Protein AF-A0A0D9XTC7-F1 (afdb_monomer_lite)

Secondary structure (DSSP, 8-state):
------------PPPP--PPTTS----HHHHHHHTTTT-GGGEEEE-SSEEEEEEES-TTT-SS--EEEEEEE-TTSTTHHHHHHHHHHHHTT---TTBPPEEEEEEEE-TTS-EEEEEEEE--TT-BHHHHHS--S-TTGGG----HHHHHHHHHHHHHHHHIIIIISSS-EE-S--SGGGEEE-TT--EEE---TT-EE-----SS-----------S-TTTS-GGGGTT----HHHHHHHHHHHHHHHHH---TT-TT--TT--HHHHHGGGGTT-GGGTS-GGGTTT-------SSS-HHHHHHHHHHHHHHHHHHHT-SSGGGSPPHHHHHHHHHHHHHHHHTTS---------------S-------------------------PPPPPHHHHHHHHHHHHEE-SS--TTGGG-STTS-GGGSTTEEE--TT-TTSEEEEE-TTS--EEE--GGGGG-TT--EEE-TTSEEEEPPPGGGG---SSS-TTS---STT--EEE--SSEEEEPPPGGGGG-TT--EEE--SSEEEEPPPGGGGG-TT--EEE--SSEE-B--GGGGG-TT--EEE--SS--EEPPPTTTTSS-TT--EEE--SSEEEEPPPGGGGG-TT--EEE--SSEEEEPPPGGGGG-TT--EEE--SSEE--S------SSEE-TTS--EEE--GGGGGS-TT--EEE--SSEEEEEPPTTGGG-TT--EEE--SSEEESBPPGGGGG-TT--EEE--SS--EEPPPGGGGG-TT--EEE--SSEEEEPPPGGGGG-TT--EEE--SSEE-SPPPGGGGSTT-TT--PPPPP---------------PPP-PPPP------S-SSHHHHHHHHHHHH---TT-----------

Organism: NCBI:txid77586

Foldseek 3Di:
DDDDDDPPPPPPDFPPWDDLPPADDDAPVLQCVQQVNVDPVQFQDADQFWTKGWGFNPVPDDPDTQIKIKTKTPVVHPLSVVLVVQQCVLQSQDDDPQAWDWRGWTFHADPVRHTITITITRDAPLAFQCCLLPPDQDPVCPPRHAAQLLLLQQLLSVLVVLCCQAPVDPFRKFQQADARNQWGAHPVRRTHGDRSSVMDTDDPDDDDDDPPPDDPDQTYDPLQFAPCCNPRVDRDSLRVLQSSLSRLLCSFQSDDQPHPVQDVPRTSLNVCVVCLVPNLVVRGDCSNVVPPPDPDDDPDDDPVVLVVVLSSLSNVLSCQSNDNDSVSHDDSVVSSVSSVVSSVSNCVVPPPPDDDDDDDDDDDDDDPDDPDDDDDDDDDDDDDDDDDPDDQDDDDLVLVLVVVQLVQWDDPDDLVQSVPSDSPDQPCSRPQWHAPPDPGRNQTATGAQDQSQTEGERDLSVQQSLNHAYYAHAQYAYEEEDDLNLQDQDDDDDPPRRRHNLNHAYDAHHQYAYEEEDHLSVLNNLNHQYDAPENYAYEDEDHLSVLNNLNHAYDAHAHYAYAEDDLSVLNNLNYAEAHHYHYQYEDEQDQQSLVRPLNHAEDHHEQYAYEEEDHLSVLSNLNHQYYHHEQYAYEEAHHPSVLVRPNHAYDHHYNYAYEDDDDDGDAHADAHEHYAYEEEDDLNVLVYDLLRAEDAPEHYAYEEADHLNVLSNQNHQYAHQYQYAHEEEDHLSVLSNQNHAYDANANYAYEEADHLSVLSNQNHQEDAHYQYAYEEEDHLSVVSNPNHAEYHDYNYHYDDDPHPVVVDPRHDDDPDDDDDDDDDDDDDDDDDDDDDDDDDDDDDDDDDDPDDVVVVVVVVVCVVPVDDPPDDDDDDDDDDD

Sequence (881 aa):
MLLICHKRRRNKEVPATTSMQGHPMITYKQLLKATDGFSPKNLLGSGSFGSVYKGDLDSQGAESTSLVAVKVLKLETPKALKSFNAECEAIQNMRHRNLVKIVTISSSIDNRGNDFKAIVYDFMPNGSLDDWLHTQTNYQAEHRHLNLHQSVTILLDVACALDYLHCHGHEPVVHRDIKSSNVLLDADMVAHVGDFGLARILVEENSSMQQSTSSMGFRGTIGYAAPEYSVGNIASTHGDIYSYGILVLETVTGKRPTDGIFRPGLNIRQYVEPGLHGRVMDVVDMKLVSDSEDWVQTPNDSPCRKIFGCLVSLLRLGLSCSHELPSSRMPTGDIVNELNAIKQNLSRLYPVYGASTTHLALDLATIMARSLALLLVCSSMLLCPVNSNDAAAVPTADELTLLSFKSSMLSQGDSLLLSSWNTSGKHCTWPGVVCAGQRHPERVVALRLASFNLSGIISLSLCNLSFLRELNFSGNYLSGEIPSELSRLQGMIPREIGAGLKHLSYLNLRSNGLSGEIPSALGNLTNLQVLNLGYNRLSGAIPSSLGQLLSLSILSLGTNNWDMIPNSMWNLSSLKKFRVRENMLGGMIHPNAFNTLHLLEGIYIDTNHFHGKIPSSLANASRLSWLQISDNLFGGIFPLGVGRLRNLTGLLLDGNLFQSREPKDWLLSLDLGGNQFGGVLPDSFSNLSTSFSFLALGLNEITGSIPKDIGNLIGLQYLYLVNNSFTGFLPSSLGRLKNIGLLFAYDNNLSGSIPLTIGNLTELNYLLLDANNFSGWIPSTLSNLTKLLALGLSTNNLSGHPPAFFQCEQLAGVAAVRRCAPAAVSRRFPAATASRPSFQYGVGNIASTHGDIYSYGILVLETVTGKRPTDRIFRPGLSLH

Structure (mmCIF, N/CA/C/O backbone):
data_AF-A0A0D9XTC7-F1
#
_entry.id   AF-A0A0D9XTC7-F1
#
loop_
_atom_site.group_PDB
_atom_site.id
_atom_site.type_symbol
_atom_site.label_atom_id
_atom_site.label_alt_id
_atom_site.label_comp_id
_atom_site.label_asym_id
_atom_site.label_entity_id
_atom_site.label_seq_id
_atom_site.pdbx_PDB_ins_code
_atom_site.Cartn_x
_atom_site.Cartn_y
_atom_site.Cartn_z
_atom_site.occupancy
_atom_site.B_iso_or_equiv
_atom_site.auth_seq_id
_atom_site.auth_comp_id
_atom_site.auth_asym_id
_atom_site.auth_atom_id
_atom_site.pdbx_PDB_model_num
ATOM 1 N N . MET A 1 1 ? -90.530 11.111 22.725 1.00 33.47 1 MET A N 1
ATOM 2 C CA . MET A 1 1 ? -89.899 10.583 21.494 1.00 33.47 1 MET A CA 1
ATOM 3 C C . MET A 1 1 ? -88.425 10.972 21.559 1.00 33.47 1 MET A C 1
ATOM 5 O O . MET A 1 1 ? -88.140 12.137 21.366 1.00 33.47 1 MET A O 1
ATOM 9 N N . LEU A 1 2 ? -87.467 10.188 22.067 1.00 31.34 2 LEU A N 1
ATOM 10 C CA . LEU A 1 2 ? -87.052 8.827 21.694 1.00 31.34 2 LEU A CA 1
ATOM 11 C C . LEU A 1 2 ? -87.043 8.607 20.181 1.00 31.34 2 LEU A C 1
ATOM 13 O O . LEU A 1 2 ? -88.101 8.378 19.610 1.00 31.34 2 LEU A O 1
ATOM 17 N N . LEU A 1 3 ? -85.847 8.611 19.587 1.00 26.80 3 LEU A N 1
ATOM 18 C CA . LEU A 1 3 ? -85.443 7.602 18.610 1.00 26.80 3 LEU A CA 1
ATOM 19 C C . LEU A 1 3 ? -83.916 7.441 18.632 1.00 26.80 3 LEU A C 1
ATOM 21 O O . LEU A 1 3 ? -83.139 8.383 18.511 1.00 26.80 3 LEU A O 1
ATOM 25 N N . ILE A 1 4 ? -83.544 6.196 18.900 1.00 30.61 4 ILE A N 1
ATOM 26 C CA . ILE A 1 4 ? -82.224 5.637 19.156 1.00 30.61 4 ILE A CA 1
ATOM 27 C C . ILE A 1 4 ? -81.529 5.385 17.814 1.00 30.61 4 ILE A C 1
ATOM 29 O O . ILE A 1 4 ? -82.066 4.646 16.993 1.00 30.61 4 ILE A O 1
ATOM 33 N N . CYS A 1 5 ? -80.308 5.888 17.619 1.00 26.92 5 CYS A N 1
ATOM 34 C CA . CYS A 1 5 ? -79.424 5.409 16.551 1.00 26.92 5 CYS A CA 1
ATOM 35 C C . CYS A 1 5 ? -78.368 4.467 17.139 1.00 26.92 5 CYS A C 1
ATOM 37 O O . CYS A 1 5 ? -77.352 4.872 17.702 1.00 26.92 5 CYS A O 1
ATOM 39 N N . HIS A 1 6 ? -78.672 3.176 17.022 1.00 26.48 6 HIS A N 1
ATOM 40 C CA . HIS A 1 6 ? -77.841 2.034 17.379 1.00 26.48 6 HIS A CA 1
ATOM 41 C C . HIS A 1 6 ? -76.464 2.086 16.687 1.00 26.48 6 HIS A C 1
ATOM 43 O O . HIS A 1 6 ? -76.361 1.957 15.466 1.00 26.48 6 HIS A O 1
ATOM 49 N N . LYS A 1 7 ? -75.388 2.160 17.484 1.00 26.19 7 LYS A N 1
ATOM 50 C CA . LYS A 1 7 ? -74.038 1.731 17.084 1.00 26.19 7 LYS A CA 1
ATOM 51 C C . LYS A 1 7 ? -74.083 0.228 16.781 1.00 26.19 7 LYS A C 1
ATOM 53 O O . LYS A 1 7 ? -73.929 -0.602 17.675 1.00 26.19 7 LYS A O 1
ATOM 58 N N . ARG A 1 8 ? -74.286 -0.140 15.514 1.00 24.39 8 ARG A N 1
ATOM 59 C CA . ARG A 1 8 ? -74.025 -1.506 15.046 1.00 24.39 8 ARG A CA 1
ATOM 60 C C . ARG A 1 8 ? -72.514 -1.741 15.085 1.00 24.39 8 ARG A C 1
ATOM 62 O O . ARG A 1 8 ? -71.771 -1.187 14.278 1.00 24.39 8 ARG A O 1
ATOM 69 N N . ARG A 1 9 ? -72.076 -2.568 16.042 1.00 27.06 9 ARG A N 1
ATOM 70 C CA . ARG A 1 9 ? -70.804 -3.300 16.001 1.00 27.06 9 ARG A CA 1
ATOM 71 C C . ARG A 1 9 ? -70.682 -3.946 14.617 1.00 27.06 9 ARG A C 1
ATOM 73 O O . ARG A 1 9 ? -71.364 -4.926 14.336 1.00 27.06 9 ARG A O 1
ATOM 80 N N . ARG A 1 10 ? -69.826 -3.400 13.752 1.00 25.89 10 ARG A N 1
ATOM 81 C CA . ARG A 1 10 ? -69.233 -4.198 12.679 1.00 25.89 10 ARG A CA 1
ATOM 82 C C . ARG A 1 10 ? -68.256 -5.133 13.376 1.00 25.89 10 ARG A C 1
ATOM 84 O O . ARG A 1 10 ? -67.276 -4.666 13.954 1.00 25.89 10 ARG A O 1
ATOM 91 N N . ASN A 1 11 ? -68.583 -6.422 13.387 1.00 24.42 11 ASN A N 1
ATOM 92 C CA . ASN A 1 11 ? -67.624 -7.475 13.678 1.00 24.42 11 ASN A CA 1
ATOM 93 C C . ASN A 1 11 ? -66.386 -7.187 12.823 1.00 24.42 11 ASN A C 1
ATOM 95 O O . ASN A 1 11 ? -66.468 -7.232 11.597 1.00 24.42 11 ASN A O 1
ATOM 99 N N . LYS A 1 12 ? -65.272 -6.812 13.463 1.00 27.42 12 LYS A N 1
ATOM 100 C CA . LYS A 1 12 ? -63.963 -6.926 12.830 1.00 27.42 12 LYS A CA 1
ATOM 101 C C . LYS A 1 12 ? -63.773 -8.423 12.636 1.00 27.42 12 LYS A C 1
ATOM 103 O O . LYS A 1 12 ? -63.479 -9.130 13.596 1.00 27.42 12 LYS A O 1
ATOM 108 N N . GLU A 1 13 ? -64.041 -8.903 11.427 1.00 25.56 13 GLU A N 1
ATOM 109 C CA . GLU A 1 13 ? -63.444 -10.149 10.971 1.00 25.56 13 GLU A CA 1
ATOM 110 C C . GLU A 1 13 ? -61.951 -10.051 11.282 1.00 25.56 13 GLU A C 1
ATOM 112 O O . GLU A 1 13 ? -61.309 -9.038 10.988 1.00 25.56 13 GLU A O 1
ATOM 117 N N . VAL A 1 14 ? -61.440 -11.056 11.992 1.00 28.62 14 VAL A N 1
ATOM 118 C CA . VAL A 1 14 ? -60.010 -11.216 12.246 1.00 28.62 14 VAL A CA 1
ATOM 119 C C . VAL A 1 14 ? -59.332 -11.134 10.878 1.00 28.62 14 VAL A C 1
ATOM 121 O O . VAL A 1 14 ? -59.653 -11.972 10.033 1.00 28.62 14 VAL A O 1
ATOM 124 N N . PRO A 1 15 ? -58.465 -10.140 10.604 1.00 28.95 15 PRO A N 1
ATOM 125 C CA . PRO A 1 15 ? -57.810 -10.070 9.311 1.00 28.95 15 PRO A CA 1
ATOM 126 C C . PRO A 1 15 ? -56.997 -11.348 9.161 1.00 28.95 15 PRO A C 1
ATOM 128 O O . PRO A 1 15 ? -56.123 -11.628 9.985 1.00 28.95 15 PRO A O 1
ATOM 131 N N . ALA A 1 16 ? -57.345 -12.149 8.156 1.00 30.19 16 ALA A N 1
ATOM 132 C CA . ALA A 1 16 ? -56.596 -13.337 7.807 1.00 30.19 16 ALA A CA 1
ATOM 133 C C . ALA A 1 16 ? -55.129 -12.936 7.635 1.00 30.19 16 ALA A C 1
ATOM 135 O O . ALA A 1 16 ? -54.805 -12.014 6.885 1.00 30.19 16 ALA A O 1
ATOM 136 N N . THR A 1 17 ? -54.253 -13.612 8.368 1.00 36.47 17 THR A N 1
ATOM 137 C CA . THR A 1 17 ? -52.811 -13.536 8.183 1.00 36.47 17 THR A CA 1
ATOM 138 C C . THR A 1 17 ? -52.505 -13.835 6.717 1.00 36.47 17 THR A C 1
ATOM 140 O O . THR A 1 17 ? -52.646 -14.975 6.278 1.00 36.47 17 THR A O 1
ATOM 143 N N . THR A 1 18 ? -52.136 -12.818 5.940 1.00 39.12 18 THR A N 1
ATOM 144 C CA . THR A 1 18 ? -51.697 -12.990 4.553 1.00 39.12 18 THR A CA 1
ATOM 145 C C . THR A 1 18 ? -50.429 -13.836 4.548 1.00 39.12 18 THR A C 1
ATOM 147 O O . THR A 1 18 ? -49.372 -13.381 4.976 1.00 39.12 18 THR A O 1
ATOM 150 N N . SER A 1 19 ? -50.568 -15.088 4.113 1.00 39.19 19 SER A N 1
ATOM 151 C CA . SER A 1 19 ? -49.473 -16.031 3.908 1.00 39.19 19 SER A CA 1
ATOM 152 C C . SER A 1 19 ? -48.785 -15.714 2.582 1.00 39.19 19 SER A C 1
ATOM 154 O O . SER A 1 19 ? -49.437 -15.670 1.540 1.00 39.19 19 SER A O 1
ATOM 156 N N . MET A 1 20 ? -47.467 -15.511 2.613 1.00 47.38 20 MET A N 1
ATOM 157 C CA . MET A 1 20 ? -46.648 -15.652 1.411 1.00 47.38 20 MET A CA 1
ATOM 158 C C . MET A 1 20 ? -46.402 -17.143 1.173 1.00 47.38 20 MET A C 1
ATOM 160 O O . MET A 1 20 ? -45.971 -17.865 2.075 1.00 47.38 20 MET A O 1
ATOM 164 N N . GLN A 1 21 ? -46.700 -17.611 -0.036 1.00 44.47 21 GLN A N 1
ATOM 165 C CA . GLN A 1 21 ? -46.600 -19.018 -0.416 1.00 44.47 21 GLN A CA 1
ATOM 166 C C . GLN A 1 21 ? -45.141 -19.498 -0.261 1.00 44.47 21 GLN A C 1
ATOM 168 O O . GLN A 1 21 ? -44.244 -18.987 -0.924 1.00 44.47 21 GLN A O 1
ATOM 173 N N . GLY A 1 22 ? -44.895 -20.455 0.642 1.00 51.09 22 GLY A N 1
ATOM 174 C CA . GLY A 1 22 ? -43.564 -21.035 0.885 1.00 51.09 22 GLY A CA 1
ATOM 175 C C . GLY A 1 22 ? -42.765 -20.474 2.073 1.00 51.09 22 GLY A C 1
ATOM 176 O O . GLY A 1 22 ? -41.660 -20.956 2.304 1.00 51.09 22 GLY A O 1
ATOM 177 N N . HIS A 1 23 ? -43.302 -19.524 2.850 1.00 60.91 23 HIS A N 1
ATOM 178 C CA . HIS A 1 23 ? -42.648 -18.987 4.056 1.00 60.91 23 HIS A CA 1
ATOM 179 C C . HIS A 1 23 ? -43.361 -19.422 5.355 1.00 60.91 23 HIS A C 1
ATOM 181 O O . HIS A 1 23 ? -44.594 -19.490 5.381 1.00 60.91 23 HIS A O 1
ATOM 187 N N . PRO A 1 24 ? -42.627 -19.708 6.452 1.00 63.06 24 PRO A N 1
ATOM 188 C CA . PRO A 1 24 ? -43.223 -20.107 7.726 1.00 63.06 24 PRO A CA 1
ATOM 189 C C . PRO A 1 24 ? -44.036 -18.966 8.357 1.00 63.06 24 PRO A C 1
ATOM 191 O O . PRO A 1 24 ? -43.603 -17.813 8.400 1.00 63.06 24 PRO A O 1
ATOM 194 N N . MET A 1 25 ? -45.221 -19.291 8.878 1.00 68.19 25 MET A N 1
ATOM 195 C CA . MET A 1 25 ? -46.102 -18.339 9.562 1.00 68.19 25 MET A CA 1
ATOM 196 C C . MET A 1 25 ? -45.616 -18.082 10.994 1.00 68.19 25 MET A C 1
ATOM 198 O O . MET A 1 25 ? -45.715 -18.966 11.843 1.00 68.19 25 MET A O 1
ATOM 202 N N . ILE A 1 26 ? -45.135 -16.865 11.279 1.00 78.44 26 ILE A N 1
ATOM 203 C CA . ILE A 1 26 ? -44.683 -16.457 12.621 1.00 78.44 26 ILE A CA 1
ATOM 204 C C . ILE A 1 26 ? -45.648 -15.427 13.226 1.00 78.44 26 ILE A C 1
ATOM 206 O O . ILE A 1 26 ? -45.928 -14.371 12.650 1.00 78.44 26 ILE A O 1
ATOM 210 N N . THR A 1 27 ? -46.158 -15.735 14.419 1.00 83.31 27 THR A N 1
ATOM 211 C CA . THR A 1 27 ? -47.110 -14.898 15.166 1.00 83.31 27 THR A CA 1
ATOM 212 C C . THR A 1 27 ? -46.425 -13.771 15.946 1.00 83.31 27 THR A C 1
ATOM 214 O O . THR A 1 27 ? -45.268 -13.892 16.353 1.00 83.31 27 THR A O 1
ATOM 217 N N . TYR A 1 28 ? -47.174 -12.707 16.273 1.00 86.75 28 TYR A N 1
ATOM 218 C CA . TYR A 1 28 ? -46.708 -11.636 17.169 1.00 86.75 28 TYR A CA 1
ATOM 219 C C . TYR A 1 28 ? -46.130 -12.171 18.487 1.00 86.75 28 TYR A C 1
ATOM 221 O O . TYR A 1 28 ? -45.075 -11.725 18.923 1.00 86.75 28 TYR A O 1
ATOM 229 N N . LYS A 1 29 ? -46.783 -13.161 19.114 1.00 85.94 29 LYS A N 1
ATOM 230 C CA . LYS A 1 29 ? -46.318 -13.745 20.384 1.00 85.94 29 LYS A CA 1
ATOM 231 C C . LYS A 1 29 ? -44.957 -14.429 20.249 1.00 85.94 29 LYS A C 1
ATOM 233 O O . LYS A 1 29 ? -44.148 -14.338 21.167 1.00 85.94 29 LYS A O 1
ATOM 238 N N . GLN A 1 30 ? -44.705 -15.095 19.123 1.00 87.25 30 GLN A N 1
ATOM 239 C CA . GLN A 1 30 ? -43.410 -15.717 18.850 1.00 87.25 30 GLN A CA 1
ATOM 240 C C . GLN A 1 30 ? -42.325 -14.658 18.645 1.00 87.25 30 GLN A C 1
ATOM 242 O O . GLN A 1 30 ? -41.274 -14.772 19.262 1.00 87.25 30 GLN A O 1
ATOM 247 N N . LEU A 1 31 ? -42.596 -13.591 17.882 1.00 90.19 31 LEU A N 1
ATOM 248 C CA . LEU A 1 31 ? -41.647 -12.480 17.708 1.00 90.19 31 LEU A CA 1
ATOM 249 C C . LEU A 1 31 ? -41.369 -11.739 19.019 1.00 90.19 31 LEU A C 1
ATOM 251 O O . LEU A 1 31 ? -40.222 -11.407 19.312 1.00 90.19 31 LEU A O 1
ATOM 255 N N . LEU A 1 32 ? -42.404 -11.525 19.835 1.00 90.12 32 LEU A N 1
ATOM 256 C CA . LEU A 1 32 ? -42.276 -10.921 21.157 1.00 90.12 32 LEU A CA 1
ATOM 257 C C . LEU A 1 32 ? -41.383 -11.777 22.063 1.00 90.12 32 LEU A C 1
ATOM 259 O O . LEU A 1 32 ? -40.525 -11.235 22.744 1.00 90.12 32 LEU A O 1
ATOM 263 N N . LYS A 1 33 ? -41.539 -13.107 22.052 1.00 90.38 33 LYS A N 1
ATOM 264 C CA . LYS A 1 33 ? -40.670 -14.015 22.815 1.00 90.38 33 LYS A CA 1
ATOM 265 C C . LYS A 1 33 ? -39.238 -14.019 22.268 1.00 90.38 33 LYS A C 1
ATOM 267 O O . LYS A 1 33 ? -38.300 -13.883 23.044 1.00 90.38 33 LYS A O 1
ATOM 272 N N . ALA A 1 34 ? -39.080 -14.143 20.951 1.00 89.88 34 ALA A N 1
ATOM 273 C CA . ALA A 1 34 ? -37.783 -14.238 20.281 1.00 89.88 34 ALA A CA 1
ATOM 274 C C . ALA A 1 34 ? -36.899 -13.004 20.510 1.00 89.88 34 ALA A C 1
ATOM 276 O O . ALA A 1 34 ? -35.681 -13.120 20.564 1.00 89.88 34 ALA A O 1
ATOM 277 N N . THR A 1 35 ? -37.510 -11.826 20.651 1.00 92.00 35 THR A N 1
ATOM 278 C CA . THR A 1 35 ? -36.818 -10.538 20.837 1.00 92.00 35 THR A CA 1
ATOM 279 C C . THR A 1 35 ? -36.727 -10.093 22.301 1.00 92.00 35 THR A C 1
ATOM 281 O O . THR A 1 35 ? -36.338 -8.952 22.565 1.00 92.00 35 THR A O 1
ATOM 284 N N . ASP A 1 36 ? -37.083 -10.960 23.257 1.00 91.38 36 ASP A N 1
ATOM 285 C CA . ASP A 1 36 ? -37.167 -10.636 24.691 1.00 91.38 36 ASP A CA 1
ATOM 286 C C . ASP A 1 36 ? -38.063 -9.411 24.966 1.00 91.38 36 ASP A C 1
ATOM 288 O O . ASP A 1 36 ? -37.682 -8.434 25.603 1.00 91.38 36 ASP A O 1
ATOM 292 N N . GLY A 1 37 ? -39.264 -9.411 24.389 1.00 89.81 37 GLY A N 1
ATOM 293 C CA . GLY A 1 37 ? -40.224 -8.320 24.537 1.00 89.81 37 GLY A CA 1
ATOM 294 C C . GLY A 1 37 ? -39.863 -7.055 23.756 1.00 89.81 37 GLY A C 1
ATOM 295 O O . GLY A 1 37 ? -40.231 -5.967 24.194 1.00 89.81 37 GLY A O 1
ATOM 296 N N . PHE A 1 38 ? -39.142 -7.174 22.633 1.00 92.44 38 PHE A N 1
ATOM 297 C CA . PHE A 1 38 ? -38.528 -6.043 21.919 1.00 92.44 38 PHE A CA 1
ATOM 298 C C . PHE A 1 38 ? -37.603 -5.215 22.829 1.00 92.44 38 PHE A C 1
ATOM 300 O O . PHE A 1 38 ? -37.614 -3.980 22.817 1.00 92.44 38 PHE A O 1
ATOM 307 N N . SER A 1 39 ? -36.809 -5.914 23.648 1.00 91.62 39 SER A N 1
ATOM 308 C CA . SER A 1 39 ? -35.886 -5.316 24.612 1.00 91.62 39 SER A CA 1
ATOM 309 C C . SER A 1 39 ? -34.890 -4.364 23.936 1.00 91.62 39 SER A C 1
ATOM 311 O O . SER A 1 39 ? -34.324 -4.713 22.894 1.00 91.62 39 SER A O 1
ATOM 313 N N . PRO A 1 40 ? -34.568 -3.206 24.549 1.00 88.81 40 PRO A N 1
ATOM 314 C CA . PRO A 1 40 ? -33.498 -2.329 24.075 1.00 88.81 40 PRO A CA 1
ATOM 315 C C . PRO A 1 40 ? -32.140 -3.031 23.944 1.00 88.81 40 PRO A C 1
ATOM 317 O O . PRO A 1 40 ? -31.325 -2.616 23.130 1.00 88.81 40 PRO A O 1
ATOM 320 N N . LYS A 1 41 ? -31.899 -4.117 24.697 1.00 89.81 41 LYS A N 1
ATOM 321 C CA . LYS A 1 41 ? -30.665 -4.920 24.598 1.00 89.81 41 LYS A CA 1
ATOM 322 C C . LYS A 1 41 ? -30.519 -5.636 23.255 1.00 89.81 41 LYS A C 1
ATOM 324 O O . LYS A 1 41 ? -29.403 -5.922 22.839 1.00 89.81 41 LYS A O 1
ATOM 329 N N . ASN A 1 42 ? -31.642 -5.928 22.605 1.00 91.00 42 ASN A N 1
ATOM 330 C CA . ASN A 1 42 ? -31.695 -6.580 21.303 1.00 91.00 42 ASN A CA 1
ATOM 331 C C . ASN A 1 42 ? -31.893 -5.575 20.164 1.00 91.00 42 ASN A C 1
ATOM 333 O O . ASN A 1 42 ? -32.005 -5.992 19.017 1.00 91.00 42 ASN A O 1
ATOM 337 N N . LEU A 1 43 ? -31.966 -4.270 20.443 1.00 91.19 43 LEU A N 1
ATOM 338 C CA . LEU A 1 43 ? -32.140 -3.254 19.411 1.00 91.19 43 LEU A CA 1
ATOM 339 C C . LEU A 1 43 ? -30.854 -3.131 18.582 1.00 91.19 43 LEU A C 1
ATOM 341 O O . LEU A 1 43 ? -29.814 -2.731 19.095 1.00 91.19 43 LEU A O 1
ATOM 345 N N . LEU A 1 44 ? -30.950 -3.456 17.295 1.00 86.25 44 LEU A N 1
ATOM 346 C CA . LEU A 1 44 ? -29.854 -3.341 16.331 1.00 86.25 44 LEU A CA 1
ATOM 347 C C . LEU A 1 44 ? -29.809 -1.947 15.697 1.00 86.25 44 LEU A C 1
ATOM 349 O O . LEU A 1 44 ? -28.738 -1.427 15.416 1.00 86.25 44 LEU A O 1
ATOM 353 N N . GLY A 1 45 ? -30.971 -1.323 15.489 1.00 83.94 45 GLY A N 1
ATOM 354 C CA . GLY A 1 45 ? -31.063 0.008 14.894 1.00 83.94 45 GLY A CA 1
ATOM 355 C C . GLY A 1 45 ? -32.490 0.546 14.869 1.00 83.94 45 GLY A C 1
ATOM 356 O O . GLY A 1 45 ? -33.463 -0.202 14.968 1.00 83.94 45 GLY A O 1
ATOM 357 N N . SER A 1 46 ? -32.640 1.864 14.751 1.00 83.62 46 SER A N 1
ATOM 358 C CA . SER A 1 46 ? -33.946 2.531 14.717 1.00 83.62 46 SER A CA 1
ATOM 359 C C . SER A 1 46 ? -33.944 3.623 13.655 1.00 83.62 46 SER A C 1
ATOM 361 O O . SER A 1 46 ? -33.251 4.625 13.794 1.00 83.62 46 SER A O 1
ATOM 363 N N . GLY A 1 47 ? -34.721 3.422 12.591 1.00 77.25 47 GLY A N 1
ATOM 364 C CA . GLY A 1 47 ? -34.868 4.362 11.482 1.00 77.25 47 GLY A CA 1
ATOM 365 C C . GLY A 1 47 ? -36.192 5.126 11.524 1.00 77.25 47 GLY A C 1
ATOM 366 O O . GLY A 1 47 ? -36.986 5.017 12.467 1.00 77.25 47 GLY A O 1
ATOM 367 N N . SER A 1 48 ? -36.460 5.887 10.461 1.00 77.19 48 SER A N 1
ATOM 368 C CA . SER A 1 48 ? -37.675 6.701 10.323 1.00 77.19 48 SER A CA 1
ATOM 369 C C . SER A 1 48 ? -38.953 5.854 10.269 1.00 77.19 48 SER A C 1
ATOM 371 O O . SER A 1 48 ? -39.971 6.240 10.841 1.00 77.19 48 SER A O 1
ATOM 373 N N . PHE A 1 49 ? -38.900 4.683 9.624 1.00 79.94 49 PHE A N 1
ATOM 374 C CA . PHE A 1 49 ? -40.079 3.845 9.353 1.00 79.94 49 PHE A CA 1
ATOM 375 C C . PHE A 1 49 ? -40.206 2.613 10.262 1.00 79.94 49 PHE A C 1
ATOM 377 O O . PHE A 1 49 ? -41.256 1.971 10.281 1.00 79.94 49 PHE A O 1
ATOM 384 N N . GLY A 1 50 ? -39.178 2.289 11.050 1.00 85.88 50 GLY A N 1
ATOM 385 C CA . GLY A 1 50 ? -39.175 1.088 11.883 1.00 85.88 50 GLY A CA 1
ATOM 386 C C . GLY A 1 50 ? -37.970 0.972 12.812 1.00 85.88 50 GLY A C 1
ATOM 387 O O . GLY A 1 50 ? -37.055 1.794 12.773 1.00 85.88 50 GLY A O 1
ATOM 388 N N . SER A 1 51 ? -37.992 -0.055 13.653 1.00 91.31 51 SER A N 1
ATOM 389 C CA . SER A 1 51 ? -36.915 -0.442 14.566 1.00 91.31 51 SER A CA 1
ATOM 390 C C . SER A 1 51 ? -36.576 -1.912 14.351 1.00 91.31 51 SER A C 1
ATOM 392 O O . SER A 1 51 ? -37.476 -2.732 14.194 1.00 91.31 51 SER A O 1
ATOM 394 N N . VAL A 1 52 ? -35.289 -2.242 14.310 1.00 92.81 52 VAL A N 1
ATOM 395 C CA . VAL A 1 52 ? -34.792 -3.586 14.004 1.00 92.81 52 VAL A CA 1
ATOM 396 C C . VAL A 1 52 ? -34.242 -4.219 15.271 1.00 92.81 52 VAL A C 1
ATOM 398 O O . VAL A 1 52 ? -33.410 -3.619 15.950 1.00 92.81 52 VAL A O 1
ATOM 401 N N . TYR A 1 53 ? -34.693 -5.431 15.575 1.00 93.94 53 TYR A N 1
ATOM 402 C CA . TYR A 1 53 ? -34.310 -6.179 16.768 1.00 93.94 53 TYR A CA 1
ATOM 403 C C . TYR A 1 53 ? -33.664 -7.511 16.398 1.00 93.94 53 TYR A C 1
ATOM 405 O O . TYR A 1 53 ? -34.111 -8.181 15.472 1.00 93.94 53 TYR A O 1
ATOM 413 N N . LYS A 1 54 ? -32.656 -7.934 17.156 1.00 93.69 54 LYS A N 1
ATOM 414 C CA . LYS A 1 54 ? -32.144 -9.303 17.130 1.00 93.69 54 LYS A CA 1
ATOM 415 C C . LYS A 1 54 ? -33.170 -10.233 17.777 1.00 93.69 54 LYS A C 1
ATOM 417 O O . LYS A 1 54 ? -33.673 -9.937 18.861 1.00 93.69 54 LYS A O 1
ATOM 422 N N . GLY A 1 55 ? -33.473 -11.344 17.119 1.00 91.62 55 GLY A N 1
ATOM 423 C CA . GLY A 1 55 ? -34.358 -12.380 17.636 1.00 91.62 55 GLY A CA 1
ATOM 424 C C . GLY A 1 55 ? -33.743 -13.770 17.526 1.00 91.62 55 GLY A C 1
ATOM 425 O O . GLY A 1 55 ? -32.931 -14.019 16.639 1.00 91.62 55 GLY A O 1
ATOM 426 N N . ASP A 1 56 ? -34.152 -14.665 18.421 1.00 90.62 56 ASP A N 1
ATOM 427 C CA . ASP A 1 56 ? -33.851 -16.100 18.367 1.00 90.62 56 ASP A CA 1
ATOM 428 C C . ASP A 1 56 ? -35.162 -16.894 18.269 1.00 90.62 56 ASP A C 1
ATOM 430 O O . ASP A 1 56 ? -35.983 -16.883 19.196 1.00 90.62 56 ASP A O 1
ATOM 434 N N . LEU A 1 57 ? -35.393 -17.532 17.118 1.00 82.38 57 LEU A N 1
ATOM 435 C CA . LEU A 1 57 ? -36.634 -18.261 16.844 1.00 82.38 57 LEU A CA 1
ATOM 436 C C . LEU A 1 57 ? -36.664 -19.672 17.462 1.00 82.38 57 LEU A C 1
ATOM 438 O O . LEU A 1 57 ? -37.761 -20.173 17.716 1.00 82.38 57 LEU A O 1
ATOM 442 N N . ASP A 1 58 ? -35.509 -20.262 17.796 1.00 69.31 58 ASP A N 1
ATOM 443 C CA . ASP A 1 58 ? -35.355 -21.697 18.112 1.00 69.31 58 ASP A CA 1
ATOM 444 C C . ASP A 1 58 ? -34.976 -21.980 19.577 1.00 69.31 58 ASP A C 1
ATOM 446 O O . ASP A 1 58 ? -34.391 -23.012 19.904 1.00 69.31 58 ASP A O 1
ATOM 450 N N . SER A 1 59 ? -35.384 -21.111 20.508 1.00 56.00 59 SER A N 1
ATOM 451 C CA . SER A 1 59 ? -35.150 -21.237 21.967 1.00 56.00 59 SER A CA 1
ATOM 452 C C . SER A 1 59 ? -35.720 -22.505 22.659 1.00 56.00 59 SER A C 1
ATOM 454 O O . SER A 1 59 ? -35.851 -22.538 23.884 1.00 56.00 59 SER A O 1
ATOM 456 N N . GLN A 1 60 ? -36.065 -23.562 21.914 1.00 48.19 60 GLN A N 1
ATOM 457 C CA . GLN A 1 60 ? -36.399 -24.895 22.417 1.00 48.19 60 GLN A CA 1
ATOM 458 C C . GLN A 1 60 ? -35.679 -26.016 21.635 1.00 48.19 60 GLN A C 1
ATOM 460 O O . GLN A 1 60 ? -36.303 -26.778 20.907 1.00 48.19 60 GLN A O 1
ATOM 465 N N . GLY A 1 61 ? -34.372 -26.180 21.871 1.00 46.56 61 GLY A N 1
ATOM 466 C CA . GLY A 1 61 ? -33.766 -27.518 21.952 1.00 46.56 61 GLY A CA 1
ATOM 467 C C . GLY A 1 61 ? -33.211 -28.189 20.687 1.00 46.56 61 GLY A C 1
ATOM 468 O O . GLY A 1 61 ? -33.145 -29.414 20.681 1.00 46.56 61 GLY A O 1
ATOM 469 N N . ALA A 1 62 ? -32.760 -27.459 19.665 1.00 38.81 62 ALA A N 1
ATOM 470 C CA . ALA A 1 62 ? -31.958 -28.039 18.577 1.00 38.81 62 ALA A CA 1
ATOM 471 C C . ALA A 1 62 ? -30.624 -27.292 18.401 1.00 38.81 62 ALA A C 1
ATOM 473 O O . ALA A 1 62 ? -30.549 -26.089 18.631 1.00 38.81 62 ALA A O 1
ATOM 474 N N . GLU A 1 63 ? -29.573 -28.009 17.994 1.00 43.72 63 GLU A N 1
ATOM 475 C CA . GLU A 1 63 ? -28.170 -27.559 17.873 1.00 43.72 63 GLU A CA 1
ATOM 476 C C . GLU A 1 63 ? -27.909 -26.493 16.780 1.00 43.72 63 GLU A C 1
ATOM 478 O O . GLU A 1 63 ? -26.791 -26.341 16.294 1.00 43.72 63 GLU A O 1
ATOM 483 N N . SER A 1 64 ? -28.917 -25.731 16.353 1.00 45.03 64 SER A N 1
ATOM 484 C CA . SER A 1 64 ? -28.775 -24.678 15.344 1.00 45.03 64 SER A CA 1
ATOM 485 C C . SER A 1 64 ? -29.542 -23.435 15.787 1.00 45.03 64 SER A C 1
ATOM 487 O O . SER A 1 64 ? -30.764 -23.402 15.738 1.00 45.03 64 SER A O 1
ATOM 489 N N . THR A 1 65 ? -28.837 -22.400 16.246 1.00 55.12 65 THR A N 1
ATOM 490 C CA . THR A 1 65 ? -29.451 -21.114 16.611 1.00 55.12 65 THR A CA 1
ATOM 491 C C . THR A 1 65 ? -29.957 -20.397 15.355 1.00 55.12 65 THR A C 1
ATOM 493 O O . THR A 1 65 ? -29.142 -19.874 14.591 1.00 55.12 65 THR A O 1
ATOM 496 N N . SER A 1 66 ? -31.274 -20.335 15.129 1.00 75.06 66 SER A N 1
ATOM 497 C CA . SER A 1 66 ? -31.862 -19.519 14.056 1.00 75.06 66 SER A CA 1
ATOM 498 C C . SER A 1 66 ? -31.986 -18.058 14.498 1.00 75.06 66 SER A C 1
ATOM 500 O O . SER A 1 66 ? -33.031 -17.587 14.962 1.00 75.06 66 SER A O 1
ATOM 502 N N . LEU A 1 67 ? -30.862 -17.342 14.407 1.00 89.69 67 LEU A N 1
ATOM 503 C CA . LEU A 1 67 ? -30.808 -15.908 14.669 1.00 89.69 67 LEU A CA 1
ATOM 504 C C . LEU A 1 67 ? -31.428 -15.130 13.504 1.00 89.69 67 LEU A C 1
ATOM 506 O O . LEU A 1 67 ? -31.060 -15.322 12.347 1.00 89.69 67 LEU A O 1
ATOM 510 N N . VAL A 1 68 ? -32.322 -14.198 13.827 1.00 92.00 68 VAL A N 1
ATOM 511 C CA . VAL A 1 68 ? -33.030 -13.357 12.852 1.00 92.00 68 VAL A CA 1
ATOM 512 C C . VAL A 1 68 ? -32.962 -11.875 13.207 1.00 92.00 68 VAL A C 1
ATOM 514 O O . VAL A 1 68 ? -32.779 -11.497 14.368 1.00 92.00 68 VAL A O 1
ATOM 517 N N . ALA A 1 69 ? -33.148 -11.021 12.203 1.00 93.44 69 ALA A N 1
ATOM 518 C CA . ALA A 1 69 ? -33.365 -9.590 12.373 1.00 93.44 69 ALA A CA 1
ATOM 519 C C . ALA A 1 69 ? -34.848 -9.257 12.141 1.00 93.44 69 ALA A C 1
ATOM 521 O O . ALA A 1 69 ? -35.392 -9.480 11.063 1.00 93.44 69 ALA A O 1
ATOM 522 N N . VAL A 1 70 ? -35.517 -8.716 13.157 1.00 93.12 70 VAL A N 1
ATOM 523 C CA . VAL A 1 70 ? -36.952 -8.401 13.152 1.00 93.12 70 VAL A CA 1
ATOM 524 C C . VAL A 1 70 ? -37.139 -6.892 13.021 1.00 93.12 70 VAL A C 1
ATOM 526 O O . VAL A 1 70 ? -36.973 -6.156 13.994 1.00 93.12 70 VAL A O 1
ATOM 529 N N . LYS A 1 71 ? -37.505 -6.415 11.828 1.00 92.38 71 LYS A N 1
ATOM 530 C CA . LYS A 1 71 ? -37.845 -5.009 11.556 1.00 92.38 71 LYS A CA 1
ATOM 531 C C . LYS A 1 71 ? -39.309 -4.766 11.896 1.00 92.38 71 LYS A C 1
ATOM 533 O O . LYS A 1 71 ? -40.196 -5.145 11.139 1.00 92.38 71 LYS A O 1
ATOM 538 N N . VAL A 1 72 ? -39.563 -4.128 13.031 1.00 92.00 72 VAL A N 1
ATOM 539 C CA . VAL A 1 72 ? -40.893 -3.716 13.493 1.00 92.00 72 VAL A CA 1
ATOM 540 C C . VAL A 1 72 ? -41.213 -2.328 12.953 1.00 92.00 72 VAL A C 1
ATOM 542 O O . VAL A 1 72 ? -40.429 -1.394 13.128 1.00 92.00 72 VAL A O 1
ATOM 545 N N . LEU A 1 73 ? -42.368 -2.164 12.310 1.00 89.88 73 LEU A N 1
ATOM 546 C CA . LEU A 1 73 ? -42.739 -0.895 11.694 1.00 89.88 73 LEU A CA 1
ATOM 547 C C . LEU A 1 73 ? -43.406 0.070 12.673 1.00 89.88 73 LEU A C 1
ATOM 549 O O . LEU A 1 73 ? -44.290 -0.297 13.444 1.00 89.88 73 LEU A O 1
ATOM 553 N N . LYS A 1 74 ? -43.037 1.349 12.566 1.00 88.31 74 LYS A N 1
ATOM 554 C CA . LYS A 1 74 ? -43.656 2.455 13.308 1.00 88.31 74 LYS A CA 1
ATOM 555 C C . LYS A 1 74 ? -44.891 2.938 12.547 1.00 88.31 74 LYS A C 1
ATOM 557 O O . LYS A 1 74 ? -44.819 3.915 11.809 1.00 88.31 74 LYS A O 1
ATOM 562 N N . LEU A 1 75 ? -46.017 2.235 12.691 1.00 86.50 75 LEU A N 1
ATOM 563 C CA . LEU A 1 75 ? -47.243 2.506 11.916 1.00 86.50 75 LEU A CA 1
ATOM 564 C C . LEU A 1 75 ? -47.844 3.902 12.147 1.00 86.50 75 LEU A C 1
ATOM 566 O O . LEU A 1 75 ? -48.585 4.388 11.297 1.00 86.50 75 LEU A O 1
ATOM 570 N N . GLU A 1 76 ? -47.490 4.562 13.249 1.00 83.00 76 GLU A N 1
ATOM 571 C CA . GLU A 1 76 ? -47.881 5.948 13.526 1.00 83.00 76 GLU A CA 1
ATOM 572 C C . GLU A 1 76 ? -47.127 6.971 12.654 1.00 83.00 76 GLU A C 1
ATOM 574 O O . GLU A 1 76 ? -47.602 8.090 12.459 1.00 83.00 76 GLU A O 1
ATOM 579 N N . THR A 1 77 ? -45.975 6.602 12.077 1.00 82.62 77 THR A N 1
ATOM 580 C CA . THR A 1 77 ? -45.190 7.497 11.220 1.00 82.62 77 THR A CA 1
ATOM 581 C C . THR A 1 77 ? -45.809 7.600 9.817 1.00 82.62 77 THR A C 1
ATOM 583 O O . THR A 1 77 ? -45.997 6.578 9.141 1.00 82.62 77 THR A O 1
ATOM 586 N N . PRO A 1 78 ? -46.046 8.820 9.288 1.00 78.12 78 PRO A N 1
ATOM 587 C CA . PRO A 1 78 ? -46.500 9.003 7.914 1.00 78.12 78 PRO A CA 1
ATOM 588 C C . PRO A 1 78 ? -45.577 8.298 6.908 1.00 78.12 78 PRO A C 1
ATOM 590 O O . PRO A 1 78 ? -44.359 8.436 6.968 1.00 78.12 78 PRO A O 1
ATOM 593 N N . LYS A 1 79 ? -46.165 7.578 5.941 1.00 80.44 79 LYS A N 1
ATOM 594 C CA . LYS A 1 79 ? -45.485 6.762 4.907 1.00 80.44 79 LYS A CA 1
ATOM 595 C C . LYS A 1 79 ? -44.873 5.431 5.378 1.00 80.44 79 LYS A C 1
ATOM 597 O O . LYS A 1 79 ? -44.465 4.670 4.505 1.00 80.44 79 LYS A O 1
ATOM 602 N N . ALA A 1 80 ? -44.889 5.077 6.668 1.00 81.94 80 ALA A N 1
ATOM 603 C CA . ALA A 1 80 ? -44.364 3.781 7.128 1.00 81.94 80 ALA A CA 1
ATOM 604 C C . ALA A 1 80 ? -45.087 2.583 6.482 1.00 81.94 80 ALA A C 1
ATOM 606 O O . ALA A 1 80 ? -44.442 1.661 5.996 1.00 81.94 80 ALA A O 1
ATOM 607 N N . LEU A 1 81 ? -46.419 2.635 6.365 1.00 83.12 81 LEU A N 1
ATOM 608 C CA . LEU A 1 81 ? -47.194 1.596 5.672 1.00 83.12 81 LEU A CA 1
ATOM 609 C C . LEU A 1 81 ? -46.886 1.525 4.165 1.00 83.12 81 LEU A C 1
ATOM 611 O O . LEU A 1 81 ? -46.888 0.450 3.577 1.00 83.12 81 LEU A O 1
ATOM 615 N N . LYS A 1 82 ? -46.595 2.666 3.529 1.00 83.88 82 LYS A N 1
ATOM 616 C CA . LYS A 1 82 ? -46.188 2.694 2.117 1.00 83.88 82 LYS A CA 1
ATOM 617 C C . LYS A 1 82 ? -44.810 2.057 1.934 1.00 83.88 82 LYS A C 1
ATOM 619 O O . LYS A 1 82 ? -44.613 1.334 0.967 1.00 83.88 82 LYS A O 1
ATOM 624 N N . SER A 1 83 ? -43.900 2.312 2.873 1.00 84.25 83 SER A N 1
ATOM 625 C CA . SER A 1 83 ? -42.574 1.699 2.909 1.00 84.25 83 SER A CA 1
ATOM 626 C C . SER A 1 83 ? -42.651 0.184 3.116 1.00 84.25 83 SER A C 1
ATOM 628 O O . SER A 1 83 ? -41.996 -0.551 2.388 1.00 84.25 83 SER A O 1
ATOM 630 N N . PHE A 1 84 ? -43.540 -0.286 4.001 1.00 85.88 84 PHE A N 1
ATOM 631 C CA . PHE A 1 84 ? -43.843 -1.713 4.164 1.00 85.88 84 PHE A CA 1
ATOM 632 C C . PHE A 1 84 ? -44.252 -2.378 2.854 1.00 85.88 84 PHE A C 1
ATOM 634 O O . PHE A 1 84 ? -43.700 -3.404 2.478 1.00 85.88 84 PHE A O 1
ATOM 641 N N . ASN A 1 85 ? -45.243 -1.792 2.175 1.00 84.62 85 ASN A N 1
ATOM 642 C CA . ASN A 1 85 ? -45.804 -2.372 0.964 1.00 84.62 85 ASN A CA 1
ATOM 643 C C . ASN A 1 85 ? -44.760 -2.407 -0.155 1.00 84.62 85 ASN A C 1
ATOM 645 O O . ASN A 1 85 ? -44.642 -3.433 -0.807 1.00 84.62 85 ASN A O 1
ATOM 649 N N . ALA A 1 86 ? -43.977 -1.334 -0.321 1.00 82.94 86 ALA A N 1
ATOM 650 C CA . ALA A 1 86 ? -42.895 -1.281 -1.304 1.00 82.94 86 ALA A CA 1
ATOM 651 C C . ALA A 1 86 ? -41.836 -2.368 -1.058 1.00 82.94 86 ALA A C 1
ATOM 653 O O . ALA A 1 86 ? -41.394 -3.024 -1.993 1.00 82.94 86 ALA A O 1
ATOM 654 N N . GLU A 1 87 ? -41.469 -2.594 0.204 1.00 86.50 87 GLU A N 1
ATOM 655 C CA . GLU A 1 87 ? -40.495 -3.617 0.581 1.00 86.50 87 GLU A CA 1
ATOM 656 C C . GLU A 1 87 ? -41.040 -5.039 0.365 1.00 86.50 87 GLU A C 1
ATOM 658 O O . GLU A 1 87 ? -40.338 -5.892 -0.173 1.00 86.50 87 GLU A O 1
ATOM 663 N N . CYS A 1 88 ? -42.311 -5.287 0.702 1.00 83.44 88 CYS A N 1
ATOM 664 C CA . CYS A 1 88 ? -42.970 -6.568 0.427 1.00 83.44 88 CYS A CA 1
ATOM 665 C C . CYS A 1 88 ? -43.079 -6.845 -1.081 1.00 83.44 88 CYS A C 1
ATOM 667 O O . CYS A 1 88 ? -42.805 -7.958 -1.518 1.00 83.44 88 CYS A O 1
ATOM 669 N N . GLU A 1 89 ? -43.485 -5.837 -1.857 1.00 82.31 89 GLU A N 1
ATOM 670 C CA . GLU A 1 89 ? -43.703 -5.923 -3.303 1.00 82.31 89 GLU A CA 1
ATOM 671 C C . GLU A 1 89 ? -42.393 -6.137 -4.060 1.00 82.31 89 GLU A C 1
ATOM 673 O O . GLU A 1 89 ? -42.319 -7.031 -4.900 1.00 82.31 89 GLU A O 1
ATOM 678 N N . ALA A 1 90 ? -41.344 -5.382 -3.714 1.00 78.56 90 ALA A N 1
ATOM 679 C CA . ALA A 1 90 ? -40.022 -5.587 -4.286 1.00 78.56 90 ALA A CA 1
ATOM 680 C C . ALA A 1 90 ? -39.551 -7.020 -4.007 1.00 78.56 90 ALA A C 1
ATOM 682 O O . ALA A 1 90 ? -39.251 -7.763 -4.935 1.00 78.56 90 ALA A O 1
ATOM 683 N N . ILE A 1 91 ? -39.557 -7.448 -2.740 1.00 73.31 91 ILE A N 1
ATOM 684 C CA . ILE A 1 91 ? -38.838 -8.658 -2.323 1.00 73.31 91 ILE A CA 1
ATOM 685 C C . ILE A 1 91 ? -39.590 -9.962 -2.652 1.00 73.31 91 ILE A C 1
ATOM 687 O O . ILE A 1 91 ? -38.969 -11.024 -2.692 1.00 73.31 91 ILE A O 1
ATOM 691 N N . GLN A 1 92 ? -40.889 -9.915 -2.975 1.00 71.88 92 GLN A N 1
ATOM 692 C CA . GLN A 1 92 ? -41.716 -11.105 -3.236 1.00 71.88 92 GLN A CA 1
ATOM 693 C C . GLN A 1 92 ? -41.127 -12.077 -4.278 1.00 71.88 92 GLN A C 1
ATOM 695 O O . GLN A 1 92 ? -41.321 -13.286 -4.149 1.00 71.88 92 GLN A O 1
ATOM 700 N N . ASN A 1 93 ? -40.365 -11.576 -5.259 1.00 67.81 93 ASN A N 1
ATOM 701 C CA . ASN A 1 93 ? -39.779 -12.379 -6.341 1.00 67.81 93 ASN A CA 1
ATOM 702 C C . ASN A 1 93 ? -38.245 -12.281 -6.436 1.00 67.81 93 ASN A C 1
ATOM 704 O O . ASN A 1 93 ? -37.651 -12.734 -7.415 1.00 67.81 93 ASN A O 1
ATOM 708 N N . MET A 1 94 ? -37.577 -11.698 -5.440 1.00 77.81 94 MET A N 1
ATOM 709 C CA . MET A 1 94 ? -36.136 -11.446 -5.502 1.00 77.81 94 MET A CA 1
ATOM 710 C C . MET A 1 94 ? -35.360 -12.550 -4.801 1.00 77.81 94 MET A C 1
ATOM 712 O O . MET A 1 94 ? -35.554 -12.807 -3.614 1.00 77.81 94 MET A O 1
ATOM 716 N N . ARG A 1 95 ? -34.449 -13.201 -5.527 1.00 82.19 95 ARG A N 1
ATOM 717 C CA . ARG A 1 95 ? -33.542 -14.198 -4.955 1.00 82.19 95 ARG A CA 1
ATOM 718 C C . ARG A 1 95 ? -32.158 -14.001 -5.533 1.00 82.19 95 ARG A C 1
ATOM 720 O O . ARG A 1 95 ? -31.885 -14.396 -6.659 1.00 82.19 95 ARG A O 1
ATOM 727 N N . HIS A 1 96 ? -31.286 -13.400 -4.740 1.00 90.38 96 HIS A N 1
ATOM 728 C CA . HIS A 1 96 ? -29.903 -13.181 -5.120 1.00 90.38 96 HIS A CA 1
ATOM 729 C C . HIS A 1 96 ? -29.009 -13.320 -3.892 1.00 90.38 96 HIS A C 1
ATOM 731 O O . HIS A 1 96 ? -29.407 -12.951 -2.790 1.00 90.38 96 HIS A O 1
ATOM 737 N N . ARG A 1 97 ? -27.795 -13.842 -4.087 1.00 91.94 97 ARG A N 1
ATOM 738 C CA . ARG A 1 97 ? -26.847 -14.114 -2.996 1.00 91.94 97 ARG A CA 1
ATOM 739 C C . ARG A 1 97 ? -26.379 -12.853 -2.257 1.00 91.94 97 ARG A C 1
ATOM 741 O O . ARG A 1 97 ? -25.843 -12.980 -1.174 1.00 91.94 97 ARG A O 1
ATOM 748 N N . ASN A 1 98 ? -26.518 -11.684 -2.887 1.00 96.12 98 ASN A N 1
ATOM 749 C CA . ASN A 1 98 ? -26.094 -10.379 -2.367 1.00 96.12 98 ASN A CA 1
ATOM 750 C C . ASN A 1 98 ? -27.288 -9.476 -2.009 1.00 96.12 98 ASN A C 1
ATOM 752 O O . ASN A 1 98 ? -27.159 -8.253 -1.982 1.00 96.12 98 ASN A O 1
ATOM 756 N N . LEU A 1 99 ? -28.469 -10.056 -1.786 1.00 92.81 99 LEU A N 1
ATOM 757 C CA . LEU A 1 99 ? -29.653 -9.355 -1.289 1.00 92.81 99 LEU A CA 1
ATOM 758 C C . LEU A 1 99 ? -30.071 -9.960 0.047 1.00 92.81 99 LEU A C 1
ATOM 760 O O . LEU A 1 99 ? -30.084 -11.182 0.194 1.00 92.81 99 LEU A O 1
ATOM 764 N N . VAL A 1 100 ? -30.454 -9.112 1.004 1.00 90.56 100 VAL A N 1
ATOM 765 C CA . VAL A 1 100 ? -30.900 -9.590 2.317 1.00 90.56 100 VAL A CA 1
ATOM 766 C C . VAL A 1 100 ? -32.138 -10.468 2.148 1.00 90.56 100 VAL A C 1
ATOM 768 O O . VAL A 1 100 ? -33.171 -10.044 1.624 1.00 90.56 100 VAL A O 1
ATOM 771 N N . LYS A 1 101 ? -32.042 -11.707 2.625 1.00 86.94 101 LYS A N 1
ATOM 772 C CA . LYS A 1 101 ? -33.110 -12.691 2.506 1.00 86.94 101 LYS A CA 1
ATOM 773 C C . LYS A 1 101 ? -34.196 -12.463 3.555 1.00 86.94 101 LYS A C 1
ATOM 775 O O . LYS A 1 101 ? -33.920 -12.362 4.751 1.00 86.94 101 LYS A O 1
ATOM 780 N N . ILE A 1 102 ? -35.448 -12.443 3.099 1.00 84.19 102 ILE A N 1
ATOM 781 C CA . ILE A 1 102 ? -36.619 -12.477 3.978 1.00 84.19 102 ILE A CA 1
ATOM 782 C C . ILE A 1 102 ? -36.883 -13.917 4.418 1.00 84.19 102 ILE A C 1
ATOM 784 O O . ILE A 1 102 ? -37.081 -14.817 3.599 1.00 84.19 102 ILE A O 1
ATOM 788 N N . VAL A 1 103 ? -36.949 -14.108 5.732 1.00 83.75 103 VAL A N 1
ATOM 789 C CA . VAL A 1 103 ? -37.421 -15.342 6.362 1.00 83.75 103 VAL A CA 1
ATOM 790 C C . VAL A 1 103 ? -38.942 -15.389 6.304 1.00 83.75 103 VAL A C 1
ATOM 792 O O . VAL A 1 103 ? -39.510 -16.379 5.845 1.00 83.75 103 VAL A O 1
ATOM 795 N N . THR A 1 104 ? -39.610 -14.320 6.751 1.00 85.81 104 THR A N 1
ATOM 796 C CA . THR A 1 104 ? -41.075 -14.208 6.738 1.00 85.81 104 THR A CA 1
ATOM 797 C C . THR A 1 104 ? -41.548 -12.765 6.946 1.00 85.81 104 THR A C 1
ATOM 799 O O . THR A 1 104 ? -40.777 -11.885 7.334 1.00 85.81 104 THR A O 1
ATOM 802 N N . ILE A 1 105 ? -42.844 -12.527 6.743 1.00 85.56 105 ILE A N 1
ATOM 803 C CA . ILE A 1 105 ? -43.516 -11.249 6.990 1.00 85.56 105 ILE A CA 1
ATOM 804 C C . ILE A 1 105 ? -44.647 -11.481 7.990 1.00 85.56 105 ILE A C 1
ATOM 806 O O . ILE A 1 105 ? -45.458 -12.392 7.835 1.00 85.56 105 ILE A O 1
ATOM 810 N N . SER A 1 106 ? -44.720 -10.640 9.019 1.00 85.00 106 SER A N 1
ATOM 811 C CA . SER A 1 106 ? -45.771 -10.690 10.029 1.00 85.00 106 SER A CA 1
ATOM 812 C C . SER A 1 106 ? -46.693 -9.487 9.880 1.00 85.00 106 SER A C 1
ATOM 814 O O . SER A 1 106 ? -46.269 -8.339 9.990 1.00 85.00 106 SER A O 1
ATOM 816 N N . SER A 1 107 ? -47.972 -9.751 9.631 1.00 85.38 107 SER A N 1
ATOM 817 C CA . SER A 1 107 ? -49.042 -8.755 9.656 1.00 85.38 107 SER A CA 1
ATOM 818 C C . SER A 1 107 ? -50.138 -9.281 10.576 1.00 85.38 107 SER A C 1
ATOM 820 O O . SER A 1 107 ? -50.888 -10.178 10.197 1.00 85.38 107 SER A O 1
ATOM 822 N N . SER A 1 108 ? -50.197 -8.763 11.801 1.00 85.00 108 SER A N 1
ATOM 823 C CA . SER A 1 108 ? -51.072 -9.254 12.871 1.00 85.00 108 SER A CA 1
ATOM 824 C C . SER A 1 108 ? -51.558 -8.110 13.770 1.00 85.00 108 SER A C 1
ATOM 826 O O . SER A 1 108 ? -51.439 -6.943 13.413 1.00 85.00 108 SER A O 1
ATOM 828 N N . ILE A 1 109 ? -52.100 -8.440 14.946 1.00 82.69 109 ILE A N 1
ATOM 829 C CA . ILE A 1 109 ? -52.458 -7.484 16.002 1.00 82.69 109 ILE A CA 1
ATOM 830 C C . ILE A 1 109 ? -51.577 -7.696 17.240 1.00 82.69 109 ILE A C 1
ATOM 832 O O . ILE A 1 109 ? -51.192 -8.831 17.533 1.00 82.69 109 ILE A O 1
ATOM 836 N N . ASP A 1 110 ? -51.235 -6.616 17.943 1.00 83.81 110 ASP A N 1
ATOM 837 C CA . ASP A 1 110 ? -50.483 -6.670 19.201 1.00 83.81 110 ASP A CA 1
ATOM 838 C C . ASP A 1 110 ? -51.375 -7.106 20.387 1.00 83.81 110 ASP A C 1
ATOM 840 O O . ASP A 1 110 ? -52.595 -7.251 20.274 1.00 83.81 110 ASP A O 1
ATOM 844 N N . ASN A 1 111 ? -50.776 -7.289 21.571 1.00 84.44 111 ASN A N 1
ATOM 845 C CA . ASN A 1 111 ? -51.514 -7.666 22.789 1.00 84.44 111 ASN A CA 1
ATOM 846 C C . ASN A 1 111 ? -52.516 -6.592 23.273 1.00 84.44 111 ASN A C 1
ATOM 848 O O . ASN A 1 111 ? -53.301 -6.864 24.179 1.00 84.44 111 ASN A O 1
ATOM 852 N N . ARG A 1 112 ? -52.478 -5.378 22.707 1.00 84.38 112 ARG A N 1
ATOM 853 C CA . ARG A 1 112 ? -53.379 -4.255 23.005 1.00 84.38 112 ARG A CA 1
ATOM 854 C C . ARG A 1 112 ? -54.479 -4.091 21.944 1.00 84.38 112 ARG A C 1
ATOM 856 O O . ARG A 1 112 ? -55.357 -3.250 22.120 1.00 84.38 112 ARG A O 1
ATOM 863 N N . GLY A 1 113 ? -54.475 -4.910 20.889 1.00 81.50 113 GLY A N 1
ATOM 864 C CA . GLY A 1 113 ? -55.448 -4.874 19.796 1.00 81.50 113 GLY A CA 1
ATOM 865 C C . GLY A 1 113 ? -55.137 -3.856 18.693 1.00 81.50 113 GLY A C 1
ATOM 866 O O . GLY A 1 113 ? -56.017 -3.578 17.876 1.00 81.50 113 GLY A O 1
ATOM 867 N N . ASN A 1 114 ? -53.922 -3.303 18.665 1.00 86.19 114 ASN A N 1
ATOM 868 C CA . ASN A 1 114 ? -53.446 -2.416 17.604 1.00 86.19 114 ASN A CA 1
ATOM 869 C C . ASN A 1 114 ? -52.853 -3.220 16.445 1.00 86.19 114 ASN A C 1
ATOM 871 O O . ASN A 1 114 ? -52.353 -4.328 16.647 1.00 86.19 114 ASN A O 1
ATOM 875 N N . ASP A 1 115 ? -52.861 -2.646 15.243 1.00 87.75 115 ASP A N 1
ATOM 876 C CA . ASP A 1 115 ? -52.205 -3.251 14.084 1.00 87.75 115 ASP A CA 1
ATOM 877 C C . ASP A 1 115 ? -50.694 -3.377 14.331 1.00 87.75 115 ASP A C 1
ATOM 879 O O . ASP A 1 115 ? -50.045 -2.464 14.840 1.00 87.75 115 ASP A O 1
ATOM 883 N N . PHE A 1 116 ? -50.127 -4.519 13.950 1.00 89.19 116 PHE A N 1
ATOM 884 C CA . PHE A 1 116 ? -48.708 -4.823 14.061 1.00 89.19 116 PHE A CA 1
ATOM 885 C C . PHE A 1 116 ? -48.190 -5.349 12.726 1.00 89.19 116 PHE A C 1
ATOM 887 O O . PHE A 1 116 ? -48.742 -6.292 12.153 1.00 89.19 116 PHE A O 1
ATOM 894 N N . LYS A 1 117 ? -47.103 -4.751 12.237 1.00 90.50 117 LYS A N 1
ATOM 895 C CA . LYS A 1 117 ? -46.418 -5.192 11.023 1.00 90.50 117 LYS A CA 1
ATOM 896 C C . LYS A 1 117 ? -44.924 -5.300 11.279 1.00 90.50 117 LYS A C 1
ATOM 898 O O . LYS A 1 117 ? -44.319 -4.375 11.824 1.00 90.50 117 LYS A O 1
ATOM 903 N N . ALA A 1 118 ? -44.345 -6.421 10.870 1.00 91.25 118 ALA A N 1
ATOM 904 C CA . ALA A 1 118 ? -42.916 -6.661 10.941 1.00 91.25 118 ALA A CA 1
ATOM 905 C C . ALA A 1 118 ? -42.425 -7.480 9.747 1.00 91.25 118 ALA A C 1
ATOM 907 O O . ALA A 1 118 ? -43.160 -8.303 9.202 1.00 91.25 118 ALA A O 1
ATOM 908 N N . ILE A 1 119 ? -41.168 -7.273 9.377 1.00 89.19 119 ILE A N 1
ATOM 909 C CA . ILE A 1 119 ? -40.457 -8.076 8.381 1.00 89.19 119 ILE A CA 1
ATOM 910 C C . ILE A 1 119 ? -39.300 -8.775 9.094 1.00 89.19 119 ILE A C 1
ATOM 912 O O . ILE A 1 119 ? -38.606 -8.155 9.902 1.00 89.19 119 ILE A O 1
ATOM 916 N N . VAL A 1 120 ? -39.134 -10.072 8.845 1.00 90.00 120 VAL A N 1
ATOM 917 C CA . VAL A 1 120 ? -38.108 -10.908 9.474 1.00 90.00 120 VAL A CA 1
ATOM 918 C C . VAL A 1 120 ? -37.083 -11.301 8.419 1.00 90.00 120 VAL A C 1
ATOM 920 O O . VAL A 1 120 ? -37.439 -11.928 7.421 1.00 90.00 120 VAL A O 1
ATOM 923 N N . TYR A 1 121 ? -35.823 -10.960 8.659 1.00 90.00 121 TYR A N 1
ATOM 924 C CA . TYR A 1 121 ? -34.690 -11.253 7.783 1.00 90.00 121 TYR A CA 1
ATOM 925 C C . TYR A 1 121 ? -33.710 -12.217 8.450 1.00 90.00 121 TYR A C 1
ATOM 927 O O . TYR A 1 121 ? -33.694 -12.337 9.681 1.00 90.00 121 TYR A O 1
ATOM 935 N N . ASP A 1 122 ? -32.859 -12.844 7.640 1.00 89.31 122 ASP A N 1
ATOM 936 C CA . ASP A 1 122 ? -31.670 -13.535 8.145 1.00 89.31 122 ASP A CA 1
ATOM 937 C C . ASP A 1 122 ? -30.773 -12.530 8.901 1.00 89.31 122 ASP A C 1
ATOM 939 O O . ASP A 1 122 ? -30.615 -11.374 8.492 1.00 89.31 122 ASP A O 1
ATOM 943 N N . PHE A 1 123 ? -30.228 -12.938 10.052 1.00 91.75 123 PHE A N 1
ATOM 944 C CA . PHE A 1 123 ? -29.374 -12.068 10.862 1.00 91.75 123 PHE A CA 1
ATOM 945 C C . PHE A 1 123 ? -27.959 -11.973 10.282 1.00 91.75 123 PHE A C 1
ATOM 947 O O . PHE A 1 123 ? -27.299 -12.987 10.073 1.00 91.75 123 PHE A O 1
ATOM 954 N N . MET A 1 124 ? -27.473 -10.742 10.108 1.00 93.00 124 MET A N 1
ATOM 955 C CA . MET A 1 124 ? -26.136 -10.437 9.593 1.00 93.00 124 MET A CA 1
ATOM 956 C C . MET A 1 124 ? -25.186 -10.124 10.765 1.00 93.00 124 MET A C 1
ATOM 958 O O . MET A 1 124 ? -25.286 -9.044 11.356 1.00 93.00 124 MET A O 1
ATOM 962 N N . PRO A 1 125 ? -24.296 -11.053 11.171 1.00 89.31 125 PRO A N 1
ATOM 963 C CA . PRO A 1 125 ? -23.526 -10.929 12.411 1.00 89.31 125 PRO A CA 1
ATOM 964 C C . PRO A 1 125 ? -22.450 -9.841 12.380 1.00 89.31 125 PRO A C 1
ATOM 966 O O . PRO A 1 125 ? -22.092 -9.330 13.443 1.00 89.31 125 PRO A O 1
ATOM 969 N N . ASN A 1 126 ? -21.955 -9.468 11.196 1.00 91.00 126 ASN A N 1
ATOM 970 C CA . ASN A 1 126 ? -20.916 -8.451 11.050 1.00 91.00 126 ASN A CA 1
ATOM 971 C C . ASN A 1 126 ? -21.478 -7.024 10.929 1.00 91.00 126 ASN A C 1
ATOM 973 O O . ASN A 1 126 ? -20.699 -6.077 10.853 1.00 91.00 126 ASN A O 1
ATOM 977 N N . GLY A 1 127 ? -22.800 -6.839 11.008 1.00 91.31 127 GLY A N 1
ATOM 978 C CA . GLY A 1 127 ? -23.430 -5.516 11.002 1.00 91.31 127 GLY A CA 1
ATOM 979 C C . GLY A 1 127 ? -23.450 -4.865 9.618 1.00 91.31 127 GLY A C 1
ATOM 980 O O . GLY A 1 127 ? -23.483 -5.561 8.602 1.00 91.31 127 GLY A O 1
ATOM 981 N N . SER A 1 128 ? -23.487 -3.531 9.581 1.00 93.06 128 SER A N 1
ATOM 982 C CA . SER A 1 128 ? -23.525 -2.755 8.336 1.00 93.06 128 SER A CA 1
ATOM 983 C C . SER A 1 128 ? -22.134 -2.295 7.903 1.00 93.06 128 SER A C 1
ATOM 985 O O . SER A 1 128 ? -21.254 -2.111 8.738 1.00 93.06 128 SER A O 1
ATOM 987 N N . LEU A 1 129 ? -21.926 -2.041 6.610 1.00 94.12 129 LEU A N 1
ATOM 988 C CA . LEU A 1 129 ? -20.675 -1.481 6.093 1.00 94.12 129 LEU A CA 1
ATOM 989 C C . LEU A 1 129 ? -20.359 -0.110 6.720 1.00 94.12 129 LEU A C 1
ATOM 991 O O . LEU A 1 129 ? -19.192 0.198 6.947 1.00 94.12 129 LEU A O 1
ATOM 995 N N . ASP A 1 130 ? -21.379 0.684 7.066 1.00 92.19 130 ASP A N 1
ATOM 996 C CA . ASP A 1 130 ? -21.205 1.955 7.793 1.00 92.19 130 ASP A CA 1
ATOM 997 C C . ASP A 1 130 ? -20.457 1.758 9.120 1.00 92.19 130 ASP A C 1
ATOM 999 O O . ASP A 1 130 ? -19.559 2.538 9.436 1.00 92.19 130 ASP A O 1
ATOM 1003 N N . ASP A 1 131 ? -20.754 0.675 9.849 1.00 89.31 131 ASP A N 1
ATOM 1004 C CA . ASP A 1 131 ? -20.103 0.351 11.124 1.00 89.31 131 ASP A CA 1
ATOM 1005 C C . ASP A 1 131 ? -18.610 0.029 10.953 1.00 89.31 131 ASP A C 1
ATOM 1007 O O . ASP A 1 131 ? -17.822 0.268 11.870 1.00 89.31 131 ASP A O 1
ATOM 1011 N N . TRP A 1 132 ? -18.220 -0.507 9.791 1.00 89.38 132 TRP A N 1
ATOM 1012 C CA . TRP A 1 132 ? -16.831 -0.840 9.455 1.00 89.38 132 TRP A CA 1
ATOM 1013 C C . TRP A 1 132 ? -16.048 0.361 8.929 1.00 89.38 132 TRP A C 1
ATOM 1015 O O . TRP A 1 132 ? -14.859 0.484 9.219 1.00 89.38 132 TRP A O 1
ATOM 1025 N N . LEU A 1 133 ? -16.699 1.248 8.173 1.00 88.88 133 LEU A N 1
ATOM 1026 C CA . LEU A 1 133 ? -16.068 2.462 7.652 1.00 88.88 133 LEU A CA 1
ATOM 1027 C C . LEU A 1 133 ? -15.923 3.535 8.739 1.00 88.88 133 LEU A C 1
ATOM 1029 O O . LEU A 1 133 ? -14.914 4.233 8.800 1.00 88.88 133 LEU A O 1
ATOM 1033 N N . HIS A 1 134 ? -16.906 3.637 9.636 1.00 87.06 134 HIS A N 1
ATOM 1034 C CA . HIS A 1 134 ? -17.053 4.768 10.552 1.00 87.06 134 HIS A CA 1
ATOM 1035 C C . HIS A 1 134 ? -17.209 4.329 12.011 1.00 87.06 134 HIS A C 1
ATOM 1037 O O . HIS A 1 134 ? -18.075 4.846 12.726 1.00 87.06 134 HIS A O 1
ATOM 1043 N N . THR A 1 135 ? -16.378 3.377 12.452 1.00 68.56 135 THR A N 1
ATOM 1044 C CA . THR A 1 135 ? -16.407 2.792 13.803 1.00 68.56 135 THR A CA 1
ATOM 1045 C C . THR A 1 135 ? -16.557 3.861 14.885 1.00 68.56 135 THR A C 1
ATOM 1047 O O . THR A 1 135 ? -15.649 4.665 15.116 1.00 68.56 135 THR A O 1
ATOM 1050 N N . GLN A 1 136 ? -17.695 3.845 15.581 1.00 54.56 136 GLN A N 1
ATOM 1051 C CA . GLN A 1 136 ? -17.881 4.639 16.789 1.00 54.56 136 GLN A CA 1
ATOM 1052 C C . GLN A 1 136 ? -17.017 4.069 17.917 1.00 54.56 136 GLN A C 1
ATOM 1054 O O . GLN A 1 136 ? -16.833 2.858 18.037 1.00 54.56 136 GLN A O 1
ATOM 1059 N N . THR A 1 137 ? -16.488 4.967 18.740 1.00 39.00 137 THR A N 1
ATOM 1060 C CA . THR A 1 137 ? -15.589 4.744 19.878 1.00 39.00 137 THR A CA 1
ATOM 1061 C C . THR A 1 137 ? -16.175 3.797 20.935 1.00 39.00 137 THR A C 1
ATOM 1063 O O . THR A 1 137 ? -16.613 4.242 21.992 1.00 39.00 137 THR A O 1
ATOM 1066 N N . ASN A 1 138 ? -16.189 2.489 20.672 1.00 35.84 138 ASN A N 1
ATOM 1067 C CA . ASN A 1 138 ? -16.539 1.452 21.639 1.00 35.84 138 ASN A CA 1
ATOM 1068 C C . ASN A 1 138 ? -15.455 0.366 21.678 1.00 35.84 138 ASN A C 1
ATOM 1070 O O . ASN A 1 138 ? -14.937 -0.069 20.653 1.00 35.84 138 ASN A O 1
ATOM 1074 N N . TYR A 1 139 ? -15.149 -0.081 22.897 1.00 37.97 139 TYR A N 1
ATOM 1075 C CA . TYR A 1 139 ? -14.030 -0.930 23.340 1.00 37.97 139 TYR A CA 1
ATOM 1076 C C . TYR A 1 139 ? -13.866 -2.316 22.674 1.00 37.97 139 TYR A C 1
ATOM 1078 O O . TYR A 1 139 ? -13.031 -3.102 23.105 1.00 37.97 139 TYR A O 1
ATOM 1086 N N . GLN A 1 140 ? -14.644 -2.643 21.641 1.00 37.75 140 GLN A N 1
ATOM 1087 C CA . GLN A 1 140 ? -14.506 -3.874 20.848 1.00 37.75 140 GLN A CA 1
ATOM 1088 C C . GLN A 1 140 ? -13.986 -3.618 19.419 1.00 37.75 140 GLN A C 1
ATOM 1090 O O . GLN A 1 140 ? -13.873 -4.553 18.630 1.00 37.75 140 GLN A O 1
ATOM 1095 N N . ALA A 1 141 ? -13.661 -2.366 19.076 1.00 43.19 141 ALA A N 1
ATOM 1096 C CA . ALA A 1 141 ? -13.256 -1.945 17.733 1.00 43.19 141 ALA A CA 1
ATOM 1097 C C . ALA A 1 141 ? -11.765 -2.170 17.394 1.00 43.19 141 ALA A C 1
ATOM 1099 O O . ALA A 1 141 ? -11.346 -1.830 16.293 1.00 43.19 141 ALA A O 1
ATOM 1100 N N . GLU A 1 142 ? -10.961 -2.763 18.286 1.00 43.03 142 GLU A N 1
ATOM 1101 C CA . GLU A 1 142 ? -9.503 -2.926 18.095 1.00 43.03 142 GLU A CA 1
ATOM 1102 C C . GLU A 1 142 ? -9.104 -3.834 16.907 1.00 43.03 142 GLU A C 1
ATOM 1104 O O . GLU A 1 142 ? -7.926 -3.894 16.559 1.00 43.03 142 GLU A O 1
ATOM 1109 N N . HIS A 1 143 ? -10.069 -4.492 16.246 1.00 49.06 143 HIS A N 1
ATOM 1110 C CA . HIS A 1 143 ? -9.837 -5.404 15.116 1.00 49.06 143 HIS A CA 1
ATOM 1111 C C . HIS A 1 143 ? -10.829 -5.257 13.940 1.00 49.06 143 HIS A C 1
ATOM 1113 O O . HIS A 1 143 ? -10.909 -6.157 13.107 1.00 49.06 143 HIS A O 1
ATOM 1119 N N . ARG A 1 144 ? -11.624 -4.176 13.866 1.00 67.88 144 ARG A N 1
ATOM 1120 C CA . ARG A 1 144 ? -12.618 -3.981 12.788 1.00 67.88 144 ARG A CA 1
ATOM 1121 C C . ARG A 1 144 ? -12.181 -2.896 11.808 1.00 67.88 144 ARG A C 1
ATOM 1123 O O . ARG A 1 144 ? -12.603 -1.750 11.923 1.00 67.88 144 ARG A O 1
ATOM 1130 N N . HIS A 1 145 ? -11.358 -3.263 10.834 1.00 74.75 145 HIS A N 1
ATOM 1131 C CA . HIS A 1 145 ? -11.051 -2.428 9.672 1.00 74.75 145 HIS A CA 1
ATOM 1132 C C . HIS A 1 145 ? -11.080 -3.279 8.402 1.00 74.75 145 HIS A C 1
ATOM 1134 O O . HIS A 1 145 ? -10.834 -4.483 8.448 1.00 74.75 145 HIS A O 1
ATOM 1140 N N . LEU A 1 146 ? -11.427 -2.657 7.276 1.00 85.69 146 LEU A N 1
ATOM 1141 C CA . LEU A 1 146 ? -11.430 -3.313 5.971 1.00 85.69 146 LEU A CA 1
ATOM 1142 C C . LEU A 1 146 ? -10.100 -3.056 5.272 1.00 8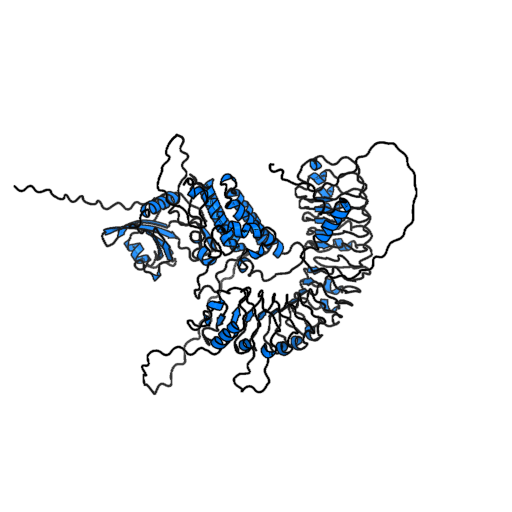5.69 146 LEU A C 1
ATOM 1144 O O . LEU A 1 146 ? -9.659 -1.911 5.174 1.00 85.69 146 LEU A O 1
ATOM 1148 N N . ASN A 1 147 ? -9.485 -4.108 4.737 1.00 85.56 147 ASN A N 1
ATOM 1149 C CA . ASN A 1 147 ? -8.388 -3.942 3.789 1.00 85.56 147 ASN A CA 1
ATOM 1150 C C . ASN A 1 147 ? -8.922 -3.698 2.366 1.00 85.56 147 ASN A C 1
ATOM 1152 O O . ASN A 1 147 ? -10.086 -3.959 2.057 1.00 85.56 147 ASN A O 1
ATOM 1156 N N . LEU A 1 148 ? -8.055 -3.226 1.466 1.00 86.81 148 LEU A N 1
ATOM 1157 C CA . LEU A 1 148 ? -8.443 -2.900 0.091 1.00 86.81 148 LEU A CA 1
ATOM 1158 C C . LEU A 1 148 ? -9.102 -4.071 -0.667 1.00 86.81 148 LEU A C 1
ATOM 1160 O O . LEU A 1 148 ? -10.036 -3.851 -1.434 1.00 86.81 148 LEU A O 1
ATOM 1164 N N . HIS A 1 149 ? -8.652 -5.314 -0.462 1.00 87.25 149 HIS A N 1
ATOM 1165 C CA . HIS A 1 149 ? -9.220 -6.486 -1.146 1.00 87.25 149 HIS A CA 1
ATOM 1166 C C . HIS A 1 149 ? -10.641 -6.805 -0.664 1.00 87.25 149 HIS A C 1
ATOM 1168 O O . HIS A 1 149 ? -11.531 -7.059 -1.485 1.00 87.25 149 HIS A O 1
ATOM 1174 N N . GLN A 1 150 ? -10.870 -6.722 0.648 1.00 91.31 150 GLN A N 1
ATOM 1175 C CA . GLN A 1 150 ? -12.194 -6.859 1.253 1.00 91.31 150 GLN A CA 1
ATOM 1176 C C . GLN A 1 150 ? -13.133 -5.760 0.756 1.00 91.31 150 GLN A C 1
ATOM 1178 O O . GLN A 1 150 ? -14.227 -6.070 0.291 1.00 91.31 150 GLN A O 1
ATOM 1183 N N . SER A 1 151 ? -12.683 -4.501 0.747 1.00 93.75 151 SER A N 1
ATOM 1184 C CA . SER A 1 151 ? -13.471 -3.369 0.247 1.00 93.75 151 SER A CA 1
ATOM 1185 C C . SER A 1 151 ? -13.886 -3.552 -1.214 1.00 93.75 151 SER A C 1
ATOM 1187 O O . SER A 1 151 ? -15.055 -3.377 -1.546 1.00 93.75 151 SER A O 1
ATOM 1189 N N . VAL A 1 152 ? -12.971 -3.979 -2.094 1.00 95.19 152 VAL A N 1
ATOM 1190 C CA . VAL A 1 152 ? -13.304 -4.265 -3.503 1.00 95.19 152 VAL A CA 1
ATOM 1191 C C . VAL A 1 152 ? -14.282 -5.431 -3.627 1.00 95.19 152 VAL A C 1
ATOM 1193 O O . VAL A 1 152 ? -15.181 -5.386 -4.463 1.00 95.19 152 VAL A O 1
ATOM 1196 N N . THR A 1 153 ? -14.141 -6.466 -2.798 1.00 95.94 153 THR A N 1
ATOM 1197 C CA . THR A 1 153 ? -15.060 -7.611 -2.807 1.00 95.94 153 THR A CA 1
ATOM 1198 C C . THR A 1 153 ? -16.470 -7.210 -2.371 1.00 95.94 153 THR A C 1
ATOM 1200 O O . THR A 1 153 ? -17.423 -7.561 -3.059 1.00 95.94 153 THR A O 1
ATOM 1203 N N . ILE A 1 154 ? -16.596 -6.410 -1.311 1.00 97.44 154 ILE A N 1
ATOM 1204 C CA . ILE A 1 154 ? -17.876 -5.868 -0.834 1.00 97.44 154 ILE A CA 1
ATOM 1205 C C . ILE A 1 154 ? -18.522 -4.979 -1.907 1.00 97.44 154 ILE A C 1
ATOM 1207 O O . ILE A 1 154 ? -19.704 -5.129 -2.210 1.00 97.44 154 ILE A O 1
ATOM 1211 N N . LEU A 1 155 ? -17.750 -4.081 -2.532 1.00 98.19 155 LEU A N 1
ATOM 1212 C CA . LEU A 1 155 ? -18.249 -3.216 -3.607 1.00 98.19 155 LEU A CA 1
ATOM 1213 C C . LEU A 1 155 ? -18.713 -4.019 -4.829 1.00 98.19 155 LEU A C 1
ATOM 1215 O O . LEU A 1 155 ? -19.727 -3.664 -5.433 1.00 98.19 155 LEU A O 1
ATOM 1219 N N . LEU A 1 156 ? -18.004 -5.098 -5.173 1.00 97.81 156 LEU A N 1
ATOM 1220 C CA . LEU A 1 156 ? -18.384 -6.019 -6.244 1.00 97.81 156 LEU A CA 1
ATOM 1221 C C . LEU A 1 156 ? -19.689 -6.755 -5.917 1.00 97.81 156 LEU A C 1
ATOM 1223 O O . LEU A 1 156 ? -20.561 -6.840 -6.772 1.00 97.81 156 LEU A O 1
ATOM 1227 N N . ASP A 1 157 ? -19.853 -7.243 -4.689 1.00 98.00 157 ASP A N 1
ATOM 1228 C CA . ASP A 1 157 ? -21.084 -7.902 -4.241 1.00 98.00 157 ASP A CA 1
ATOM 1229 C C . ASP A 1 157 ? -22.306 -6.966 -4.336 1.00 98.00 157 ASP A C 1
ATOM 1231 O O . ASP A 1 157 ? -23.364 -7.367 -4.828 1.00 98.00 157 ASP A O 1
ATOM 1235 N N . VAL A 1 158 ? -22.151 -5.694 -3.948 1.00 98.06 158 VAL A N 1
ATOM 1236 C CA . VAL A 1 158 ? -23.199 -4.667 -4.104 1.00 98.06 158 VAL A CA 1
ATOM 1237 C C . VAL A 1 158 ? -23.476 -4.367 -5.583 1.00 98.06 158 VAL A C 1
ATOM 1239 O O . VAL A 1 158 ? -24.637 -4.223 -5.966 1.00 98.06 158 VAL A O 1
ATOM 1242 N N . ALA A 1 159 ? -22.445 -4.307 -6.433 1.00 97.69 159 ALA A N 1
ATOM 1243 C CA . ALA A 1 159 ? -22.620 -4.114 -7.874 1.00 97.69 159 ALA A CA 1
ATOM 1244 C C . ALA A 1 159 ? -23.380 -5.284 -8.520 1.00 97.69 159 ALA A C 1
ATOM 1246 O O . ALA A 1 159 ? -24.301 -5.046 -9.295 1.00 97.69 159 ALA A O 1
ATOM 1247 N N . CYS A 1 160 ? -23.065 -6.529 -8.150 1.00 96.88 160 CYS A N 1
ATOM 1248 C CA . CYS A 1 160 ? -23.792 -7.719 -8.602 1.00 96.88 160 CYS A CA 1
ATOM 1249 C C . CYS A 1 160 ? -25.262 -7.693 -8.164 1.00 96.88 160 CYS A C 1
ATOM 1251 O O . CYS A 1 160 ? -26.143 -8.075 -8.931 1.00 96.88 160 CYS A O 1
ATOM 1253 N N . ALA A 1 161 ? -25.550 -7.219 -6.945 1.00 95.25 161 ALA A N 1
ATOM 1254 C CA . ALA A 1 161 ? -26.925 -7.007 -6.510 1.00 95.25 161 ALA A CA 1
ATOM 1255 C C . ALA A 1 161 ? -27.642 -5.995 -7.414 1.00 95.25 161 ALA A C 1
ATOM 1257 O O . ALA A 1 161 ? -28.701 -6.315 -7.941 1.00 95.25 161 ALA A O 1
ATOM 1258 N N . LEU A 1 162 ? -27.060 -4.812 -7.641 1.00 95.19 162 LEU A N 1
ATOM 1259 C CA . LEU A 1 162 ? -27.643 -3.778 -8.507 1.00 95.19 162 LEU A CA 1
ATOM 1260 C C . LEU A 1 162 ? -27.846 -4.258 -9.949 1.00 95.19 162 LEU A C 1
ATOM 1262 O O . LEU A 1 162 ? -28.895 -4.007 -10.532 1.00 95.19 162 LEU A O 1
ATOM 1266 N N . ASP A 1 163 ? -26.884 -4.993 -10.498 1.00 94.88 163 ASP A N 1
ATOM 1267 C CA . ASP A 1 163 ? -26.978 -5.583 -11.832 1.00 94.88 163 ASP A CA 1
ATOM 1268 C C . ASP A 1 163 ? -28.126 -6.601 -11.933 1.00 94.88 163 ASP A C 1
ATOM 1270 O O . ASP A 1 163 ? -28.875 -6.625 -12.913 1.00 94.88 163 ASP A O 1
ATOM 1274 N N . TYR A 1 164 ? -28.345 -7.393 -10.880 1.00 93.56 164 TYR A N 1
ATOM 1275 C CA . TYR A 1 164 ? -29.522 -8.251 -10.783 1.00 93.56 164 TYR A CA 1
ATOM 1276 C C . TYR A 1 164 ? -30.821 -7.432 -10.741 1.00 93.56 164 TYR A C 1
ATOM 1278 O O . TYR A 1 164 ? -31.755 -7.727 -11.489 1.00 93.56 164 TYR A O 1
ATOM 1286 N N . LEU A 1 165 ? -30.871 -6.382 -9.910 1.00 91.38 165 LEU A N 1
ATOM 1287 C CA . LEU A 1 165 ? -32.041 -5.509 -9.766 1.00 91.38 165 LEU A CA 1
ATOM 1288 C C . LEU A 1 165 ? -32.432 -4.819 -11.070 1.00 91.38 165 LEU A C 1
ATOM 1290 O O . LEU A 1 165 ? -33.618 -4.688 -11.362 1.00 91.38 165 LEU A O 1
ATOM 1294 N N . HIS A 1 166 ? -31.448 -4.327 -11.817 1.00 92.00 166 HIS A N 1
ATOM 1295 C CA . HIS A 1 166 ? -31.681 -3.458 -12.967 1.00 92.00 166 HIS A CA 1
ATOM 1296 C C . HIS A 1 166 ? -31.811 -4.228 -14.277 1.00 92.00 166 HIS A C 1
ATOM 1298 O O . HIS A 1 166 ? -32.555 -3.780 -15.148 1.00 92.00 166 HIS A O 1
ATOM 1304 N N . CYS A 1 167 ? -31.102 -5.351 -14.427 1.00 87.31 167 CYS A N 1
ATOM 1305 C CA . CYS A 1 167 ? -30.931 -6.002 -15.729 1.00 87.31 167 CYS A CA 1
ATOM 1306 C C . CYS A 1 167 ? -31.404 -7.460 -15.793 1.00 87.31 167 CYS A C 1
ATOM 1308 O O . CYS A 1 167 ? -31.700 -7.930 -16.888 1.00 87.31 167 CYS A O 1
ATOM 1310 N N . HIS A 1 168 ? -31.482 -8.181 -14.668 1.00 79.81 168 HIS A N 1
ATOM 1311 C CA . HIS A 1 168 ? -31.710 -9.638 -14.681 1.00 79.81 168 HIS A CA 1
ATOM 1312 C C . HIS A 1 168 ? -32.976 -10.097 -13.938 1.00 79.81 168 HIS A C 1
ATOM 1314 O O . HIS A 1 168 ? -33.324 -11.278 -13.987 1.00 79.81 168 HIS A O 1
ATOM 1320 N N . GLY A 1 169 ? -33.671 -9.189 -13.251 1.00 70.00 169 GLY A N 1
ATOM 1321 C CA . GLY A 1 169 ? -34.997 -9.437 -12.685 1.00 70.00 169 GLY A CA 1
ATOM 1322 C C . GLY A 1 169 ? -36.095 -9.497 -13.754 1.00 70.00 169 GLY A C 1
ATOM 1323 O O . GLY A 1 169 ? -35.909 -9.049 -14.880 1.00 70.00 169 GLY A O 1
ATOM 1324 N N . HIS A 1 170 ? -37.266 -10.032 -13.388 1.00 70.44 170 HIS A N 1
ATOM 1325 C CA . HIS A 1 170 ? -38.443 -10.060 -14.273 1.00 70.44 170 HIS A CA 1
ATOM 1326 C C . HIS A 1 170 ? -38.900 -8.646 -14.676 1.00 70.44 170 HIS A C 1
ATOM 1328 O O . HIS A 1 170 ? -39.333 -8.435 -15.802 1.00 70.44 170 HIS A O 1
ATOM 1334 N N . GLU A 1 171 ? -38.774 -7.682 -13.758 1.00 84.06 171 GLU A N 1
ATOM 1335 C CA . GLU A 1 171 ? -38.969 -6.250 -13.997 1.00 84.06 171 GLU A CA 1
ATOM 1336 C C . GLU A 1 171 ? -37.852 -5.472 -13.278 1.00 84.06 171 GLU A C 1
ATOM 1338 O O . GLU A 1 171 ? -37.486 -5.859 -12.159 1.00 84.06 171 GLU A O 1
ATOM 1343 N N . PRO A 1 172 ? -37.301 -4.390 -13.864 1.00 87.25 172 PRO A N 1
ATOM 1344 C CA . PRO A 1 172 ? -36.248 -3.619 -13.215 1.00 87.25 172 PRO A CA 1
ATOM 1345 C C . PRO A 1 172 ? -36.726 -2.983 -11.905 1.00 87.25 172 PRO A C 1
ATOM 1347 O O . PRO A 1 172 ? -37.716 -2.249 -11.872 1.00 87.25 172 PRO A O 1
ATOM 1350 N N . VAL A 1 173 ? -35.993 -3.209 -10.818 1.00 89.56 173 VAL A N 1
ATOM 1351 C CA . VAL A 1 173 ? -36.289 -2.657 -9.490 1.00 89.56 173 VAL A CA 1
ATOM 1352 C C . VAL A 1 173 ? -35.288 -1.555 -9.159 1.00 89.56 173 VAL A C 1
ATOM 1354 O O . VAL A 1 173 ? -34.089 -1.794 -9.087 1.00 89.56 173 VAL A O 1
ATOM 1357 N N . VAL A 1 174 ? -35.772 -0.339 -8.906 1.00 90.50 174 VAL A N 1
ATOM 1358 C CA . VAL A 1 174 ? -34.942 0.788 -8.450 1.00 90.50 174 VAL A CA 1
ATOM 1359 C C . VAL A 1 174 ? -34.989 0.854 -6.926 1.00 90.50 174 VAL A C 1
ATOM 1361 O O . VAL A 1 174 ? -36.066 1.034 -6.357 1.00 90.50 174 VAL A O 1
ATOM 1364 N N . HIS A 1 175 ? -33.838 0.746 -6.263 1.00 92.12 175 HIS A N 1
ATOM 1365 C CA . HIS A 1 175 ? -33.698 0.697 -4.804 1.00 92.12 175 HIS A CA 1
ATOM 1366 C C . HIS A 1 175 ? -33.969 2.053 -4.130 1.00 92.12 175 HIS A C 1
ATOM 1368 O O . HIS A 1 175 ? -34.691 2.138 -3.137 1.00 92.12 175 HIS A O 1
ATOM 1374 N N . ARG A 1 176 ? -33.419 3.137 -4.692 1.00 89.81 176 ARG A N 1
ATOM 1375 C CA . ARG A 1 176 ? -33.544 4.550 -4.277 1.00 89.81 176 ARG A CA 1
ATOM 1376 C C . ARG A 1 176 ? -32.886 4.967 -2.962 1.00 89.81 176 ARG A C 1
ATOM 1378 O O . ARG A 1 176 ? -32.900 6.160 -2.655 1.00 89.81 176 ARG A O 1
ATOM 1385 N N . ASP A 1 177 ? -32.324 4.035 -2.202 1.00 90.31 177 ASP A N 1
ATOM 1386 C CA . ASP A 1 177 ? -31.598 4.343 -0.958 1.00 90.31 177 ASP A CA 1
ATOM 1387 C C . ASP A 1 177 ? -30.317 3.515 -0.780 1.00 90.31 177 ASP A C 1
ATOM 1389 O O . ASP A 1 177 ? -30.097 2.888 0.253 1.00 90.31 177 ASP A O 1
ATOM 1393 N N . ILE A 1 178 ? -29.484 3.448 -1.821 1.00 95.19 178 ILE A N 1
ATOM 1394 C CA . ILE A 1 178 ? -28.168 2.800 -1.729 1.00 95.19 178 ILE A CA 1
ATOM 1395 C C . ILE A 1 178 ? -27.228 3.672 -0.885 1.00 95.19 178 ILE A C 1
ATOM 1397 O O . ILE A 1 178 ? -27.016 4.842 -1.199 1.00 95.19 178 ILE A O 1
ATOM 1401 N N . LYS A 1 179 ? -26.680 3.097 0.190 1.00 94.25 179 LYS A N 1
ATOM 1402 C CA . LYS A 1 179 ? -25.730 3.721 1.129 1.00 94.25 179 LYS A CA 1
ATOM 1403 C C . LYS A 1 179 ? -25.079 2.653 2.010 1.00 94.25 179 LYS A C 1
ATOM 1405 O O . LYS A 1 179 ? -25.622 1.557 2.133 1.00 94.25 179 LYS A O 1
ATOM 1410 N N . SER A 1 180 ? -23.976 2.979 2.677 1.00 94.62 180 SER A N 1
ATOM 1411 C CA . SER A 1 180 ? -23.201 2.028 3.493 1.00 94.62 180 SER A CA 1
ATOM 1412 C C . SER A 1 180 ? -23.987 1.405 4.652 1.00 94.62 180 SER A C 1
ATOM 1414 O O . SER A 1 180 ? -23.813 0.227 4.943 1.00 94.62 180 SER A O 1
ATOM 1416 N N . SER A 1 181 ? -24.925 2.131 5.265 1.00 92.56 181 SER A N 1
ATOM 1417 C CA . SER A 1 181 ? -25.784 1.590 6.339 1.00 92.56 181 SER A CA 1
ATOM 1418 C C . SER A 1 181 ? -26.818 0.562 5.860 1.00 92.56 181 SER A C 1
ATOM 1420 O O . SER A 1 181 ? -27.330 -0.207 6.670 1.00 92.56 181 SER A O 1
ATOM 1422 N N . ASN A 1 182 ? -27.092 0.515 4.552 1.00 94.69 182 ASN A N 1
ATOM 1423 C CA . ASN A 1 182 ? -28.006 -0.446 3.926 1.00 94.69 182 ASN A CA 1
ATOM 1424 C C . ASN A 1 182 ? -27.266 -1.633 3.277 1.00 94.69 182 ASN A C 1
ATOM 1426 O O . ASN A 1 182 ? -27.896 -2.500 2.674 1.00 94.69 182 ASN A O 1
ATOM 1430 N N . VAL A 1 183 ? -25.936 -1.688 3.399 1.00 97.00 183 VAL A N 1
ATOM 1431 C CA . VAL A 1 183 ? -25.107 -2.823 2.978 1.00 97.00 183 VAL A CA 1
ATOM 1432 C C . VAL A 1 183 ? -24.741 -3.616 4.226 1.00 97.00 183 VAL A C 1
ATOM 1434 O O . VAL A 1 183 ? -23.970 -3.137 5.052 1.00 97.00 183 VAL A O 1
ATOM 1437 N N . LEU A 1 184 ? -25.311 -4.807 4.390 1.00 95.50 184 LEU A N 1
ATOM 1438 C CA . LEU A 1 184 ? -25.081 -5.669 5.552 1.00 95.50 184 LEU A CA 1
ATOM 1439 C C . LEU A 1 184 ? -24.066 -6.769 5.233 1.00 95.50 184 LEU A C 1
ATOM 1441 O O . LEU A 1 184 ? -23.992 -7.226 4.095 1.00 95.50 184 LEU A O 1
ATOM 1445 N N . LEU A 1 185 ? -23.303 -7.200 6.236 1.00 95.44 185 LEU A N 1
ATOM 1446 C CA . LEU A 1 185 ? -22.242 -8.196 6.087 1.00 95.44 185 LEU A CA 1
ATOM 1447 C C . LEU A 1 185 ? -22.587 -9.480 6.848 1.00 95.44 185 LEU A C 1
ATOM 1449 O O . LEU A 1 185 ? -22.835 -9.458 8.061 1.00 95.44 185 LEU A O 1
ATOM 1453 N N . ASP A 1 186 ? -22.591 -10.605 6.133 1.00 93.12 186 ASP A N 1
ATOM 1454 C CA . ASP A 1 186 ? -22.785 -11.920 6.745 1.00 93.12 186 ASP A CA 1
ATOM 1455 C C . ASP A 1 186 ? -21.514 -12.430 7.448 1.00 93.12 186 ASP A C 1
ATOM 1457 O O . ASP A 1 186 ? -20.520 -11.710 7.559 1.00 93.12 186 ASP A O 1
ATOM 1461 N N . ALA A 1 187 ? -21.548 -13.664 7.964 1.00 89.69 187 ALA A N 1
ATOM 1462 C CA . ALA A 1 187 ? -20.432 -14.269 8.696 1.00 89.69 187 ALA A CA 1
ATOM 1463 C C . ALA A 1 187 ? -19.135 -14.381 7.870 1.00 89.69 187 ALA A C 1
ATOM 1465 O O . ALA A 1 187 ? -18.052 -14.311 8.451 1.00 89.69 187 ALA A O 1
ATOM 1466 N N . ASP A 1 188 ? -19.245 -14.488 6.543 1.00 90.31 188 ASP A N 1
ATOM 1467 C CA . ASP A 1 188 ? -18.130 -14.664 5.608 1.00 90.31 188 ASP A CA 1
ATOM 1468 C C . ASP A 1 188 ? -17.676 -13.334 4.975 1.00 90.31 188 ASP A C 1
ATOM 1470 O O . ASP A 1 188 ? -16.865 -13.327 4.048 1.00 90.31 188 ASP A O 1
ATOM 1474 N N . MET A 1 189 ? -18.172 -12.196 5.485 1.00 91.81 189 MET A N 1
ATOM 1475 C CA . MET A 1 189 ? -17.932 -10.845 4.953 1.00 91.81 189 MET A CA 1
ATOM 1476 C C . MET A 1 189 ? -18.467 -10.641 3.525 1.00 91.81 189 MET A C 1
ATOM 1478 O O . MET A 1 189 ? -17.996 -9.753 2.808 1.00 91.81 189 MET A O 1
ATOM 1482 N N . VAL A 1 190 ? -19.465 -11.428 3.112 1.00 95.00 190 VAL A N 1
ATOM 1483 C CA . VAL A 1 190 ? -20.187 -11.215 1.853 1.00 95.00 190 VAL A CA 1
ATOM 1484 C C . VAL A 1 190 ? -21.218 -10.113 2.063 1.00 95.00 190 VAL A C 1
ATOM 1486 O O . VAL A 1 190 ? -21.908 -10.069 3.087 1.00 95.00 190 VAL A O 1
ATOM 1489 N N . ALA A 1 191 ? -21.315 -9.203 1.095 1.00 97.12 191 ALA A N 1
ATOM 1490 C CA . ALA A 1 191 ? -22.218 -8.065 1.195 1.00 97.12 191 ALA A CA 1
ATOM 1491 C C . ALA A 1 191 ? -23.633 -8.392 0.701 1.00 97.12 191 ALA A C 1
ATOM 1493 O O . ALA A 1 191 ? -23.819 -8.984 -0.367 1.00 97.12 191 ALA A O 1
ATOM 1494 N N . HIS A 1 192 ? -24.625 -7.935 1.467 1.00 96.19 192 HIS A N 1
ATOM 1495 C CA . HIS A 1 192 ? -26.054 -8.088 1.209 1.00 96.19 192 HIS A CA 1
ATOM 1496 C C . HIS A 1 192 ? -26.746 -6.725 1.239 1.00 96.19 192 HIS A C 1
ATOM 1498 O O . HIS A 1 192 ? -26.785 -6.064 2.277 1.00 96.19 192 HIS A O 1
ATOM 1504 N N . VAL A 1 193 ? -27.315 -6.296 0.112 1.00 95.62 193 VAL A N 1
ATOM 1505 C CA . VAL A 1 193 ? -28.088 -5.045 0.031 1.00 95.62 193 VAL A CA 1
ATOM 1506 C C . VAL A 1 193 ? -29.466 -5.253 0.658 1.00 95.62 193 VAL A C 1
ATOM 1508 O O . VAL A 1 193 ? -30.175 -6.206 0.316 1.00 95.62 193 VAL A O 1
ATOM 1511 N N . GLY A 1 194 ? -29.837 -4.371 1.586 1.00 90.44 194 GLY A N 1
ATOM 1512 C CA . GLY A 1 194 ? -31.109 -4.397 2.304 1.00 90.44 194 GLY A CA 1
ATOM 1513 C C . GLY A 1 194 ? -31.813 -3.038 2.353 1.00 90.44 194 GLY A C 1
ATOM 1514 O O . GLY A 1 194 ? -31.316 -2.043 1.843 1.00 90.44 194 GLY A O 1
ATOM 1515 N N . ASP A 1 195 ? -32.968 -3.016 3.022 1.00 87.19 195 ASP A N 1
ATOM 1516 C CA . ASP A 1 195 ? -33.871 -1.861 3.165 1.00 87.19 195 ASP A CA 1
ATOM 1517 C C . ASP A 1 195 ? -34.491 -1.353 1.849 1.00 87.19 195 ASP A C 1
ATOM 1519 O O . ASP A 1 195 ? -34.269 -0.233 1.390 1.00 87.19 195 ASP A O 1
ATOM 1523 N N . PHE A 1 196 ? -35.397 -2.162 1.294 1.00 87.06 196 PHE A N 1
ATOM 1524 C CA . PHE A 1 196 ? -36.168 -1.835 0.086 1.00 87.06 196 PHE A CA 1
ATOM 1525 C C . PHE A 1 196 ? -37.382 -0.938 0.379 1.00 87.06 196 PHE A C 1
ATOM 1527 O O . PHE A 1 196 ? -38.302 -0.823 -0.430 1.00 87.06 196 PHE A O 1
ATOM 1534 N N . GLY A 1 197 ? -37.402 -0.259 1.529 1.00 80.75 197 GLY A N 1
ATOM 1535 C CA . GLY A 1 197 ? -38.527 0.559 1.974 1.00 80.75 197 GLY A CA 1
ATOM 1536 C C . GLY A 1 197 ? -38.868 1.742 1.057 1.00 80.75 197 GLY A C 1
ATOM 1537 O O . GLY A 1 197 ? -39.947 2.322 1.192 1.00 80.75 197 GLY A O 1
ATOM 1538 N N . LEU A 1 198 ? -37.975 2.117 0.138 1.00 78.75 198 LEU A N 1
ATOM 1539 C CA . LEU A 1 198 ? -38.203 3.142 -0.886 1.00 78.75 198 LEU A CA 1
ATOM 1540 C C . LEU A 1 198 ? -38.219 2.583 -2.316 1.00 78.75 198 LEU A C 1
ATOM 1542 O O . LEU A 1 198 ? -38.374 3.377 -3.251 1.00 78.75 198 LEU A O 1
ATOM 1546 N N . ALA A 1 199 ? -38.087 1.266 -2.483 1.00 85.62 199 ALA A N 1
ATOM 1547 C CA . ALA A 1 199 ? -37.923 0.634 -3.780 1.00 85.62 199 ALA A CA 1
ATOM 1548 C C . ALA A 1 199 ? -39.146 0.825 -4.687 1.00 85.62 199 ALA A C 1
ATOM 1550 O O . ALA A 1 199 ? -40.268 1.078 -4.233 1.00 85.62 199 ALA A O 1
ATOM 1551 N N . ARG A 1 200 ? -38.922 0.744 -5.999 1.00 86.06 200 ARG A N 1
ATOM 1552 C CA . ARG A 1 200 ? -39.979 0.844 -7.006 1.00 86.06 200 ARG A CA 1
ATOM 1553 C C . ARG A 1 200 ? -39.673 -0.050 -8.197 1.00 86.06 200 ARG A C 1
ATOM 1555 O O . ARG A 1 200 ? -38.571 0.015 -8.730 1.00 86.06 200 ARG A O 1
ATOM 1562 N N . ILE A 1 201 ? -40.673 -0.796 -8.641 1.00 83.06 201 ILE A N 1
ATOM 1563 C CA . ILE A 1 201 ? -40.603 -1.602 -9.856 1.00 83.06 201 ILE A CA 1
ATOM 1564 C C . ILE A 1 201 ? -40.922 -0.712 -11.069 1.00 83.06 201 ILE A C 1
ATOM 1566 O O . ILE A 1 201 ? -41.851 0.104 -11.025 1.00 83.06 201 ILE A O 1
ATOM 1570 N N . LEU A 1 202 ? -40.100 -0.793 -12.114 1.00 80.19 202 LEU A N 1
ATOM 1571 C CA . LEU A 1 202 ? -40.303 -0.103 -13.384 1.00 80.19 202 LEU A CA 1
ATOM 1572 C C . LEU A 1 202 ? -41.123 -1.010 -14.302 1.00 80.19 202 LEU A C 1
ATOM 1574 O O . LEU A 1 202 ? -40.585 -1.922 -14.918 1.00 80.19 202 LEU A O 1
ATOM 1578 N N . VAL A 1 203 ? -42.423 -0.744 -14.388 1.00 73.19 203 VAL A N 1
ATOM 1579 C CA . VAL A 1 203 ? -43.311 -1.439 -15.325 1.00 73.19 203 VAL A CA 1
ATOM 1580 C C . VAL A 1 203 ? -43.213 -0.752 -16.691 1.00 73.19 203 VAL A C 1
ATOM 1582 O O . VAL A 1 203 ? -43.403 0.465 -16.786 1.00 73.19 203 VAL A O 1
ATOM 1585 N N . GLU A 1 204 ? -42.918 -1.513 -17.748 1.00 50.66 204 GLU A N 1
ATOM 1586 C CA . GLU A 1 204 ? -43.067 -1.051 -19.134 1.00 50.66 204 GLU A CA 1
ATOM 1587 C C . GLU A 1 204 ? -44.560 -0.930 -19.473 1.00 50.66 204 GLU A C 1
ATOM 1589 O O . GLU A 1 204 ? -45.173 -1.848 -20.012 1.00 50.66 204 GLU A O 1
ATOM 1594 N N . GLU A 1 205 ? -45.180 0.209 -19.167 1.00 39.72 205 GLU A N 1
ATOM 1595 C CA . GLU A 1 205 ? -46.510 0.500 -19.699 1.00 39.72 205 GLU A CA 1
ATOM 1596 C C . GLU A 1 205 ? -46.404 1.250 -21.029 1.00 39.72 205 GLU A C 1
ATOM 1598 O O . GLU A 1 205 ? -46.117 2.447 -21.107 1.00 39.72 205 GLU A O 1
ATOM 1603 N N . ASN A 1 206 ? -46.706 0.512 -22.099 1.00 34.50 206 ASN A N 1
ATOM 1604 C CA . ASN A 1 206 ? -47.330 1.075 -23.285 1.00 34.50 206 ASN A CA 1
ATOM 1605 C C . ASN A 1 206 ? -48.529 1.940 -22.862 1.00 34.50 206 ASN A C 1
ATOM 1607 O O . ASN A 1 206 ? -49.388 1.483 -22.115 1.00 34.50 206 ASN A O 1
ATOM 1611 N N . SER A 1 207 ? -48.626 3.130 -23.458 1.00 29.00 207 SER A N 1
ATOM 1612 C CA . SER A 1 207 ? -49.733 4.100 -23.409 1.00 29.00 207 SER A CA 1
ATOM 1613 C C . SER A 1 207 ? -49.638 5.246 -22.382 1.00 29.00 207 SER A C 1
ATOM 1615 O O . SER A 1 207 ? -49.620 5.094 -21.170 1.00 29.00 207 SER A O 1
ATOM 1617 N N . SER A 1 208 ? -49.577 6.446 -22.965 1.00 35.31 208 SER A N 1
ATOM 1618 C CA . SER A 1 208 ? -50.016 7.758 -22.480 1.00 35.31 208 SER A CA 1
ATOM 1619 C C . SER A 1 208 ? -50.592 7.880 -21.057 1.00 35.31 208 SER A C 1
ATOM 1621 O O . SER A 1 208 ? -51.653 7.349 -20.751 1.00 35.31 208 SER A O 1
ATOM 1623 N N . MET A 1 209 ? -49.998 8.812 -20.303 1.00 37.00 209 MET A N 1
ATOM 1624 C CA . MET A 1 209 ? -50.569 9.510 -19.141 1.00 37.00 209 MET A CA 1
ATOM 1625 C C . MET A 1 209 ? -50.832 8.688 -17.871 1.00 37.00 209 MET A C 1
ATOM 1627 O O . MET A 1 209 ? -51.975 8.465 -17.494 1.00 37.00 209 MET A O 1
ATOM 1631 N N . GLN A 1 210 ? -49.782 8.495 -17.069 1.00 31.83 210 GLN A N 1
ATOM 1632 C CA . GLN A 1 210 ? -49.875 8.694 -15.616 1.00 31.83 210 GLN A CA 1
ATOM 1633 C C . GLN A 1 210 ? -48.630 9.426 -15.093 1.00 31.83 210 GLN A C 1
ATOM 1635 O O . GLN A 1 210 ? -47.744 8.859 -14.455 1.00 31.83 210 GLN A O 1
ATOM 1640 N N . GLN A 1 211 ? -48.586 10.744 -15.319 1.00 37.09 211 GLN A N 1
ATOM 1641 C CA . GLN A 1 211 ? -47.832 11.655 -14.455 1.00 37.09 211 GLN A CA 1
ATOM 1642 C C . GLN A 1 211 ? -48.456 11.601 -13.054 1.00 37.09 211 GLN A C 1
ATOM 1644 O O . GLN A 1 211 ? -49.293 12.421 -12.690 1.00 37.09 211 GLN A O 1
ATOM 1649 N N . SER A 1 212 ? -48.073 10.606 -12.256 1.00 35.53 212 SER A N 1
ATOM 1650 C CA . SER A 1 212 ? -48.460 10.541 -10.850 1.00 35.53 212 SER A CA 1
ATOM 1651 C C . SER A 1 212 ? -47.626 11.539 -10.049 1.00 35.53 212 SER A C 1
ATOM 1653 O O . SER A 1 212 ? -46.647 11.185 -9.385 1.00 35.53 212 SER A O 1
ATOM 1655 N N . THR A 1 213 ? -48.037 12.806 -10.108 1.00 44.06 213 THR A N 1
ATOM 1656 C CA . THR A 1 213 ? -47.682 13.859 -9.155 1.00 44.06 213 THR A CA 1
ATOM 1657 C C . THR A 1 213 ? -47.945 13.352 -7.735 1.00 44.06 213 THR A C 1
ATOM 1659 O O . THR A 1 213 ? -49.086 13.313 -7.279 1.00 44.06 213 THR A O 1
ATOM 1662 N N . SER A 1 214 ? -46.909 12.910 -7.016 1.00 35.62 214 SER A N 1
ATOM 1663 C CA . SER A 1 214 ? -47.062 12.461 -5.626 1.00 35.62 214 SER A CA 1
ATOM 1664 C C . SER A 1 214 ? -45.898 12.909 -4.728 1.00 35.62 214 SER A C 1
ATOM 1666 O O . SER A 1 214 ? -44.844 12.278 -4.624 1.00 35.62 214 SER A O 1
ATOM 1668 N N . SER A 1 215 ? -46.181 14.021 -4.035 1.00 39.22 215 SER A N 1
ATOM 1669 C CA . SER A 1 215 ? -45.455 14.718 -2.960 1.00 39.22 215 SER A CA 1
ATOM 1670 C C . SER A 1 215 ? -44.055 15.254 -3.298 1.00 39.22 215 SER A C 1
ATOM 1672 O O . SER A 1 215 ? -43.123 14.469 -3.470 1.00 39.22 215 SER A O 1
ATOM 1674 N N . MET A 1 216 ? -43.924 16.591 -3.279 1.00 39.59 216 MET A N 1
ATOM 1675 C CA . MET A 1 216 ? -42.685 17.388 -3.175 1.00 39.59 216 MET A CA 1
ATOM 1676 C C . MET A 1 216 ? -41.890 17.023 -1.907 1.00 39.59 216 MET A C 1
ATOM 1678 O O . MET A 1 216 ? -41.838 17.777 -0.941 1.00 39.59 216 MET A O 1
ATOM 1682 N N . GLY A 1 217 ? -41.327 15.824 -1.856 1.00 51.19 217 GLY A N 1
ATOM 1683 C CA . GLY A 1 217 ? -40.454 15.394 -0.774 1.00 51.19 217 GLY A CA 1
ATOM 1684 C C . GLY A 1 217 ? -39.182 14.829 -1.369 1.00 51.19 217 GLY A C 1
ATOM 1685 O O . GLY A 1 217 ? -39.262 13.919 -2.191 1.00 51.19 217 GLY A O 1
ATOM 1686 N N . PHE A 1 218 ? -38.041 15.365 -0.942 1.00 52.22 218 PHE A N 1
ATOM 1687 C CA . PHE A 1 218 ? -36.723 14.795 -1.198 1.00 52.22 218 PHE A CA 1
ATOM 1688 C C . PHE A 1 218 ? -36.738 13.291 -0.864 1.00 52.22 218 PHE A C 1
ATOM 1690 O O . PHE A 1 218 ? -37.237 12.894 0.193 1.00 52.22 218 PHE A O 1
ATOM 1697 N N . ARG A 1 219 ? -36.271 12.449 -1.793 1.00 62.22 219 ARG A N 1
ATOM 1698 C CA . ARG A 1 219 ? -36.204 10.988 -1.636 1.00 62.22 219 ARG A CA 1
ATOM 1699 C C . ARG A 1 219 ? -34.774 10.527 -1.893 1.00 62.22 219 ARG A C 1
ATOM 1701 O O . ARG A 1 219 ? -34.185 10.917 -2.897 1.00 62.22 219 ARG A O 1
ATOM 1708 N N . GLY A 1 220 ? -34.273 9.687 -0.995 1.00 65.56 220 GLY A N 1
ATOM 1709 C CA . GLY A 1 220 ? -32.864 9.316 -0.891 1.00 65.56 220 GLY A CA 1
ATOM 1710 C C . GLY A 1 220 ? -32.227 9.926 0.356 1.00 65.56 220 GLY A C 1
ATOM 1711 O O . GLY A 1 220 ? -32.800 10.805 1.006 1.00 65.56 220 GLY A O 1
ATOM 1712 N N . THR A 1 221 ? -31.045 9.437 0.705 1.00 80.25 221 THR A N 1
ATOM 1713 C CA . THR A 1 221 ? -30.284 9.937 1.852 1.00 80.25 221 THR A CA 1
ATOM 1714 C C . THR A 1 221 ? -29.422 11.139 1.443 1.00 80.25 221 THR A C 1
ATOM 1716 O O . THR A 1 221 ? -28.849 11.170 0.351 1.00 80.25 221 THR A O 1
ATOM 1719 N N . ILE A 1 222 ? -29.340 12.156 2.310 1.00 80.25 222 ILE A N 1
ATOM 1720 C CA . ILE A 1 222 ? -28.505 13.351 2.088 1.00 80.25 222 ILE A CA 1
ATOM 1721 C C . ILE A 1 222 ? -27.054 12.910 1.842 1.00 80.25 222 ILE A C 1
ATOM 1723 O O . ILE A 1 222 ? -26.535 12.054 2.551 1.00 80.25 222 ILE A O 1
ATOM 1727 N N . GLY A 1 223 ? -26.421 13.469 0.808 1.00 85.06 223 GLY A N 1
ATOM 1728 C CA . GLY A 1 223 ? -25.077 13.090 0.355 1.00 85.06 223 GLY A CA 1
ATOM 1729 C C . GLY A 1 223 ? -25.048 11.975 -0.700 1.00 85.06 223 GLY A C 1
ATOM 1730 O O . GLY A 1 223 ? -24.153 11.983 -1.536 1.00 85.06 223 GLY A O 1
ATOM 1731 N N . TYR A 1 224 ? -26.049 11.086 -0.731 1.00 90.06 224 TYR A N 1
ATOM 1732 C CA . TYR A 1 224 ? -26.139 9.960 -1.681 1.00 90.06 224 TYR A CA 1
ATOM 1733 C C . TYR A 1 224 ? -27.137 10.181 -2.818 1.00 90.06 224 TYR A C 1
ATOM 1735 O O . TYR A 1 224 ? -27.060 9.508 -3.845 1.00 90.06 224 TYR A O 1
ATOM 1743 N N . ALA A 1 225 ? -28.108 11.075 -2.633 1.00 87.75 225 ALA A N 1
ATOM 1744 C CA . ALA A 1 225 ? -29.169 11.301 -3.607 1.00 87.75 225 ALA A CA 1
ATOM 1745 C C . ALA A 1 225 ? -28.639 11.923 -4.911 1.00 87.75 225 ALA A C 1
ATOM 1747 O O . ALA A 1 225 ? -27.880 12.894 -4.884 1.00 87.75 225 ALA A O 1
ATOM 1748 N N . ALA A 1 226 ? -29.094 11.386 -6.044 1.00 87.88 226 ALA A N 1
ATOM 1749 C CA . ALA A 1 226 ? -28.744 11.887 -7.367 1.00 87.88 226 ALA A CA 1
ATOM 1750 C C . ALA A 1 226 ? -29.323 13.299 -7.616 1.00 87.88 226 ALA A C 1
ATOM 1752 O O . ALA A 1 226 ? -30.455 13.571 -7.193 1.00 87.88 226 ALA A O 1
ATOM 1753 N N . PRO A 1 227 ? -28.608 14.201 -8.315 1.00 85.75 227 PRO A N 1
ATOM 1754 C CA . PRO A 1 227 ? -29.052 15.580 -8.530 1.00 85.75 227 PRO A CA 1
ATOM 1755 C C . PRO A 1 227 ? -30.441 15.687 -9.176 1.00 85.75 227 PRO A C 1
ATOM 1757 O O . PRO A 1 227 ? -31.262 16.511 -8.770 1.00 85.75 227 PRO A O 1
ATOM 1760 N N . GLU A 1 228 ? -30.764 14.812 -10.128 1.00 82.75 228 GLU A N 1
ATOM 1761 C CA . GLU A 1 228 ? -32.040 14.805 -10.847 1.00 82.75 228 GLU A CA 1
ATOM 1762 C C . GLU A 1 228 ? -33.247 14.429 -9.971 1.00 82.75 228 GLU A C 1
ATOM 1764 O O . GLU A 1 228 ? -34.387 14.783 -10.294 1.00 82.75 228 GLU A O 1
ATOM 1769 N N . TYR A 1 229 ? -33.025 13.779 -8.821 1.00 75.75 229 TYR A N 1
ATOM 1770 C CA . TYR A 1 229 ? -34.096 13.483 -7.866 1.00 75.75 229 TYR A CA 1
ATOM 1771 C C . TYR A 1 229 ? -34.670 14.754 -7.225 1.00 75.75 229 TYR A C 1
ATOM 1773 O O . TYR A 1 229 ? -35.810 14.725 -6.757 1.00 75.75 229 TYR A O 1
ATOM 1781 N N . SER A 1 230 ? -33.939 15.875 -7.272 1.00 62.31 230 SER A N 1
ATOM 1782 C CA . SER A 1 230 ? -34.427 17.191 -6.839 1.00 62.31 230 SER A CA 1
ATOM 1783 C C . SER A 1 230 ? -35.280 17.920 -7.891 1.00 62.31 230 SER A C 1
ATOM 1785 O O . SER A 1 230 ? -36.131 18.724 -7.518 1.00 62.31 230 SER A O 1
ATOM 1787 N N . VAL A 1 231 ? -35.101 17.610 -9.185 1.00 58.91 231 VAL A N 1
ATOM 1788 C CA . VAL A 1 231 ? -35.702 18.356 -10.312 1.00 58.91 231 VAL A CA 1
ATOM 1789 C C . VAL A 1 231 ? -36.914 17.640 -10.922 1.00 58.91 231 VAL A C 1
ATOM 1791 O O . VAL A 1 231 ? -37.857 18.301 -11.346 1.00 58.91 231 VAL A O 1
ATOM 1794 N N . GLY A 1 232 ? -36.931 16.300 -10.952 1.00 55.28 232 GLY A N 1
ATOM 1795 C CA . GLY A 1 232 ? -37.972 15.536 -11.664 1.00 55.28 232 GLY A CA 1
ATOM 1796 C C . GLY A 1 232 ? -38.687 14.442 -10.867 1.00 55.28 232 GLY A C 1
ATOM 1797 O O . GLY A 1 232 ? -39.749 13.992 -11.285 1.00 55.28 232 GLY A O 1
ATOM 1798 N N . ASN A 1 233 ? -38.144 13.995 -9.726 1.00 60.00 233 ASN A N 1
ATOM 1799 C CA . ASN A 1 233 ? -38.674 12.881 -8.910 1.00 60.00 233 ASN A CA 1
ATOM 1800 C C . ASN A 1 233 ? -38.999 11.587 -9.706 1.00 60.00 233 ASN A C 1
ATOM 1802 O O . ASN A 1 233 ? -39.822 10.770 -9.278 1.00 60.00 233 ASN A O 1
ATOM 1806 N N . ILE A 1 234 ? -38.356 11.381 -10.859 1.00 68.25 234 ILE A N 1
ATOM 1807 C CA . ILE A 1 234 ? -38.498 10.171 -11.673 1.00 68.25 234 ILE A CA 1
ATOM 1808 C C . ILE A 1 234 ? -37.543 9.122 -11.102 1.00 68.25 234 ILE A C 1
ATOM 1810 O O . ILE A 1 234 ? -36.343 9.362 -10.999 1.00 68.25 234 ILE A O 1
ATOM 1814 N N . ALA A 1 235 ? -38.081 7.974 -10.688 1.00 73.12 235 ALA A N 1
ATOM 1815 C CA . ALA A 1 235 ? -37.255 6.845 -10.272 1.00 73.12 235 ALA A CA 1
ATOM 1816 C C . ALA A 1 235 ? -36.530 6.293 -11.502 1.00 73.12 235 ALA A C 1
ATOM 1818 O O . ALA A 1 235 ? -37.169 6.037 -12.519 1.00 73.12 235 ALA A O 1
ATOM 1819 N N . SER A 1 236 ? -35.215 6.134 -11.405 1.00 87.50 236 SER A N 1
ATOM 1820 C CA . SER A 1 236 ? -34.376 5.658 -12.500 1.00 87.50 236 SER A CA 1
ATOM 1821 C C . SER A 1 236 ? -33.280 4.775 -11.934 1.00 87.50 236 SER A C 1
ATOM 1823 O O . SER A 1 236 ? -32.715 5.096 -10.887 1.00 87.50 236 SER A O 1
ATOM 1825 N N . THR A 1 237 ? -32.943 3.707 -12.653 1.00 90.12 237 THR A N 1
ATOM 1826 C CA . THR A 1 237 ? -31.785 2.854 -12.353 1.00 90.12 237 THR A CA 1
ATOM 1827 C C . THR A 1 237 ? -30.505 3.687 -12.249 1.00 90.12 237 THR A C 1
ATOM 1829 O O . THR A 1 237 ? -29.710 3.493 -11.336 1.00 90.12 237 THR A O 1
ATOM 1832 N N . HIS A 1 238 ? -30.368 4.730 -13.074 1.00 90.88 238 HIS A N 1
ATOM 1833 C CA . HIS A 1 238 ? -29.241 5.666 -13.032 1.00 90.88 238 HIS A CA 1
ATOM 1834 C C . HIS A 1 238 ? -29.089 6.379 -11.685 1.00 90.88 238 HIS A C 1
ATOM 1836 O O . HIS A 1 238 ? -27.971 6.734 -11.310 1.00 90.88 238 HIS A O 1
ATOM 1842 N N . GLY A 1 239 ? -30.182 6.618 -10.956 1.00 91.06 239 GLY A N 1
ATOM 1843 C CA . GLY A 1 239 ? -30.110 7.248 -9.641 1.00 91.06 239 GLY A CA 1
ATOM 1844 C C . GLY A 1 239 ? -29.489 6.326 -8.591 1.00 91.06 239 GLY A C 1
ATOM 1845 O O . GLY A 1 239 ? -28.719 6.799 -7.759 1.00 91.06 239 GLY A O 1
ATOM 1846 N N . ASP A 1 240 ? -29.731 5.014 -8.679 1.00 94.31 240 ASP A N 1
ATOM 1847 C CA . ASP A 1 240 ? -29.038 4.025 -7.842 1.00 94.31 240 ASP A CA 1
ATOM 1848 C C . ASP A 1 240 ? -27.547 3.952 -8.191 1.00 94.31 240 ASP A C 1
ATOM 1850 O O . ASP A 1 240 ? -26.721 3.866 -7.286 1.00 94.31 240 ASP A O 1
ATOM 1854 N N . ILE A 1 241 ? -27.189 4.060 -9.479 1.00 97.00 241 ILE A N 1
ATOM 1855 C CA . ILE A 1 241 ? -25.782 4.112 -9.920 1.00 97.00 241 ILE A CA 1
ATOM 1856 C C . ILE A 1 241 ? -25.066 5.339 -9.357 1.00 97.00 241 ILE A C 1
ATOM 1858 O O . ILE A 1 241 ? -23.918 5.239 -8.922 1.00 97.00 241 ILE A O 1
ATOM 1862 N N . TYR A 1 242 ? -25.747 6.486 -9.284 1.00 95.31 242 TYR A N 1
ATOM 1863 C CA . TYR A 1 242 ? -25.179 7.663 -8.633 1.00 95.31 242 TYR A CA 1
ATOM 1864 C C . TYR A 1 242 ? -24.897 7.401 -7.152 1.00 95.31 242 TYR A C 1
ATOM 1866 O O . TYR A 1 242 ? -23.781 7.633 -6.687 1.00 95.31 242 TYR A O 1
ATOM 1874 N N . SER A 1 243 ? -25.884 6.879 -6.418 1.00 95.81 243 SER A N 1
ATOM 1875 C CA . SER A 1 243 ? -25.731 6.552 -4.997 1.00 95.81 243 SER A CA 1
ATOM 1876 C C . SER A 1 243 ? -24.649 5.491 -4.757 1.00 95.81 243 SER A C 1
ATOM 1878 O O . SER A 1 243 ? -23.873 5.613 -3.810 1.00 95.81 243 SER A O 1
ATOM 1880 N N . TYR A 1 244 ? -24.525 4.506 -5.650 1.00 98.00 244 TYR A N 1
ATOM 1881 C CA . TYR A 1 244 ? -23.434 3.532 -5.652 1.00 98.00 244 TYR A CA 1
ATOM 1882 C C . TYR A 1 244 ? -22.066 4.192 -5.879 1.00 98.00 244 TYR A C 1
ATOM 1884 O O . TYR A 1 244 ? -21.107 3.888 -5.176 1.00 98.00 244 TYR A O 1
ATOM 1892 N N . GLY A 1 245 ? -21.968 5.158 -6.797 1.00 97.56 245 GLY A N 1
ATOM 1893 C CA . GLY A 1 245 ? -20.743 5.934 -6.994 1.00 97.56 245 GLY A CA 1
ATOM 1894 C C . GLY A 1 245 ? -20.307 6.675 -5.729 1.00 97.56 245 GLY A C 1
ATOM 1895 O O . GLY A 1 245 ? -19.127 6.664 -5.391 1.00 97.56 245 GLY A O 1
ATOM 1896 N N . ILE A 1 246 ? -21.254 7.254 -4.984 1.00 97.19 246 ILE A N 1
ATOM 1897 C CA . ILE A 1 246 ? -20.971 7.876 -3.682 1.00 97.19 246 ILE A CA 1
ATOM 1898 C C . ILE A 1 246 ? -20.508 6.838 -2.651 1.00 97.19 246 ILE A C 1
ATOM 1900 O O . ILE A 1 246 ? -19.547 7.104 -1.934 1.00 97.19 246 ILE A O 1
ATOM 1904 N N . LEU A 1 247 ? -21.127 5.653 -2.608 1.00 97.56 247 LEU A N 1
ATOM 1905 C CA . LEU A 1 247 ? -20.711 4.543 -1.742 1.00 97.56 247 LEU A CA 1
ATOM 1906 C C . LEU A 1 247 ? -19.266 4.092 -2.024 1.00 97.56 247 LEU A C 1
ATOM 1908 O O . LEU A 1 247 ? -18.499 3.867 -1.088 1.00 97.56 247 LEU A O 1
ATOM 1912 N N . VAL A 1 248 ? -18.873 3.994 -3.298 1.00 97.88 248 VAL A N 1
ATOM 1913 C CA . VAL A 1 248 ? -17.488 3.687 -3.697 1.00 97.88 248 VAL A CA 1
ATOM 1914 C C . VAL A 1 248 ? -16.533 4.760 -3.171 1.00 97.88 248 VAL A C 1
ATOM 1916 O O . VAL A 1 248 ? -15.518 4.432 -2.558 1.00 97.88 248 VAL A O 1
ATOM 1919 N N . LEU A 1 249 ? -16.861 6.042 -3.364 1.00 96.44 249 LEU A N 1
ATOM 1920 C CA . LEU A 1 249 ? -16.022 7.146 -2.890 1.00 96.44 249 LEU A CA 1
ATOM 1921 C C . LEU A 1 249 ? -15.934 7.191 -1.358 1.00 96.44 249 LEU A C 1
ATOM 1923 O O . LEU A 1 249 ? -14.848 7.396 -0.823 1.00 96.44 249 LEU A O 1
ATOM 1927 N N . GLU A 1 250 ? -17.031 6.956 -0.640 1.00 95.75 250 GLU A N 1
ATOM 1928 C CA . GLU A 1 250 ? -17.024 6.830 0.822 1.00 95.75 250 GLU A CA 1
ATOM 1929 C C . GLU A 1 250 ? -16.111 5.680 1.268 1.00 95.75 250 GLU A C 1
ATOM 1931 O O . GLU A 1 250 ? -15.250 5.882 2.121 1.00 95.75 250 GLU A O 1
ATOM 1936 N N . THR A 1 251 ? -16.244 4.506 0.643 1.00 94.69 251 THR A N 1
ATOM 1937 C CA . THR A 1 251 ? -15.461 3.305 0.977 1.00 94.69 251 THR A CA 1
ATOM 1938 C C . THR A 1 251 ? -13.963 3.532 0.788 1.00 94.69 251 THR A C 1
ATOM 1940 O O . THR A 1 251 ? -13.175 3.070 1.603 1.00 94.69 251 THR A O 1
ATOM 1943 N N . VAL A 1 252 ? -13.558 4.244 -0.271 1.00 93.00 252 VAL A N 1
ATOM 1944 C CA . VAL A 1 252 ? -12.139 4.491 -0.584 1.00 93.00 252 VAL A CA 1
ATOM 1945 C C . VAL A 1 252 ? -11.549 5.645 0.231 1.00 93.00 252 VAL A C 1
ATOM 1947 O O . VAL A 1 252 ? -10.365 5.627 0.560 1.00 93.00 252 VAL A O 1
ATOM 1950 N N . THR A 1 253 ? -12.340 6.673 0.539 1.00 90.19 253 THR A N 1
ATOM 1951 C CA . THR A 1 253 ? -11.852 7.872 1.246 1.00 90.19 253 THR A CA 1
ATOM 1952 C C . THR A 1 253 ? -11.983 7.777 2.764 1.00 90.19 253 THR A C 1
ATOM 1954 O O . THR A 1 253 ? -11.371 8.584 3.469 1.00 90.19 253 THR A O 1
ATOM 1957 N N . GLY A 1 254 ? -12.801 6.843 3.265 1.00 90.31 254 GLY A N 1
ATOM 1958 C CA . GLY A 1 254 ? -13.148 6.713 4.681 1.00 90.31 254 GLY A CA 1
ATOM 1959 C C . GLY A 1 254 ? -13.973 7.888 5.218 1.00 90.31 254 GLY A C 1
ATOM 1960 O O . GLY A 1 254 ? -14.095 8.049 6.429 1.00 90.31 254 GLY A O 1
ATOM 1961 N N . LYS A 1 255 ? -14.515 8.754 4.346 1.00 88.69 255 LYS A N 1
ATOM 1962 C CA . LYS A 1 255 ? -15.234 9.977 4.739 1.00 88.69 255 LYS A CA 1
ATOM 1963 C C . LYS A 1 255 ? -16.718 9.860 4.450 1.00 88.69 255 LYS A C 1
ATOM 1965 O O . LYS A 1 255 ? -17.113 9.588 3.318 1.00 88.69 255 LYS A O 1
ATOM 1970 N N . ARG A 1 256 ? -17.546 10.150 5.457 1.00 90.50 256 ARG A N 1
ATOM 1971 C CA . ARG A 1 256 ? -19.008 10.209 5.298 1.00 90.50 256 ARG A CA 1
ATOM 1972 C C . ARG A 1 256 ? -19.361 11.276 4.253 1.00 90.50 256 ARG A C 1
ATOM 1974 O O . ARG A 1 256 ? -18.856 12.385 4.366 1.00 90.50 256 ARG A O 1
ATOM 1981 N N . PRO A 1 257 ? -20.290 11.058 3.308 1.00 88.06 257 PRO A N 1
ATOM 1982 C CA . PRO A 1 257 ? -20.707 12.102 2.357 1.00 88.06 257 PRO A CA 1
ATOM 1983 C C . PRO A 1 257 ? -21.281 13.375 3.005 1.00 88.06 257 PRO A C 1
ATOM 1985 O O . PRO A 1 257 ? -21.411 14.404 2.347 1.00 88.06 257 PRO A O 1
ATOM 1988 N N . THR A 1 258 ? -21.625 13.305 4.292 1.00 84.44 258 THR A N 1
ATOM 1989 C CA . THR A 1 258 ? -22.119 14.405 5.132 1.00 84.44 258 THR A CA 1
ATOM 1990 C C . THR A 1 258 ? -21.095 14.879 6.172 1.00 84.44 258 THR A C 1
ATOM 1992 O O . THR A 1 258 ? -21.481 15.490 7.166 1.00 84.44 258 THR A O 1
ATOM 1995 N N . ASP A 1 259 ? -19.817 14.534 6.012 1.00 79.06 259 ASP A N 1
ATOM 1996 C CA . ASP A 1 259 ? -18.743 14.939 6.922 1.00 79.06 259 ASP A CA 1
ATOM 1997 C C . ASP A 1 259 ? -18.642 16.473 7.019 1.00 79.06 259 ASP A C 1
ATOM 1999 O O . ASP A 1 259 ? -18.816 17.191 6.032 1.00 79.06 259 ASP A O 1
ATOM 2003 N N . GLY A 1 260 ? -18.345 16.988 8.215 1.00 71.69 260 GLY A N 1
ATOM 2004 C CA . GLY A 1 260 ? -18.238 18.423 8.485 1.00 71.69 260 GLY A CA 1
ATOM 2005 C C . GLY A 1 260 ? -17.118 19.123 7.708 1.00 71.69 260 GLY A C 1
ATOM 2006 O O . GLY A 1 260 ? -17.129 20.350 7.602 1.00 71.69 260 GLY A O 1
ATOM 2007 N N . ILE A 1 261 ? -16.177 18.371 7.123 1.00 72.31 261 ILE A N 1
ATOM 2008 C CA . ILE A 1 261 ? -15.162 18.930 6.217 1.00 72.31 261 ILE A CA 1
ATOM 2009 C C . ILE A 1 261 ? -15.762 19.504 4.920 1.00 72.31 261 ILE A C 1
ATOM 2011 O O . ILE A 1 261 ? -15.160 20.374 4.283 1.00 72.31 261 ILE A O 1
ATOM 2015 N N . PHE A 1 262 ? -16.948 19.034 4.524 1.00 76.06 262 PHE A N 1
ATOM 2016 C CA . PHE A 1 262 ? -17.631 19.402 3.290 1.00 76.06 262 PHE A CA 1
ATOM 2017 C C . PHE A 1 262 ? -18.431 20.692 3.503 1.00 76.06 262 PHE A C 1
ATOM 2019 O O . PHE A 1 262 ? -19.606 20.693 3.871 1.00 76.06 262 PHE A O 1
ATOM 2026 N N . ARG A 1 263 ? -17.751 21.832 3.312 1.00 70.25 263 ARG A N 1
ATOM 2027 C CA . ARG A 1 263 ? -18.362 23.175 3.336 1.00 70.25 263 ARG A CA 1
ATOM 2028 C C . ARG A 1 263 ? -19.461 23.299 2.261 1.00 70.25 263 ARG A C 1
ATOM 2030 O O . ARG A 1 263 ? -19.439 22.549 1.284 1.00 70.25 263 ARG A O 1
ATOM 2037 N N . PRO A 1 264 ? -20.388 24.273 2.366 1.00 63.69 264 PRO A N 1
ATOM 2038 C CA . PRO A 1 264 ? -21.415 24.486 1.346 1.00 63.69 264 PRO A CA 1
ATOM 2039 C C . PRO A 1 264 ? -20.814 24.606 -0.062 1.00 63.69 264 PRO A C 1
ATOM 2041 O O . PRO A 1 264 ? -19.981 25.477 -0.310 1.00 63.69 264 PRO A O 1
ATOM 2044 N N . GLY A 1 265 ? -21.232 23.719 -0.970 1.00 62.38 265 GLY A N 1
ATOM 2045 C CA . GLY A 1 265 ? -20.750 23.673 -2.355 1.00 62.38 265 GLY A CA 1
ATOM 2046 C C . GLY A 1 265 ? -19.528 22.783 -2.611 1.00 62.38 265 GLY A C 1
ATOM 2047 O O . GLY A 1 265 ? -19.098 22.731 -3.759 1.00 62.38 265 GLY A O 1
ATOM 2048 N N . LEU A 1 266 ? -18.994 22.092 -1.593 1.00 72.50 266 LEU A N 1
ATOM 2049 C CA . LEU A 1 266 ? -17.952 21.070 -1.732 1.00 72.50 266 LEU A CA 1
ATOM 2050 C C . LEU A 1 266 ? -18.494 19.714 -1.265 1.00 72.50 266 LEU A C 1
ATOM 2052 O O . LEU A 1 266 ? -18.648 19.500 -0.071 1.00 72.50 266 LEU A O 1
ATOM 2056 N N . ASN A 1 267 ? -18.772 18.797 -2.187 1.00 81.44 267 ASN A N 1
ATOM 2057 C CA . ASN A 1 267 ? -19.186 17.421 -1.900 1.00 81.44 267 ASN A CA 1
ATOM 2058 C C . ASN A 1 267 ? -18.025 16.424 -2.098 1.00 81.44 267 ASN A C 1
ATOM 2060 O O . ASN A 1 267 ? -16.957 16.780 -2.599 1.00 81.44 267 ASN A O 1
ATOM 2064 N N . ILE A 1 268 ? -18.234 15.154 -1.732 1.00 89.69 268 ILE A N 1
ATOM 2065 C CA . ILE A 1 268 ? -17.193 14.114 -1.820 1.00 89.69 268 ILE A CA 1
ATOM 2066 C C . ILE A 1 268 ? -16.618 13.945 -3.240 1.00 89.69 268 ILE A C 1
ATOM 2068 O O . ILE A 1 268 ? -15.427 13.675 -3.381 1.00 89.69 268 ILE A O 1
ATOM 2072 N N . ARG A 1 269 ? -17.409 14.180 -4.302 1.00 90.00 269 ARG A N 1
ATOM 2073 C CA . ARG A 1 269 ? -16.900 14.159 -5.685 1.00 90.00 269 ARG A CA 1
ATOM 2074 C C . ARG A 1 269 ? -15.920 15.300 -5.927 1.00 90.00 269 ARG A C 1
ATOM 2076 O O . ARG A 1 269 ? -14.810 15.057 -6.387 1.00 90.00 269 ARG A O 1
ATOM 2083 N N . GLN A 1 270 ? -16.311 16.522 -5.567 1.00 86.25 270 GLN A N 1
ATOM 2084 C CA . GLN A 1 270 ? -15.487 17.726 -5.731 1.00 86.25 270 GLN A CA 1
ATOM 2085 C C . GLN A 1 270 ? -14.232 17.701 -4.845 1.00 86.25 270 GLN A C 1
ATOM 2087 O O . GLN A 1 270 ? -13.250 18.374 -5.143 1.00 86.25 270 GLN A O 1
ATOM 2092 N N . TYR A 1 271 ? -14.242 16.910 -3.770 1.00 84.50 271 TYR A N 1
ATOM 2093 C CA . TYR A 1 271 ? -13.055 16.618 -2.969 1.00 84.50 271 TYR A CA 1
ATOM 2094 C C . TYR A 1 271 ? -12.103 15.622 -3.657 1.00 84.50 271 TYR A C 1
ATOM 2096 O O . TYR A 1 271 ? -10.890 15.821 -3.636 1.00 84.50 271 TYR A O 1
ATOM 2104 N N . VAL A 1 272 ? -12.634 14.577 -4.301 1.00 85.19 272 VAL A N 1
ATOM 2105 C CA . VAL A 1 272 ? -11.840 13.513 -4.946 1.00 85.19 272 VAL A CA 1
ATOM 2106 C C . VAL A 1 272 ? -11.280 13.921 -6.312 1.00 85.19 272 VAL A C 1
ATOM 2108 O O . VAL A 1 272 ? -10.142 13.579 -6.635 1.00 85.19 272 VAL A O 1
ATOM 2111 N N . GLU A 1 273 ? -12.048 14.646 -7.124 1.00 83.25 273 GLU A N 1
ATOM 2112 C CA . GLU A 1 273 ? -11.698 14.991 -8.509 1.00 83.25 273 GLU A CA 1
ATOM 2113 C C . GLU A 1 273 ? -10.348 15.740 -8.641 1.00 83.25 273 GLU A C 1
ATOM 2115 O O . GLU A 1 273 ? -9.512 15.335 -9.458 1.00 83.25 273 GLU A O 1
ATOM 2120 N N . PRO A 1 274 ? -10.019 16.736 -7.791 1.00 72.62 274 PRO A N 1
ATOM 2121 C CA . PRO A 1 274 ? -8.687 17.343 -7.774 1.00 72.62 274 PRO A CA 1
ATOM 2122 C C . PRO A 1 274 ? -7.577 16.387 -7.309 1.00 72.62 274 PRO A C 1
ATOM 2124 O O . PRO A 1 274 ? -6.421 16.565 -7.692 1.00 72.62 274 PRO A O 1
ATOM 2127 N N . GLY A 1 275 ? -7.904 15.382 -6.490 1.00 64.12 275 GLY A N 1
ATOM 2128 C CA . GLY A 1 275 ? -6.967 14.369 -5.993 1.00 64.12 275 GLY A CA 1
ATOM 2129 C C . GLY A 1 275 ? -6.428 13.455 -7.097 1.00 64.12 275 GLY A C 1
ATOM 2130 O O . GLY A 1 275 ? -5.265 13.059 -7.062 1.00 64.12 275 GLY A O 1
ATOM 2131 N N . LEU A 1 276 ? -7.212 13.192 -8.149 1.00 72.06 276 LEU A N 1
ATOM 2132 C CA . LEU A 1 276 ? -6.771 12.378 -9.293 1.00 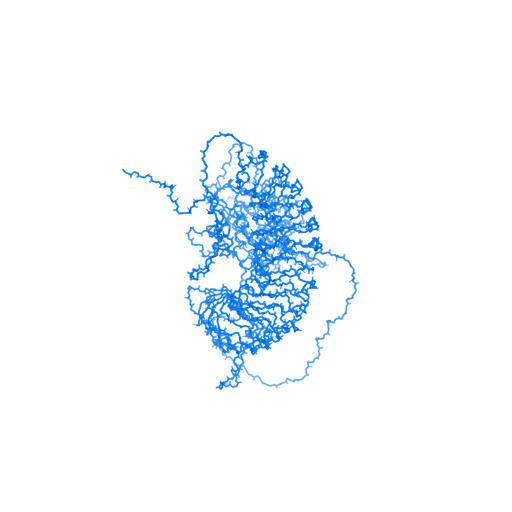72.06 276 LEU A CA 1
ATOM 2133 C C . LEU A 1 276 ? -5.659 13.029 -10.136 1.00 72.06 276 LEU A C 1
ATOM 2135 O O . LEU A 1 276 ? -4.982 12.332 -10.890 1.00 72.06 276 LEU A O 1
ATOM 2139 N N . HIS A 1 277 ? -5.408 14.330 -9.968 1.00 69.44 277 HIS A N 1
ATOM 2140 C CA . HIS A 1 277 ? -4.358 15.082 -10.665 1.00 69.44 277 HIS A CA 1
ATOM 2141 C C . HIS A 1 277 ? -3.004 15.026 -9.927 1.00 69.44 277 HIS A C 1
ATOM 2143 O O . HIS A 1 277 ? -2.314 16.033 -9.794 1.00 69.44 277 HIS A O 1
ATOM 2149 N N . GLY A 1 278 ? -2.632 13.844 -9.421 1.00 49.16 278 GLY A N 1
ATOM 2150 C CA . GLY A 1 278 ? -1.336 13.598 -8.769 1.00 49.16 278 GLY A CA 1
ATOM 2151 C C . GLY A 1 278 ? -1.328 13.648 -7.235 1.00 49.16 278 GLY A C 1
ATOM 2152 O O . GLY A 1 278 ? -0.254 13.589 -6.647 1.00 49.16 278 GLY A O 1
ATOM 2153 N N . ARG A 1 279 ? -2.496 13.711 -6.579 1.00 62.97 279 ARG A N 1
ATOM 2154 C CA . ARG A 1 279 ? -2.672 13.765 -5.109 1.00 62.97 279 ARG A CA 1
ATOM 2155 C C . ARG A 1 279 ? -3.628 12.684 -4.586 1.00 62.97 279 ARG A C 1
ATOM 2157 O O . ARG A 1 279 ? -4.434 12.905 -3.691 1.00 62.97 279 ARG A O 1
ATOM 2164 N N . VAL A 1 280 ? -3.567 11.494 -5.180 1.00 64.69 280 VAL A N 1
ATOM 2165 C CA . VAL A 1 280 ? -4.502 10.387 -4.898 1.00 64.69 280 VAL A CA 1
ATOM 2166 C C . VAL A 1 280 ? -4.402 9.926 -3.444 1.00 64.69 280 VAL A C 1
ATOM 2168 O O . VAL A 1 280 ? -5.415 9.661 -2.807 1.00 64.69 280 VAL A O 1
ATOM 2171 N N . MET A 1 281 ? -3.189 9.881 -2.894 1.00 72.75 281 MET A N 1
ATOM 2172 C CA . MET A 1 281 ? -2.975 9.460 -1.506 1.00 72.75 281 MET A CA 1
ATOM 2173 C C . MET A 1 281 ? -3.493 10.481 -0.480 1.00 72.75 281 MET A C 1
ATOM 2175 O O . MET A 1 281 ? -3.720 10.104 0.661 1.00 72.75 281 MET A O 1
ATOM 2179 N N . ASP A 1 282 ? -3.751 11.732 -0.880 1.00 67.94 282 ASP A N 1
ATOM 2180 C CA . ASP A 1 282 ? -4.305 12.765 0.010 1.00 67.94 282 ASP A CA 1
ATOM 2181 C C . ASP A 1 282 ? -5.819 12.590 0.231 1.00 67.94 282 ASP A C 1
ATOM 2183 O O . ASP A 1 282 ? -6.392 13.178 1.153 1.00 67.94 282 ASP A O 1
ATOM 2187 N N . VAL A 1 283 ? -6.484 11.806 -0.630 1.00 77.56 283 VAL A N 1
ATOM 2188 C CA . VAL A 1 283 ? -7.937 11.576 -0.576 1.00 77.56 283 VAL A CA 1
ATOM 2189 C C . VAL A 1 283 ? -8.314 10.179 -0.075 1.00 77.56 283 VAL A C 1
ATOM 2191 O O . VAL A 1 283 ? -9.411 10.027 0.459 1.00 77.56 283 VAL A O 1
ATOM 2194 N N . VAL A 1 284 ? -7.427 9.187 -0.213 1.00 80.06 284 VAL A N 1
ATOM 2195 C CA . VAL A 1 284 ? -7.642 7.778 0.178 1.00 80.06 284 VAL A CA 1
ATOM 2196 C C . VAL A 1 284 ? -7.499 7.580 1.693 1.00 80.06 284 VAL A C 1
ATOM 2198 O O . VAL A 1 284 ? -6.634 8.186 2.324 1.00 80.06 284 VAL A O 1
ATOM 2201 N N . ASP A 1 285 ? -8.308 6.694 2.282 1.00 81.31 285 ASP A N 1
ATOM 2202 C CA . ASP A 1 285 ? -8.120 6.253 3.669 1.00 81.31 285 ASP A CA 1
ATOM 2203 C C . ASP A 1 285 ? -6.890 5.341 3.787 1.00 81.31 285 ASP A C 1
ATOM 2205 O O . ASP A 1 285 ? -6.845 4.234 3.243 1.00 81.31 285 ASP A O 1
ATOM 2209 N N . MET A 1 286 ? -5.892 5.787 4.549 1.00 70.75 286 MET A N 1
ATOM 2210 C CA . MET A 1 286 ? -4.658 5.037 4.777 1.00 70.75 286 MET A CA 1
ATOM 2211 C C . MET A 1 286 ? -4.883 3.703 5.505 1.00 70.75 286 MET A C 1
ATOM 2213 O O . MET A 1 286 ? -4.047 2.809 5.367 1.00 70.75 286 MET A O 1
ATOM 2217 N N . LYS A 1 287 ? -6.013 3.520 6.210 1.00 73.56 287 LYS A N 1
ATOM 2218 C CA . LYS A 1 287 ? -6.391 2.233 6.826 1.00 73.56 287 LYS A CA 1
ATOM 2219 C C . LYS A 1 287 ? -6.655 1.129 5.798 1.00 73.56 287 LYS A C 1
ATOM 2221 O O . LYS A 1 287 ? -6.393 -0.036 6.074 1.00 73.56 287 LYS A O 1
ATOM 2226 N N . LEU A 1 288 ? -7.093 1.480 4.585 1.00 71.12 288 LEU A N 1
ATOM 2227 C CA . LEU A 1 288 ? -7.264 0.510 3.491 1.00 71.12 288 LEU A CA 1
ATOM 2228 C C . LEU A 1 288 ? -5.927 -0.077 3.024 1.00 71.12 288 LEU A C 1
ATOM 2230 O O . LEU A 1 288 ? -5.898 -1.124 2.373 1.00 71.12 288 LEU A O 1
ATOM 2234 N N . VAL A 1 289 ? -4.828 0.620 3.331 1.00 65.25 289 VAL A N 1
ATOM 2235 C CA . VAL A 1 289 ? -3.480 0.338 2.833 1.00 65.25 289 VAL A CA 1
ATOM 2236 C C . VAL A 1 289 ? -2.515 -0.098 3.949 1.00 65.25 289 VAL A C 1
ATOM 2238 O O . VAL A 1 289 ? -1.408 -0.552 3.654 1.00 65.25 289 VAL A O 1
ATOM 2241 N N . SER A 1 290 ? -2.929 -0.021 5.220 1.00 50.62 290 SER A N 1
ATOM 2242 C CA . SER A 1 290 ? -2.082 -0.256 6.400 1.00 50.62 290 SER A CA 1
ATOM 2243 C C . SER A 1 290 ? -1.734 -1.723 6.684 1.00 50.62 290 SER A C 1
ATOM 2245 O O . SER A 1 290 ? -0.713 -1.966 7.316 1.00 50.62 290 SER A O 1
ATOM 2247 N N . ASP A 1 291 ? -2.501 -2.695 6.176 1.00 43.75 291 ASP A N 1
ATOM 2248 C CA . ASP A 1 291 ? -2.232 -4.140 6.369 1.00 43.75 291 ASP A CA 1
ATOM 2249 C C . ASP A 1 291 ? -1.172 -4.714 5.407 1.00 43.75 291 ASP A C 1
ATOM 2251 O O . ASP A 1 291 ? -0.842 -5.900 5.442 1.00 43.75 291 ASP A O 1
ATOM 2255 N N . SER A 1 292 ? -0.615 -3.888 4.520 1.00 42.50 292 SER A N 1
ATOM 2256 C CA . SER A 1 292 ? 0.461 -4.297 3.617 1.00 42.50 292 SER A CA 1
ATOM 2257 C C . SER A 1 292 ? 1.827 -4.054 4.274 1.00 42.50 292 SER A C 1
ATOM 2259 O O . SER A 1 292 ? 2.461 -3.031 4.068 1.00 42.50 292 SER A O 1
ATOM 2261 N N . GLU A 1 293 ? 2.312 -4.983 5.099 1.00 33.94 293 GLU A N 1
ATOM 2262 C CA . GLU A 1 293 ? 3.596 -4.848 5.823 1.00 33.94 293 GLU A CA 1
ATOM 2263 C C . GLU A 1 293 ? 4.870 -4.867 4.935 1.00 33.94 293 GLU A C 1
ATOM 2265 O O . GLU A 1 293 ? 5.991 -4.735 5.438 1.00 33.94 293 GLU A O 1
ATOM 2270 N N . ASP A 1 294 ? 4.734 -4.954 3.609 1.00 36.09 294 ASP A N 1
ATOM 2271 C CA . ASP A 1 294 ? 5.844 -4.981 2.647 1.00 36.09 294 ASP A CA 1
ATOM 2272 C C . ASP A 1 294 ? 5.798 -3.800 1.662 1.00 36.09 294 ASP A C 1
ATOM 2274 O O . ASP A 1 294 ? 5.650 -3.942 0.448 1.00 36.09 294 ASP A O 1
ATOM 2278 N N . TRP A 1 295 ? 6.003 -2.591 2.185 1.00 30.36 295 TRP A N 1
ATOM 2279 C CA . TRP A 1 295 ? 6.314 -1.421 1.359 1.00 30.36 295 TRP A CA 1
ATOM 2280 C C . TRP A 1 295 ? 7.794 -1.443 0.948 1.00 30.36 295 TRP A C 1
ATOM 2282 O O . TRP A 1 295 ? 8.652 -0.814 1.574 1.00 30.36 295 TRP A O 1
ATOM 2292 N N . VAL A 1 296 ? 8.100 -2.202 -0.108 1.00 29.94 296 VAL A N 1
ATOM 2293 C CA . VAL A 1 296 ? 9.350 -2.112 -0.881 1.00 29.94 296 VAL A CA 1
ATOM 2294 C C . VAL A 1 296 ? 9.158 -1.058 -1.975 1.00 29.94 296 VAL A C 1
ATOM 2296 O O . VAL A 1 296 ? 8.272 -1.174 -2.822 1.00 29.94 296 VAL A O 1
ATOM 2299 N N . GLN A 1 297 ? 9.979 -0.010 -1.947 1.00 32.38 297 GLN A N 1
ATOM 2300 C CA . GLN A 1 297 ? 10.113 0.942 -3.049 1.00 32.38 297 GLN A CA 1
ATOM 2301 C C . GLN A 1 297 ? 11.216 0.434 -3.987 1.00 32.38 297 GLN A C 1
ATOM 2303 O O . GLN A 1 297 ? 12.383 0.483 -3.618 1.00 32.38 297 GLN A O 1
ATOM 2308 N N . THR A 1 298 ? 10.835 -0.060 -5.171 1.00 28.72 298 THR A N 1
ATOM 2309 C CA . THR A 1 298 ? 11.693 -0.192 -6.366 1.00 28.72 298 THR A CA 1
ATOM 2310 C C . THR A 1 298 ? 10.900 0.181 -7.633 1.00 28.72 298 THR A C 1
ATOM 2312 O O . THR A 1 298 ? 9.661 0.098 -7.629 1.00 28.72 298 THR A O 1
ATOM 2315 N N . PRO A 1 299 ? 11.559 0.661 -8.706 1.00 37.22 299 PRO A N 1
ATOM 2316 C CA . PRO A 1 299 ? 10.907 1.427 -9.763 1.00 37.22 299 PRO A CA 1
ATOM 2317 C C . PRO A 1 299 ? 10.539 0.557 -10.975 1.00 37.22 299 PRO A C 1
ATOM 2319 O O . PRO A 1 299 ? 11.326 0.401 -11.894 1.00 37.22 299 PRO A O 1
ATOM 2322 N N . ASN A 1 300 ? 9.325 -0.006 -10.981 1.00 36.41 300 ASN A N 1
ATOM 2323 C CA . ASN A 1 300 ? 8.332 0.167 -12.068 1.00 36.41 300 ASN A CA 1
ATOM 2324 C C . ASN A 1 300 ? 7.150 -0.810 -12.012 1.00 36.41 300 ASN A C 1
ATOM 2326 O O . ASN A 1 300 ? 6.163 -0.560 -12.702 1.00 36.41 300 ASN A O 1
ATOM 2330 N N . ASP A 1 301 ? 7.171 -1.828 -11.152 1.00 39.94 301 ASP A N 1
ATOM 2331 C CA . ASP A 1 301 ? 6.029 -2.737 -10.974 1.00 39.94 301 ASP A CA 1
ATOM 2332 C C . ASP A 1 301 ? 5.809 -3.100 -9.495 1.00 39.94 301 ASP A C 1
ATOM 2334 O O . ASP A 1 301 ? 5.619 -4.255 -9.115 1.00 39.94 301 ASP A O 1
ATOM 2338 N N . SER A 1 302 ? 5.892 -2.089 -8.625 1.00 44.09 302 SER A N 1
ATOM 2339 C CA . SER A 1 302 ? 5.715 -2.285 -7.189 1.00 44.09 302 SER A CA 1
ATOM 2340 C C . SER A 1 302 ? 4.269 -2.699 -6.868 1.00 44.09 302 SER A C 1
ATOM 2342 O O . SER A 1 302 ? 3.327 -2.188 -7.489 1.00 44.09 302 SER A O 1
ATOM 2344 N N . PRO A 1 303 ? 4.046 -3.554 -5.850 1.00 48.12 303 PRO A N 1
ATOM 2345 C CA . PRO A 1 303 ? 2.726 -3.746 -5.246 1.00 48.12 303 PRO A CA 1
ATOM 2346 C C . PRO A 1 303 ? 2.055 -2.405 -4.936 1.00 48.12 303 PRO A C 1
ATOM 2348 O O . PRO A 1 303 ? 0.862 -2.249 -5.154 1.00 48.12 303 PRO A O 1
ATOM 2351 N N . CYS A 1 304 ? 2.853 -1.397 -4.572 1.00 47.94 304 CYS A N 1
ATOM 2352 C CA . CYS A 1 304 ? 2.428 -0.018 -4.372 1.00 47.94 304 CYS A CA 1
ATOM 2353 C C . CYS A 1 304 ? 1.865 0.634 -5.645 1.00 47.94 304 CYS A C 1
ATOM 2355 O O . CYS A 1 304 ? 0.845 1.299 -5.551 1.00 47.94 304 CYS A O 1
ATOM 2357 N N . ARG A 1 305 ? 2.465 0.448 -6.834 1.00 57.81 305 ARG A N 1
ATOM 2358 C CA . ARG A 1 305 ? 1.931 0.972 -8.108 1.00 57.81 305 ARG A CA 1
ATOM 2359 C C . ARG A 1 305 ? 0.666 0.239 -8.533 1.00 57.81 305 ARG A C 1
ATOM 2361 O O . ARG A 1 305 ? -0.238 0.877 -9.056 1.00 57.81 305 ARG A O 1
ATOM 2368 N N . LYS A 1 306 ? 0.579 -1.074 -8.300 1.00 64.50 306 LYS A N 1
ATOM 2369 C CA . LYS A 1 306 ? -0.636 -1.861 -8.578 1.00 64.50 306 LYS A CA 1
ATOM 2370 C C . LYS A 1 306 ? -1.769 -1.487 -7.627 1.00 64.50 306 LYS A C 1
ATOM 2372 O O . LYS A 1 306 ? -2.873 -1.249 -8.096 1.00 64.50 306 LYS A O 1
ATOM 2377 N N . ILE A 1 307 ? -1.488 -1.337 -6.333 1.00 70.06 307 ILE A N 1
ATOM 2378 C CA . ILE A 1 307 ? -2.425 -0.812 -5.330 1.00 70.06 307 ILE A CA 1
ATOM 2379 C C . ILE A 1 307 ? -2.827 0.620 -5.683 1.00 70.06 307 ILE A C 1
ATOM 2381 O O . ILE A 1 307 ? -4.012 0.907 -5.756 1.00 70.06 307 ILE A O 1
ATOM 2385 N N . PHE A 1 308 ? -1.873 1.498 -5.997 1.00 71.06 308 PHE A N 1
ATOM 2386 C CA . PHE A 1 308 ? -2.140 2.868 -6.440 1.00 71.06 308 PHE A CA 1
ATOM 2387 C C . PHE A 1 308 ? -2.987 2.895 -7.716 1.00 71.06 308 PHE A C 1
ATOM 2389 O O . PHE A 1 308 ? -3.947 3.649 -7.800 1.00 71.06 308 PHE A O 1
ATOM 2396 N N . GLY A 1 309 ? -2.691 2.033 -8.689 1.00 75.88 309 GLY A N 1
ATOM 2397 C CA . GLY A 1 309 ? -3.485 1.856 -9.903 1.00 75.88 309 GLY A CA 1
ATOM 2398 C C . GLY A 1 309 ? -4.899 1.359 -9.602 1.00 75.88 309 GLY A C 1
ATOM 2399 O O . GLY A 1 309 ? -5.855 1.885 -10.165 1.00 75.88 309 GLY A O 1
ATOM 2400 N N . CYS A 1 310 ? -5.055 0.418 -8.668 1.00 82.81 310 CYS A N 1
ATOM 2401 C CA . CYS A 1 310 ? -6.358 -0.046 -8.190 1.00 82.81 310 CYS A CA 1
ATOM 2402 C C . CYS A 1 310 ? -7.129 1.083 -7.492 1.00 82.81 310 CYS A C 1
ATOM 2404 O O . CYS A 1 310 ? -8.303 1.272 -7.782 1.00 82.81 310 CYS A O 1
ATOM 2406 N N . LEU A 1 311 ? -6.474 1.880 -6.643 1.00 84.56 311 LEU A N 1
ATOM 2407 C CA . LEU A 1 311 ? -7.067 3.043 -5.975 1.00 84.56 311 LEU A CA 1
ATOM 2408 C C . LEU A 1 311 ? -7.504 4.109 -6.987 1.00 84.56 311 LEU A C 1
ATOM 2410 O O . LEU A 1 311 ? -8.625 4.601 -6.912 1.00 84.56 311 LEU A O 1
ATOM 2414 N N . VAL A 1 312 ? -6.664 4.422 -7.979 1.00 83.38 312 VAL A N 1
ATOM 2415 C CA . VAL A 1 312 ? -7.018 5.326 -9.085 1.00 83.38 312 VAL A CA 1
ATOM 2416 C C . VAL A 1 312 ? -8.221 4.793 -9.860 1.00 83.38 312 VAL A C 1
ATOM 2418 O O . VAL A 1 312 ? -9.126 5.564 -10.173 1.00 83.38 312 VAL A O 1
ATOM 2421 N N . SER A 1 313 ? -8.251 3.491 -10.149 1.00 89.88 313 SER A N 1
ATOM 2422 C CA . SER A 1 313 ? -9.350 2.854 -10.886 1.00 89.88 313 SER A CA 1
ATOM 2423 C C . SER A 1 313 ? -10.651 2.888 -10.079 1.00 89.88 313 SER A C 1
ATOM 2425 O O . SER A 1 313 ? -11.684 3.266 -10.619 1.00 89.88 313 SER A O 1
ATOM 2427 N N . LEU A 1 314 ? -10.600 2.634 -8.766 1.00 94.06 314 LEU A N 1
ATOM 2428 C CA . LEU A 1 314 ? -11.757 2.745 -7.869 1.00 94.06 314 LEU A CA 1
ATOM 2429 C C . LEU A 1 314 ? -12.285 4.179 -7.757 1.00 94.06 314 LEU A C 1
ATOM 2431 O O . LEU A 1 314 ? -13.493 4.394 -7.833 1.00 94.06 314 LEU A O 1
ATOM 2435 N N . LEU A 1 315 ? -11.405 5.175 -7.611 1.00 92.25 315 LEU A N 1
ATOM 2436 C CA . LEU A 1 315 ? -11.815 6.583 -7.559 1.00 92.25 315 LEU A CA 1
ATOM 2437 C C . LEU A 1 315 ? -12.424 7.038 -8.892 1.00 92.25 315 LEU A C 1
ATOM 2439 O O . LEU A 1 315 ? -13.444 7.727 -8.896 1.00 92.25 315 LEU A O 1
ATOM 2443 N N . ARG A 1 316 ? -11.845 6.621 -10.027 1.00 94.00 316 ARG A N 1
ATOM 2444 C CA . ARG A 1 316 ? -12.414 6.872 -11.362 1.00 94.00 316 ARG A CA 1
ATOM 2445 C C . ARG A 1 316 ? -13.770 6.200 -11.527 1.00 94.00 316 ARG A C 1
ATOM 2447 O O . ARG A 1 316 ? -14.697 6.865 -11.972 1.00 94.00 316 ARG A O 1
ATOM 2454 N N . LEU A 1 317 ? -13.911 4.944 -11.105 1.00 96.50 317 LEU A N 1
ATOM 2455 C CA . LEU A 1 317 ? -15.182 4.223 -11.110 1.00 96.50 317 LEU A CA 1
ATOM 2456 C C . LEU A 1 317 ? -16.237 4.971 -10.289 1.00 96.50 317 LEU A C 1
ATOM 2458 O O . LEU A 1 317 ? -17.326 5.235 -10.795 1.00 96.50 317 LEU A O 1
ATOM 2462 N N . GLY A 1 318 ? -15.903 5.395 -9.065 1.00 95.88 318 GLY A N 1
ATOM 2463 C CA . GLY A 1 318 ? -16.794 6.193 -8.219 1.00 95.88 318 GLY A CA 1
ATOM 2464 C C . GLY A 1 318 ? -17.227 7.502 -8.890 1.00 95.88 318 GLY A C 1
ATOM 2465 O O . GLY A 1 318 ? -18.414 7.846 -8.870 1.00 95.88 318 GLY A O 1
ATOM 2466 N N . LEU A 1 319 ? -16.299 8.201 -9.558 1.00 95.31 319 LEU A N 1
ATOM 2467 C CA . LEU A 1 319 ? -16.592 9.429 -10.303 1.00 95.31 319 LEU A CA 1
ATOM 2468 C C . LEU A 1 319 ? -17.425 9.195 -11.575 1.00 95.31 319 LEU A C 1
ATOM 2470 O O . LEU A 1 319 ? -18.306 10.005 -11.870 1.00 95.31 319 LEU A O 1
ATOM 2474 N N . SER A 1 320 ? -17.195 8.109 -12.309 1.00 96.19 320 SER A N 1
ATOM 2475 C CA . SER A 1 320 ? -17.997 7.742 -13.480 1.00 96.19 320 SER A CA 1
ATOM 2476 C C . SER A 1 320 ? -19.416 7.337 -13.081 1.00 96.19 320 SER A C 1
ATOM 2478 O O . SER A 1 320 ? -20.377 7.761 -13.715 1.00 96.19 320 SER A O 1
ATOM 2480 N N . CYS A 1 321 ? -19.579 6.584 -11.991 1.00 96.69 321 CYS A N 1
ATOM 2481 C CA . CYS A 1 321 ? -20.894 6.171 -11.492 1.00 96.69 321 CYS A CA 1
ATOM 2482 C C . CYS A 1 321 ? -21.717 7.359 -10.975 1.00 96.69 321 CYS A C 1
ATOM 2484 O O . CYS A 1 321 ? -22.911 7.451 -11.239 1.00 96.69 321 CYS A O 1
ATOM 2486 N N . SER A 1 322 ? -21.081 8.308 -10.280 1.00 95.56 322 SER A N 1
ATOM 2487 C CA . SER A 1 322 ? -21.769 9.476 -9.710 1.00 95.56 322 SER A CA 1
ATOM 2488 C C . SER A 1 322 ? -21.755 10.721 -10.612 1.00 95.56 322 SER A C 1
ATOM 2490 O O . SER A 1 322 ? -21.869 11.841 -10.124 1.00 95.56 322 SER A O 1
ATOM 2492 N N . HIS A 1 323 ? -21.600 10.557 -11.930 1.00 93.88 323 HIS A N 1
ATOM 2493 C CA . HIS A 1 323 ? -21.629 11.677 -12.878 1.00 93.88 323 HIS A CA 1
ATOM 2494 C C . HIS A 1 323 ? -22.959 12.455 -12.805 1.00 93.88 323 HIS A C 1
ATOM 2496 O O . HIS A 1 323 ? -24.019 11.862 -12.600 1.00 93.88 323 HIS A O 1
ATOM 2502 N N . GLU A 1 324 ? -22.937 13.781 -12.987 1.00 89.25 324 GLU A N 1
ATOM 2503 C CA . GLU A 1 324 ? -24.149 14.610 -12.862 1.00 89.25 324 GLU A CA 1
ATOM 2504 C C . GLU A 1 324 ? -25.217 14.224 -13.893 1.00 89.25 324 GLU A C 1
ATOM 2506 O O . GLU A 1 324 ? -26.364 13.970 -13.530 1.00 89.25 324 GLU A O 1
ATOM 2511 N N . LEU A 1 325 ? -24.826 14.091 -15.164 1.00 87.62 325 LEU A N 1
ATOM 2512 C CA . LEU A 1 325 ? -25.698 13.606 -16.239 1.00 87.62 325 LEU A CA 1
ATOM 2513 C C . LEU A 1 325 ? -25.983 12.098 -16.100 1.00 87.62 325 LEU A C 1
ATOM 2515 O O . LEU A 1 325 ? -25.025 11.322 -16.142 1.00 87.62 325 LEU A O 1
ATOM 2519 N N . PRO A 1 326 ? -27.261 11.662 -16.020 1.00 90.25 326 PRO A N 1
ATOM 2520 C CA . PRO A 1 326 ? -27.618 10.246 -15.908 1.00 90.25 326 PRO A CA 1
ATOM 2521 C C . PRO A 1 326 ? -27.060 9.381 -17.040 1.00 90.25 326 PRO A C 1
ATOM 2523 O O . PRO A 1 326 ? -26.455 8.353 -16.772 1.00 90.25 326 PRO A O 1
ATOM 2526 N N . SER A 1 327 ? -27.176 9.829 -18.292 1.00 87.81 327 SER A N 1
ATOM 2527 C CA . SER A 1 327 ? -26.734 9.084 -19.483 1.00 87.81 327 SER A CA 1
ATOM 2528 C C . SER A 1 327 ? -25.221 8.870 -19.582 1.00 87.81 327 SER A C 1
ATOM 2530 O O . SER A 1 327 ? -24.770 8.098 -20.418 1.00 87.81 327 SER A O 1
ATOM 2532 N N . SER A 1 328 ? -24.433 9.586 -18.780 1.00 90.81 328 SER A N 1
ATOM 2533 C CA . SER A 1 328 ? -22.970 9.470 -18.746 1.00 90.81 328 SER A CA 1
ATOM 2534 C C . SER A 1 328 ? -22.479 8.549 -17.627 1.00 90.81 328 SER A C 1
ATOM 2536 O O . SER A 1 328 ? -21.270 8.400 -17.453 1.00 90.81 328 SER A O 1
ATOM 2538 N N . ARG A 1 329 ? -23.392 7.968 -16.839 1.00 94.94 329 ARG A N 1
ATOM 2539 C CA . ARG A 1 329 ? -23.049 7.054 -15.746 1.00 94.94 329 ARG A CA 1
ATOM 2540 C C . ARG A 1 329 ? -22.752 5.664 -16.292 1.00 94.94 329 ARG A C 1
ATOM 2542 O O . ARG A 1 329 ? -23.367 5.219 -17.257 1.00 94.94 329 ARG A O 1
ATOM 2549 N N . MET A 1 330 ? -21.805 4.988 -15.652 1.00 93.06 330 MET A N 1
ATOM 2550 C CA . MET A 1 330 ? -21.365 3.651 -16.049 1.00 93.06 330 MET A CA 1
ATOM 2551 C C . MET A 1 330 ? -22.506 2.620 -15.892 1.00 93.06 330 MET A C 1
ATOM 2553 O O . MET A 1 330 ? -23.134 2.592 -14.831 1.00 93.06 330 MET A O 1
ATOM 2557 N N . PRO A 1 331 ? -22.786 1.773 -16.900 1.00 90.38 331 PRO A N 1
ATOM 2558 C CA . PRO A 1 331 ? -23.734 0.662 -16.778 1.00 90.38 331 PRO A CA 1
ATOM 2559 C C . PRO A 1 331 ? -23.305 -0.370 -15.723 1.00 90.38 331 PRO A C 1
ATOM 2561 O O . PRO A 1 331 ? -22.112 -0.584 -15.513 1.00 90.38 331 PRO A O 1
ATOM 2564 N N . THR A 1 332 ? -24.259 -1.066 -15.097 1.00 89.94 332 THR A N 1
ATOM 2565 C CA . THR A 1 332 ? -23.988 -2.061 -14.036 1.00 89.94 332 THR A CA 1
ATOM 2566 C C . THR A 1 332 ? -23.047 -3.181 -14.474 1.00 89.94 332 THR A C 1
ATOM 2568 O O . THR A 1 332 ? -22.120 -3.514 -13.736 1.00 89.94 332 THR A O 1
ATOM 2571 N N . GLY A 1 333 ? -23.212 -3.705 -15.691 1.00 88.94 333 GLY A N 1
ATOM 2572 C CA . GLY A 1 333 ? -22.319 -4.729 -16.241 1.00 88.94 333 GLY A CA 1
ATOM 2573 C C . GLY A 1 333 ? -20.863 -4.260 -16.360 1.00 88.94 333 GLY A C 1
ATOM 2574 O O . GLY A 1 333 ? -19.942 -5.000 -16.015 1.00 88.94 333 GLY A O 1
ATOM 2575 N N . ASP A 1 334 ? -20.640 -3.007 -16.766 1.00 92.50 334 ASP A N 1
ATOM 2576 C CA . ASP A 1 334 ? -19.295 -2.426 -16.876 1.00 92.50 334 ASP A CA 1
ATOM 2577 C C . ASP A 1 334 ? -18.669 -2.179 -15.497 1.00 92.50 334 ASP A C 1
ATOM 2579 O O . ASP A 1 334 ? -17.482 -2.440 -15.306 1.00 92.50 334 ASP A O 1
ATOM 2583 N N . ILE A 1 335 ? -19.476 -1.769 -14.510 1.00 96.56 335 ILE A N 1
ATOM 2584 C CA . ILE A 1 335 ? -19.049 -1.646 -13.106 1.00 96.56 335 ILE A CA 1
ATOM 2585 C C . ILE A 1 335 ? -18.553 -3.001 -12.583 1.00 96.56 335 ILE A C 1
ATOM 2587 O O . ILE A 1 335 ? -17.475 -3.085 -11.990 1.00 96.56 335 ILE A O 1
ATOM 2591 N N . VAL A 1 336 ? -19.321 -4.071 -12.815 1.00 95.06 336 VAL A N 1
ATOM 2592 C CA . VAL A 1 336 ? -18.962 -5.438 -12.404 1.00 95.06 336 VAL A CA 1
ATOM 2593 C C . VAL A 1 336 ? -17.673 -5.894 -13.095 1.00 95.06 336 VAL A C 1
ATOM 2595 O O . VAL A 1 336 ? -16.803 -6.479 -12.444 1.00 95.06 336 VAL A O 1
ATOM 2598 N N . ASN A 1 337 ? -17.507 -5.609 -14.387 1.00 92.44 337 ASN A N 1
ATOM 2599 C CA . ASN A 1 337 ? -16.295 -5.951 -15.137 1.00 92.44 337 ASN A CA 1
ATOM 2600 C C . ASN A 1 337 ? -15.053 -5.224 -14.597 1.00 92.44 337 ASN A C 1
ATOM 2602 O O . ASN A 1 337 ? -14.027 -5.864 -14.353 1.00 92.44 337 ASN A O 1
ATOM 2606 N N . GLU A 1 338 ? -15.157 -3.919 -14.347 1.00 93.94 338 GLU A N 1
ATOM 2607 C CA . GLU A 1 338 ? -14.059 -3.102 -13.821 1.00 93.94 338 GLU A CA 1
ATOM 2608 C C . GLU A 1 338 ? -13.660 -3.548 -12.404 1.00 93.94 338 GLU A C 1
ATOM 2610 O O . GLU A 1 338 ? -12.481 -3.761 -12.119 1.00 93.94 338 GLU A O 1
ATOM 2615 N N . LEU A 1 339 ? -14.628 -3.800 -11.516 1.00 94.69 339 LEU A N 1
ATOM 2616 C CA . LEU A 1 339 ? -14.349 -4.304 -10.165 1.00 94.69 339 LEU A CA 1
ATOM 2617 C C . LEU A 1 339 ? -13.738 -5.706 -10.174 1.00 94.69 339 LEU A C 1
ATOM 2619 O O . LEU A 1 339 ? -12.845 -5.986 -9.372 1.00 94.69 339 LEU A O 1
ATOM 2623 N N . ASN A 1 340 ? -14.160 -6.579 -11.091 1.00 94.69 340 ASN A N 1
ATOM 2624 C CA . ASN A 1 340 ? -13.518 -7.877 -11.287 1.00 94.69 340 ASN A CA 1
ATOM 2625 C C . ASN A 1 340 ? -12.067 -7.723 -11.759 1.00 94.69 340 ASN A C 1
ATOM 2627 O O . ASN A 1 340 ? -11.189 -8.418 -11.242 1.00 94.69 340 ASN A O 1
ATOM 2631 N N . ALA A 1 341 ? -11.785 -6.797 -12.680 1.00 89.25 341 ALA A N 1
ATOM 2632 C CA . ALA A 1 341 ? -10.423 -6.503 -13.121 1.00 89.25 341 ALA A CA 1
ATOM 2633 C C . ALA A 1 341 ? -9.552 -5.981 -11.963 1.00 89.25 341 ALA A C 1
ATOM 2635 O O . ALA A 1 341 ? -8.443 -6.478 -11.743 1.00 89.25 341 ALA A O 1
ATOM 2636 N N . ILE A 1 342 ? -10.077 -5.053 -11.155 1.00 89.06 342 ILE A N 1
ATOM 2637 C CA . ILE A 1 342 ? -9.409 -4.537 -9.951 1.00 89.06 342 ILE A CA 1
ATOM 2638 C C . ILE A 1 342 ? -9.152 -5.675 -8.949 1.00 89.06 342 ILE A C 1
ATOM 2640 O O . ILE A 1 342 ? -8.028 -5.844 -8.473 1.00 89.06 342 ILE A O 1
ATOM 2644 N N . LYS A 1 343 ? -10.152 -6.520 -8.669 1.00 89.25 343 LYS A N 1
ATOM 2645 C CA . LYS A 1 343 ? -10.028 -7.666 -7.753 1.00 89.25 343 LYS A CA 1
ATOM 2646 C C . LYS A 1 343 ? -8.997 -8.688 -8.228 1.00 89.25 343 LYS A C 1
ATOM 2648 O O . LYS A 1 343 ? -8.236 -9.212 -7.412 1.00 89.25 343 LYS A O 1
ATOM 2653 N N . GLN A 1 344 ? -8.940 -8.974 -9.528 1.00 84.06 344 GLN A N 1
ATOM 2654 C CA . GLN A 1 344 ? -7.930 -9.862 -10.108 1.00 84.06 344 GLN A CA 1
ATOM 2655 C C . GLN A 1 344 ? -6.523 -9.272 -9.972 1.00 84.06 344 GLN A C 1
ATOM 2657 O O . GLN A 1 344 ? -5.599 -9.990 -9.587 1.00 84.06 344 GLN A O 1
ATOM 2662 N N . ASN A 1 345 ? -6.362 -7.967 -10.213 1.00 78.75 345 ASN A N 1
ATOM 2663 C CA . ASN A 1 345 ? -5.091 -7.269 -10.014 1.00 78.75 345 ASN A CA 1
ATOM 2664 C C . ASN A 1 345 ? -4.629 -7.318 -8.551 1.00 78.75 345 ASN A C 1
ATOM 2666 O O . ASN A 1 345 ? -3.451 -7.566 -8.301 1.00 78.75 345 ASN A O 1
ATOM 2670 N N . LEU A 1 346 ? -5.549 -7.178 -7.592 1.00 75.75 346 LEU A N 1
ATOM 2671 C CA . LEU A 1 346 ? -5.254 -7.318 -6.162 1.00 75.75 346 LEU A CA 1
ATOM 2672 C C . LEU A 1 346 ? -4.950 -8.769 -5.755 1.00 75.75 346 LEU A C 1
ATOM 2674 O O . LEU A 1 346 ? -4.035 -9.010 -4.975 1.00 75.75 346 LEU A O 1
ATOM 2678 N N . SER A 1 347 ? -5.662 -9.754 -6.307 1.00 72.75 347 SER A N 1
ATOM 2679 C CA . SER A 1 347 ? -5.461 -11.178 -5.977 1.00 72.75 347 SER A CA 1
ATOM 2680 C C . SER A 1 347 ? -4.127 -11.727 -6.505 1.00 72.75 347 SER A C 1
ATOM 2682 O O . SER A 1 347 ? -3.587 -12.681 -5.959 1.00 72.75 347 SER A O 1
ATOM 2684 N N . ARG A 1 348 ? -3.544 -11.101 -7.535 1.00 59.09 348 ARG A N 1
ATOM 2685 C CA . ARG A 1 348 ? -2.180 -11.403 -8.008 1.00 59.09 348 ARG A CA 1
ATOM 2686 C C . ARG A 1 348 ? -1.081 -10.883 -7.072 1.00 59.09 348 ARG A C 1
ATOM 2688 O O . ARG A 1 348 ? 0.055 -11.328 -7.195 1.00 59.09 348 ARG A O 1
ATOM 2695 N N . LEU A 1 349 ? -1.399 -9.958 -6.160 1.00 53.53 349 LEU A N 1
ATOM 2696 C CA . LEU A 1 349 ? -0.463 -9.430 -5.155 1.00 53.53 349 LEU A CA 1
ATOM 2697 C C . LEU A 1 349 ? -0.378 -10.314 -3.902 1.00 53.53 349 LEU A C 1
ATOM 2699 O O . LEU A 1 349 ? 0.623 -10.267 -3.195 1.00 53.53 349 LEU A O 1
ATOM 2703 N N . TYR A 1 350 ? -1.396 -11.144 -3.664 1.00 44.34 350 TYR A N 1
ATOM 2704 C CA . TYR A 1 350 ? -1.481 -12.080 -2.546 1.00 44.34 350 TYR A CA 1
ATOM 2705 C C . TYR A 1 350 ? -1.889 -13.457 -3.084 1.00 44.34 350 TYR A C 1
ATOM 2707 O O . TYR A 1 350 ? -3.087 -13.728 -3.192 1.00 44.34 350 TYR A O 1
ATOM 2715 N N . PRO A 1 351 ? -0.950 -14.349 -3.456 1.00 32.78 351 PRO A N 1
ATOM 2716 C CA . PRO A 1 351 ? -1.323 -15.718 -3.769 1.00 32.78 351 PRO A CA 1
ATOM 2717 C C . PRO A 1 351 ? -1.950 -16.337 -2.518 1.00 32.78 351 PRO A C 1
ATOM 2719 O O . PRO A 1 351 ? -1.285 -16.570 -1.509 1.00 32.78 351 PRO A O 1
ATOM 2722 N N . VAL A 1 352 ? -3.258 -16.571 -2.583 1.00 33.41 352 VAL A N 1
ATOM 2723 C CA . VAL A 1 352 ? -3.989 -17.333 -1.578 1.00 33.41 352 VAL A CA 1
ATOM 2724 C C . VAL A 1 352 ? -3.379 -18.734 -1.574 1.00 33.41 352 VAL A C 1
ATOM 2726 O O . VAL A 1 352 ? -3.579 -19.502 -2.514 1.00 33.41 352 VAL A O 1
ATOM 2729 N N . TYR A 1 353 ? -2.627 -19.079 -0.528 1.00 31.03 353 TYR A N 1
ATOM 2730 C CA . TYR A 1 353 ? -2.385 -20.476 -0.169 1.00 31.03 353 TYR A CA 1
ATOM 2731 C C . TYR A 1 353 ? -3.737 -21.070 0.244 1.00 31.03 353 TYR A C 1
ATOM 2733 O O . TYR A 1 353 ? -4.109 -21.069 1.413 1.00 31.03 353 TYR A O 1
ATOM 2741 N N . GLY A 1 354 ? -4.527 -21.481 -0.744 1.00 27.69 354 GLY A N 1
ATOM 2742 C CA . GLY A 1 354 ? -5.881 -21.977 -0.558 1.00 27.69 354 GLY A CA 1
ATOM 2743 C C . GLY A 1 354 ? -5.984 -23.449 -0.918 1.00 27.69 354 GLY A C 1
ATOM 2744 O O . GLY A 1 354 ? -5.834 -23.808 -2.078 1.00 27.69 354 GLY A O 1
ATOM 2745 N N . ALA A 1 355 ? -6.328 -24.253 0.088 1.00 25.00 355 ALA A N 1
ATOM 2746 C CA . ALA A 1 355 ? -6.995 -25.548 -0.021 1.00 25.00 355 ALA A CA 1
ATOM 2747 C C . ALA A 1 355 ? -6.217 -26.721 -0.655 1.00 25.00 355 ALA A C 1
ATOM 2749 O O . ALA A 1 355 ? -6.282 -26.992 -1.850 1.00 25.00 355 ALA A O 1
ATOM 2750 N N . SER A 1 356 ? -5.651 -27.561 0.215 1.00 23.50 356 SER A N 1
ATOM 2751 C CA . SER A 1 356 ? -5.871 -29.006 0.097 1.00 23.50 356 SER A CA 1
ATOM 2752 C C . SER A 1 356 ? -6.365 -29.535 1.444 1.00 23.50 356 SER A C 1
ATOM 2754 O O . SER A 1 356 ? -5.665 -29.514 2.452 1.00 23.50 356 SER A O 1
ATOM 2756 N N . THR A 1 357 ? -7.632 -29.933 1.479 1.00 28.66 357 THR A N 1
ATOM 2757 C CA . THR A 1 357 ? -8.214 -30.753 2.538 1.00 28.66 357 THR A CA 1
ATOM 2758 C C . THR A 1 357 ? -7.830 -32.209 2.283 1.00 28.66 357 THR A C 1
ATOM 2760 O O . THR A 1 357 ? -7.964 -32.698 1.165 1.00 28.66 357 THR A O 1
ATOM 2763 N N . THR A 1 358 ? -7.352 -32.921 3.304 1.00 30.62 358 THR A N 1
ATOM 2764 C CA . THR A 1 358 ? -8.039 -34.091 3.889 1.00 30.62 358 THR A CA 1
ATOM 2765 C C . THR A 1 358 ? -7.173 -34.799 4.946 1.00 30.62 358 THR A C 1
ATOM 2767 O O . THR A 1 358 ? -5.991 -35.043 4.750 1.00 30.62 358 THR A O 1
ATOM 2770 N N . HIS A 1 359 ? -7.846 -35.167 6.043 1.00 25.34 359 HIS A N 1
ATOM 2771 C CA . HIS A 1 359 ? -7.538 -36.221 7.018 1.00 25.34 359 HIS A CA 1
ATOM 2772 C C . HIS A 1 359 ? -6.286 -36.119 7.909 1.00 25.34 359 HIS A C 1
ATOM 2774 O O . HIS A 1 359 ? -5.226 -36.634 7.582 1.00 25.34 359 HIS A O 1
ATOM 2780 N N . LEU A 1 360 ? -6.500 -35.674 9.154 1.00 24.80 360 LEU A N 1
ATOM 2781 C CA . LEU A 1 360 ? -6.506 -36.596 10.303 1.00 24.80 360 LEU A CA 1
ATOM 2782 C C . LEU A 1 360 ? -7.213 -35.950 11.507 1.00 24.80 360 LEU A C 1
ATOM 2784 O O . LEU A 1 360 ? -6.738 -34.983 12.092 1.00 24.80 360 LEU A O 1
ATOM 2788 N N . ALA A 1 361 ? -8.380 -36.501 11.839 1.00 24.56 361 ALA A N 1
ATOM 2789 C CA . ALA A 1 361 ? -9.067 -36.306 13.106 1.00 24.56 361 ALA A CA 1
ATOM 2790 C C . ALA A 1 361 ? -8.686 -37.463 14.044 1.00 24.56 361 ALA A C 1
ATOM 2792 O O . ALA A 1 361 ? -8.908 -38.614 13.679 1.00 24.56 361 ALA A O 1
ATOM 2793 N N . LEU A 1 362 ? -8.083 -37.114 15.185 1.00 28.14 362 LEU A N 1
ATOM 2794 C CA . LEU A 1 362 ? -7.949 -37.777 16.504 1.00 28.14 362 LEU A CA 1
ATOM 2795 C C . LEU A 1 362 ? -6.761 -37.032 17.163 1.00 28.14 362 LEU A C 1
ATOM 2797 O O . LEU A 1 362 ? -5.707 -36.939 16.548 1.00 28.14 362 LEU A O 1
ATOM 2801 N N . ASP A 1 363 ? -6.828 -36.352 18.305 1.00 23.77 363 ASP A N 1
ATOM 2802 C CA . ASP A 1 363 ? -7.566 -36.628 19.531 1.00 23.77 363 ASP A CA 1
ATOM 2803 C C . ASP A 1 363 ? -7.975 -35.336 20.264 1.00 23.77 363 ASP A C 1
ATOM 2805 O O . ASP A 1 363 ? -7.190 -34.405 20.454 1.00 23.77 363 ASP A O 1
ATOM 2809 N N . LEU A 1 364 ? -9.219 -35.338 20.742 1.00 28.50 364 LEU A N 1
ATOM 2810 C CA . LEU A 1 364 ? -9.703 -34.536 21.861 1.00 28.50 364 LEU A CA 1
ATOM 2811 C C . LEU A 1 364 ? -9.296 -35.236 23.163 1.00 28.50 364 LEU A C 1
ATOM 2813 O O . LEU A 1 364 ? -9.821 -36.309 23.437 1.00 28.50 364 LEU A O 1
ATOM 2817 N N . ALA A 1 365 ? -8.429 -34.623 23.972 1.00 25.89 365 ALA A N 1
ATOM 2818 C CA . ALA A 1 365 ? -8.461 -34.619 25.445 1.00 25.89 365 ALA A CA 1
ATOM 2819 C C . ALA A 1 365 ? -7.089 -34.212 26.002 1.00 25.89 365 ALA A C 1
ATOM 2821 O O . ALA A 1 365 ? -6.062 -34.646 25.496 1.00 25.89 365 ALA A O 1
ATOM 2822 N N . THR A 1 366 ? -7.094 -33.467 27.116 1.00 26.61 366 THR A N 1
ATOM 2823 C CA . THR A 1 366 ? -5.937 -32.896 27.845 1.00 26.61 366 THR A CA 1
ATOM 2824 C C . THR A 1 366 ? -5.367 -31.648 27.142 1.00 26.61 366 THR A C 1
ATOM 2826 O O . THR A 1 366 ? -4.884 -31.718 26.031 1.00 26.61 366 THR A O 1
ATOM 2829 N N . ILE A 1 367 ? -5.394 -30.417 27.660 1.00 29.22 367 ILE A N 1
ATOM 2830 C CA . ILE A 1 367 ? -5.279 -29.933 29.037 1.00 29.22 367 ILE A CA 1
ATOM 2831 C C . ILE A 1 367 ? -6.043 -28.589 29.129 1.00 29.22 367 ILE A C 1
ATOM 2833 O O . ILE A 1 367 ? -5.480 -27.512 28.963 1.00 29.22 367 ILE A O 1
ATOM 2837 N N . MET A 1 368 ? -7.344 -28.651 29.421 1.00 29.27 368 MET A N 1
ATOM 2838 C CA . MET A 1 368 ? -8.064 -27.607 30.163 1.00 29.27 368 MET A CA 1
ATOM 2839 C C . MET A 1 368 ? -8.420 -28.205 31.523 1.00 29.27 368 MET A C 1
ATOM 2841 O O . MET A 1 368 ? -9.499 -28.753 31.710 1.00 29.27 368 MET A O 1
ATOM 2845 N N . ALA A 1 369 ? -7.469 -28.173 32.455 1.00 26.53 369 ALA A N 1
ATOM 2846 C CA . ALA A 1 369 ? -7.712 -28.419 33.873 1.00 26.53 369 ALA A CA 1
ATOM 2847 C C . ALA A 1 369 ? -6.482 -27.984 34.674 1.00 26.53 369 ALA A C 1
ATOM 2849 O O . ALA A 1 369 ? -5.504 -28.725 34.736 1.00 26.53 369 ALA A O 1
ATOM 2850 N N . ARG A 1 370 ? -6.529 -26.784 35.270 1.00 29.67 370 ARG A N 1
ATOM 2851 C CA . ARG A 1 370 ? -5.863 -26.430 36.544 1.00 29.67 370 ARG A CA 1
ATOM 2852 C C . ARG A 1 370 ? -6.217 -24.998 36.954 1.00 29.67 370 ARG A C 1
ATOM 2854 O O . ARG A 1 370 ? -5.402 -24.084 36.926 1.00 29.67 370 ARG A O 1
ATOM 2861 N N . SER A 1 371 ? -7.460 -24.836 37.384 1.00 27.17 371 SER A N 1
ATOM 2862 C CA . SER A 1 371 ? -7.910 -23.699 38.184 1.00 27.17 371 SER A CA 1
ATOM 2863 C C . SER A 1 371 ? -8.981 -24.182 39.159 1.00 27.17 371 SER A C 1
ATOM 2865 O O . SER A 1 371 ? -10.160 -24.100 38.844 1.00 27.17 371 SER A O 1
ATOM 2867 N N . LEU A 1 372 ? -8.555 -24.760 40.289 1.00 27.19 372 LEU A N 1
ATOM 2868 C CA . LEU A 1 372 ? -9.135 -24.593 41.633 1.00 27.19 372 LEU A CA 1
ATOM 2869 C C . LEU A 1 372 ? -8.449 -25.565 42.611 1.00 27.19 372 LEU A C 1
ATOM 2871 O O . LEU A 1 372 ? -8.671 -26.767 42.528 1.00 27.19 372 LEU A O 1
ATOM 2875 N N . ALA A 1 373 ? -7.630 -25.039 43.523 1.00 25.89 373 ALA A N 1
ATOM 2876 C CA . ALA A 1 373 ? -7.450 -25.535 44.895 1.00 25.89 373 ALA A CA 1
ATOM 2877 C C . ALA A 1 373 ? -6.345 -24.715 45.572 1.00 25.89 373 ALA A C 1
ATOM 2879 O O . ALA A 1 373 ? -5.173 -25.050 45.453 1.00 25.89 373 ALA A O 1
ATOM 2880 N N . LEU A 1 374 ? -6.727 -23.626 46.241 1.00 26.69 374 LEU A N 1
ATOM 2881 C CA . LEU A 1 374 ? -6.149 -23.180 47.516 1.00 26.69 374 LEU A CA 1
ATOM 2882 C C . LEU A 1 374 ? -6.910 -21.929 47.965 1.00 26.69 374 LEU A C 1
ATOM 2884 O O . LEU A 1 374 ? -6.583 -20.799 47.618 1.00 26.69 374 LEU A O 1
ATOM 2888 N N . LEU A 1 375 ? -7.980 -22.181 48.712 1.00 28.31 375 LEU A N 1
ATOM 2889 C CA . LEU A 1 375 ? -8.635 -21.219 49.589 1.00 28.31 375 LEU A CA 1
ATOM 2890 C C . LEU A 1 375 ? -8.481 -21.731 51.025 1.00 28.31 375 LEU A C 1
ATOM 2892 O O . LEU A 1 375 ? -8.496 -22.944 51.237 1.00 28.31 375 LEU A O 1
ATOM 2896 N N . LEU A 1 376 ? -8.445 -20.772 51.961 1.00 28.12 376 LEU A N 1
ATOM 2897 C CA . LEU A 1 376 ? -8.300 -20.865 53.427 1.00 28.12 376 LEU A CA 1
ATOM 2898 C C . LEU A 1 376 ? -6.820 -20.912 53.849 1.00 28.12 376 LEU A C 1
ATOM 2900 O O . LEU A 1 376 ? -6.103 -21.834 53.496 1.00 28.12 376 LEU A O 1
ATOM 2904 N N . VAL A 1 377 ? -6.251 -19.928 54.550 1.00 29.81 377 VAL A N 1
ATOM 2905 C CA . VAL A 1 377 ? -6.690 -19.210 55.764 1.00 29.81 377 VAL A CA 1
ATOM 2906 C C . VAL A 1 377 ? -6.017 -17.816 55.728 1.00 29.81 377 VAL A C 1
ATOM 2908 O O . VAL A 1 377 ? -4.835 -17.726 55.426 1.00 29.81 377 VAL A O 1
ATOM 2911 N N . CYS A 1 378 ? -6.703 -16.682 55.868 1.00 25.69 378 CYS A N 1
ATOM 2912 C CA . CYS A 1 378 ? -6.948 -16.034 57.157 1.00 25.69 378 CYS A CA 1
ATOM 2913 C C . CYS A 1 378 ? -7.894 -14.842 56.941 1.00 25.69 378 CYS A C 1
ATOM 2915 O O . CYS A 1 378 ? -7.585 -13.913 56.196 1.00 25.69 378 CYS A O 1
ATOM 2917 N N . SER A 1 379 ? -9.025 -14.862 57.632 1.00 30.11 379 SER A N 1
ATOM 2918 C CA . SER A 1 379 ? -9.914 -13.725 57.839 1.00 30.11 379 SER A CA 1
ATOM 2919 C C . SER A 1 379 ? -9.812 -13.306 59.301 1.00 30.11 379 SER A C 1
ATOM 2921 O O . SER A 1 379 ? -10.114 -14.138 60.152 1.00 30.11 379 SER A O 1
ATOM 2923 N N . SER A 1 380 ? -9.466 -12.046 59.585 1.00 28.75 380 SER A N 1
ATOM 2924 C CA . SER A 1 380 ? -10.160 -11.225 60.594 1.00 28.75 380 SER A CA 1
ATOM 2925 C C . SER A 1 380 ? -9.481 -9.869 60.827 1.00 28.75 380 SER A C 1
ATOM 2927 O O . SER A 1 380 ? -8.282 -9.826 61.088 1.00 28.75 380 SER A O 1
ATOM 2929 N N . MET A 1 381 ? -10.333 -8.836 60.904 1.00 28.89 381 MET A N 1
ATOM 2930 C CA . MET A 1 381 ? -10.157 -7.506 61.526 1.00 28.89 381 MET A CA 1
ATOM 2931 C C . MET A 1 381 ? -9.544 -6.420 60.616 1.00 28.89 381 MET A C 1
ATOM 2933 O O . MET A 1 381 ? -8.452 -6.597 60.105 1.00 28.89 381 MET A O 1
ATOM 2937 N N . LEU A 1 382 ? -10.167 -5.266 60.342 1.00 30.30 382 LEU A N 1
ATOM 2938 C CA . LEU A 1 382 ? -11.280 -4.548 60.976 1.00 30.30 382 LEU A CA 1
ATOM 2939 C C . LEU A 1 382 ? -12.114 -3.764 59.940 1.00 30.30 382 LEU A C 1
ATOM 2941 O O . LEU A 1 382 ? -11.598 -3.259 58.947 1.00 30.30 382 LEU A O 1
ATOM 2945 N N . LEU A 1 383 ? -13.403 -3.628 60.253 1.00 32.78 383 LEU A N 1
ATOM 2946 C CA . LEU A 1 383 ? -14.349 -2.655 59.706 1.00 32.78 383 LEU A CA 1
ATOM 2947 C C . LEU A 1 383 ? -14.015 -1.230 60.179 1.00 32.78 383 LEU A C 1
ATOM 2949 O O . LEU A 1 383 ? -13.666 -1.050 61.342 1.00 32.78 383 LEU A O 1
ATOM 2953 N N . CYS A 1 384 ? -14.259 -0.232 59.325 1.00 25.84 384 CYS A N 1
ATOM 2954 C CA . CYS A 1 384 ? -15.210 0.855 59.604 1.00 25.84 384 CYS A CA 1
ATOM 2955 C C . CYS A 1 384 ? -15.515 1.654 58.316 1.00 25.84 384 CYS A C 1
ATOM 2957 O O . CYS A 1 384 ? -14.609 1.864 57.509 1.00 25.84 384 CYS A O 1
ATOM 2959 N N . PRO A 1 385 ? -16.771 2.093 58.101 1.00 38.38 385 PRO A N 1
ATOM 2960 C CA . PRO A 1 385 ? -17.180 2.836 56.916 1.00 38.38 385 PRO A CA 1
ATOM 2961 C C . PRO A 1 385 ? -16.946 4.337 57.117 1.00 38.38 385 PRO A C 1
ATOM 2963 O O . PRO A 1 385 ? -17.278 4.888 58.166 1.00 38.38 385 PRO A O 1
ATOM 2966 N N . VAL A 1 386 ? -16.441 5.018 56.091 1.00 30.17 386 VAL A N 1
ATOM 2967 C CA . VAL A 1 386 ? -16.523 6.478 56.007 1.00 30.17 386 VAL A CA 1
ATOM 2968 C C . VAL A 1 386 ? -17.285 6.819 54.737 1.00 30.17 386 VAL A C 1
ATOM 2970 O O . VAL A 1 386 ? -16.800 6.629 53.626 1.00 30.17 386 VAL A O 1
ATOM 2973 N N . ASN A 1 387 ? -18.508 7.307 54.936 1.00 36.41 387 ASN A N 1
ATOM 2974 C CA . ASN A 1 387 ? -19.169 8.170 53.973 1.00 36.41 387 ASN A CA 1
ATOM 2975 C C . ASN A 1 387 ? -18.294 9.408 53.767 1.00 36.41 387 ASN A C 1
ATOM 2977 O O . ASN A 1 387 ? -18.052 10.153 54.716 1.00 36.41 387 ASN A O 1
ATOM 2981 N N . SER A 1 388 ? -17.921 9.681 52.526 1.00 32.69 388 SER A N 1
ATOM 2982 C CA . SER A 1 388 ? -17.629 11.040 52.089 1.00 32.69 388 SER A CA 1
ATOM 2983 C C . SER A 1 388 ? -18.036 11.181 50.631 1.00 32.69 388 SER A C 1
ATOM 2985 O O . SER A 1 388 ? -17.492 10.519 49.748 1.00 32.69 388 SER A O 1
ATOM 2987 N N . ASN A 1 389 ? -19.035 12.035 50.439 1.00 34.25 389 ASN A N 1
ATOM 2988 C CA . ASN A 1 389 ? -19.437 12.623 49.174 1.00 34.25 389 ASN A CA 1
ATOM 2989 C C . ASN A 1 389 ? -18.227 13.222 48.436 1.00 34.25 389 ASN A C 1
ATOM 2991 O O . ASN A 1 389 ? -17.297 13.699 49.082 1.00 34.25 389 ASN A O 1
ATOM 2995 N N . ASP A 1 390 ? -18.299 13.219 47.103 1.00 39.78 390 ASP A N 1
ATOM 2996 C CA . ASP A 1 390 ? -17.518 14.044 46.173 1.00 39.78 390 ASP A CA 1
ATOM 2997 C C . ASP A 1 390 ? -16.023 14.218 46.490 1.00 39.78 390 ASP A C 1
ATOM 2999 O O . ASP A 1 390 ? -15.584 15.229 47.036 1.00 39.78 390 ASP A O 1
ATOM 3003 N N . ALA A 1 391 ? -15.212 13.263 46.033 1.00 30.88 391 ALA A N 1
ATOM 3004 C CA . ALA A 1 391 ? -13.789 13.484 45.803 1.00 30.88 391 ALA A CA 1
ATOM 3005 C C . ALA A 1 391 ? -13.521 13.403 44.296 1.00 30.88 391 ALA A C 1
ATOM 3007 O O . ALA A 1 391 ? -13.635 12.336 43.690 1.00 30.88 391 ALA A O 1
ATOM 3008 N N . ALA A 1 392 ? -13.180 14.538 43.684 1.00 38.41 392 ALA A N 1
ATOM 3009 C CA . ALA A 1 392 ? -12.612 14.570 42.342 1.00 38.41 392 ALA A CA 1
ATOM 3010 C C . ALA A 1 392 ? -11.416 13.600 42.275 1.00 38.41 392 ALA A C 1
ATOM 3012 O O . ALA A 1 392 ? -10.537 13.636 43.139 1.00 38.41 392 ALA A O 1
ATOM 3013 N N . ALA A 1 393 ? -11.408 12.708 41.283 1.00 44.91 393 ALA A N 1
ATOM 3014 C CA . ALA A 1 393 ? -10.347 11.724 41.104 1.00 44.91 393 ALA A CA 1
ATOM 3015 C C . ALA A 1 393 ? -8.991 12.429 40.926 1.00 44.91 393 ALA A C 1
ATOM 3017 O O . ALA A 1 393 ? -8.852 13.313 40.082 1.00 44.91 393 ALA A O 1
ATOM 3018 N N . VAL A 1 394 ? -7.995 12.053 41.732 1.00 52.38 394 VAL A N 1
ATOM 3019 C CA . VAL A 1 394 ? -6.619 12.545 41.581 1.00 52.38 394 VAL A CA 1
ATOM 3020 C C . VAL A 1 394 ? -6.036 11.958 40.285 1.00 52.38 394 VAL A C 1
ATOM 3022 O O . VAL A 1 394 ? -6.072 10.734 40.139 1.00 52.38 394 VAL A O 1
ATOM 3025 N N . PRO A 1 395 ? -5.498 12.778 39.359 1.00 60.38 395 PRO A N 1
ATOM 3026 C CA . PRO A 1 395 ? -4.929 12.296 38.101 1.00 60.38 395 PRO A CA 1
ATOM 3027 C C . PRO A 1 395 ? -3.777 11.309 38.317 1.00 60.38 395 PRO A C 1
ATOM 3029 O O . PRO A 1 395 ? -2.930 11.511 39.193 1.00 60.38 395 PRO A O 1
ATOM 3032 N N . THR A 1 396 ? -3.706 10.259 37.497 1.00 75.31 396 THR A N 1
ATOM 3033 C CA . THR A 1 396 ? -2.601 9.284 37.576 1.00 75.31 396 THR A CA 1
ATOM 3034 C C . THR A 1 396 ? -1.287 9.877 37.043 1.00 75.31 396 THR A C 1
ATOM 3036 O O . THR A 1 396 ? -1.282 10.821 36.254 1.00 75.31 396 THR A O 1
ATOM 3039 N N . ALA A 1 397 ? -0.135 9.317 37.430 1.00 79.06 397 ALA A N 1
ATOM 3040 C CA . ALA A 1 397 ? 1.168 9.790 36.938 1.00 79.06 397 ALA A CA 1
ATOM 3041 C C . ALA A 1 397 ? 1.306 9.703 35.400 1.00 79.06 397 ALA A C 1
ATOM 3043 O O . ALA A 1 397 ? 1.920 10.578 34.782 1.00 79.06 397 ALA A O 1
ATOM 3044 N N . ASP A 1 398 ? 0.710 8.679 34.776 1.00 83.75 398 ASP A N 1
ATOM 3045 C CA . ASP A 1 398 ? 0.701 8.518 33.317 1.00 83.75 398 ASP A CA 1
ATOM 3046 C C . ASP A 1 398 ? -0.227 9.551 32.658 1.00 83.75 398 ASP A C 1
ATOM 3048 O O . ASP A 1 398 ? 0.144 10.156 31.655 1.00 83.75 398 ASP A O 1
ATOM 3052 N N . GLU A 1 399 ? -1.389 9.831 33.252 1.00 85.50 399 GLU A N 1
ATOM 3053 C CA . GLU A 1 399 ? -2.304 10.886 32.799 1.00 85.50 399 GLU A CA 1
ATOM 3054 C C . GLU A 1 399 ? -1.638 12.270 32.828 1.00 85.50 399 GLU A C 1
ATOM 3056 O O . GLU A 1 399 ? -1.652 12.987 31.826 1.00 85.50 399 GLU A O 1
ATOM 3061 N N . LEU A 1 400 ? -0.974 12.625 33.933 1.00 82.81 400 LEU A N 1
ATOM 3062 C CA . LEU A 1 400 ? -0.212 13.876 34.043 1.00 82.81 400 LEU A CA 1
ATOM 3063 C C . LEU A 1 400 ? 0.912 13.952 33.004 1.00 82.81 400 LEU A C 1
ATOM 3065 O O . LEU A 1 400 ? 1.156 15.008 32.417 1.00 82.81 400 LEU A O 1
ATOM 3069 N N . THR A 1 401 ? 1.572 12.823 32.741 1.00 83.06 401 THR A N 1
ATOM 3070 C CA . THR A 1 401 ? 2.619 12.719 31.720 1.00 83.06 401 THR A CA 1
ATOM 3071 C C . THR A 1 401 ? 2.070 12.996 30.321 1.00 83.06 401 THR A C 1
ATOM 3073 O O . THR A 1 401 ? 2.666 13.762 29.561 1.00 83.06 401 THR A O 1
ATOM 3076 N N . LEU A 1 402 ? 0.912 12.426 29.990 1.00 86.19 402 LEU A N 1
ATOM 3077 C CA . LEU A 1 402 ? 0.247 12.616 28.704 1.00 86.19 402 LEU A CA 1
ATOM 3078 C C . LEU A 1 402 ? -0.296 14.043 28.528 1.00 86.19 402 LEU A C 1
ATOM 3080 O O . LEU A 1 402 ? -0.171 14.612 27.444 1.00 86.19 402 LEU A O 1
ATOM 3084 N N . LEU A 1 403 ? -0.832 14.664 29.583 1.00 84.50 403 LEU A N 1
ATOM 3085 C CA . LEU A 1 403 ? -1.249 16.074 29.558 1.00 84.50 403 LEU A CA 1
ATOM 3086 C C . LEU A 1 403 ? -0.050 17.020 29.409 1.00 84.50 403 LEU A C 1
ATOM 3088 O O . LEU A 1 403 ? -0.115 17.997 28.661 1.00 84.50 403 LEU A O 1
ATOM 3092 N N . SER A 1 404 ? 1.071 16.703 30.058 1.00 81.88 404 SER A N 1
ATOM 3093 C CA . SER A 1 404 ? 2.334 17.414 29.851 1.00 81.88 404 SER A CA 1
ATOM 3094 C C . SER A 1 404 ? 2.823 17.265 28.407 1.00 81.88 404 SER A C 1
ATOM 3096 O O . SER A 1 404 ? 3.170 18.261 27.775 1.00 81.88 404 SER A O 1
ATOM 3098 N N . PHE A 1 405 ? 2.773 16.058 27.838 1.00 83.44 405 PHE A N 1
ATOM 3099 C CA . PHE A 1 405 ? 3.094 15.839 26.427 1.00 83.44 405 PHE A CA 1
ATOM 3100 C C . PHE A 1 405 ? 2.179 16.653 25.500 1.00 83.44 405 PHE A C 1
ATOM 3102 O O . PHE A 1 405 ? 2.677 17.356 24.623 1.00 83.44 405 PHE A O 1
ATOM 3109 N N . LYS A 1 406 ? 0.863 16.664 25.742 1.00 85.31 406 LYS A N 1
ATOM 3110 C CA . LYS A 1 406 ? -0.088 17.503 24.996 1.00 85.31 406 LYS A CA 1
ATOM 3111 C C . LYS A 1 406 ? 0.328 18.978 25.000 1.00 85.31 406 LYS A C 1
ATOM 3113 O O . LYS A 1 406 ? 0.296 19.612 23.954 1.00 85.31 406 LYS A O 1
ATOM 3118 N N . SER A 1 407 ? 0.747 19.510 26.151 1.00 80.50 407 SER A N 1
ATOM 3119 C CA . SER A 1 407 ? 1.173 20.914 26.279 1.00 80.50 407 SER A CA 1
ATOM 3120 C C . SER A 1 407 ? 2.441 21.263 25.488 1.00 80.50 407 SER A C 1
ATOM 3122 O O . SER A 1 407 ? 2.653 22.425 25.160 1.00 80.50 407 SER A O 1
ATOM 3124 N N . SER A 1 408 ? 3.265 20.264 25.152 1.00 74.62 408 SER A N 1
ATOM 3125 C CA . SER A 1 408 ? 4.486 20.436 24.349 1.00 74.62 408 SER A CA 1
ATOM 3126 C C . SER A 1 408 ? 4.250 20.423 22.833 1.00 74.62 408 SER A C 1
ATOM 3128 O O . SER A 1 408 ? 5.162 20.728 22.061 1.00 74.62 408 SER A O 1
ATOM 3130 N N . MET A 1 409 ? 3.036 20.073 22.396 1.00 81.00 409 MET A N 1
ATOM 3131 C CA . MET A 1 409 ? 2.645 20.092 20.989 1.00 81.00 409 MET A CA 1
ATOM 3132 C C . MET A 1 409 ? 2.177 21.503 20.604 1.00 81.00 409 MET A C 1
ATOM 3134 O O . MET A 1 409 ? 1.313 22.084 21.257 1.00 81.00 409 MET A O 1
ATOM 3138 N N . LEU A 1 410 ? 2.734 22.055 19.527 1.00 65.81 410 LEU A N 1
ATOM 3139 C CA . LEU A 1 410 ? 2.294 23.318 18.934 1.00 65.81 410 LEU A CA 1
ATOM 3140 C C . LEU A 1 410 ? 1.125 23.011 17.994 1.00 65.81 410 LEU A C 1
ATOM 3142 O O . LEU A 1 410 ? 1.292 22.213 17.078 1.00 65.81 410 LEU A O 1
ATOM 3146 N N . SER A 1 411 ? -0.049 23.612 18.176 1.00 52.94 411 SER A N 1
ATOM 3147 C CA . SER A 1 411 ? -1.174 23.425 17.252 1.00 52.94 411 SER A CA 1
ATOM 3148 C C . SER A 1 411 ? -1.039 24.345 16.032 1.00 52.94 411 SER A C 1
ATOM 3150 O O . SER A 1 411 ? -1.344 25.534 16.096 1.00 52.94 411 SER A O 1
ATOM 3152 N N . GLN A 1 412 ? -0.616 23.812 14.882 1.00 44.72 412 GLN A N 1
ATOM 3153 C CA . GLN A 1 412 ? -0.978 24.424 13.600 1.00 44.72 412 GLN A CA 1
ATOM 3154 C C . GLN A 1 412 ? -2.286 23.800 13.121 1.00 44.72 412 GLN A C 1
ATOM 3156 O O . GLN A 1 412 ? -2.302 22.735 12.513 1.00 44.72 412 GLN A O 1
ATOM 3161 N N . GLY A 1 413 ? -3.391 24.473 13.443 1.00 47.62 413 GLY A N 1
ATOM 3162 C CA . GLY A 1 413 ? -4.739 23.950 13.238 1.00 47.62 413 GLY A CA 1
ATOM 3163 C C . GLY A 1 413 ? -5.115 22.957 14.335 1.00 47.62 413 GLY A C 1
ATOM 3164 O O . GLY A 1 413 ? -4.309 22.127 14.750 1.00 47.62 413 GLY A O 1
ATOM 3165 N N . ASP A 1 414 ? -6.331 23.079 14.856 1.00 45.69 414 ASP A N 1
ATOM 3166 C CA . ASP A 1 414 ? -6.851 22.209 15.906 1.00 45.69 414 ASP A CA 1
ATOM 3167 C C . ASP A 1 414 ? -6.757 20.736 15.485 1.00 45.69 414 ASP A C 1
ATOM 3169 O O . ASP A 1 414 ? -7.579 20.237 14.714 1.00 45.69 414 ASP A O 1
ATOM 3173 N N . SER A 1 415 ? -5.774 20.004 16.019 1.00 53.91 415 SER A N 1
ATOM 3174 C CA . SER A 1 415 ? -5.866 18.549 16.076 1.00 53.91 415 SER A CA 1
ATOM 3175 C C . SER A 1 415 ? -7.043 18.230 17.001 1.00 53.91 415 SER A C 1
ATOM 3177 O O . SER A 1 415 ? -6.885 18.146 18.221 1.00 53.91 415 SER A O 1
ATOM 3179 N N . LEU A 1 416 ? -8.238 18.087 16.411 1.00 54.62 416 LEU A N 1
ATOM 3180 C CA . LEU A 1 416 ? -9.521 17.773 17.067 1.00 54.62 416 LEU A CA 1
ATOM 3181 C C . LEU A 1 416 ? -9.438 16.552 18.012 1.00 54.62 416 LEU A C 1
ATOM 3183 O O . LEU A 1 416 ? -10.314 16.331 18.849 1.00 54.62 416 LEU A O 1
ATOM 3187 N N . LEU A 1 417 ? -8.375 15.753 17.889 1.00 58.56 417 LEU A N 1
ATOM 3188 C CA . LEU A 1 417 ? -8.112 14.566 18.692 1.00 58.56 417 LEU A CA 1
ATOM 3189 C C . LEU A 1 417 ? -7.351 14.890 19.983 1.00 58.56 417 LEU A C 1
ATOM 3191 O O . LEU A 1 417 ? -7.765 14.424 21.042 1.00 58.56 417 LEU A O 1
ATOM 3195 N N . LEU A 1 418 ? -6.318 15.741 19.968 1.00 66.62 418 LEU A N 1
ATOM 3196 C CA . LEU A 1 418 ? -5.652 16.157 21.213 1.00 66.62 418 LEU A CA 1
ATOM 3197 C C . LEU A 1 418 ? -6.561 17.025 22.095 1.00 66.62 418 LEU A C 1
ATOM 3199 O O . LEU A 1 418 ? -6.406 17.022 23.318 1.00 66.62 418 LEU A O 1
ATOM 3203 N N . SER A 1 419 ? -7.553 17.725 21.532 1.00 66.94 419 SER A N 1
ATOM 3204 C CA . SER A 1 419 ? -8.567 18.429 22.335 1.00 66.94 419 SER A CA 1
ATOM 3205 C C . SER A 1 419 ? -9.393 17.487 23.217 1.00 66.94 419 SER A C 1
ATOM 3207 O O . SER A 1 419 ? -9.836 17.912 24.282 1.00 66.94 419 SER A O 1
ATOM 3209 N N . SER A 1 420 ? -9.528 16.209 22.837 1.00 73.12 420 SER A N 1
ATOM 3210 C CA . SER A 1 420 ? -10.222 15.191 23.643 1.00 73.12 420 SER A CA 1
ATOM 3211 C C . SER A 1 420 ? -9.423 14.702 24.859 1.00 73.12 420 SER A C 1
ATOM 3213 O O . SER A 1 420 ? -10.007 14.141 25.780 1.00 73.12 420 SER A O 1
ATOM 3215 N N . TRP A 1 421 ? -8.106 14.944 24.901 1.00 80.38 421 TRP A N 1
ATOM 3216 C CA . TRP A 1 421 ? -7.264 14.619 26.055 1.00 80.38 421 TRP A CA 1
ATOM 3217 C C . TRP A 1 421 ? -7.482 15.672 27.146 1.00 80.38 421 TRP A C 1
ATOM 3219 O O . TRP A 1 421 ? -6.870 16.746 27.125 1.00 80.38 421 TRP A O 1
ATOM 3229 N N . ASN A 1 422 ? -8.404 15.412 28.061 1.00 76.75 422 ASN A N 1
ATOM 3230 C CA . ASN A 1 422 ? -8.787 16.320 29.137 1.00 76.75 422 ASN A CA 1
ATOM 3231 C C . ASN A 1 422 ? -9.012 15.545 30.442 1.00 76.75 422 ASN A C 1
ATOM 3233 O O . ASN A 1 422 ? -9.115 14.323 30.446 1.00 76.75 422 ASN A O 1
ATOM 3237 N N . THR A 1 423 ? -9.124 16.265 31.553 1.00 71.94 423 THR A N 1
ATOM 3238 C CA . THR A 1 423 ? -9.328 15.673 32.884 1.00 71.94 423 THR A CA 1
ATOM 3239 C C . THR A 1 423 ? -10.757 15.172 33.123 1.00 71.94 423 THR A C 1
ATOM 3241 O O . THR A 1 423 ? -11.070 14.737 34.228 1.00 71.94 423 THR A O 1
ATOM 3244 N N . SER A 1 424 ? -11.658 15.249 32.132 1.00 65.88 424 SER A N 1
ATOM 3245 C CA . SER A 1 424 ? -13.055 14.822 32.288 1.00 65.88 424 SER A CA 1
ATOM 3246 C C . SER A 1 424 ? -13.304 13.352 31.922 1.00 65.88 424 SER A C 1
ATOM 3248 O O . SER A 1 424 ? -14.421 12.871 32.113 1.00 65.88 424 SER A O 1
ATOM 3250 N N . GLY A 1 425 ? -12.285 12.615 31.458 1.00 67.69 425 GLY A N 1
ATOM 3251 C CA . GLY A 1 425 ? -12.343 11.175 31.169 1.00 67.69 425 GLY A CA 1
ATOM 3252 C C . GLY A 1 425 ? -11.029 10.451 31.493 1.00 67.69 425 GLY A C 1
ATOM 3253 O O . GLY A 1 425 ? -10.004 11.088 31.707 1.00 67.69 425 GLY A O 1
ATOM 3254 N N . LYS A 1 426 ? -11.040 9.109 31.533 1.00 80.69 426 LYS A N 1
ATOM 3255 C CA . LYS A 1 426 ? -9.826 8.316 31.811 1.00 80.69 426 LYS A CA 1
ATOM 3256 C C . LYS A 1 426 ? -8.857 8.373 30.626 1.00 80.69 426 LYS A C 1
ATOM 3258 O O . LYS A 1 426 ? -9.266 8.151 29.492 1.00 80.69 426 LYS A O 1
ATOM 3263 N N . HIS A 1 427 ? -7.561 8.548 30.880 1.00 83.25 427 HIS A N 1
ATOM 3264 C CA . HIS A 1 427 ? -6.544 8.646 29.822 1.00 83.25 427 HIS A CA 1
ATOM 3265 C C . HIS A 1 427 ? -6.460 7.427 28.901 1.00 83.25 427 HIS A C 1
ATOM 3267 O O . HIS A 1 427 ? -6.122 7.564 27.732 1.00 83.25 427 HIS A O 1
ATOM 3273 N N . CYS A 1 428 ? -6.827 6.238 29.381 1.00 85.56 428 CYS A N 1
ATOM 3274 C CA . CYS A 1 428 ? -6.875 5.021 28.565 1.00 85.56 428 CYS A CA 1
ATOM 3275 C C . CYS A 1 428 ? -7.999 5.012 27.511 1.00 85.56 428 CYS A C 1
ATOM 3277 O O . CYS A 1 428 ? -8.076 4.077 26.722 1.00 85.56 428 CYS A O 1
ATOM 3279 N N . THR A 1 429 ? -8.889 6.009 27.508 1.00 83.19 429 THR A N 1
ATOM 3280 C CA . THR A 1 429 ? -9.932 6.182 26.481 1.00 83.19 429 THR A CA 1
ATOM 3281 C C . THR A 1 429 ? -9.543 7.223 25.442 1.00 83.19 429 THR A C 1
ATOM 3283 O O . THR A 1 429 ? -10.314 7.500 24.523 1.00 83.19 429 THR A O 1
ATOM 3286 N N . TRP A 1 430 ? -8.392 7.868 25.621 1.00 84.62 430 TRP A N 1
ATOM 3287 C CA . TRP A 1 430 ? -7.936 8.910 24.725 1.00 84.62 430 TRP A CA 1
ATOM 3288 C C . TRP A 1 430 ? -7.464 8.302 23.399 1.00 84.62 430 TRP A C 1
ATOM 3290 O O . TRP A 1 430 ? -6.767 7.283 23.407 1.00 84.62 430 TRP A O 1
ATOM 3300 N N . PRO A 1 431 ? -7.802 8.917 22.250 1.00 81.44 431 PRO A N 1
ATOM 3301 C CA . PRO A 1 431 ? -7.369 8.428 20.948 1.00 81.44 431 PRO A CA 1
ATOM 3302 C C . PRO A 1 431 ? -5.854 8.217 20.901 1.00 81.44 431 PRO A C 1
ATOM 3304 O O . PRO A 1 431 ? -5.084 9.127 21.215 1.00 81.44 431 PRO A O 1
ATOM 3307 N N . GLY A 1 432 ? -5.447 7.005 20.519 1.00 82.62 432 GLY A N 1
ATOM 3308 C CA . GLY A 1 432 ? -4.046 6.606 20.391 1.00 82.62 432 GLY A CA 1
ATOM 3309 C C . GLY A 1 432 ? -3.339 6.204 21.691 1.00 82.62 432 GLY A C 1
ATOM 3310 O O . GLY A 1 432 ? -2.169 5.836 21.619 1.00 82.62 432 GLY A O 1
ATOM 3311 N N . VAL A 1 433 ? -4.003 6.224 22.854 1.00 89.44 433 VAL A N 1
ATOM 3312 C CA . VAL A 1 433 ? -3.449 5.736 24.132 1.00 89.44 433 VAL A CA 1
ATOM 3313 C C . VAL A 1 433 ? -3.953 4.321 24.414 1.00 89.44 433 VAL A C 1
ATOM 3315 O O . VAL A 1 4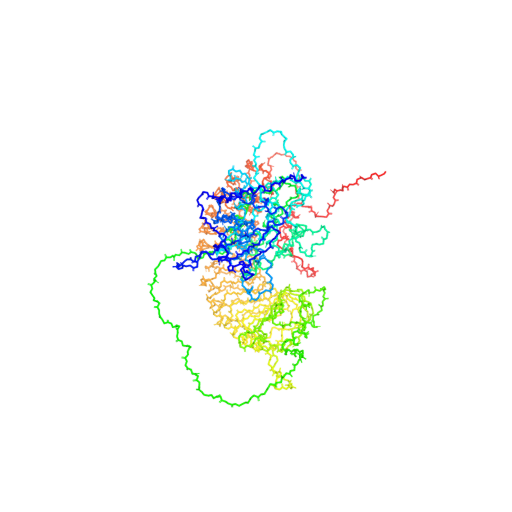33 ? -5.156 4.087 24.447 1.00 89.44 433 VAL A O 1
ATOM 3318 N N . VAL A 1 434 ? -3.042 3.375 24.658 1.00 88.25 434 VAL A N 1
ATOM 3319 C CA . VAL A 1 434 ? -3.378 1.982 25.004 1.00 88.25 434 VAL A CA 1
ATOM 3320 C C . VAL A 1 434 ? -2.808 1.640 26.377 1.00 88.25 434 VAL A C 1
ATOM 3322 O O . VAL A 1 434 ? -1.624 1.873 26.629 1.00 88.25 434 VAL A O 1
ATOM 3325 N N . CYS A 1 435 ? -3.624 1.045 27.250 1.00 87.44 435 CYS A N 1
ATOM 3326 C CA . CYS A 1 435 ? -3.240 0.651 28.610 1.00 87.44 435 CYS A CA 1
ATOM 3327 C C . CYS A 1 435 ? -3.195 -0.877 28.803 1.00 87.44 435 CYS A C 1
ATOM 3329 O O . CYS A 1 435 ? -3.835 -1.627 28.073 1.00 87.44 435 CYS A O 1
ATOM 3331 N N . ALA A 1 436 ? -2.441 -1.357 29.801 1.00 79.25 436 ALA A N 1
ATOM 3332 C CA . ALA A 1 436 ? -2.111 -2.781 29.988 1.00 79.25 436 ALA A CA 1
ATOM 3333 C C . ALA A 1 436 ? -3.294 -3.710 30.354 1.00 79.25 436 ALA A C 1
ATOM 3335 O O . ALA A 1 436 ? -3.126 -4.932 30.383 1.00 79.25 436 ALA A O 1
ATOM 3336 N N . GLY A 1 437 ? -4.469 -3.165 30.687 1.00 72.81 437 GLY A N 1
ATOM 3337 C CA . GLY A 1 437 ? -5.651 -3.946 31.063 1.00 72.81 437 GLY A CA 1
ATOM 3338 C C . GLY A 1 437 ? -5.490 -4.741 32.373 1.00 72.81 437 GLY A C 1
ATOM 3339 O O . GLY A 1 437 ? -4.968 -4.227 33.358 1.00 72.81 437 GLY A O 1
ATOM 3340 N N . GLN A 1 438 ? -5.957 -5.997 32.378 1.00 56.78 438 GLN A N 1
ATOM 3341 C CA . GLN A 1 438 ? -6.275 -6.892 33.519 1.00 56.78 438 GLN A CA 1
ATOM 3342 C C . GLN A 1 438 ? -5.397 -6.830 34.793 1.00 56.78 438 GLN A C 1
ATOM 3344 O O . GLN A 1 438 ? -5.917 -7.075 35.877 1.00 56.78 438 GLN A O 1
ATOM 3349 N N . ARG A 1 439 ? -4.091 -6.531 34.711 1.00 57.75 439 ARG A N 1
ATOM 3350 C CA . ARG A 1 439 ? -3.195 -6.439 35.890 1.00 57.75 439 ARG A CA 1
ATOM 3351 C C . ARG A 1 439 ? -2.821 -5.009 36.294 1.00 57.75 439 ARG A C 1
ATOM 3353 O O . ARG A 1 439 ? -2.540 -4.775 37.463 1.00 57.75 439 ARG A O 1
ATOM 3360 N N . HIS A 1 440 ? -2.819 -4.069 35.347 1.00 72.00 440 HIS A N 1
ATOM 3361 C CA . HIS A 1 440 ? -2.444 -2.666 35.550 1.00 72.00 440 HIS A CA 1
ATOM 3362 C C . HIS A 1 440 ? -3.265 -1.761 34.609 1.00 72.00 440 HIS A C 1
ATOM 3364 O O . HIS A 1 440 ? -2.723 -1.235 33.635 1.00 72.00 440 HIS A O 1
ATOM 3370 N N . PRO A 1 441 ? -4.575 -1.587 34.863 1.00 71.25 441 PRO A N 1
ATOM 3371 C CA . PRO A 1 441 ? -5.510 -1.009 33.893 1.00 71.25 441 PRO A CA 1
ATOM 3372 C C . PRO A 1 441 ? -5.212 0.449 33.530 1.00 71.25 441 PRO A C 1
ATOM 3374 O O . PRO A 1 441 ? -5.663 0.910 32.491 1.00 71.25 441 PRO A O 1
ATOM 3377 N N . GLU A 1 442 ? -4.437 1.152 34.355 1.00 80.06 442 GLU A N 1
ATOM 3378 C CA . GLU A 1 442 ? -4.113 2.572 34.187 1.00 80.06 442 GLU A CA 1
ATOM 3379 C C . GLU A 1 442 ? -2.688 2.818 33.666 1.00 80.06 442 GLU A C 1
ATOM 3381 O O . GLU A 1 442 ? -2.310 3.964 33.444 1.00 80.06 442 GLU A O 1
ATOM 3386 N N . ARG A 1 443 ? -1.881 1.765 33.460 1.00 85.94 443 ARG A N 1
ATOM 3387 C CA . ARG A 1 443 ? -0.508 1.906 32.946 1.00 85.94 443 ARG A CA 1
ATOM 3388 C C . ARG A 1 443 ? -0.504 1.912 31.425 1.00 85.94 443 ARG A C 1
ATOM 3390 O O . ARG A 1 443 ? -0.971 0.949 30.814 1.00 85.94 443 ARG A O 1
ATOM 3397 N N . VAL A 1 444 ? 0.067 2.953 30.828 1.00 87.31 444 VAL A N 1
ATOM 3398 C CA . VAL A 1 444 ? 0.171 3.105 29.370 1.00 87.31 444 VAL A CA 1
ATOM 3399 C C . VAL A 1 444 ? 1.237 2.158 28.818 1.00 87.31 444 VAL A C 1
ATOM 3401 O O . VAL A 1 444 ? 2.373 2.128 29.292 1.00 87.31 444 VAL A O 1
ATOM 3404 N N . VAL A 1 445 ? 0.866 1.378 27.803 1.00 86.31 445 VAL A N 1
ATOM 3405 C CA . VAL A 1 445 ? 1.733 0.395 27.132 1.00 86.31 445 VAL A CA 1
ATOM 3406 C C . VAL A 1 445 ? 1.974 0.711 25.663 1.00 86.31 445 VAL A C 1
ATOM 3408 O O . VAL A 1 445 ? 2.995 0.275 25.133 1.00 86.31 445 VAL A O 1
ATOM 3411 N N . ALA A 1 446 ? 1.103 1.481 25.007 1.00 86.81 446 ALA A N 1
ATOM 3412 C CA . ALA A 1 446 ? 1.356 1.960 23.653 1.00 86.81 446 ALA A CA 1
ATOM 3413 C C . ALA A 1 446 ? 0.826 3.377 23.426 1.00 86.81 446 ALA A C 1
ATOM 3415 O O . ALA A 1 446 ? -0.239 3.742 23.926 1.00 86.81 446 ALA A O 1
ATOM 3416 N N . LEU A 1 447 ? 1.570 4.138 22.624 1.00 86.44 447 LEU A N 1
ATOM 3417 C CA . LEU A 1 447 ? 1.140 5.405 22.045 1.00 86.44 447 LEU A CA 1
ATOM 3418 C C . LEU A 1 447 ? 1.185 5.301 20.520 1.00 86.44 447 LEU A C 1
ATOM 3420 O O . LEU A 1 447 ? 2.260 5.213 19.927 1.00 86.44 447 LEU A O 1
ATOM 3424 N N . ARG A 1 448 ? 0.006 5.307 19.896 1.00 85.69 448 ARG A N 1
ATOM 3425 C CA . ARG A 1 448 ? -0.212 5.140 18.453 1.00 85.69 448 ARG A CA 1
ATOM 3426 C C . ARG A 1 448 ? -0.801 6.417 17.871 1.00 85.69 448 ARG A C 1
ATOM 3428 O O . ARG A 1 448 ? -2.010 6.528 17.692 1.00 85.69 448 ARG A O 1
ATOM 3435 N N . LEU A 1 449 ? 0.064 7.385 17.598 1.00 81.06 449 LEU A N 1
ATOM 3436 C CA . LEU A 1 449 ? -0.310 8.710 17.103 1.00 81.06 449 LEU A CA 1
ATOM 3437 C C . LEU A 1 449 ? 0.283 8.968 15.712 1.00 81.06 449 LEU A C 1
ATOM 3439 O O . LEU A 1 449 ? 0.829 10.037 15.455 1.00 81.06 449 LEU A O 1
ATOM 3443 N N . ALA A 1 450 ? 0.216 7.986 14.813 1.00 80.25 450 ALA A N 1
ATOM 3444 C CA . ALA A 1 450 ? 0.724 8.116 13.448 1.00 80.25 450 ALA A CA 1
ATOM 3445 C C . ALA A 1 450 ? -0.236 8.916 12.548 1.00 80.25 450 ALA A C 1
ATOM 3447 O O . ALA A 1 450 ? -1.421 8.600 12.492 1.00 80.25 450 ALA A O 1
ATOM 3448 N N . SER A 1 451 ? 0.276 9.920 11.829 1.00 79.25 451 SER A N 1
ATOM 3449 C CA . SER A 1 451 ? -0.498 10.768 10.903 1.00 79.25 451 SER A CA 1
ATOM 3450 C C . SER A 1 451 ? -1.625 11.584 11.549 1.00 79.25 451 SER A C 1
ATOM 3452 O O . SER A 1 451 ? -2.672 11.809 10.950 1.00 79.25 451 SER A O 1
ATOM 3454 N N . PHE A 1 452 ? -1.392 12.082 12.766 1.00 74.19 452 PHE A N 1
ATOM 3455 C CA . PHE A 1 452 ? -2.331 12.922 13.525 1.00 74.19 452 PHE A CA 1
ATOM 3456 C C . PHE A 1 452 ? -2.108 14.431 13.307 1.00 74.19 452 PHE A C 1
ATOM 3458 O O . PHE A 1 452 ? -2.666 15.248 14.045 1.00 74.19 452 PHE A O 1
ATOM 3465 N N . ASN A 1 453 ? -1.288 14.809 12.317 1.00 75.25 453 ASN A N 1
ATOM 3466 C CA . ASN A 1 453 ? -0.832 16.184 12.079 1.00 75.25 453 ASN A CA 1
ATOM 3467 C C . ASN A 1 453 ? -0.217 16.836 13.332 1.00 75.25 453 ASN A C 1
ATOM 3469 O O . ASN A 1 453 ? -0.367 18.035 13.556 1.00 75.25 453 ASN A O 1
ATOM 3473 N N . LEU A 1 454 ? 0.471 16.053 14.168 1.00 78.31 454 LEU A N 1
ATOM 3474 C CA . LEU A 1 454 ? 1.115 16.580 15.371 1.00 78.31 454 LEU A CA 1
ATOM 3475 C C . LEU A 1 454 ? 2.302 17.467 14.991 1.00 78.31 454 LEU A C 1
ATOM 3477 O O . LEU A 1 454 ? 3.204 17.012 14.296 1.00 78.31 454 LEU A O 1
ATOM 3481 N N . SER A 1 455 ? 2.337 18.704 15.477 1.00 81.94 455 SER A N 1
ATOM 3482 C CA . SER A 1 455 ? 3.505 19.590 15.389 1.00 81.94 455 SER A CA 1
ATOM 3483 C C . SER A 1 455 ? 4.020 19.947 16.781 1.00 81.94 455 SER A C 1
ATOM 3485 O O . SER A 1 455 ? 3.271 19.941 17.753 1.00 81.94 455 SER A O 1
ATOM 3487 N N . GLY A 1 456 ? 5.310 20.253 16.896 1.00 82.12 456 GLY A N 1
ATOM 3488 C CA . GLY A 1 456 ? 5.972 20.524 18.176 1.00 82.12 456 GLY A CA 1
ATOM 3489 C C . GLY A 1 456 ? 7.246 19.704 18.343 1.00 82.12 456 GLY A C 1
ATOM 3490 O O . GLY A 1 456 ? 7.853 19.301 17.348 1.00 82.12 456 GLY A O 1
ATOM 3491 N N . ILE A 1 457 ? 7.645 19.474 19.593 1.00 80.75 457 ILE A N 1
ATOM 3492 C CA . ILE A 1 457 ? 8.849 18.715 19.961 1.00 80.75 457 ILE A CA 1
ATOM 3493 C C . ILE A 1 457 ? 8.480 17.464 20.761 1.00 80.75 457 ILE A C 1
ATOM 3495 O O . ILE A 1 457 ? 7.472 17.443 21.464 1.00 80.75 457 ILE A O 1
ATOM 3499 N N . ILE A 1 458 ? 9.306 16.420 20.708 1.00 81.44 458 ILE A N 1
ATOM 3500 C CA . ILE A 1 458 ? 9.111 15.239 21.558 1.00 81.44 458 ILE A CA 1
ATOM 3501 C C . ILE A 1 458 ? 9.493 15.613 22.999 1.00 81.44 458 ILE A C 1
ATOM 3503 O O . ILE A 1 458 ? 10.667 15.790 23.310 1.00 81.44 458 ILE A O 1
ATOM 3507 N N . SER A 1 459 ? 8.503 15.751 23.885 1.00 77.50 459 SER A N 1
ATOM 3508 C CA . SER A 1 459 ? 8.749 16.113 25.288 1.00 77.50 459 SER A CA 1
ATOM 3509 C C . SER A 1 459 ? 9.447 15.007 26.080 1.00 77.50 459 SER A C 1
ATOM 3511 O O . SER A 1 459 ? 9.093 13.829 25.994 1.00 77.50 459 SER A O 1
ATOM 3513 N N . LEU A 1 460 ? 10.363 15.428 26.958 1.00 70.75 460 LEU A N 1
ATOM 3514 C CA . LEU A 1 460 ? 11.035 14.591 27.957 1.00 70.75 460 LEU A CA 1
ATOM 3515 C C . LEU A 1 460 ? 10.058 13.883 28.901 1.00 70.75 460 LEU A C 1
ATOM 3517 O O . LEU A 1 460 ? 10.374 12.808 29.407 1.00 70.75 460 LEU A O 1
ATOM 3521 N N . SER A 1 461 ? 8.869 14.455 29.117 1.00 70.50 461 SER A N 1
ATOM 3522 C CA . SER A 1 461 ? 7.853 13.873 29.998 1.00 70.50 461 SER A CA 1
ATOM 3523 C C . SER A 1 461 ? 7.470 12.449 29.592 1.00 70.50 461 SER A C 1
ATOM 3525 O O . SER A 1 461 ? 7.235 11.627 30.472 1.00 70.50 461 SER A O 1
ATOM 3527 N N . LEU A 1 462 ? 7.507 12.109 28.295 1.00 75.81 462 LEU A N 1
ATOM 3528 C CA . LEU A 1 462 ? 7.196 10.760 27.799 1.00 75.81 462 LEU A CA 1
ATOM 3529 C C . LEU A 1 462 ? 8.063 9.658 28.421 1.00 75.81 462 LEU A C 1
ATOM 3531 O O . LEU A 1 462 ? 7.624 8.511 28.493 1.00 75.81 462 LEU A O 1
ATOM 3535 N N . CYS A 1 463 ? 9.257 9.993 28.916 1.00 69.31 463 CYS A N 1
ATOM 3536 C CA . CYS A 1 463 ? 10.146 9.043 29.584 1.00 69.31 463 CYS A CA 1
ATOM 3537 C C . CYS A 1 463 ? 9.548 8.480 30.887 1.00 69.31 463 CYS A C 1
ATOM 3539 O O . CYS A 1 463 ? 9.982 7.425 31.341 1.00 69.31 463 CYS A O 1
ATOM 3541 N N . ASN A 1 464 ? 8.534 9.140 31.463 1.00 74.81 464 ASN A N 1
ATOM 3542 C CA . ASN A 1 464 ? 7.859 8.694 32.684 1.00 74.81 464 ASN A CA 1
ATOM 3543 C C . ASN A 1 464 ? 6.850 7.554 32.445 1.00 74.81 464 ASN A C 1
ATOM 3545 O O . ASN A 1 464 ? 6.405 6.914 33.403 1.00 74.81 464 ASN A O 1
ATOM 3549 N N . LEU A 1 465 ? 6.517 7.243 31.186 1.00 80.25 465 LEU A N 1
ATOM 3550 C CA . LEU A 1 465 ? 5.651 6.116 30.822 1.00 80.25 465 LEU A CA 1
ATOM 3551 C C . LEU A 1 465 ? 6.438 4.796 30.857 1.00 80.25 465 LEU A C 1
ATOM 3553 O O . LEU A 1 465 ? 6.691 4.160 29.837 1.00 80.25 465 LEU A O 1
ATOM 3557 N N . SER A 1 466 ? 6.843 4.360 32.049 1.00 77.19 466 SER A N 1
ATOM 3558 C CA . SER A 1 466 ? 7.806 3.258 32.215 1.00 77.19 466 SER A CA 1
ATOM 3559 C C . SER A 1 466 ? 7.350 1.885 31.691 1.00 77.19 466 SER A C 1
ATOM 3561 O O . SER A 1 466 ? 8.183 1.000 31.523 1.00 77.19 466 SER A O 1
ATOM 3563 N N . PHE A 1 467 ? 6.055 1.687 31.409 1.00 82.56 467 PHE A N 1
ATOM 3564 C CA . PHE A 1 467 ? 5.500 0.441 30.852 1.00 82.56 467 PHE A CA 1
ATOM 3565 C C . PHE A 1 467 ? 5.370 0.462 29.324 1.00 82.56 467 PHE A C 1
ATOM 3567 O O . PHE A 1 467 ? 4.927 -0.533 28.744 1.00 82.56 467 PHE A O 1
ATOM 3574 N N . LEU A 1 468 ? 5.754 1.564 28.677 1.00 84.56 468 LEU A N 1
ATOM 3575 C CA . LEU A 1 468 ? 5.596 1.750 27.244 1.00 84.56 468 LEU A CA 1
ATOM 3576 C C . LEU A 1 468 ? 6.412 0.710 26.464 1.00 84.56 468 LEU A C 1
ATOM 3578 O O . LEU A 1 468 ? 7.617 0.550 26.660 1.00 84.56 468 LEU A O 1
ATOM 3582 N N . ARG A 1 469 ? 5.724 0.003 25.569 1.00 85.81 469 ARG A N 1
ATOM 3583 C CA . ARG A 1 469 ? 6.265 -1.037 24.683 1.00 85.81 469 ARG A CA 1
ATOM 3584 C C . ARG A 1 469 ? 6.295 -0.596 23.232 1.00 85.81 469 ARG A C 1
ATOM 3586 O O . ARG A 1 469 ? 7.151 -1.062 22.479 1.00 85.81 469 ARG A O 1
ATOM 3593 N N . GLU A 1 470 ? 5.385 0.293 22.859 1.00 86.62 470 GLU A N 1
ATOM 3594 C CA . GLU A 1 470 ? 5.216 0.780 21.497 1.00 86.62 470 GLU A CA 1
ATOM 3595 C C . GLU A 1 470 ? 5.039 2.301 21.497 1.00 86.62 470 GLU A C 1
ATOM 3597 O O . GLU A 1 470 ? 4.163 2.844 22.173 1.00 86.62 470 GLU A O 1
ATOM 3602 N N . LEU A 1 471 ? 5.879 2.982 20.722 1.00 87.19 471 LEU A N 1
ATOM 3603 C CA . LEU A 1 471 ? 5.797 4.412 20.470 1.00 87.19 471 LEU A CA 1
ATOM 3604 C C . LEU A 1 471 ? 5.813 4.645 18.960 1.00 87.19 471 LEU A C 1
ATOM 3606 O O . LEU A 1 471 ? 6.831 4.424 18.300 1.00 87.19 471 LEU A O 1
ATOM 3610 N N . ASN A 1 472 ? 4.681 5.081 18.416 1.00 85.38 472 ASN A N 1
ATOM 3611 C CA . ASN A 1 472 ? 4.512 5.321 16.991 1.00 85.38 472 ASN A CA 1
ATOM 3612 C C . ASN A 1 472 ? 3.973 6.730 16.728 1.00 85.38 472 ASN A C 1
ATOM 3614 O O . ASN A 1 472 ? 2.781 6.984 16.892 1.00 85.38 472 ASN A O 1
ATOM 3618 N N . PHE A 1 473 ? 4.859 7.621 16.283 1.00 85.19 473 PHE A N 1
ATOM 3619 C CA . PHE A 1 473 ? 4.563 9.002 15.886 1.00 85.19 473 PHE A CA 1
ATOM 3620 C C . PHE A 1 473 ? 4.844 9.245 14.398 1.00 85.19 473 PHE A C 1
ATOM 3622 O O . PHE A 1 473 ? 5.143 10.374 13.998 1.00 85.19 473 PHE A O 1
ATOM 3629 N N . SER A 1 474 ? 4.800 8.206 13.563 1.00 81.38 474 SER A N 1
ATOM 3630 C CA . SER A 1 474 ? 5.171 8.354 12.157 1.00 81.38 474 SER A CA 1
ATOM 3631 C C . SER A 1 474 ? 4.217 9.263 11.377 1.00 81.38 474 SER A C 1
ATOM 3633 O O . SER A 1 474 ? 3.013 9.218 11.609 1.00 81.38 474 SER A O 1
ATOM 3635 N N . GLY A 1 475 ? 4.724 10.023 10.407 1.00 74.38 475 GLY A N 1
ATOM 3636 C CA . GLY A 1 475 ? 3.895 10.814 9.493 1.00 74.38 475 GLY A CA 1
ATOM 3637 C C . GLY A 1 475 ? 3.292 12.065 10.130 1.00 74.38 475 GLY A C 1
ATOM 3638 O O . GLY A 1 475 ? 2.161 12.413 9.811 1.00 74.38 475 GLY A O 1
ATOM 3639 N N . ASN A 1 476 ? 4.011 12.708 11.049 1.00 79.75 476 ASN A N 1
ATOM 3640 C CA . ASN A 1 476 ? 3.602 13.956 11.694 1.00 79.75 476 ASN A CA 1
ATOM 3641 C C . ASN A 1 476 ? 4.554 15.109 11.311 1.00 79.75 476 ASN A C 1
ATOM 3643 O O . ASN A 1 476 ? 5.475 14.949 10.514 1.00 79.75 476 ASN A O 1
ATOM 3647 N N . TYR A 1 477 ? 4.334 16.290 11.883 1.00 83.06 477 TYR A N 1
ATOM 3648 C CA . TYR A 1 477 ? 5.154 17.492 11.709 1.00 83.06 477 TYR A CA 1
ATOM 3649 C C . TYR A 1 477 ? 6.032 17.765 12.944 1.00 83.06 477 TYR A C 1
ATOM 3651 O O . TYR A 1 477 ? 6.293 18.922 13.288 1.00 83.06 477 TYR A O 1
ATOM 3659 N N . LEU A 1 478 ? 6.461 16.714 13.655 1.00 83.88 478 LEU A N 1
ATOM 3660 C CA . LEU A 1 478 ? 7.335 16.861 14.820 1.00 83.88 478 LEU A CA 1
ATOM 3661 C C . LEU A 1 478 ? 8.711 17.364 14.382 1.00 83.88 478 LEU A C 1
ATOM 3663 O O . LEU A 1 478 ? 9.215 16.989 13.328 1.00 83.88 478 LEU A O 1
ATOM 3667 N N . SER A 1 479 ? 9.319 18.213 15.196 1.00 85.06 479 SER A N 1
ATOM 3668 C CA . SER A 1 479 ? 10.583 18.894 14.915 1.00 85.06 479 SER A CA 1
ATOM 3669 C C . SER A 1 479 ? 11.490 18.878 16.147 1.00 85.06 479 SER A C 1
ATOM 3671 O O . SER A 1 479 ? 11.084 18.417 17.216 1.00 85.06 479 SER A O 1
ATOM 3673 N N . GLY A 1 480 ? 12.716 19.377 16.005 1.00 84.62 480 GLY A N 1
ATOM 3674 C CA . GLY A 1 480 ? 13.714 19.351 17.074 1.00 84.62 480 GLY A CA 1
ATOM 3675 C C . GLY A 1 480 ? 14.459 18.019 17.156 1.00 84.62 480 GLY A C 1
ATOM 3676 O O . GLY A 1 480 ? 14.391 17.195 16.243 1.00 84.62 480 GLY A O 1
ATOM 3677 N N . GLU A 1 481 ? 15.209 17.841 18.239 1.00 84.06 481 GLU A N 1
ATOM 3678 C CA . GLU A 1 481 ? 16.077 16.680 18.445 1.00 84.06 481 GLU A CA 1
ATOM 3679 C C . GLU A 1 481 ? 15.343 15.500 19.089 1.00 84.06 481 GLU A C 1
ATOM 3681 O O . GLU A 1 481 ? 14.327 15.662 19.770 1.00 84.06 481 GLU A O 1
ATOM 3686 N N . ILE A 1 482 ? 15.882 14.294 18.899 1.00 80.38 482 ILE A N 1
ATOM 3687 C CA . ILE A 1 482 ? 15.441 13.111 19.642 1.00 80.38 482 ILE A CA 1
ATOM 3688 C C . ILE A 1 482 ? 15.973 13.240 21.082 1.00 80.38 482 ILE A C 1
ATOM 3690 O O . ILE A 1 482 ? 17.190 13.298 21.262 1.00 80.38 482 ILE A O 1
ATOM 3694 N N . PRO A 1 483 ? 15.119 13.252 22.123 1.00 74.12 483 PRO A N 1
ATOM 3695 C CA . PRO A 1 483 ? 15.590 13.488 23.484 1.00 74.12 483 PRO A CA 1
ATOM 3696 C C . PRO A 1 483 ? 16.519 12.378 23.989 1.00 74.12 483 PRO A C 1
ATOM 3698 O O . PRO A 1 483 ? 16.159 11.197 23.992 1.00 74.12 483 PRO A O 1
ATOM 3701 N N . SER A 1 484 ? 17.704 12.755 24.478 1.00 65.38 484 SER A N 1
ATOM 3702 C CA . SER A 1 484 ? 18.709 11.812 24.998 1.00 65.38 484 SER A CA 1
ATOM 3703 C C . SER A 1 484 ? 18.229 11.021 26.225 1.00 65.38 484 SER A C 1
ATOM 3705 O O . SER A 1 484 ? 18.700 9.919 26.526 1.00 65.38 484 SER A O 1
ATOM 3707 N N . GLU A 1 485 ? 17.237 11.574 26.914 1.00 64.88 485 GLU A N 1
ATOM 3708 C CA . GLU A 1 485 ? 16.628 11.076 28.134 1.00 64.88 485 GLU A CA 1
ATOM 3709 C C . GLU A 1 485 ? 15.654 9.918 27.910 1.00 64.88 485 GLU A C 1
ATOM 3711 O O . GLU A 1 485 ? 15.361 9.225 28.884 1.00 64.88 485 GLU A O 1
ATOM 3716 N N . LEU A 1 486 ? 15.242 9.631 26.660 1.00 58.19 486 LEU A N 1
ATOM 3717 C CA . LEU A 1 486 ? 14.388 8.476 26.300 1.00 58.19 486 LEU A CA 1
ATOM 3718 C C . LEU A 1 486 ? 14.912 7.141 26.867 1.00 58.19 486 LEU A C 1
ATOM 3720 O O . LEU A 1 486 ? 14.175 6.167 27.029 1.00 58.19 486 LEU A O 1
ATOM 3724 N N . SER A 1 487 ? 16.197 7.122 27.212 1.00 52.47 487 SER A N 1
ATOM 3725 C CA . SER A 1 487 ? 16.969 5.971 27.661 1.00 52.47 487 SER A CA 1
ATOM 3726 C C . SER A 1 487 ? 17.902 6.252 28.856 1.00 52.47 487 SER A C 1
ATOM 3728 O O . SER A 1 487 ? 18.743 5.406 29.180 1.00 52.47 487 SER A O 1
ATOM 3730 N N . ARG A 1 488 ? 17.809 7.419 29.523 1.00 52.09 488 ARG A N 1
ATOM 3731 C CA . ARG A 1 488 ? 18.724 7.766 30.636 1.00 52.09 488 ARG A CA 1
ATOM 3732 C C . ARG A 1 488 ? 18.425 6.960 31.906 1.00 52.09 488 ARG A C 1
ATOM 3734 O O . ARG A 1 488 ? 17.285 6.847 32.344 1.00 52.09 488 ARG A O 1
ATOM 3741 N N . LEU A 1 489 ? 19.496 6.455 32.524 1.00 44.34 489 LEU A N 1
ATOM 3742 C CA . LEU A 1 489 ? 19.504 5.757 33.820 1.00 44.34 489 LEU A CA 1
ATOM 3743 C C . LEU A 1 489 ? 20.469 6.363 34.857 1.00 44.34 489 LEU A C 1
ATOM 3745 O O . LEU A 1 489 ? 20.623 5.784 35.928 1.00 44.34 489 LEU A O 1
ATOM 3749 N N . GLN A 1 490 ? 21.128 7.499 34.603 1.00 41.22 490 GLN A N 1
ATOM 3750 C CA . GLN A 1 490 ? 22.054 8.084 35.585 1.00 41.22 490 GLN A CA 1
ATOM 3751 C C . GLN A 1 490 ? 22.055 9.615 35.597 1.00 41.22 490 GLN A C 1
ATOM 3753 O O . GLN A 1 490 ? 22.202 10.256 34.557 1.00 41.22 490 GLN A O 1
ATOM 3758 N N . GLY A 1 491 ? 21.951 10.153 36.819 1.00 35.22 491 GLY A N 1
ATOM 3759 C CA . GLY A 1 491 ? 22.129 11.561 37.176 1.00 35.22 491 GLY A CA 1
ATOM 3760 C C . GLY A 1 491 ? 21.184 11.997 38.301 1.00 35.22 491 GLY A C 1
ATOM 3761 O O . GLY A 1 491 ? 20.101 12.471 38.009 1.00 35.22 491 GLY A O 1
ATOM 3762 N N . MET A 1 492 ? 21.578 11.776 39.565 1.00 36.06 492 MET A N 1
ATOM 3763 C CA . MET A 1 492 ? 21.052 12.341 40.834 1.00 36.06 492 MET A CA 1
ATOM 3764 C C . MET A 1 492 ? 19.612 12.915 40.888 1.00 36.06 492 MET A C 1
ATOM 3766 O O . MET A 1 492 ? 19.389 13.993 41.433 1.00 36.06 492 MET A O 1
ATOM 3770 N N . ILE A 1 493 ? 18.618 12.165 40.421 1.00 36.50 493 ILE A N 1
ATOM 3771 C CA . ILE A 1 493 ? 17.194 12.393 40.711 1.00 36.50 493 ILE A CA 1
ATOM 3772 C C . ILE A 1 493 ? 16.715 11.164 41.516 1.00 36.50 493 ILE A C 1
ATOM 3774 O O . ILE A 1 493 ? 17.232 10.072 41.254 1.00 36.50 493 ILE A O 1
ATOM 3778 N N . PRO A 1 494 ? 15.851 11.310 42.549 1.00 30.47 494 PRO A N 1
ATOM 3779 C CA . PRO A 1 494 ? 15.596 10.283 43.566 1.00 30.47 494 PRO A CA 1
ATOM 3780 C C . PRO A 1 494 ? 15.278 8.903 42.983 1.00 30.47 494 PRO A C 1
ATOM 3782 O O . PRO A 1 494 ? 14.734 8.789 41.882 1.00 30.47 494 PRO A O 1
ATOM 3785 N N . ARG A 1 495 ? 15.637 7.856 43.737 1.00 34.91 495 ARG A N 1
ATOM 3786 C CA . ARG A 1 495 ? 15.638 6.433 43.342 1.00 34.91 495 ARG A CA 1
ATOM 3787 C C . ARG A 1 495 ? 14.260 5.879 42.925 1.00 34.91 495 ARG A C 1
ATOM 3789 O O . ARG A 1 495 ? 14.178 4.715 42.550 1.00 34.91 495 ARG A O 1
ATOM 3796 N N . GLU A 1 496 ? 13.221 6.708 42.889 1.00 36.19 496 GLU A N 1
ATOM 3797 C CA . GLU A 1 496 ? 11.867 6.388 42.441 1.00 36.19 496 GLU A CA 1
ATOM 3798 C C . GLU A 1 496 ? 11.489 6.927 41.032 1.00 36.19 496 GLU A C 1
ATOM 3800 O O . GLU A 1 496 ? 10.429 6.565 40.532 1.00 36.19 496 GLU A O 1
ATOM 3805 N N . ILE A 1 497 ? 12.323 7.738 40.350 1.00 35.44 497 ILE A N 1
ATOM 3806 C CA . ILE A 1 497 ? 11.971 8.405 39.057 1.00 35.44 497 ILE A CA 1
ATOM 3807 C C . ILE A 1 497 ? 12.837 7.927 37.860 1.00 35.44 497 ILE A C 1
ATOM 3809 O O . ILE A 1 497 ? 12.585 8.248 36.702 1.00 35.44 497 ILE A O 1
ATOM 3813 N N . GLY A 1 498 ? 13.849 7.089 38.097 1.00 32.59 498 GLY A N 1
ATOM 3814 C CA . GLY A 1 498 ? 14.846 6.687 37.091 1.00 32.59 498 GLY A CA 1
ATOM 3815 C C . GLY A 1 498 ? 14.563 5.383 36.335 1.00 32.59 498 GLY A C 1
ATOM 3816 O O . GLY A 1 498 ? 15.439 4.521 36.281 1.00 32.59 498 GLY A O 1
ATOM 3817 N N . ALA A 1 499 ? 13.380 5.199 35.747 1.00 45.75 499 ALA A N 1
ATOM 3818 C CA . ALA A 1 499 ? 13.102 4.056 34.872 1.00 45.75 499 ALA A CA 1
ATOM 3819 C C . ALA A 1 499 ? 12.713 4.545 33.471 1.00 45.75 499 ALA A C 1
ATOM 3821 O O . ALA A 1 499 ? 11.530 4.648 33.169 1.00 45.75 499 ALA A O 1
ATOM 3822 N N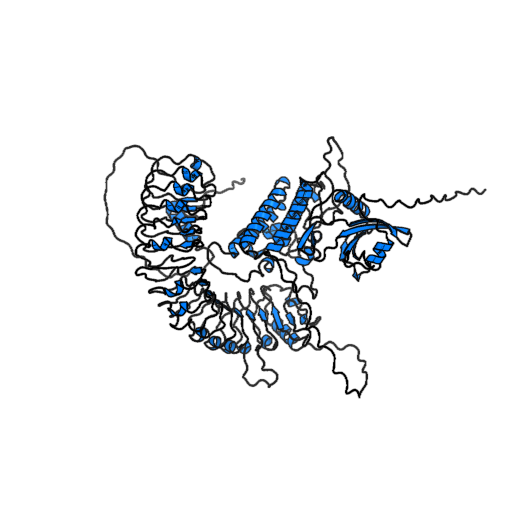 . GLY A 1 500 ? 13.712 4.837 32.623 1.00 57.09 500 GLY A N 1
ATOM 3823 C CA . GLY A 1 500 ? 13.495 5.092 31.191 1.00 57.09 500 GLY A CA 1
ATOM 3824 C C . GLY A 1 500 ? 12.753 3.942 30.487 1.00 57.09 500 GLY A C 1
ATOM 3825 O O . GLY A 1 500 ? 12.402 2.941 31.113 1.00 57.09 500 GLY A O 1
ATOM 3826 N N . LEU A 1 501 ? 12.540 4.042 29.173 1.00 68.62 501 LEU A N 1
ATOM 3827 C CA . LEU A 1 501 ? 11.646 3.161 28.400 1.00 68.62 501 LEU A CA 1
ATOM 3828 C C . LEU A 1 501 ? 12.194 1.729 28.171 1.00 68.62 501 LEU A C 1
ATOM 3830 O O . LEU A 1 501 ? 12.237 1.234 27.051 1.00 68.62 501 LEU A O 1
ATOM 3834 N N . LYS A 1 502 ? 12.619 1.015 29.220 1.00 75.44 502 LYS A N 1
ATOM 3835 C CA . LYS A 1 502 ? 13.294 -0.298 29.134 1.00 75.44 502 LYS A CA 1
ATOM 3836 C C . LYS A 1 502 ? 12.436 -1.403 28.514 1.00 75.44 502 LYS A C 1
ATOM 3838 O O . LYS A 1 502 ? 12.970 -2.417 28.068 1.00 75.44 502 LYS A O 1
ATOM 3843 N N . HIS A 1 503 ? 11.115 -1.239 28.517 1.00 82.50 503 HIS A N 1
ATOM 3844 C CA . HIS A 1 503 ? 10.173 -2.177 27.908 1.00 82.50 503 HIS A CA 1
ATOM 3845 C C . HIS A 1 503 ? 9.866 -1.862 26.440 1.00 82.50 503 HIS A C 1
ATOM 3847 O O . HIS A 1 503 ? 9.134 -2.627 25.810 1.00 82.50 503 HIS A O 1
ATOM 3853 N N . LEU A 1 504 ? 10.428 -0.779 25.891 1.00 85.62 504 LEU A N 1
ATOM 3854 C CA . LEU A 1 504 ? 10.171 -0.367 24.522 1.00 85.62 504 LEU A CA 1
ATOM 3855 C C . LEU A 1 504 ? 10.721 -1.404 23.545 1.00 85.62 504 LEU A C 1
ATOM 3857 O O . LEU A 1 504 ? 11.906 -1.734 23.547 1.00 85.62 504 LEU A O 1
ATOM 3861 N N . SER A 1 505 ? 9.820 -1.905 22.712 1.00 89.69 505 SER A N 1
ATOM 3862 C CA . SER A 1 505 ? 10.079 -2.906 21.678 1.00 89.69 505 SER A CA 1
ATOM 3863 C C . SER A 1 505 ? 9.908 -2.335 20.271 1.00 89.69 505 SER A C 1
ATOM 3865 O O . SER A 1 505 ? 10.552 -2.798 19.332 1.00 89.69 505 SER A O 1
ATOM 3867 N N . TYR A 1 506 ? 9.101 -1.283 20.129 1.00 88.94 506 TYR A N 1
ATOM 3868 C CA . TYR A 1 506 ? 8.784 -0.662 18.853 1.00 88.94 506 TYR A CA 1
ATOM 3869 C C . TYR A 1 506 ? 8.882 0.861 18.969 1.00 88.94 506 TYR A C 1
ATOM 3871 O O . TYR A 1 506 ? 8.128 1.475 19.726 1.00 88.94 506 TYR A O 1
ATOM 3879 N N . LEU A 1 507 ? 9.802 1.461 18.211 1.00 89.56 507 LEU A N 1
ATOM 3880 C CA . LEU A 1 507 ? 9.975 2.908 18.101 1.00 89.56 507 LEU A CA 1
ATOM 3881 C C . LEU A 1 507 ? 9.914 3.332 16.631 1.00 89.56 507 LEU A C 1
ATOM 3883 O O . LEU A 1 507 ? 10.808 3.013 15.843 1.00 89.56 507 LEU A O 1
ATOM 3887 N N . ASN A 1 508 ? 8.872 4.079 16.271 1.00 86.38 508 ASN A N 1
ATOM 3888 C CA . ASN A 1 508 ? 8.673 4.588 14.920 1.00 86.38 508 ASN A CA 1
ATOM 3889 C C . ASN A 1 508 ? 8.424 6.101 14.927 1.00 86.38 508 ASN A C 1
ATOM 3891 O O . ASN A 1 508 ? 7.376 6.575 15.361 1.00 86.38 508 ASN A O 1
ATOM 3895 N N . LEU A 1 509 ? 9.404 6.844 14.414 1.00 85.75 509 LEU A N 1
ATOM 3896 C CA . LEU A 1 509 ? 9.398 8.301 14.264 1.00 85.75 509 LEU A CA 1
ATOM 3897 C C . LEU A 1 509 ? 9.521 8.717 12.787 1.00 85.75 509 LEU A C 1
ATOM 3899 O O . LEU A 1 509 ? 9.896 9.851 12.481 1.00 85.75 509 LEU A O 1
ATOM 3903 N N . ARG A 1 510 ? 9.241 7.796 11.857 1.00 87.75 510 ARG A N 1
ATOM 3904 C CA . ARG A 1 510 ? 9.412 8.016 10.416 1.00 87.75 510 ARG A CA 1
ATOM 3905 C C . ARG A 1 510 ? 8.596 9.207 9.910 1.00 87.75 510 ARG A C 1
ATOM 3907 O O . ARG A 1 510 ? 7.471 9.390 10.356 1.00 87.75 510 ARG A O 1
ATOM 3914 N N . SER A 1 511 ? 9.085 9.914 8.892 1.00 81.69 511 SER A N 1
ATOM 3915 C CA . SER A 1 511 ? 8.332 10.973 8.201 1.00 81.69 511 SER A CA 1
ATOM 3916 C C . SER A 1 511 ? 7.918 12.089 9.160 1.00 81.69 511 SER A C 1
ATOM 3918 O O . SER A 1 511 ? 6.730 12.329 9.365 1.00 81.69 511 SER A O 1
ATOM 3920 N N . ASN A 1 512 ? 8.920 12.722 9.764 1.00 74.69 512 ASN A N 1
ATOM 3921 C CA . ASN A 1 512 ? 8.801 13.922 10.589 1.00 74.69 512 ASN A CA 1
ATOM 3922 C C . ASN A 1 512 ? 9.874 14.945 10.156 1.00 74.69 512 ASN A C 1
ATOM 3924 O O . ASN A 1 512 ? 10.619 14.738 9.199 1.00 74.69 512 ASN A O 1
ATOM 3928 N N . GLY A 1 513 ? 9.945 16.083 10.840 1.00 81.56 513 GLY A N 1
ATOM 3929 C CA . GLY A 1 513 ? 10.982 17.102 10.675 1.00 81.56 513 GLY A CA 1
ATOM 3930 C C . GLY A 1 513 ? 12.076 17.051 11.747 1.00 81.56 513 GLY A C 1
ATOM 3931 O O . GLY A 1 513 ? 12.637 18.102 12.055 1.00 81.56 513 GLY A O 1
ATOM 3932 N N . LEU A 1 514 ? 12.347 15.884 12.348 1.00 86.00 514 LEU A N 1
ATOM 3933 C CA . LEU A 1 514 ? 13.344 15.746 13.420 1.00 86.00 514 LEU A CA 1
ATOM 3934 C C . LEU A 1 514 ? 14.758 16.000 12.886 1.00 86.00 514 LEU A C 1
ATOM 3936 O O . LEU A 1 514 ? 15.075 15.586 11.774 1.00 86.00 514 LEU A O 1
ATOM 3940 N N . SER A 1 515 ? 15.602 16.655 13.676 1.00 87.94 515 SER A N 1
ATOM 3941 C CA . SER A 1 515 ? 16.970 17.050 13.314 1.00 87.94 515 SER A CA 1
ATOM 3942 C C . SER A 1 515 ? 17.976 16.701 14.414 1.00 87.94 515 SER A C 1
ATOM 3944 O O . SER A 1 515 ? 17.580 16.279 15.495 1.00 87.94 515 SER A O 1
ATOM 3946 N N . GLY A 1 516 ? 19.271 16.892 14.159 1.00 86.62 516 GLY A N 1
ATOM 3947 C CA . GLY A 1 516 ? 20.334 16.560 15.117 1.00 86.62 516 GLY A CA 1
ATOM 3948 C C . GLY A 1 516 ? 20.749 15.087 15.071 1.00 86.62 516 GLY A C 1
ATOM 3949 O O . GLY A 1 516 ? 20.386 14.359 14.145 1.00 86.62 516 GLY A O 1
ATOM 3950 N N . GLU A 1 517 ? 21.534 14.661 16.062 1.00 87.12 517 GLU A N 1
ATOM 3951 C CA . GLU A 1 517 ? 22.124 13.317 16.118 1.00 87.12 517 GLU A CA 1
ATOM 3952 C C . GLU A 1 517 ? 21.199 12.282 16.780 1.00 87.12 517 GLU A C 1
ATOM 3954 O O . GLU A 1 517 ? 20.316 12.615 17.572 1.00 87.12 517 GLU A O 1
ATOM 3959 N N . ILE A 1 518 ? 21.421 10.990 16.502 1.00 86.62 518 ILE A N 1
ATOM 3960 C CA . ILE A 1 518 ? 20.805 9.907 17.286 1.00 86.62 518 ILE A CA 1
ATOM 3961 C C . ILE A 1 518 ? 21.491 9.870 18.662 1.00 86.62 518 ILE A C 1
ATOM 3963 O O . ILE A 1 518 ? 22.706 9.669 18.728 1.00 86.62 518 ILE A O 1
ATOM 3967 N N . PRO A 1 519 ? 20.751 9.954 19.781 1.00 86.50 519 PRO A N 1
ATOM 3968 C CA . PRO A 1 519 ? 21.358 9.834 21.098 1.00 86.50 519 PRO A CA 1
ATOM 3969 C C . PRO A 1 519 ? 21.950 8.442 21.327 1.00 86.50 519 PRO A C 1
ATOM 3971 O O . PRO A 1 519 ? 21.257 7.429 21.207 1.00 86.50 519 PRO A O 1
ATOM 3974 N N . SER A 1 520 ? 23.213 8.377 21.760 1.00 83.38 520 SER A N 1
ATOM 3975 C CA . SER A 1 520 ? 23.891 7.110 22.084 1.00 83.38 520 SER A CA 1
ATOM 3976 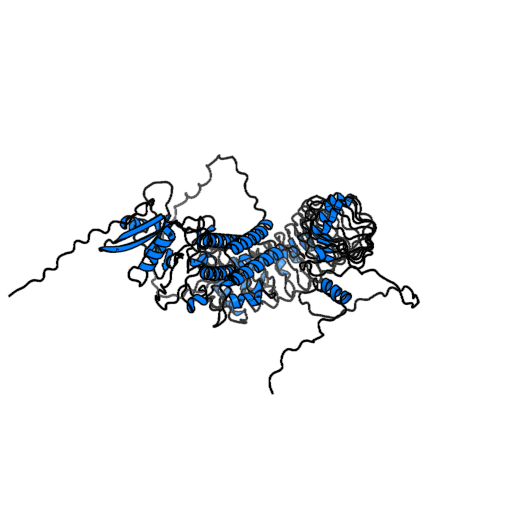C C . SER A 1 520 ? 23.161 6.291 23.152 1.00 83.38 520 SER A C 1
ATOM 3978 O O . SER A 1 520 ? 23.232 5.059 23.151 1.00 83.38 520 SER A O 1
ATOM 3980 N N . ALA A 1 521 ? 22.407 6.962 24.022 1.00 79.06 521 ALA A N 1
ATOM 3981 C CA . ALA A 1 521 ? 21.608 6.332 25.054 1.00 79.06 521 ALA A CA 1
ATOM 3982 C C . ALA A 1 521 ? 20.541 5.373 24.480 1.00 79.06 521 ALA A C 1
ATOM 3984 O O . ALA A 1 521 ? 20.216 4.400 25.157 1.00 79.06 521 ALA A O 1
ATOM 3985 N N . LEU A 1 522 ? 20.068 5.543 23.231 1.00 83.25 522 LEU A N 1
ATOM 3986 C CA . LEU A 1 522 ? 19.118 4.609 22.596 1.00 83.25 522 LEU A CA 1
ATOM 3987 C C . LEU A 1 522 ? 19.648 3.167 22.531 1.00 83.25 522 LEU A C 1
ATOM 3989 O O . LEU A 1 522 ? 18.860 2.223 22.542 1.00 83.25 522 LEU A O 1
ATOM 3993 N N . GLY A 1 523 ? 20.973 2.983 22.554 1.00 82.69 523 GLY A N 1
ATOM 3994 C CA . GLY A 1 523 ? 21.605 1.667 22.684 1.00 82.69 523 GLY A CA 1
ATOM 3995 C C . GLY A 1 523 ? 21.296 0.933 24.000 1.00 82.69 523 GLY A C 1
ATOM 3996 O O . GLY A 1 523 ? 21.521 -0.268 24.089 1.00 82.69 523 GLY A O 1
ATOM 3997 N N . ASN A 1 524 ? 20.728 1.607 25.007 1.00 82.06 524 ASN A N 1
ATOM 3998 C CA . ASN A 1 524 ? 20.310 0.988 26.271 1.00 82.06 524 ASN A CA 1
ATOM 3999 C C . ASN A 1 524 ? 18.939 0.289 26.188 1.00 82.06 524 ASN A C 1
ATOM 4001 O O . ASN A 1 524 ? 18.541 -0.388 27.138 1.00 82.06 524 ASN A O 1
ATOM 4005 N N . LEU A 1 525 ? 18.188 0.457 25.093 1.00 84.44 525 LEU A N 1
ATOM 4006 C CA . LEU A 1 525 ? 16.853 -0.125 24.913 1.00 84.44 525 LEU A CA 1
ATOM 4007 C C . LEU A 1 525 ? 16.944 -1.574 24.412 1.00 84.44 525 LEU A C 1
ATOM 4009 O O . LEU A 1 525 ? 16.553 -1.890 23.296 1.00 84.44 525 LEU A O 1
ATOM 4013 N N . THR A 1 526 ? 17.469 -2.480 25.234 1.00 86.31 526 THR A N 1
ATOM 4014 C CA . THR A 1 526 ? 17.829 -3.856 24.826 1.00 86.31 526 THR A CA 1
ATOM 4015 C C . THR A 1 526 ? 16.663 -4.731 24.335 1.00 86.31 526 THR A C 1
ATOM 4017 O O . THR A 1 526 ? 16.893 -5.728 23.645 1.00 86.31 526 THR A O 1
ATOM 4020 N N . ASN A 1 527 ? 15.417 -4.357 24.645 1.00 88.00 527 ASN A N 1
ATOM 4021 C CA . ASN A 1 527 ? 14.201 -5.018 24.154 1.00 88.00 527 ASN A CA 1
ATOM 4022 C C . ASN A 1 527 ? 13.732 -4.508 22.781 1.00 88.00 527 ASN A C 1
ATOM 4024 O O . ASN A 1 527 ? 12.756 -5.035 22.246 1.00 88.00 527 ASN A O 1
ATOM 4028 N N . LEU A 1 528 ? 14.395 -3.496 22.215 1.00 90.50 528 LEU A N 1
ATOM 4029 C CA . LEU A 1 528 ? 13.985 -2.870 20.967 1.00 90.50 528 LEU A CA 1
ATOM 4030 C C . LEU A 1 528 ? 14.122 -3.851 19.798 1.00 90.50 528 LEU A C 1
ATOM 4032 O O . LEU A 1 528 ? 15.204 -4.365 19.522 1.00 90.50 528 LEU A O 1
ATOM 4036 N N . GLN A 1 529 ? 13.009 -4.094 19.111 1.00 93.19 529 GLN A N 1
ATOM 4037 C CA . GLN A 1 529 ? 12.904 -4.974 17.946 1.00 93.19 529 GLN A CA 1
ATOM 4038 C C . GLN A 1 529 ? 12.781 -4.178 16.648 1.00 93.19 529 GLN A C 1
ATOM 4040 O O . GLN A 1 529 ? 13.308 -4.596 15.616 1.00 93.19 529 GLN A O 1
ATOM 4045 N N . VAL A 1 530 ? 12.113 -3.024 16.693 1.00 92.00 530 VAL A N 1
ATOM 4046 C CA . VAL A 1 530 ? 11.923 -2.146 15.536 1.00 92.00 530 VAL A CA 1
ATOM 4047 C C . VAL A 1 530 ? 12.364 -0.731 15.884 1.00 92.00 530 VAL A C 1
ATOM 4049 O O . VAL A 1 530 ? 11.820 -0.118 16.802 1.00 92.00 530 VAL A O 1
ATOM 4052 N N . LEU A 1 531 ? 13.316 -0.211 15.108 1.00 93.75 531 LEU A N 1
ATOM 4053 C CA . LEU A 1 531 ? 13.733 1.188 15.133 1.00 93.75 531 LEU A CA 1
ATOM 4054 C C . LEU A 1 531 ? 13.571 1.793 13.737 1.00 93.75 531 LEU A C 1
ATOM 4056 O O . LEU A 1 531 ? 14.278 1.411 12.800 1.00 93.75 531 LEU A O 1
ATOM 4060 N N . ASN A 1 532 ? 12.649 2.745 13.598 1.00 90.94 532 ASN A N 1
ATOM 4061 C CA . ASN A 1 532 ? 12.394 3.437 12.339 1.00 90.94 532 ASN A CA 1
ATOM 4062 C C . ASN A 1 532 ? 12.467 4.956 12.515 1.00 90.94 532 ASN A C 1
ATOM 4064 O O . ASN A 1 532 ? 11.578 5.565 13.104 1.00 90.94 532 ASN A O 1
ATOM 4068 N N . LEU A 1 533 ? 13.527 5.553 11.973 1.00 89.06 533 LEU A N 1
ATOM 4069 C CA . LEU A 1 533 ? 13.816 6.990 12.002 1.00 89.06 533 LEU A CA 1
ATOM 4070 C C . LEU A 1 533 ? 13.869 7.597 10.589 1.00 89.06 533 LEU A C 1
ATOM 4072 O O . LEU A 1 533 ? 14.345 8.717 10.410 1.00 89.06 533 LEU A O 1
ATOM 4076 N N . GLY A 1 534 ? 13.424 6.860 9.566 1.00 85.00 534 GLY A N 1
ATOM 4077 C CA . GLY A 1 534 ? 13.577 7.295 8.176 1.00 85.00 534 GLY A CA 1
ATOM 4078 C C . GLY A 1 534 ? 12.743 8.529 7.812 1.00 85.00 534 GLY A C 1
ATOM 4079 O O . GLY A 1 534 ? 11.768 8.829 8.497 1.00 85.00 534 GLY A O 1
ATOM 4080 N N . TYR A 1 535 ? 13.074 9.211 6.714 1.00 83.88 535 TYR A N 1
ATOM 4081 C CA . TYR A 1 535 ? 12.401 10.449 6.282 1.00 83.88 535 TYR A CA 1
ATOM 4082 C C . TYR A 1 535 ? 12.370 11.505 7.398 1.00 83.88 535 TYR A C 1
ATOM 4084 O O . TYR A 1 535 ? 11.305 11.899 7.872 1.00 83.88 535 TYR A O 1
ATOM 4092 N N . ASN A 1 536 ? 13.550 11.915 7.852 1.00 79.56 536 ASN A N 1
ATOM 4093 C CA . ASN A 1 536 ? 13.743 13.017 8.793 1.00 79.56 536 ASN A CA 1
ATOM 4094 C C . ASN A 1 536 ? 14.906 13.900 8.297 1.00 79.56 536 ASN A C 1
ATOM 4096 O O . ASN A 1 536 ? 15.367 13.762 7.166 1.00 79.56 536 ASN A O 1
ATOM 4100 N N . ARG A 1 537 ? 15.358 14.847 9.120 1.00 87.50 537 ARG A N 1
ATOM 4101 C CA . ARG A 1 537 ? 16.525 15.716 8.883 1.00 87.50 537 ARG A CA 1
ATOM 4102 C C . ARG A 1 537 ? 17.662 15.389 9.861 1.00 87.50 537 ARG A C 1
ATOM 4104 O O . ARG A 1 537 ? 18.390 16.287 10.284 1.00 87.50 537 ARG A O 1
ATOM 4111 N N . LEU A 1 538 ? 17.749 14.132 10.302 1.00 86.88 538 LEU A N 1
ATOM 4112 C CA . LEU A 1 538 ? 18.750 13.690 11.273 1.00 86.88 538 LEU A CA 1
ATOM 4113 C C . LEU A 1 538 ? 20.121 13.589 10.600 1.00 86.88 538 LEU A C 1
ATOM 4115 O O . LEU A 1 538 ? 20.212 13.215 9.431 1.00 86.88 538 LEU A O 1
ATOM 4119 N N . SER A 1 539 ? 21.177 13.913 11.335 1.00 89.50 539 SER A N 1
ATOM 4120 C CA . SER A 1 539 ? 22.544 14.004 10.816 1.00 89.50 539 SER A CA 1
ATOM 4121 C C . SER A 1 539 ? 23.579 13.543 11.844 1.00 89.50 539 SER A C 1
ATOM 4123 O O . SER A 1 539 ? 23.240 13.192 12.973 1.00 89.50 539 SER A O 1
ATOM 4125 N N . GLY A 1 540 ? 24.856 13.533 11.455 1.00 86.19 540 GLY A N 1
ATOM 4126 C CA . GLY A 1 540 ? 25.970 13.151 12.324 1.00 86.19 540 GLY A CA 1
ATOM 4127 C C . GLY A 1 540 ? 26.305 11.662 12.247 1.00 86.19 540 GLY A C 1
ATOM 4128 O O . GLY A 1 540 ? 26.010 10.983 11.261 1.00 86.19 540 GLY A O 1
ATOM 4129 N N . ALA A 1 541 ? 26.973 11.142 13.277 1.00 86.12 541 ALA A N 1
ATOM 4130 C CA . ALA A 1 541 ? 27.391 9.744 13.316 1.00 86.12 541 ALA A CA 1
ATOM 4131 C C . ALA A 1 541 ? 26.295 8.842 13.901 1.00 86.12 541 ALA A C 1
ATOM 4133 O O . ALA A 1 541 ? 25.711 9.145 14.942 1.00 86.12 541 ALA A O 1
ATOM 4134 N N . ILE A 1 542 ? 26.069 7.677 13.287 1.00 90.88 542 ILE A N 1
ATOM 4135 C CA . ILE A 1 542 ? 25.236 6.634 13.897 1.00 90.88 542 ILE A CA 1
ATOM 4136 C C . ILE A 1 542 ? 25.980 6.111 15.146 1.00 90.88 542 ILE A C 1
ATOM 4138 O O . ILE A 1 542 ? 27.130 5.679 15.021 1.00 90.88 542 ILE A O 1
ATOM 4142 N N . PRO A 1 543 ? 25.377 6.113 16.352 1.00 89.88 543 PRO A N 1
ATOM 4143 C CA . PRO A 1 543 ? 26.064 5.682 17.565 1.00 89.88 543 PRO A CA 1
ATOM 4144 C C . PRO A 1 543 ? 26.413 4.196 17.550 1.00 89.88 543 PRO A C 1
ATOM 4146 O O . PRO A 1 543 ? 25.560 3.340 17.306 1.00 89.88 543 PRO A O 1
ATOM 4149 N N . SER A 1 544 ? 27.651 3.863 17.919 1.00 91.06 544 SER A N 1
ATOM 4150 C CA . SER A 1 544 ? 28.108 2.470 18.001 1.00 91.06 544 SER A CA 1
ATOM 4151 C C . SER A 1 544 ? 27.343 1.638 19.038 1.00 91.06 544 SER A C 1
ATOM 4153 O O . SER A 1 544 ? 27.261 0.415 18.891 1.00 91.06 544 SER A O 1
ATOM 4155 N N . SER A 1 545 ? 26.742 2.287 20.042 1.00 88.50 545 SER A N 1
ATOM 4156 C CA . SER A 1 545 ? 25.890 1.665 21.061 1.00 88.50 545 SER A CA 1
ATOM 4157 C C . SER A 1 545 ? 24.649 0.985 20.476 1.00 88.50 545 SER A C 1
ATOM 4159 O O . SER A 1 545 ? 24.195 -0.006 21.042 1.00 88.50 545 SER A O 1
ATOM 4161 N N . LEU A 1 546 ? 24.140 1.420 19.314 1.00 90.25 546 LEU A N 1
ATOM 4162 C CA . LEU A 1 546 ? 23.037 0.729 18.633 1.00 90.25 546 LEU A CA 1
ATOM 4163 C C . LEU A 1 546 ? 23.406 -0.701 18.220 1.00 90.25 546 LEU A C 1
ATOM 4165 O O . LEU A 1 546 ? 22.539 -1.569 18.193 1.00 90.25 546 LEU A O 1
ATOM 4169 N N . GLY A 1 547 ? 24.690 -0.976 17.973 1.00 89.38 547 GLY A N 1
ATOM 4170 C CA . GLY A 1 547 ? 25.192 -2.318 17.665 1.00 89.38 547 GLY A CA 1
ATOM 4171 C C . GLY A 1 547 ? 25.098 -3.323 18.824 1.00 89.38 547 GLY A C 1
ATOM 4172 O O . GLY A 1 547 ? 25.419 -4.492 18.636 1.00 89.38 547 GLY A O 1
ATOM 4173 N N . GLN A 1 548 ? 24.676 -2.892 20.019 1.00 87.62 548 GLN A N 1
ATOM 4174 C CA . GLN A 1 548 ? 24.458 -3.751 21.192 1.00 87.62 548 GLN A CA 1
ATOM 4175 C C . GLN A 1 548 ? 23.015 -4.277 21.289 1.00 87.62 548 GLN A C 1
ATOM 4177 O O . GLN A 1 548 ? 22.719 -5.123 22.134 1.00 87.62 548 GLN A O 1
ATOM 4182 N N . LEU A 1 549 ? 22.105 -3.797 20.435 1.00 90.75 549 LEU A N 1
ATOM 4183 C CA . LEU A 1 549 ? 20.683 -4.141 20.463 1.00 90.75 549 LEU A CA 1
ATOM 4184 C C . LEU A 1 549 ? 20.419 -5.506 19.811 1.00 90.75 549 LEU A C 1
ATOM 4186 O O . LEU A 1 549 ? 19.877 -5.600 18.715 1.00 90.75 549 LEU A O 1
ATOM 4190 N N . LEU A 1 550 ? 20.787 -6.591 20.494 1.00 90.88 550 LEU A N 1
ATOM 4191 C CA . LEU A 1 550 ? 20.707 -7.954 19.949 1.00 90.88 550 LEU A CA 1
ATOM 4192 C C . LEU A 1 550 ? 19.281 -8.435 19.634 1.00 90.88 550 LEU A C 1
ATOM 4194 O O . LEU A 1 550 ? 19.136 -9.412 18.906 1.00 90.88 550 LEU A O 1
ATOM 4198 N N . SER A 1 551 ? 18.243 -7.769 20.145 1.00 93.06 551 SER A N 1
ATOM 4199 C CA . SER A 1 551 ? 16.833 -8.048 19.823 1.00 93.06 551 SER A CA 1
ATOM 4200 C C . SER A 1 551 ? 16.348 -7.338 18.552 1.00 93.06 551 SER A C 1
ATOM 4202 O O . SER A 1 551 ? 15.233 -7.598 18.096 1.00 93.06 551 SER A O 1
ATOM 4204 N N . LEU A 1 552 ? 17.157 -6.436 17.981 1.00 95.00 552 LEU A N 1
ATOM 4205 C CA . LEU A 1 552 ? 16.744 -5.569 16.885 1.00 95.00 552 LEU A CA 1
ATOM 4206 C C . LEU A 1 552 ? 16.568 -6.377 15.598 1.00 95.00 552 LEU A C 1
ATOM 4208 O O . LEU A 1 552 ? 17.523 -6.901 15.030 1.00 95.00 552 LEU A O 1
ATOM 4212 N N . SER A 1 553 ? 15.325 -6.453 15.129 1.00 95.38 553 SER A N 1
ATOM 4213 C CA . SER A 1 553 ? 14.934 -7.173 13.920 1.00 95.38 553 SER A CA 1
ATOM 4214 C C . SER A 1 553 ? 14.869 -6.261 12.699 1.00 95.38 553 SER A C 1
ATOM 4216 O O . SER A 1 553 ? 15.156 -6.713 11.588 1.00 95.38 553 SER A O 1
ATOM 4218 N N . ILE A 1 554 ? 14.458 -5.003 12.870 1.00 93.31 554 ILE A N 1
ATOM 4219 C CA . ILE A 1 554 ? 14.316 -4.039 11.776 1.00 93.31 554 ILE A CA 1
ATOM 4220 C C . ILE A 1 554 ? 14.980 -2.729 12.177 1.00 93.31 554 ILE A C 1
ATOM 4222 O O . ILE A 1 554 ? 14.582 -2.096 13.157 1.00 93.31 554 ILE A O 1
ATOM 4226 N N . LEU A 1 555 ? 15.939 -2.300 11.360 1.00 95.25 555 LEU A N 1
ATOM 4227 C CA . LEU A 1 555 ? 16.568 -0.994 11.466 1.00 95.25 555 LEU A CA 1
ATOM 4228 C C . LEU A 1 555 ? 16.337 -0.203 10.181 1.00 95.25 555 LEU A C 1
ATOM 4230 O O . LEU A 1 555 ? 16.722 -0.640 9.095 1.00 95.25 555 LEU A O 1
ATOM 4234 N N . SER A 1 556 ? 15.703 0.960 10.314 1.00 93.94 556 SER A N 1
ATOM 4235 C CA . SER A 1 556 ? 15.372 1.845 9.201 1.00 93.94 556 SER A CA 1
ATOM 4236 C C . SER A 1 556 ? 15.788 3.280 9.503 1.00 93.94 556 SER A C 1
ATOM 4238 O O . SER A 1 556 ? 15.156 3.952 10.314 1.00 93.94 556 SER A O 1
ATOM 4240 N N . LEU A 1 557 ? 16.840 3.742 8.828 1.00 91.94 557 LEU A N 1
ATOM 4241 C CA . LEU A 1 557 ? 17.440 5.075 8.966 1.00 91.94 557 LEU A CA 1
ATOM 4242 C C . LEU A 1 557 ? 17.469 5.853 7.633 1.00 91.94 557 LEU A C 1
ATOM 4244 O O . LEU A 1 557 ? 18.109 6.897 7.544 1.00 91.94 557 LEU A O 1
ATOM 4248 N N . GLY A 1 558 ? 16.809 5.338 6.589 1.00 87.75 558 GLY A N 1
ATOM 4249 C CA . GLY A 1 558 ? 16.880 5.897 5.233 1.00 87.75 558 GLY A CA 1
ATOM 4250 C C . GLY A 1 558 ? 16.292 7.306 5.078 1.00 87.75 558 GLY A C 1
ATOM 4251 O O . GLY A 1 558 ? 15.436 7.696 5.872 1.00 87.75 558 GLY A O 1
ATOM 4252 N N . THR A 1 559 ? 16.723 8.041 4.053 1.00 83.38 559 THR A N 1
ATOM 4253 C CA . THR A 1 559 ? 16.285 9.417 3.750 1.00 83.38 559 THR A CA 1
ATOM 4254 C C . THR A 1 559 ? 16.551 10.363 4.936 1.00 83.38 559 THR A C 1
ATOM 4256 O O . THR A 1 559 ? 15.622 10.845 5.588 1.00 83.38 559 THR A O 1
ATOM 4259 N N . ASN A 1 560 ? 17.835 10.537 5.263 1.00 83.94 560 ASN A N 1
ATOM 4260 C CA . ASN A 1 560 ? 18.395 11.421 6.301 1.00 83.94 560 ASN A CA 1
ATOM 4261 C C . ASN A 1 560 ? 19.777 11.951 5.821 1.00 83.94 560 ASN A C 1
ATOM 4263 O O . ASN A 1 560 ? 20.101 11.871 4.637 1.00 83.94 560 ASN A O 1
ATOM 4267 N N . ASN A 1 561 ? 20.606 12.491 6.721 1.00 86.19 561 ASN A N 1
ATOM 4268 C CA . ASN A 1 561 ? 21.920 13.073 6.432 1.00 86.19 561 ASN A CA 1
ATOM 4269 C C . ASN A 1 561 ? 23.067 12.355 7.188 1.00 86.19 561 ASN A C 1
ATOM 4271 O O . ASN A 1 561 ? 23.924 13.016 7.772 1.00 86.19 561 ASN A O 1
ATOM 4275 N N . TRP A 1 562 ? 23.072 11.015 7.229 1.00 85.25 562 TRP A N 1
ATOM 4276 C CA . TRP A 1 562 ? 24.108 10.222 7.927 1.00 85.25 562 TRP A CA 1
ATOM 4277 C C . TRP A 1 562 ? 25.413 10.085 7.127 1.00 85.25 562 TRP A C 1
ATOM 4279 O O . TRP A 1 562 ? 25.352 9.810 5.930 1.00 85.25 562 TRP A O 1
ATOM 4289 N N . ASP A 1 563 ? 26.569 10.139 7.806 1.00 81.56 563 ASP A N 1
ATOM 4290 C CA . ASP A 1 563 ? 27.898 10.091 7.157 1.00 81.56 563 ASP A CA 1
ATOM 4291 C C . ASP A 1 563 ? 28.575 8.703 7.166 1.00 81.56 563 ASP A C 1
ATOM 4293 O O . ASP A 1 563 ? 29.234 8.313 6.200 1.00 81.56 563 ASP A O 1
ATOM 4297 N N . MET A 1 564 ? 28.451 7.926 8.254 1.00 86.00 564 MET A N 1
ATOM 4298 C CA . MET A 1 564 ? 29.152 6.636 8.395 1.00 86.00 564 MET A CA 1
ATOM 4299 C C . MET A 1 564 ? 28.369 5.597 9.213 1.00 86.00 564 MET A C 1
ATOM 4301 O O . MET A 1 564 ? 27.717 5.923 10.207 1.00 86.00 564 MET A O 1
ATOM 4305 N N . ILE A 1 565 ? 28.493 4.319 8.826 1.00 88.06 565 ILE A N 1
ATOM 4306 C CA . ILE A 1 565 ? 27.996 3.164 9.593 1.00 88.06 565 ILE A CA 1
ATOM 4307 C C . ILE A 1 565 ? 29.105 2.657 10.533 1.00 88.06 565 ILE A C 1
ATOM 4309 O O . ILE A 1 565 ? 30.169 2.266 10.048 1.00 88.06 565 ILE A O 1
ATOM 4313 N N . PRO A 1 566 ? 28.886 2.575 11.859 1.00 89.56 566 PRO A N 1
ATOM 4314 C CA . PRO A 1 566 ? 29.873 2.000 12.765 1.00 89.56 566 PRO A CA 1
ATOM 4315 C C . PRO A 1 566 ? 29.952 0.474 12.618 1.00 89.56 566 PRO A C 1
ATOM 4317 O O . PRO A 1 566 ? 28.944 -0.208 12.435 1.00 89.56 566 PRO A O 1
ATOM 4320 N N . ASN A 1 567 ? 31.150 -0.093 12.788 1.00 85.19 567 ASN A N 1
ATOM 4321 C CA . ASN A 1 567 ? 31.375 -1.539 12.638 1.00 85.19 567 ASN A CA 1
ATOM 4322 C C . ASN A 1 567 ? 30.510 -2.406 13.568 1.00 85.19 567 ASN A C 1
ATOM 4324 O O . ASN A 1 567 ? 30.216 -3.552 13.238 1.00 85.19 567 ASN A O 1
ATOM 4328 N N . SER A 1 568 ? 30.083 -1.871 14.714 1.00 89.00 568 SER A N 1
ATOM 4329 C CA . SER A 1 568 ? 29.213 -2.581 15.653 1.00 89.00 568 SER A CA 1
ATOM 4330 C C . SER A 1 568 ? 27.829 -2.903 15.076 1.00 89.00 568 SER A C 1
ATOM 4332 O O . SER A 1 568 ? 27.200 -3.842 15.552 1.00 89.00 568 SER A O 1
ATOM 4334 N N . MET A 1 569 ? 27.366 -2.205 14.030 1.00 90.12 569 MET A N 1
ATOM 4335 C CA . MET A 1 569 ? 26.081 -2.507 13.375 1.00 90.12 569 MET A CA 1
ATOM 4336 C C . MET A 1 569 ? 26.055 -3.897 12.744 1.00 90.12 569 MET A C 1
ATOM 4338 O O . MET A 1 569 ? 25.002 -4.522 12.653 1.00 90.12 569 MET A O 1
ATOM 4342 N N . TRP A 1 570 ? 27.221 -4.410 12.357 1.00 88.06 570 TRP A N 1
ATOM 4343 C CA . TRP A 1 570 ? 27.355 -5.747 11.797 1.00 88.06 570 TRP A CA 1
ATOM 4344 C C . TRP A 1 570 ? 27.273 -6.852 12.866 1.00 88.06 570 TRP A C 1
ATOM 4346 O O . TRP A 1 570 ? 27.241 -8.026 12.525 1.00 88.06 570 TRP A O 1
ATOM 4356 N N . ASN A 1 571 ? 27.185 -6.521 14.160 1.00 87.25 571 ASN A N 1
ATOM 4357 C CA . ASN A 1 571 ? 27.040 -7.509 15.240 1.00 87.25 571 ASN A CA 1
ATOM 4358 C C . ASN A 1 571 ? 25.576 -7.883 15.548 1.00 87.25 571 ASN A C 1
ATOM 4360 O O . ASN A 1 571 ? 25.331 -8.729 16.408 1.00 87.25 571 ASN A O 1
ATOM 4364 N N . LEU A 1 572 ? 24.601 -7.268 14.874 1.00 91.44 572 LEU A N 1
ATOM 4365 C CA . LEU A 1 572 ? 23.171 -7.414 15.166 1.00 91.44 572 LEU A CA 1
ATOM 4366 C C . LEU A 1 572 ? 22.599 -8.755 14.668 1.00 91.44 572 LEU A C 1
ATOM 4368 O O . LEU A 1 572 ? 21.927 -8.821 13.644 1.00 91.44 572 LEU A O 1
ATOM 4372 N N . SER A 1 573 ? 22.836 -9.841 15.402 1.00 91.19 573 SER A N 1
ATOM 4373 C CA . SER A 1 573 ? 22.493 -11.213 14.982 1.00 91.19 573 SER A CA 1
ATOM 4374 C C . SER A 1 573 ? 21.001 -11.478 14.712 1.00 91.19 573 SER A C 1
ATOM 4376 O O . SER A 1 573 ? 20.682 -12.364 13.918 1.00 91.19 573 SER A O 1
ATOM 4378 N N . SER A 1 574 ? 20.086 -10.712 15.321 1.00 94.56 574 SER A N 1
ATOM 4379 C CA . SER A 1 574 ? 18.632 -10.824 15.087 1.00 94.56 574 SER A CA 1
ATOM 4380 C C . SER A 1 574 ? 18.117 -10.009 13.898 1.00 94.56 574 SER A C 1
ATOM 4382 O O . SER A 1 574 ? 16.924 -10.062 13.589 1.00 94.56 574 SER A O 1
ATOM 4384 N N . LEU A 1 575 ? 18.988 -9.250 13.230 1.00 95.81 575 LEU A N 1
ATOM 4385 C CA . LEU A 1 575 ? 18.586 -8.301 12.203 1.00 95.81 575 LEU A CA 1
ATOM 4386 C C . LEU A 1 575 ? 18.084 -9.024 10.948 1.00 95.81 575 LEU A C 1
ATOM 4388 O O . LEU A 1 575 ? 18.808 -9.798 10.326 1.00 95.81 575 LEU A O 1
ATOM 4392 N N . LYS A 1 576 ? 16.843 -8.724 10.558 1.00 95.19 576 LYS A N 1
ATOM 4393 C CA . LYS A 1 576 ? 16.196 -9.240 9.341 1.00 95.19 576 LYS A CA 1
ATOM 4394 C C . LYS A 1 576 ? 16.231 -8.234 8.201 1.00 95.19 576 LYS A C 1
ATOM 4396 O O . LYS A 1 576 ? 16.451 -8.604 7.054 1.00 95.19 576 LYS A O 1
ATOM 4401 N N . LYS A 1 577 ? 15.992 -6.956 8.496 1.00 92.12 577 LYS A N 1
ATOM 4402 C CA . LYS A 1 577 ? 15.877 -5.896 7.485 1.00 92.12 577 LYS A CA 1
ATOM 4403 C C . LYS A 1 577 ? 16.779 -4.722 7.881 1.00 92.12 577 LYS A C 1
ATOM 4405 O O . LYS A 1 577 ? 16.531 -4.079 8.902 1.00 92.12 577 LYS A O 1
ATOM 4410 N N . PHE A 1 578 ? 17.798 -4.441 7.065 1.00 94.56 578 PHE A N 1
ATOM 4411 C CA . PHE A 1 578 ? 18.718 -3.309 7.232 1.00 94.56 578 PHE A CA 1
ATOM 4412 C C . PHE A 1 578 ? 18.472 -2.264 6.140 1.00 94.56 578 PHE A C 1
ATOM 4414 O O . PHE A 1 578 ? 18.686 -2.547 4.960 1.00 94.56 578 PHE A O 1
ATOM 4421 N N . ARG A 1 579 ? 17.975 -1.079 6.519 1.00 92.12 579 ARG A N 1
ATOM 4422 C CA . ARG A 1 579 ? 17.555 -0.029 5.578 1.00 92.12 579 ARG A CA 1
ATOM 4423 C C . ARG A 1 579 ? 18.191 1.312 5.906 1.00 92.12 579 ARG A C 1
ATOM 4425 O O . ARG A 1 579 ? 17.829 1.943 6.896 1.00 92.12 579 ARG A O 1
ATOM 4432 N N . VAL A 1 580 ? 19.087 1.766 5.044 1.00 93.12 580 VAL A N 1
ATOM 4433 C CA . VAL A 1 580 ? 19.836 3.022 5.209 1.00 93.12 580 VAL A CA 1
ATOM 4434 C C . VAL A 1 580 ? 19.958 3.811 3.898 1.00 93.12 580 VAL A C 1
ATOM 4436 O O . VAL A 1 580 ? 20.823 4.672 3.771 1.00 93.12 580 VAL A O 1
ATOM 4439 N N . ARG A 1 581 ? 19.083 3.523 2.928 1.00 87.62 581 ARG A N 1
ATOM 4440 C CA . ARG A 1 581 ? 19.040 4.190 1.619 1.00 87.62 581 ARG A CA 1
ATOM 4441 C C . ARG A 1 581 ? 18.946 5.712 1.689 1.00 87.62 581 ARG A C 1
ATOM 4443 O O . ARG A 1 581 ? 18.446 6.224 2.689 1.00 87.62 581 ARG A O 1
ATOM 4450 N N . GLU A 1 582 ? 19.345 6.400 0.625 1.00 84.19 582 GLU A N 1
ATOM 4451 C CA . GLU A 1 582 ? 19.237 7.862 0.488 1.00 84.19 582 GLU A CA 1
ATOM 4452 C C . GLU A 1 582 ? 19.854 8.600 1.690 1.00 84.19 582 GLU A C 1
ATOM 4454 O O . GLU A 1 582 ? 19.169 9.265 2.469 1.00 84.19 582 GLU A O 1
ATOM 4459 N N . ASN A 1 583 ? 21.156 8.420 1.889 1.00 86.56 583 ASN A N 1
ATOM 4460 C CA . ASN A 1 583 ? 21.950 9.138 2.888 1.00 86.56 583 ASN A CA 1
ATOM 4461 C C . ASN A 1 583 ? 23.289 9.568 2.262 1.00 86.56 583 ASN A C 1
ATOM 4463 O O . ASN A 1 583 ? 23.501 9.430 1.060 1.00 86.56 583 ASN A O 1
ATOM 4467 N N . MET A 1 584 ? 24.211 10.086 3.076 1.00 88.00 584 MET A N 1
ATOM 4468 C CA . MET A 1 584 ? 25.583 10.406 2.667 1.00 88.00 584 MET A CA 1
ATOM 4469 C C . MET A 1 584 ? 26.573 9.322 3.133 1.00 88.00 584 MET A C 1
ATOM 4471 O O . MET A 1 584 ? 27.763 9.592 3.290 1.00 88.00 584 MET A O 1
ATOM 4475 N N . LEU A 1 585 ? 26.096 8.091 3.381 1.00 89.81 585 LEU A N 1
ATOM 4476 C CA . LEU A 1 585 ? 26.893 7.055 4.037 1.00 89.81 585 LEU A CA 1
ATOM 4477 C C . LEU A 1 585 ? 28.031 6.592 3.136 1.00 89.81 585 LEU A C 1
ATOM 4479 O O . LEU A 1 585 ? 27.803 6.090 2.038 1.00 89.81 585 LEU A O 1
ATOM 4483 N N . GLY A 1 586 ? 29.257 6.725 3.633 1.00 87.06 586 GLY A N 1
ATOM 4484 C CA . GLY A 1 586 ? 30.464 6.294 2.942 1.00 87.06 586 GLY A CA 1
ATOM 4485 C C . GLY A 1 586 ? 31.190 5.132 3.615 1.00 87.06 586 GLY A C 1
ATOM 4486 O O . GLY A 1 586 ? 30.797 4.610 4.660 1.00 87.06 586 GLY A O 1
ATOM 4487 N N . GLY A 1 587 ? 32.314 4.752 3.009 1.00 88.31 587 GLY A N 1
ATOM 4488 C CA . GLY A 1 587 ? 33.220 3.731 3.531 1.00 88.31 587 GLY A CA 1
ATOM 4489 C C . GLY A 1 587 ? 33.018 2.352 2.909 1.00 88.31 587 GLY A C 1
ATOM 4490 O O . GLY A 1 587 ? 32.204 2.153 2.007 1.00 88.31 587 GLY A O 1
ATOM 4491 N N . MET A 1 588 ? 33.810 1.395 3.390 1.00 90.50 588 MET A N 1
ATOM 4492 C CA . MET A 1 588 ? 33.796 0.011 2.918 1.00 90.50 588 MET A CA 1
ATOM 4493 C C . MET A 1 588 ? 32.944 -0.863 3.839 1.00 90.50 588 MET A C 1
ATOM 4495 O O . MET A 1 588 ? 33.030 -0.752 5.064 1.00 90.50 588 MET A O 1
ATOM 4499 N N . ILE A 1 589 ? 32.182 -1.796 3.265 1.00 90.31 589 ILE A N 1
ATOM 4500 C CA . ILE A 1 589 ? 31.535 -2.849 4.055 1.00 90.31 589 ILE A CA 1
ATOM 4501 C C . ILE A 1 589 ? 32.626 -3.775 4.600 1.00 90.31 589 ILE A C 1
ATOM 4503 O O . ILE A 1 589 ? 33.435 -4.319 3.846 1.00 90.31 589 ILE A O 1
ATOM 4507 N N . HIS A 1 590 ? 32.647 -3.962 5.921 1.00 87.94 590 HIS A N 1
ATOM 4508 C CA . HIS A 1 590 ? 33.660 -4.776 6.584 1.00 87.94 590 HIS A CA 1
ATOM 4509 C C . HIS A 1 590 ? 33.682 -6.216 6.017 1.00 87.94 590 HIS A C 1
ATOM 4511 O O . HIS A 1 590 ? 32.616 -6.818 5.862 1.00 87.94 590 HIS A O 1
ATOM 4517 N N . PRO A 1 591 ? 34.856 -6.833 5.762 1.00 88.81 591 PRO A N 1
ATOM 4518 C CA . PRO A 1 591 ? 34.950 -8.155 5.129 1.00 88.81 591 PRO A CA 1
ATOM 4519 C C . PRO A 1 591 ? 34.145 -9.267 5.809 1.00 88.81 591 PRO A C 1
ATOM 4521 O O . PRO A 1 591 ? 33.662 -10.181 5.145 1.00 88.81 591 PRO A O 1
ATOM 4524 N N . ASN A 1 592 ? 33.962 -9.166 7.126 1.00 88.12 592 ASN A N 1
ATOM 4525 C CA . ASN A 1 592 ? 33.244 -10.146 7.944 1.00 88.12 592 ASN A CA 1
ATOM 4526 C C . ASN A 1 592 ? 31.829 -9.696 8.348 1.00 88.12 592 ASN A C 1
ATOM 4528 O O . ASN A 1 592 ? 31.233 -10.317 9.224 1.00 88.12 592 ASN A O 1
ATOM 4532 N N . ALA A 1 593 ? 31.302 -8.625 7.745 1.00 87.19 593 ALA A N 1
ATOM 4533 C CA . ALA A 1 593 ? 30.033 -8.001 8.125 1.00 87.19 593 ALA A CA 1
ATOM 4534 C C . ALA A 1 593 ? 28.846 -8.978 8.200 1.00 87.19 593 ALA A C 1
ATOM 4536 O O . ALA A 1 593 ? 28.005 -8.872 9.083 1.00 87.19 593 ALA A O 1
ATOM 4537 N N . PHE A 1 594 ? 28.792 -9.956 7.296 1.00 90.88 594 PHE A N 1
ATOM 4538 C CA . PHE A 1 594 ? 27.654 -10.869 7.165 1.00 90.88 594 PHE A CA 1
ATOM 4539 C C . PHE A 1 594 ? 27.875 -12.232 7.838 1.00 90.88 594 PHE A C 1
ATOM 4541 O O . PHE A 1 594 ? 27.071 -13.144 7.666 1.00 90.88 594 PHE A O 1
ATOM 4548 N N . ASN A 1 595 ? 28.948 -12.392 8.621 1.00 88.62 595 ASN A N 1
ATOM 4549 C CA . ASN A 1 595 ? 29.235 -13.658 9.307 1.00 88.62 595 ASN A CA 1
ATOM 4550 C C . ASN A 1 595 ? 28.296 -13.938 10.485 1.00 88.62 595 ASN A C 1
ATOM 4552 O O . ASN A 1 595 ? 28.165 -15.087 10.878 1.00 88.62 595 ASN A O 1
ATOM 4556 N N . THR A 1 596 ? 27.681 -12.908 11.053 1.00 85.12 596 THR A N 1
ATOM 4557 C CA . THR A 1 596 ? 26.794 -12.955 12.231 1.00 85.12 596 THR A CA 1
ATOM 4558 C C . THR A 1 596 ? 25.321 -12.767 11.855 1.00 85.12 596 THR A C 1
ATOM 4560 O O . THR A 1 596 ? 24.429 -13.157 12.607 1.00 85.12 596 THR A O 1
ATOM 4563 N N . LEU A 1 597 ? 25.052 -12.178 10.684 1.00 90.19 597 LEU A N 1
ATOM 4564 C CA . LEU A 1 597 ? 23.729 -11.756 10.216 1.00 90.19 597 LEU A CA 1
ATOM 4565 C C . LEU A 1 597 ? 22.981 -12.889 9.487 1.00 90.19 597 LEU A C 1
ATOM 4567 O O . LEU A 1 597 ? 22.526 -12.737 8.356 1.00 90.19 597 LEU A O 1
ATOM 4571 N N . HIS A 1 598 ? 22.854 -14.053 10.125 1.00 88.25 598 HIS A N 1
ATOM 4572 C CA . HIS A 1 598 ? 22.242 -15.240 9.504 1.00 88.25 598 HIS A CA 1
ATOM 4573 C C . HIS A 1 598 ? 20.734 -15.106 9.255 1.00 88.25 598 HIS A C 1
ATOM 4575 O O . HIS A 1 598 ? 20.182 -15.800 8.400 1.00 88.25 598 HIS A O 1
ATOM 4581 N N . LEU A 1 599 ? 20.065 -14.236 10.018 1.00 93.06 599 LEU A N 1
ATOM 4582 C CA . LEU A 1 599 ? 18.629 -13.980 9.911 1.00 93.06 599 LEU A CA 1
ATOM 4583 C C . LEU A 1 599 ? 18.284 -12.881 8.901 1.00 93.06 599 LEU A C 1
ATOM 4585 O O . LEU A 1 599 ? 17.103 -12.592 8.725 1.00 93.06 599 LEU A O 1
ATOM 4589 N N . LEU A 1 600 ? 19.286 -12.296 8.240 1.00 94.56 600 LEU A N 1
ATOM 4590 C CA . LEU A 1 600 ? 19.109 -11.180 7.325 1.00 94.56 600 LEU A CA 1
ATOM 4591 C C . LEU A 1 600 ? 18.345 -11.618 6.072 1.00 94.56 600 LEU A C 1
ATOM 4593 O O . LEU A 1 600 ? 18.763 -12.519 5.350 1.00 94.56 600 LEU A O 1
ATOM 4597 N N . GLU A 1 601 ? 17.218 -10.959 5.837 1.00 91.69 601 GLU A N 1
ATOM 4598 C CA . GLU A 1 601 ? 16.294 -11.180 4.725 1.00 91.69 601 GLU A CA 1
ATOM 4599 C C . GLU A 1 601 ? 16.438 -10.075 3.671 1.00 91.69 601 GLU A C 1
ATOM 4601 O O . GLU A 1 601 ? 16.307 -10.343 2.482 1.00 91.69 601 GLU A O 1
ATOM 4606 N N . GLY A 1 602 ? 16.759 -8.837 4.066 1.00 87.44 602 GLY A N 1
ATOM 4607 C CA . GLY A 1 602 ? 16.885 -7.733 3.114 1.00 87.44 602 GLY A CA 1
ATOM 4608 C C . GLY A 1 602 ? 17.901 -6.659 3.494 1.00 87.44 602 GLY A C 1
ATOM 4609 O O . GLY A 1 602 ? 17.917 -6.184 4.635 1.00 87.44 602 GLY A O 1
ATOM 4610 N N . ILE A 1 603 ? 18.692 -6.238 2.506 1.00 93.19 603 ILE A N 1
ATOM 4611 C CA . ILE A 1 603 ? 19.657 -5.132 2.584 1.00 93.19 603 ILE A CA 1
ATOM 4612 C C . ILE A 1 603 ? 19.245 -4.048 1.584 1.00 93.19 603 ILE A C 1
ATOM 4614 O O . ILE A 1 603 ? 19.088 -4.337 0.400 1.00 93.19 603 ILE A O 1
ATOM 4618 N N . TYR A 1 604 ? 19.092 -2.814 2.071 1.00 89.75 604 TYR A N 1
ATOM 4619 C CA . TYR A 1 604 ? 18.695 -1.642 1.286 1.00 89.75 604 TYR A CA 1
ATOM 4620 C C . TYR A 1 604 ? 19.620 -0.471 1.640 1.00 89.75 604 TYR A C 1
ATOM 4622 O O . TYR A 1 604 ? 19.407 0.216 2.648 1.00 89.75 604 TYR A O 1
ATOM 4630 N N . ILE A 1 605 ? 20.693 -0.311 0.867 1.00 92.00 605 ILE A N 1
ATOM 4631 C CA . ILE A 1 605 ? 21.749 0.698 1.078 1.00 92.00 605 ILE A CA 1
ATOM 4632 C C . ILE A 1 605 ? 21.937 1.597 -0.156 1.00 92.00 605 ILE A C 1
ATOM 4634 O O . ILE A 1 605 ? 22.963 2.259 -0.296 1.00 92.00 605 ILE A O 1
ATOM 4638 N N . ASP A 1 606 ? 20.956 1.601 -1.052 1.00 82.88 606 ASP A N 1
ATOM 4639 C CA . ASP A 1 606 ? 20.944 2.353 -2.303 1.00 82.88 606 ASP A CA 1
ATOM 4640 C C . ASP A 1 606 ? 21.050 3.874 -2.111 1.00 82.88 606 ASP A C 1
ATOM 4642 O O . ASP A 1 606 ? 20.704 4.394 -1.049 1.00 82.88 606 ASP A O 1
ATOM 4646 N N . THR A 1 607 ? 21.538 4.587 -3.132 1.00 85.19 607 THR A N 1
ATOM 4647 C CA . THR A 1 607 ? 21.714 6.054 -3.126 1.00 85.19 607 THR A CA 1
ATOM 4648 C C . THR A 1 607 ? 22.555 6.526 -1.930 1.00 85.19 607 THR A C 1
ATOM 4650 O O . THR A 1 607 ? 22.060 7.168 -1.000 1.00 85.19 607 THR A O 1
ATOM 4653 N N . ASN A 1 608 ? 23.832 6.139 -1.917 1.00 90.00 608 ASN A N 1
ATOM 4654 C CA . ASN A 1 608 ? 24.808 6.468 -0.871 1.00 90.00 608 ASN A CA 1
ATOM 4655 C C . ASN A 1 608 ? 26.220 6.646 -1.483 1.00 90.00 608 ASN A C 1
ATOM 4657 O O . ASN A 1 608 ? 26.396 6.719 -2.698 1.00 90.00 608 ASN A O 1
ATOM 4661 N N . HIS A 1 609 ? 27.255 6.745 -0.644 1.00 92.19 609 HIS A N 1
ATOM 4662 C CA . HIS A 1 609 ? 28.661 6.889 -1.044 1.00 92.19 609 HIS A CA 1
ATOM 4663 C C . HIS A 1 609 ? 29.522 5.668 -0.665 1.00 92.19 609 HIS A C 1
ATOM 4665 O O . HIS A 1 609 ? 30.744 5.788 -0.482 1.00 92.19 609 HIS A O 1
ATOM 4671 N N . PHE A 1 610 ? 28.916 4.483 -0.521 1.00 92.44 610 PHE A N 1
ATOM 4672 C CA . PHE A 1 610 ? 29.667 3.266 -0.212 1.00 92.44 610 PHE A CA 1
ATOM 4673 C C . PHE A 1 610 ? 30.616 2.916 -1.349 1.00 92.44 610 PHE A C 1
ATOM 4675 O O . PHE A 1 610 ? 30.252 2.997 -2.517 1.00 92.44 610 PHE A O 1
ATOM 4682 N N . HIS A 1 611 ? 31.831 2.496 -1.011 1.00 91.44 611 HIS A N 1
ATOM 4683 C CA . HIS A 1 611 ? 32.859 2.174 -1.996 1.00 91.44 611 HIS A CA 1
ATOM 4684 C C . HIS A 1 611 ? 33.646 0.918 -1.621 1.00 91.44 611 HIS A C 1
ATOM 4686 O O . HIS A 1 611 ? 33.484 0.329 -0.551 1.00 91.44 611 HIS A O 1
ATOM 4692 N N . GLY A 1 612 ? 34.545 0.504 -2.513 1.00 90.19 612 GLY A N 1
ATOM 4693 C CA . GLY A 1 612 ? 35.327 -0.719 -2.346 1.00 90.19 612 GLY A CA 1
ATOM 4694 C C . GLY A 1 612 ? 34.568 -1.955 -2.828 1.00 90.19 612 GLY A C 1
ATOM 4695 O O . GLY A 1 612 ? 33.652 -1.853 -3.639 1.00 90.19 612 GLY A O 1
ATOM 4696 N N . LYS A 1 613 ? 34.987 -3.139 -2.376 1.00 88.19 613 LYS A N 1
ATOM 4697 C CA . LYS A 1 613 ? 34.423 -4.419 -2.831 1.00 88.19 613 LYS A CA 1
ATOM 4698 C C . LYS A 1 613 ? 33.281 -4.866 -1.924 1.00 88.19 613 LYS A C 1
ATOM 4700 O O . LYS A 1 613 ? 33.386 -4.746 -0.705 1.00 88.19 613 LYS A O 1
ATOM 4705 N N . ILE A 1 614 ? 32.256 -5.487 -2.504 1.00 90.06 614 ILE A N 1
ATOM 4706 C CA . ILE A 1 614 ? 31.275 -6.252 -1.725 1.00 90.06 614 ILE A CA 1
ATOM 4707 C C . ILE A 1 614 ? 31.970 -7.505 -1.167 1.00 90.06 614 ILE A C 1
ATOM 4709 O O . ILE A 1 614 ? 32.623 -8.226 -1.928 1.00 90.06 614 ILE A O 1
ATOM 4713 N N . PRO A 1 615 ? 31.890 -7.780 0.145 1.00 91.38 615 PRO A N 1
ATOM 4714 C CA . PRO A 1 615 ? 32.616 -8.890 0.745 1.00 91.38 615 PRO A CA 1
ATOM 4715 C C . PRO A 1 615 ? 31.967 -10.243 0.435 1.00 91.38 615 PRO A C 1
ATOM 4717 O O . PRO A 1 615 ? 30.746 -10.385 0.415 1.00 91.38 615 PRO A O 1
ATOM 4720 N N . SER A 1 616 ? 32.789 -11.284 0.267 1.00 85.31 616 SER A N 1
ATOM 4721 C CA . SER A 1 616 ? 32.312 -12.649 -0.003 1.00 85.31 616 SER A CA 1
ATOM 4722 C C . SER A 1 616 ? 31.502 -13.257 1.143 1.00 85.31 616 SER A C 1
ATOM 4724 O O . SER A 1 616 ? 30.718 -14.174 0.904 1.00 85.31 616 SER A O 1
ATOM 4726 N N . SER A 1 617 ? 31.650 -12.733 2.366 1.00 90.94 617 SER A N 1
ATOM 4727 C CA . SER A 1 617 ? 30.834 -13.118 3.524 1.00 90.94 617 SER A CA 1
ATOM 4728 C C . SER A 1 617 ? 29.341 -12.886 3.308 1.00 90.94 617 SER A C 1
ATOM 4730 O O . SER A 1 617 ? 28.550 -13.543 3.971 1.00 90.94 617 SER A O 1
ATOM 4732 N N . LEU A 1 618 ? 28.932 -12.031 2.360 1.00 89.25 618 LEU A N 1
ATOM 4733 C CA . LEU A 1 618 ? 27.523 -11.823 2.008 1.00 89.25 618 LEU A CA 1
ATOM 4734 C C . LEU A 1 618 ? 26.801 -13.134 1.651 1.00 89.25 618 LEU A C 1
ATOM 4736 O O . LEU A 1 618 ? 25.624 -13.297 1.957 1.00 89.25 618 LEU A O 1
ATOM 4740 N N . ALA A 1 619 ? 27.523 -14.111 1.095 1.00 84.06 619 ALA A N 1
ATOM 4741 C CA . ALA A 1 619 ? 26.993 -15.445 0.815 1.00 84.06 619 ALA A CA 1
ATOM 4742 C C . ALA A 1 619 ? 26.596 -16.244 2.079 1.00 84.06 619 ALA A C 1
ATOM 4744 O O . ALA A 1 619 ? 25.879 -17.236 1.972 1.00 84.06 619 ALA A O 1
ATOM 4745 N N . ASN A 1 620 ? 27.032 -15.825 3.274 1.00 87.94 620 ASN A N 1
ATOM 4746 C CA . ASN A 1 620 ? 26.663 -16.449 4.550 1.00 87.94 620 ASN A CA 1
ATOM 4747 C C . ASN A 1 620 ? 25.267 -16.016 5.038 1.00 87.94 620 ASN A C 1
ATOM 4749 O O . ASN A 1 620 ? 24.692 -16.675 5.912 1.00 87.94 620 ASN A O 1
ATOM 4753 N N . ALA A 1 621 ? 24.689 -14.953 4.467 1.00 90.06 621 ALA A N 1
ATOM 4754 C CA . ALA A 1 621 ? 23.324 -14.507 4.744 1.00 90.06 621 ALA A CA 1
ATOM 4755 C C . ALA A 1 621 ? 22.305 -15.393 4.000 1.00 90.06 621 ALA A C 1
ATOM 4757 O O . ALA A 1 621 ? 21.662 -14.984 3.040 1.00 90.06 621 ALA A O 1
ATOM 4758 N N . SER A 1 622 ? 22.174 -16.650 4.433 1.00 84.69 622 SER A N 1
ATOM 4759 C CA . SER A 1 622 ? 21.401 -17.689 3.725 1.00 84.69 622 SER A CA 1
ATOM 4760 C C . SER A 1 622 ? 19.907 -17.385 3.523 1.00 84.69 622 SER A C 1
ATOM 4762 O O . SER A 1 622 ? 19.291 -17.952 2.620 1.00 84.69 622 SER A O 1
ATOM 4764 N N . ARG A 1 623 ? 19.323 -16.499 4.343 1.00 89.25 623 ARG A N 1
ATOM 4765 C CA . ARG A 1 623 ? 17.912 -16.085 4.258 1.00 89.25 623 ARG A CA 1
ATOM 4766 C C . ARG A 1 623 ? 17.693 -14.846 3.387 1.00 89.25 623 ARG A C 1
ATOM 4768 O O . ARG A 1 623 ? 16.540 -14.459 3.214 1.00 89.25 623 ARG A O 1
ATOM 4775 N N . LEU A 1 624 ? 18.760 -14.257 2.842 1.00 85.62 624 LEU A N 1
ATOM 4776 C CA . LEU A 1 624 ? 18.695 -13.028 2.063 1.00 85.62 624 LEU A CA 1
ATOM 4777 C C . LEU A 1 624 ? 17.821 -13.241 0.824 1.00 85.62 624 LEU A C 1
ATOM 4779 O O . LEU A 1 624 ? 18.115 -14.092 -0.016 1.00 85.62 624 LEU A O 1
ATOM 4783 N N . SER A 1 625 ? 16.748 -12.460 0.735 1.00 79.62 625 SER A N 1
ATOM 4784 C CA . SER A 1 625 ? 15.817 -12.438 -0.389 1.00 79.62 625 SER A CA 1
ATOM 4785 C C . SER A 1 625 ? 15.929 -11.180 -1.235 1.00 79.62 625 SER A C 1
ATOM 4787 O O . SER A 1 625 ? 15.635 -11.217 -2.431 1.00 79.62 625 SER A O 1
ATOM 4789 N N . TRP A 1 626 ? 16.403 -10.084 -0.642 1.00 76.31 626 TRP A N 1
ATOM 4790 C CA . TRP A 1 626 ? 16.527 -8.804 -1.323 1.00 76.31 626 TRP A CA 1
ATOM 4791 C C . TRP A 1 626 ? 17.879 -8.143 -1.066 1.00 76.31 626 TRP A C 1
ATOM 4793 O O . TRP A 1 626 ? 18.248 -7.885 0.082 1.00 76.31 626 TRP A O 1
ATOM 4803 N N . LEU A 1 627 ? 18.593 -7.819 -2.140 1.00 82.44 627 LEU A N 1
ATOM 4804 C CA . LEU A 1 627 ? 19.807 -7.017 -2.101 1.00 82.44 627 LEU A CA 1
ATOM 4805 C C . LEU A 1 627 ? 19.647 -5.817 -3.030 1.00 82.44 627 LEU A C 1
ATOM 4807 O O . LEU A 1 627 ? 19.620 -5.976 -4.247 1.00 82.44 627 LEU A O 1
ATOM 4811 N N . GLN A 1 628 ? 19.548 -4.632 -2.434 1.00 80.19 628 GLN A N 1
ATOM 4812 C CA . GLN A 1 628 ? 19.452 -3.360 -3.135 1.00 80.19 628 GLN A CA 1
ATOM 4813 C C . GLN A 1 628 ? 20.614 -2.457 -2.706 1.00 80.19 628 GLN A C 1
ATOM 4815 O O . GLN A 1 628 ? 20.675 -2.014 -1.553 1.00 80.19 628 GLN A O 1
ATOM 4820 N N . ILE A 1 629 ? 21.561 -2.246 -3.621 1.00 86.75 629 ILE A N 1
ATOM 4821 C CA . ILE A 1 629 ? 22.780 -1.456 -3.391 1.00 86.75 629 ILE A CA 1
ATOM 4822 C C . ILE A 1 629 ? 23.027 -0.411 -4.484 1.00 86.75 629 ILE A C 1
ATOM 4824 O O . ILE A 1 629 ? 24.138 0.122 -4.570 1.00 86.75 629 ILE A O 1
ATOM 4828 N N . SER A 1 630 ? 22.026 -0.144 -5.322 1.00 79.75 630 SER A N 1
ATOM 4829 C CA . SER A 1 630 ? 22.158 0.735 -6.481 1.00 79.75 630 SER A CA 1
ATOM 4830 C C . SER A 1 630 ? 22.621 2.147 -6.125 1.00 79.75 630 SER A C 1
ATOM 4832 O O . SER A 1 630 ? 22.499 2.573 -4.976 1.00 79.75 630 SER A O 1
ATOM 4834 N N . ASP A 1 631 ? 23.170 2.871 -7.095 1.00 78.88 631 ASP A N 1
ATOM 4835 C CA . ASP A 1 631 ? 23.627 4.258 -6.935 1.00 78.88 631 ASP A CA 1
ATOM 4836 C C . ASP A 1 631 ? 24.626 4.422 -5.775 1.00 78.88 631 ASP A C 1
ATOM 4838 O O . ASP A 1 631 ? 24.384 5.106 -4.775 1.00 78.88 631 ASP A O 1
ATOM 4842 N N . ASN A 1 632 ? 25.758 3.732 -5.899 1.00 87.62 632 ASN A N 1
ATOM 4843 C CA . ASN A 1 632 ? 26.884 3.772 -4.969 1.00 87.62 632 ASN A CA 1
ATOM 4844 C C . ASN A 1 632 ? 28.213 3.771 -5.754 1.00 87.62 632 ASN A C 1
ATOM 4846 O O . ASN A 1 632 ? 28.259 3.879 -6.976 1.00 87.62 632 ASN A O 1
ATOM 4850 N N . LEU A 1 633 ? 29.342 3.673 -5.053 1.00 88.69 633 LEU A N 1
ATOM 4851 C CA . LEU A 1 633 ? 30.690 3.633 -5.629 1.00 88.69 633 LEU A CA 1
ATOM 4852 C C . LEU A 1 633 ? 31.342 2.247 -5.453 1.00 88.69 633 LEU A C 1
ATOM 4854 O O . LEU A 1 633 ? 32.574 2.138 -5.380 1.00 88.69 633 LEU A O 1
ATOM 4858 N N . PHE A 1 634 ? 30.547 1.175 -5.335 1.00 87.94 634 PHE A N 1
ATOM 4859 C CA . PHE A 1 634 ? 31.090 -0.178 -5.198 1.00 87.94 634 PHE A CA 1
ATOM 4860 C C . PHE A 1 634 ? 31.808 -0.602 -6.470 1.00 87.94 634 PHE A C 1
ATOM 4862 O O . PHE A 1 634 ? 31.293 -0.432 -7.566 1.00 87.94 634 PHE A O 1
ATOM 4869 N N . GLY A 1 635 ? 32.988 -1.197 -6.327 1.00 81.62 635 GLY A N 1
ATOM 4870 C CA . GLY A 1 635 ? 33.798 -1.635 -7.455 1.00 81.62 635 GLY A CA 1
ATOM 4871 C C . GLY A 1 635 ? 34.442 -2.999 -7.254 1.00 81.62 635 GLY A C 1
ATOM 4872 O O . GLY A 1 635 ? 34.243 -3.693 -6.255 1.00 81.62 635 GLY A O 1
ATOM 4873 N N . GLY A 1 636 ? 35.254 -3.394 -8.231 1.00 79.38 636 GLY A N 1
ATOM 4874 C CA . GLY A 1 636 ? 35.826 -4.737 -8.287 1.00 79.38 636 GLY A CA 1
ATOM 4875 C C . GLY A 1 636 ? 34.802 -5.789 -8.721 1.00 79.38 636 GLY A C 1
ATOM 4876 O O . GLY A 1 636 ? 33.803 -5.471 -9.359 1.00 79.38 636 GLY A O 1
ATOM 4877 N N . ILE A 1 637 ? 35.084 -7.055 -8.410 1.00 73.12 637 ILE A N 1
ATOM 4878 C CA . ILE A 1 637 ? 34.269 -8.197 -8.845 1.00 73.12 637 ILE A CA 1
ATOM 4879 C C . ILE A 1 637 ? 33.188 -8.474 -7.799 1.00 73.12 637 ILE A C 1
ATOM 4881 O O . ILE A 1 637 ? 33.501 -8.643 -6.617 1.00 73.12 637 ILE A O 1
ATOM 4885 N N . PHE A 1 638 ? 31.935 -8.563 -8.241 1.00 78.75 638 PHE A N 1
ATOM 4886 C CA . PHE A 1 638 ? 30.816 -8.932 -7.380 1.00 78.75 638 PHE A CA 1
ATOM 4887 C C . PHE A 1 638 ? 30.935 -10.401 -6.902 1.00 78.75 638 PHE A C 1
ATOM 4889 O O . PHE A 1 638 ? 31.258 -11.276 -7.714 1.00 78.75 638 PHE A O 1
ATOM 4896 N N . PRO A 1 639 ? 30.704 -10.725 -5.612 1.00 77.00 639 PRO A N 1
ATOM 4897 C CA . PRO A 1 639 ? 30.958 -12.067 -5.088 1.00 77.00 639 PRO A CA 1
ATOM 4898 C C . PRO A 1 639 ? 30.068 -13.155 -5.700 1.00 77.00 639 PRO A C 1
ATOM 4900 O O . PRO A 1 639 ? 28.865 -13.210 -5.450 1.00 77.00 639 PRO A O 1
ATOM 4903 N N . LEU A 1 640 ? 30.689 -14.113 -6.393 1.00 66.50 640 LEU A N 1
ATOM 4904 C CA . LEU A 1 640 ? 30.001 -15.251 -7.026 1.00 66.50 640 LEU A CA 1
ATOM 4905 C C . LEU A 1 640 ? 29.193 -16.110 -6.036 1.00 66.50 640 LEU A C 1
ATOM 4907 O O . LEU A 1 640 ? 28.189 -16.710 -6.403 1.00 66.50 640 LEU A O 1
ATOM 4911 N N . GLY A 1 641 ? 29.593 -16.149 -4.759 1.00 66.75 641 GLY A N 1
ATOM 4912 C CA . GLY A 1 641 ? 28.879 -16.889 -3.714 1.00 66.75 641 GLY A CA 1
ATOM 4913 C C . GLY A 1 641 ? 27.430 -16.432 -3.494 1.00 66.75 641 GLY A C 1
ATOM 4914 O O . GLY A 1 641 ? 26.613 -17.238 -3.054 1.00 66.75 641 GLY A O 1
ATOM 4915 N N . VAL A 1 642 ? 27.087 -15.187 -3.854 1.00 71.44 642 VAL A N 1
ATOM 4916 C CA . VAL A 1 642 ? 25.709 -14.658 -3.804 1.00 71.44 642 VAL A CA 1
ATOM 4917 C C . VAL A 1 642 ? 24.790 -15.438 -4.753 1.00 71.44 642 VAL A C 1
ATOM 4919 O O . VAL A 1 642 ? 23.636 -15.695 -4.420 1.00 71.44 642 VAL A O 1
ATOM 4922 N N . GLY A 1 643 ? 25.329 -15.943 -5.868 1.00 55.53 643 GLY A N 1
ATOM 4923 C CA . GLY A 1 643 ? 24.636 -16.830 -6.808 1.00 55.53 643 GLY A CA 1
ATOM 4924 C C . GLY A 1 643 ? 24.286 -18.220 -6.253 1.00 55.53 643 GLY A C 1
ATOM 4925 O O . GLY A 1 643 ? 23.740 -19.043 -6.976 1.00 55.53 643 GLY A O 1
ATOM 4926 N N . ARG A 1 644 ? 24.586 -18.528 -4.983 1.00 61.81 644 ARG A N 1
ATOM 4927 C CA . ARG A 1 644 ? 24.142 -19.765 -4.306 1.00 61.81 644 ARG A CA 1
ATOM 4928 C C . ARG A 1 644 ? 22.954 -19.540 -3.367 1.00 61.81 644 ARG A C 1
ATOM 4930 O O . ARG A 1 644 ? 22.424 -20.513 -2.825 1.00 61.81 644 ARG A O 1
ATOM 4937 N N . LEU A 1 645 ? 22.546 -18.289 -3.152 1.00 67.81 645 LEU A N 1
ATOM 4938 C CA . LEU A 1 645 ? 21.457 -17.931 -2.247 1.00 67.81 645 LEU A CA 1
ATOM 4939 C C . LEU A 1 645 ? 20.108 -18.268 -2.891 1.00 67.81 645 LEU A C 1
ATOM 4941 O O . LEU A 1 645 ? 19.634 -17.574 -3.782 1.00 67.81 645 LEU A O 1
ATOM 4945 N N . ARG A 1 646 ? 19.480 -19.357 -2.433 1.00 67.75 646 ARG A N 1
ATOM 4946 C CA . ARG A 1 646 ? 18.223 -19.878 -3.007 1.00 67.75 646 ARG A CA 1
ATOM 4947 C C . ARG A 1 646 ? 17.002 -19.000 -2.733 1.00 67.75 646 ARG A C 1
ATOM 4949 O O . ARG A 1 646 ? 16.028 -19.093 -3.468 1.00 67.75 646 ARG A O 1
ATOM 4956 N N . ASN A 1 647 ? 17.060 -18.180 -1.686 1.00 69.19 647 ASN A N 1
ATOM 4957 C CA . ASN A 1 647 ? 15.980 -17.266 -1.324 1.00 69.19 647 ASN A CA 1
ATOM 4958 C C . ASN A 1 647 ? 16.083 -15.914 -2.034 1.00 69.19 647 ASN A C 1
ATOM 4960 O O . ASN A 1 647 ? 15.144 -15.133 -1.925 1.00 69.19 647 ASN A O 1
ATOM 4964 N N . LEU A 1 648 ? 17.190 -15.637 -2.736 1.00 63.62 648 LEU A N 1
ATOM 4965 C CA . LEU A 1 648 ? 17.427 -14.351 -3.379 1.00 63.62 648 LEU A CA 1
ATOM 4966 C C . LEU A 1 648 ? 16.479 -14.180 -4.569 1.00 63.62 648 LEU A C 1
ATOM 4968 O O . LEU A 1 648 ? 16.577 -14.889 -5.569 1.00 63.62 648 LEU A O 1
ATOM 4972 N N . THR A 1 649 ? 15.546 -13.244 -4.430 1.00 60.03 649 THR A N 1
ATOM 4973 C CA . THR A 1 649 ? 14.519 -12.926 -5.429 1.00 60.03 649 THR A CA 1
ATOM 4974 C C . THR A 1 649 ? 14.729 -11.571 -6.089 1.00 60.03 649 THR A C 1
ATOM 4976 O O . THR A 1 649 ? 14.212 -11.352 -7.180 1.00 60.03 649 THR A O 1
ATOM 4979 N N . GLY A 1 650 ? 15.446 -10.659 -5.428 1.00 57.19 650 GLY A N 1
ATOM 4980 C CA . GLY A 1 650 ? 15.751 -9.332 -5.953 1.00 57.19 650 GLY A CA 1
ATOM 4981 C C . GLY A 1 650 ? 17.217 -8.982 -5.756 1.00 57.19 650 GLY A C 1
ATOM 4982 O O . GLY A 1 650 ? 17.716 -9.011 -4.628 1.00 57.19 650 GLY A O 1
ATOM 4983 N N . LEU A 1 651 ? 17.884 -8.645 -6.858 1.00 70.94 651 LEU A N 1
ATOM 4984 C CA . LEU A 1 651 ? 19.275 -8.219 -6.908 1.00 70.94 651 LEU A CA 1
ATOM 4985 C C . LEU A 1 651 ? 19.383 -6.965 -7.786 1.00 70.94 651 LEU A C 1
ATOM 4987 O O . LEU A 1 651 ? 19.289 -7.049 -9.010 1.00 70.94 651 LEU A O 1
ATOM 4991 N N . LEU A 1 652 ? 19.559 -5.813 -7.143 1.00 65.19 652 LEU A N 1
ATOM 4992 C CA . LEU A 1 652 ? 19.661 -4.505 -7.786 1.00 65.19 652 LEU A CA 1
ATOM 4993 C C . LEU A 1 652 ? 21.039 -3.908 -7.482 1.00 65.19 652 LEU A C 1
ATOM 4995 O O . LEU A 1 652 ? 21.383 -3.664 -6.320 1.00 65.19 652 LEU A O 1
ATOM 4999 N N . LEU A 1 653 ? 21.854 -3.799 -8.534 1.00 74.69 653 LEU A N 1
ATOM 5000 C CA . LEU A 1 653 ? 23.269 -3.415 -8.478 1.00 74.69 653 LEU A CA 1
ATOM 5001 C C . LEU A 1 653 ? 23.586 -2.223 -9.402 1.00 74.69 653 LEU A C 1
ATOM 5003 O O . LEU A 1 653 ? 24.762 -1.913 -9.613 1.00 74.69 653 LEU A O 1
ATOM 5007 N N . ASP A 1 654 ? 22.573 -1.604 -10.008 1.00 64.88 654 ASP A N 1
ATOM 5008 C CA . ASP A 1 654 ? 22.727 -0.534 -10.994 1.00 64.88 654 ASP A CA 1
ATOM 5009 C C . ASP A 1 654 ? 23.416 0.717 -10.417 1.00 64.88 654 ASP A C 1
ATOM 5011 O O . ASP A 1 654 ? 23.495 0.897 -9.204 1.00 64.88 654 ASP A O 1
ATOM 5015 N N . GLY A 1 655 ? 24.027 1.545 -11.268 1.00 67.06 655 GLY A N 1
ATOM 5016 C CA . GLY A 1 655 ? 24.689 2.779 -10.816 1.00 67.06 655 GLY A CA 1
ATOM 5017 C C . GLY A 1 655 ? 25.890 2.549 -9.881 1.00 67.06 655 GLY A C 1
ATOM 5018 O O . GLY A 1 655 ? 26.030 3.232 -8.870 1.00 67.06 655 GLY A O 1
ATOM 5019 N N . ASN A 1 656 ? 26.747 1.567 -10.187 1.00 79.25 656 ASN A N 1
ATOM 5020 C CA . ASN A 1 656 ? 27.975 1.250 -9.442 1.00 79.25 656 ASN A CA 1
ATOM 5021 C C . ASN A 1 656 ? 29.211 1.166 -10.375 1.00 79.25 656 ASN A C 1
ATOM 5023 O O . ASN A 1 656 ? 29.145 1.425 -11.575 1.00 79.25 656 ASN A O 1
ATOM 5027 N N . LEU A 1 657 ? 30.382 0.826 -9.822 1.00 77.81 657 LEU A N 1
ATOM 5028 C CA . LEU A 1 657 ? 31.677 0.692 -10.515 1.00 77.81 657 LEU A CA 1
ATOM 5029 C C . LEU A 1 657 ? 32.125 -0.779 -10.657 1.00 77.81 657 LEU A C 1
ATOM 5031 O O . LEU A 1 657 ? 33.330 -1.072 -10.677 1.00 77.81 657 LEU A O 1
ATOM 5035 N N . PHE A 1 658 ? 31.185 -1.731 -10.690 1.00 75.88 658 PHE A N 1
ATOM 5036 C CA . PHE A 1 658 ? 31.521 -3.153 -10.782 1.00 75.88 658 PHE A CA 1
ATOM 5037 C C . PHE A 1 658 ? 32.230 -3.483 -12.101 1.00 75.88 658 PHE A C 1
ATOM 5039 O O . PHE A 1 658 ? 31.869 -3.003 -13.173 1.00 75.88 658 PHE A O 1
ATOM 5046 N N . GLN A 1 659 ? 33.250 -4.337 -12.007 1.00 68.00 659 GLN A N 1
ATOM 5047 C CA . GLN A 1 659 ? 34.048 -4.813 -13.136 1.00 68.00 659 GLN A CA 1
ATOM 5048 C C . GLN A 1 659 ? 33.830 -6.315 -13.321 1.00 68.00 659 GLN A C 1
ATOM 5050 O O . GLN A 1 659 ? 33.699 -7.059 -12.346 1.00 68.00 659 GLN A O 1
ATOM 5055 N N . SER A 1 660 ? 33.868 -6.787 -14.568 1.00 60.50 660 SER A N 1
ATOM 5056 C CA . SER A 1 660 ? 33.779 -8.214 -14.889 1.00 60.50 660 SER A CA 1
ATOM 5057 C C . SER A 1 660 ? 34.997 -8.699 -15.678 1.00 60.50 660 SER A C 1
ATOM 5059 O O . SER A 1 660 ? 35.411 -8.080 -16.656 1.00 60.50 660 SER A O 1
ATOM 5061 N N . ARG A 1 661 ? 35.547 -9.849 -15.268 1.00 49.50 661 ARG A N 1
ATOM 5062 C CA . ARG A 1 661 ? 36.269 -10.779 -16.146 1.00 49.50 661 ARG A CA 1
ATOM 5063 C C . ARG A 1 661 ? 35.451 -12.069 -16.154 1.00 49.50 661 ARG A C 1
ATOM 5065 O O . ARG A 1 661 ? 35.518 -12.814 -15.187 1.00 49.50 661 ARG A O 1
ATOM 5072 N N . GLU A 1 662 ? 34.654 -12.239 -17.208 1.00 48.91 662 GLU A N 1
ATOM 5073 C CA . GLU A 1 662 ? 33.802 -13.398 -17.536 1.00 48.91 662 GLU A CA 1
ATOM 5074 C C . GLU A 1 662 ? 32.983 -14.012 -16.375 1.00 48.91 662 GLU A C 1
ATOM 5076 O O . GLU A 1 662 ? 33.489 -14.844 -15.619 1.00 48.91 662 GLU A O 1
ATOM 5081 N N . PRO A 1 663 ? 31.678 -13.701 -16.260 1.00 47.25 663 PRO A N 1
ATOM 5082 C CA . PRO A 1 663 ? 30.809 -14.324 -15.274 1.00 47.25 663 PRO A CA 1
ATOM 5083 C C . PRO A 1 663 ? 30.180 -15.613 -15.823 1.00 47.25 663 PRO A C 1
ATOM 5085 O O . PRO A 1 663 ? 29.441 -15.597 -16.807 1.00 47.25 663 PRO A O 1
ATOM 5088 N N . LYS A 1 664 ? 30.430 -16.733 -15.138 1.00 46.97 664 LYS A N 1
ATOM 5089 C CA . LYS A 1 664 ? 29.580 -17.929 -15.183 1.00 46.97 664 LYS A CA 1
ATOM 5090 C C . LYS A 1 664 ? 28.735 -17.925 -13.905 1.00 46.97 664 LYS A C 1
ATOM 5092 O O . LYS A 1 664 ? 29.295 -17.869 -12.815 1.00 46.97 664 LYS A O 1
ATOM 5097 N N . ASP A 1 665 ? 27.416 -17.959 -14.083 1.00 48.22 665 ASP A N 1
ATOM 5098 C CA . ASP A 1 665 ? 26.367 -18.174 -13.070 1.00 48.22 665 ASP A CA 1
ATOM 5099 C C . ASP A 1 665 ? 25.910 -16.940 -12.253 1.00 48.22 665 ASP A C 1
ATOM 5101 O O . ASP A 1 665 ? 26.367 -16.703 -11.135 1.00 48.22 665 ASP A O 1
ATOM 5105 N N . TRP A 1 666 ? 24.926 -16.186 -12.772 1.00 48.56 666 TRP A N 1
ATOM 5106 C CA . TRP A 1 666 ? 24.165 -15.157 -12.031 1.00 48.56 666 TRP A CA 1
ATOM 5107 C C . TRP A 1 666 ? 22.686 -15.570 -11.878 1.00 48.56 666 TRP A C 1
ATOM 5109 O O . TRP A 1 666 ? 22.135 -16.171 -12.784 1.00 48.56 666 TRP A O 1
ATOM 5119 N N . LEU A 1 667 ? 22.056 -15.315 -10.722 1.00 39.56 667 LEU A N 1
ATOM 5120 C CA . LEU A 1 667 ? 20.715 -15.806 -10.329 1.00 39.56 667 LEU A CA 1
ATOM 5121 C C . LEU A 1 667 ? 19.564 -14.783 -10.541 1.00 39.56 667 LEU A C 1
ATOM 5123 O O . LEU A 1 667 ? 19.789 -13.648 -10.942 1.00 39.56 667 LEU A O 1
ATOM 5127 N N . LEU A 1 668 ? 18.336 -15.260 -10.261 1.00 42.28 668 LEU A N 1
ATOM 5128 C CA . LEU A 1 668 ? 16.985 -14.658 -10.256 1.00 42.28 668 LEU A CA 1
ATOM 5129 C C . LEU A 1 668 ? 16.869 -13.116 -10.123 1.00 42.28 668 LEU A C 1
ATOM 5131 O O . LEU A 1 668 ? 17.216 -12.563 -9.088 1.00 42.28 668 LEU A O 1
ATOM 5135 N N . SER A 1 669 ? 16.257 -12.480 -11.138 1.00 40.31 669 SER A N 1
ATOM 5136 C CA . SER A 1 669 ? 16.019 -11.032 -11.328 1.00 40.31 669 SER A CA 1
ATOM 5137 C C . SER A 1 669 ? 17.280 -10.168 -11.263 1.00 40.31 669 SER A C 1
ATOM 5139 O O . SER A 1 669 ? 17.799 -9.896 -10.185 1.00 40.31 669 SER A O 1
ATOM 5141 N N . LEU A 1 670 ? 17.744 -9.698 -12.422 1.00 61.59 670 LEU A N 1
ATOM 5142 C CA . LEU A 1 670 ? 19.051 -9.059 -12.563 1.00 61.59 670 LEU A CA 1
ATOM 5143 C C . LEU A 1 670 ? 18.921 -7.672 -13.207 1.00 61.59 670 LEU A C 1
ATOM 5145 O O . LEU A 1 670 ? 18.626 -7.579 -14.402 1.00 61.59 670 LEU A O 1
ATOM 5149 N N . ASP A 1 671 ? 19.164 -6.618 -12.423 1.00 54.97 671 ASP A N 1
ATOM 5150 C CA . ASP A 1 671 ? 19.411 -5.263 -12.930 1.00 54.97 671 ASP A CA 1
ATOM 5151 C C . ASP A 1 671 ? 20.883 -4.889 -12.724 1.00 54.97 671 ASP A C 1
ATOM 5153 O O . ASP A 1 671 ? 21.384 -4.823 -11.598 1.00 54.97 671 ASP A O 1
ATOM 5157 N N . LEU A 1 672 ? 21.583 -4.703 -13.839 1.00 65.25 672 LEU A N 1
ATOM 5158 C CA . LEU A 1 672 ? 22.988 -4.314 -13.913 1.00 65.25 672 LEU A CA 1
ATOM 5159 C C . LEU A 1 672 ? 23.168 -2.993 -14.655 1.00 65.25 672 LEU A C 1
ATOM 5161 O O . LEU A 1 672 ? 24.278 -2.697 -15.106 1.00 65.25 672 LEU A O 1
ATOM 5165 N N . GLY A 1 673 ? 22.093 -2.224 -14.839 1.00 61.72 673 GLY A N 1
ATOM 5166 C CA . GLY A 1 673 ? 22.125 -1.008 -15.633 1.00 61.72 673 GLY A CA 1
ATOM 5167 C C . GLY A 1 673 ? 23.157 0.015 -15.139 1.00 61.72 673 GLY A C 1
ATOM 5168 O O . GLY A 1 673 ? 23.460 0.077 -13.951 1.00 61.72 673 GLY A O 1
ATOM 5169 N N . GLY A 1 674 ? 23.741 0.814 -16.032 1.00 58.34 674 GLY A N 1
ATOM 5170 C CA . GLY A 1 674 ? 24.580 1.953 -15.623 1.00 58.34 674 GLY A CA 1
ATOM 5171 C C . GLY A 1 674 ? 25.872 1.569 -14.888 1.00 58.34 674 GLY A C 1
ATOM 5172 O O . GLY A 1 674 ? 26.258 2.248 -13.939 1.00 58.34 674 GLY A O 1
ATOM 5173 N N . ASN A 1 675 ? 26.518 0.472 -15.291 1.00 64.12 675 ASN A N 1
ATOM 5174 C CA . ASN A 1 675 ? 27.803 0.001 -14.760 1.00 64.12 675 ASN A CA 1
ATOM 5175 C C . ASN A 1 675 ? 28.891 0.035 -15.862 1.00 64.12 675 ASN A C 1
ATOM 5177 O O . ASN A 1 675 ? 28.670 0.502 -16.977 1.00 64.12 675 ASN A O 1
ATOM 5181 N N . GLN A 1 676 ? 30.097 -0.463 -15.559 1.00 65.00 676 GLN A N 1
ATOM 5182 C CA . GLN A 1 676 ? 31.202 -0.614 -16.523 1.00 65.00 676 GLN A CA 1
ATOM 5183 C C . GLN A 1 676 ? 31.315 -2.059 -17.044 1.00 65.00 676 GLN A C 1
ATOM 5185 O O . GLN A 1 676 ? 32.418 -2.572 -17.266 1.00 65.00 676 GLN A O 1
ATOM 5190 N N . PHE A 1 677 ? 30.189 -2.771 -17.193 1.00 65.38 677 PHE A N 1
ATOM 5191 C CA . PHE A 1 677 ? 30.227 -4.147 -17.687 1.00 65.38 677 PHE A CA 1
ATOM 5192 C C . PHE A 1 677 ? 30.575 -4.173 -19.178 1.00 65.38 677 PHE A C 1
ATOM 5194 O O . PHE A 1 677 ? 29.773 -3.773 -20.015 1.00 65.38 677 PHE A O 1
ATOM 5201 N N . GLY A 1 678 ? 31.768 -4.677 -19.500 1.00 62.34 678 GLY A N 1
ATOM 5202 C CA . GLY A 1 678 ? 32.212 -4.973 -20.864 1.00 62.34 678 GLY A CA 1
ATOM 5203 C C . GLY A 1 678 ? 32.254 -6.474 -21.176 1.00 62.34 678 GLY A C 1
ATOM 5204 O O . GLY A 1 678 ? 32.002 -7.317 -20.314 1.00 62.34 678 GLY A O 1
ATOM 5205 N N . GLY A 1 679 ? 32.622 -6.823 -22.412 1.00 69.81 679 GLY A N 1
ATOM 5206 C CA . GLY A 1 679 ? 32.736 -8.217 -22.872 1.00 69.81 679 GLY A CA 1
ATOM 5207 C C . GLY A 1 679 ? 31.472 -8.740 -23.557 1.00 69.81 679 GLY A C 1
ATOM 5208 O O . GLY A 1 679 ? 30.616 -7.951 -23.945 1.00 69.81 679 GLY A O 1
ATOM 5209 N N . VAL A 1 680 ? 31.380 -10.056 -23.771 1.00 68.50 680 VAL A N 1
ATOM 5210 C CA . VAL A 1 680 ? 30.258 -10.700 -24.481 1.00 68.50 680 VAL A CA 1
ATOM 5211 C C . VAL A 1 680 ? 29.305 -11.356 -23.486 1.00 68.50 680 VAL A C 1
ATOM 5213 O O . VAL A 1 680 ? 29.756 -12.009 -22.546 1.00 68.50 680 VAL A O 1
ATOM 5216 N N . LEU A 1 681 ? 27.993 -11.216 -23.704 1.00 71.88 681 LEU A N 1
ATOM 5217 C CA . LEU A 1 681 ? 26.977 -11.923 -22.919 1.00 71.88 681 LEU A CA 1
ATOM 5218 C C . LEU A 1 681 ? 27.093 -13.444 -23.180 1.00 71.88 681 LEU A C 1
ATOM 5220 O O . LEU A 1 681 ? 26.895 -13.870 -24.318 1.00 71.88 681 LEU A O 1
ATOM 5224 N N . PRO A 1 682 ? 27.438 -14.279 -22.180 1.00 63.97 682 PRO A N 1
ATOM 5225 C CA . PRO A 1 682 ? 27.726 -15.693 -22.413 1.00 63.97 682 PRO A CA 1
ATOM 5226 C C . PRO A 1 682 ? 26.455 -16.498 -22.716 1.00 63.97 682 PRO A C 1
ATOM 5228 O O . PRO A 1 682 ? 25.394 -16.231 -22.157 1.00 63.97 682 PRO A O 1
ATOM 5231 N N . ASP A 1 683 ? 26.560 -17.559 -23.524 1.00 64.25 683 ASP A N 1
ATOM 5232 C CA . ASP A 1 683 ? 25.412 -18.419 -23.870 1.00 64.25 683 ASP A CA 1
ATOM 5233 C C . ASP A 1 683 ? 24.750 -19.068 -22.640 1.00 64.25 683 ASP A C 1
ATOM 5235 O O . ASP A 1 683 ? 23.536 -19.279 -22.624 1.00 64.25 683 ASP A O 1
ATOM 5239 N N . SER A 1 684 ? 25.518 -19.310 -21.568 1.00 57.41 684 SER A N 1
ATOM 5240 C CA . SER A 1 684 ? 25.014 -19.806 -20.278 1.00 57.41 684 SER A CA 1
ATOM 5241 C C . SER A 1 684 ? 23.972 -18.885 -19.637 1.00 57.41 684 SER A C 1
ATOM 5243 O O . SER A 1 684 ? 23.209 -19.333 -18.786 1.00 57.41 684 SER A O 1
ATOM 5245 N N . PHE A 1 685 ? 23.883 -17.625 -20.069 1.00 62.78 685 PHE A N 1
ATOM 5246 C CA . PHE A 1 685 ? 22.836 -16.689 -19.664 1.00 62.78 685 PHE A CA 1
ATOM 5247 C C . PHE A 1 685 ? 21.431 -17.144 -20.103 1.00 62.78 685 PHE A C 1
ATOM 5249 O O . PHE A 1 685 ? 20.422 -16.771 -19.516 1.00 62.78 685 PHE A O 1
ATOM 5256 N N . SER A 1 686 ? 21.350 -18.014 -21.108 1.00 63.78 686 SER A N 1
ATOM 5257 C CA . SER A 1 686 ? 20.091 -18.623 -21.545 1.00 63.78 686 SER A CA 1
ATOM 5258 C C . SER A 1 686 ? 19.648 -19.802 -20.664 1.00 63.78 686 SER A C 1
ATOM 5260 O O . SER A 1 686 ? 18.559 -20.333 -20.871 1.00 63.78 686 SER A O 1
ATOM 5262 N N . ASN A 1 687 ? 20.468 -20.214 -19.685 1.00 57.84 687 ASN A N 1
ATOM 5263 C CA . ASN A 1 687 ? 20.188 -21.322 -18.759 1.00 57.84 687 ASN A CA 1
ATOM 5264 C C . ASN A 1 687 ? 19.664 -20.849 -17.390 1.00 57.84 687 ASN A C 1
ATOM 5266 O O . ASN A 1 687 ? 19.587 -21.648 -16.454 1.00 57.84 687 ASN A O 1
ATOM 5270 N N . LEU A 1 688 ? 19.329 -19.561 -17.248 1.00 61.78 688 LEU A N 1
ATOM 5271 C CA . LEU A 1 688 ? 18.734 -19.033 -16.019 1.00 61.78 688 LEU A CA 1
ATOM 5272 C C . LEU A 1 688 ? 17.338 -19.625 -15.783 1.00 61.78 688 LEU A C 1
ATOM 5274 O O . LEU A 1 688 ? 16.702 -20.147 -16.699 1.00 61.78 688 LEU A O 1
ATOM 5278 N N . SER A 1 689 ? 16.870 -19.565 -14.529 1.00 60.78 689 SER A N 1
ATOM 5279 C CA . SER A 1 689 ? 15.579 -20.143 -14.132 1.00 60.78 689 SER A CA 1
ATOM 5280 C C . SER A 1 689 ? 14.449 -19.686 -15.055 1.00 60.78 689 SER A C 1
ATOM 5282 O O . SER A 1 689 ? 14.332 -18.511 -15.389 1.00 60.78 689 SER A O 1
ATOM 5284 N N . THR A 1 690 ? 13.541 -20.592 -15.396 1.00 64.75 690 THR A N 1
ATOM 5285 C CA . THR A 1 690 ? 12.351 -20.281 -16.199 1.00 64.75 690 THR A CA 1
ATOM 5286 C C . THR A 1 690 ? 11.358 -19.366 -15.474 1.00 64.75 690 THR A C 1
ATOM 5288 O O . THR A 1 690 ? 10.478 -18.809 -16.121 1.00 64.75 690 THR A O 1
ATOM 5291 N N . SER A 1 691 ? 11.516 -19.160 -14.160 1.00 59.38 691 SER A N 1
ATOM 5292 C CA . SER A 1 691 ? 10.775 -18.172 -13.360 1.00 59.38 691 SER A CA 1
ATOM 5293 C C . SER A 1 691 ? 11.348 -16.746 -13.437 1.00 59.38 691 SER A C 1
ATOM 5295 O O . SER A 1 691 ? 10.851 -15.852 -12.758 1.00 59.38 691 SER A O 1
ATOM 5297 N N . PHE A 1 692 ? 12.420 -16.532 -14.204 1.00 64.06 692 PHE A N 1
ATOM 5298 C CA . PHE A 1 692 ? 13.120 -15.256 -14.326 1.00 64.06 692 PHE A CA 1
ATOM 5299 C C . PHE A 1 692 ? 12.296 -14.250 -15.140 1.00 64.06 692 PHE A C 1
ATOM 5301 O O . PHE A 1 692 ? 12.053 -14.477 -16.321 1.00 64.06 692 PHE A O 1
ATOM 5308 N N . SER A 1 693 ? 11.858 -13.152 -14.514 1.00 69.00 693 SER A N 1
ATOM 5309 C CA . SER A 1 693 ? 10.906 -12.203 -15.110 1.00 69.00 693 SER A CA 1
ATOM 5310 C C . SER A 1 693 ? 11.513 -10.881 -15.586 1.00 69.00 693 SER A C 1
ATOM 5312 O O . SER A 1 693 ? 10.909 -10.221 -16.429 1.00 69.00 693 SER A O 1
ATOM 5314 N N . PHE A 1 694 ? 12.682 -10.479 -15.087 1.00 62.75 694 PHE A N 1
ATOM 5315 C CA . PHE A 1 694 ? 13.246 -9.153 -15.344 1.00 62.75 694 PHE A CA 1
ATOM 5316 C C . PHE A 1 694 ? 14.745 -9.221 -15.644 1.00 62.75 694 PHE A C 1
ATOM 5318 O O . PHE A 1 694 ? 15.520 -9.726 -14.827 1.00 62.75 694 PHE A O 1
ATOM 5325 N N . LEU A 1 695 ? 15.136 -8.685 -16.806 1.00 72.69 695 LEU A N 1
ATOM 5326 C CA . LEU A 1 695 ? 16.523 -8.482 -17.212 1.00 72.69 695 LEU A CA 1
ATOM 5327 C C . LEU A 1 695 ? 16.758 -7.025 -17.596 1.00 72.69 695 LEU A C 1
ATOM 5329 O O . LEU A 1 695 ? 16.200 -6.569 -18.596 1.00 72.69 695 LEU A O 1
ATOM 5333 N N . ALA A 1 696 ? 17.644 -6.336 -16.884 1.00 72.94 696 ALA A N 1
ATOM 5334 C CA . ALA A 1 696 ? 18.154 -5.045 -17.316 1.00 72.94 696 ALA A CA 1
ATOM 5335 C C . ALA A 1 696 ? 19.683 -5.031 -17.353 1.00 72.94 696 ALA A C 1
ATOM 5337 O O . ALA A 1 696 ? 20.362 -5.267 -16.360 1.00 72.94 696 ALA A O 1
ATOM 5338 N N . LEU A 1 697 ? 20.218 -4.775 -18.544 1.00 75.12 697 LEU A N 1
ATOM 5339 C CA . LEU A 1 697 ? 21.647 -4.686 -18.847 1.00 75.12 697 LEU A CA 1
ATOM 5340 C C . LEU A 1 697 ? 22.006 -3.330 -19.474 1.00 75.12 697 LEU A C 1
ATOM 5342 O O . LEU A 1 697 ? 23.105 -3.162 -19.996 1.00 75.12 697 LEU A O 1
ATOM 5346 N N . GLY A 1 698 ? 21.069 -2.378 -19.489 1.00 74.69 698 GLY A N 1
ATOM 5347 C CA . GLY A 1 698 ? 21.210 -1.129 -20.234 1.00 74.69 698 GLY A CA 1
ATOM 5348 C C . GLY A 1 698 ? 22.342 -0.224 -19.734 1.00 74.69 698 GLY A C 1
ATOM 5349 O O . GLY A 1 698 ? 22.776 -0.369 -18.600 1.00 74.69 698 GLY A O 1
ATOM 5350 N N . LEU A 1 699 ? 22.810 0.730 -20.542 1.00 69.88 699 LEU A N 1
ATOM 5351 C CA . LEU A 1 699 ? 23.833 1.710 -20.135 1.00 69.88 699 LEU A CA 1
ATOM 5352 C C . LEU A 1 699 ? 25.131 1.032 -19.636 1.00 69.88 699 LEU A C 1
ATOM 5354 O O . LEU A 1 699 ? 25.612 1.322 -18.544 1.00 69.88 699 LEU A O 1
ATOM 5358 N N . ASN A 1 700 ? 25.662 0.093 -20.420 1.00 72.38 700 ASN A N 1
ATOM 5359 C CA . ASN A 1 700 ? 26.915 -0.628 -20.152 1.00 72.38 700 ASN A CA 1
ATOM 5360 C C . ASN A 1 700 ? 27.807 -0.649 -21.417 1.00 72.38 700 ASN A C 1
ATOM 5362 O O . ASN A 1 700 ? 27.471 -0.065 -22.446 1.00 72.38 700 ASN A O 1
ATOM 5366 N N . GLU A 1 701 ? 28.954 -1.333 -21.361 1.00 75.50 701 GLU A N 1
ATOM 5367 C CA . GLU A 1 701 ? 29.892 -1.508 -22.484 1.00 75.50 701 GLU A CA 1
ATOM 5368 C C . GLU A 1 701 ? 29.815 -2.927 -23.096 1.00 75.50 701 GLU A C 1
ATOM 5370 O O . GLU A 1 701 ? 30.807 -3.456 -23.609 1.00 75.50 701 GLU A O 1
ATOM 5375 N N . ILE A 1 702 ? 28.651 -3.587 -23.027 1.00 79.19 702 ILE A N 1
ATOM 5376 C CA . ILE A 1 702 ? 28.496 -4.987 -23.455 1.00 79.19 702 ILE A CA 1
ATOM 5377 C C . ILE A 1 702 ? 28.553 -5.079 -24.985 1.00 79.19 702 ILE A C 1
ATOM 5379 O O . ILE A 1 702 ? 27.923 -4.307 -25.703 1.00 79.19 702 ILE A O 1
ATOM 5383 N N . THR A 1 703 ? 29.308 -6.055 -25.484 1.00 79.75 703 THR A N 1
ATOM 5384 C CA . THR A 1 703 ? 29.593 -6.311 -26.905 1.00 79.75 703 THR A CA 1
ATOM 5385 C C . THR A 1 703 ? 29.115 -7.706 -27.334 1.00 79.75 703 THR A C 1
ATOM 5387 O O . THR A 1 703 ? 28.627 -8.495 -26.527 1.00 79.75 703 THR A O 1
ATOM 5390 N N . GLY A 1 704 ? 29.270 -8.047 -28.618 1.00 84.75 704 GLY A N 1
ATOM 5391 C CA . GLY A 1 704 ? 28.883 -9.361 -29.150 1.00 84.75 704 GLY A CA 1
ATOM 5392 C C . GLY A 1 704 ? 27.377 -9.498 -29.386 1.00 84.75 704 GLY A C 1
ATOM 5393 O O . GLY A 1 704 ? 26.650 -8.508 -29.367 1.00 84.75 704 GLY A O 1
ATOM 5394 N N . SER A 1 705 ? 26.910 -10.707 -29.694 1.00 87.38 705 SER A N 1
ATOM 5395 C CA . SER A 1 705 ? 25.503 -10.961 -30.030 1.00 87.38 705 SER A CA 1
ATOM 5396 C C . SER A 1 705 ? 24.648 -11.301 -28.817 1.00 87.38 705 SER A C 1
ATOM 5398 O O . SER A 1 705 ? 25.130 -11.907 -27.864 1.00 87.38 705 SER A O 1
ATOM 5400 N N . ILE A 1 706 ? 23.350 -10.999 -28.897 1.00 89.56 706 ILE A N 1
ATOM 5401 C CA . ILE A 1 706 ? 22.362 -11.539 -27.956 1.00 89.56 706 ILE A CA 1
ATOM 5402 C C . ILE A 1 706 ? 22.349 -13.075 -28.108 1.00 89.56 706 ILE A C 1
ATOM 5404 O O . ILE A 1 706 ? 22.217 -13.556 -29.240 1.00 89.56 706 ILE A O 1
ATOM 5408 N N . PRO A 1 707 ? 22.475 -13.855 -27.017 1.00 86.81 707 PRO A N 1
ATOM 5409 C CA . PRO A 1 707 ? 22.492 -15.312 -27.065 1.00 86.81 707 PRO A CA 1
ATOM 5410 C C . PRO A 1 707 ? 21.307 -15.892 -27.837 1.00 86.81 707 PRO A C 1
ATOM 5412 O O . PRO A 1 707 ? 20.148 -15.532 -27.615 1.00 86.81 707 PRO A O 1
ATOM 5415 N N . LYS A 1 708 ? 21.591 -16.839 -28.735 1.00 84.88 708 LYS A N 1
ATOM 5416 C CA . LYS A 1 708 ? 20.574 -17.457 -29.604 1.00 84.88 708 LYS A CA 1
ATOM 5417 C C . LYS A 1 708 ? 19.482 -18.190 -28.823 1.00 84.88 708 LYS A C 1
ATOM 5419 O O . LYS A 1 708 ? 18.370 -18.316 -29.325 1.00 84.88 708 LYS A O 1
ATOM 5424 N N . ASP A 1 709 ? 19.786 -18.645 -27.611 1.00 81.94 709 ASP A N 1
ATOM 5425 C CA . ASP A 1 709 ? 18.901 -19.444 -26.764 1.00 81.94 709 ASP A CA 1
ATOM 5426 C C . ASP A 1 709 ? 18.148 -18.606 -25.714 1.00 81.94 709 ASP A C 1
ATOM 5428 O O . ASP A 1 709 ? 17.436 -19.172 -24.886 1.00 81.94 709 ASP A O 1
ATOM 5432 N N . ILE A 1 710 ? 18.212 -17.266 -25.779 1.00 85.12 710 ILE A N 1
ATOM 5433 C CA . ILE A 1 710 ? 17.541 -16.351 -24.831 1.00 85.12 710 ILE A CA 1
ATOM 5434 C C . ILE A 1 710 ? 16.033 -16.634 -24.677 1.00 85.12 710 ILE A C 1
ATOM 5436 O O . ILE A 1 710 ? 15.449 -16.409 -23.619 1.00 85.12 710 ILE A O 1
ATOM 5440 N N . GLY A 1 711 ? 15.406 -17.217 -25.707 1.00 83.81 711 GLY A N 1
ATOM 5441 C CA . GLY A 1 711 ? 14.028 -17.712 -25.686 1.00 83.81 711 GLY A CA 1
ATOM 5442 C C . GLY A 1 711 ? 13.725 -18.838 -24.685 1.00 83.81 711 GLY A C 1
ATOM 5443 O O . GLY A 1 711 ? 12.563 -19.212 -24.540 1.00 83.81 711 GLY A O 1
ATOM 5444 N N . ASN A 1 712 ? 14.731 -19.402 -24.011 1.00 82.38 712 ASN A N 1
ATOM 5445 C CA . ASN A 1 712 ? 14.549 -20.375 -22.930 1.00 82.38 712 ASN A CA 1
ATOM 5446 C C . ASN A 1 712 ? 14.058 -19.726 -21.624 1.00 82.38 712 ASN A C 1
ATOM 5448 O O . ASN A 1 712 ? 13.489 -20.419 -20.779 1.00 82.38 712 ASN A O 1
ATOM 5452 N N . LEU A 1 713 ? 14.202 -18.405 -21.474 1.00 77.38 713 LEU A N 1
ATOM 5453 C CA . LEU A 1 713 ? 13.773 -17.645 -20.296 1.00 77.38 713 LEU A CA 1
ATOM 5454 C C . LEU A 1 713 ? 12.263 -17.364 -20.315 1.00 77.38 713 LEU A C 1
ATOM 5456 O O . LEU A 1 713 ? 11.835 -16.222 -20.255 1.00 77.38 713 LEU A O 1
ATOM 5460 N N . ILE A 1 714 ? 11.433 -18.401 -20.431 1.00 82.00 714 ILE A N 1
ATOM 5461 C CA . ILE A 1 714 ? 9.990 -18.288 -20.729 1.00 82.00 714 ILE A CA 1
ATOM 5462 C C . ILE A 1 714 ? 9.176 -17.416 -19.753 1.00 82.00 714 ILE A C 1
ATOM 5464 O O . ILE A 1 714 ? 8.110 -16.927 -20.124 1.00 82.00 714 ILE A O 1
ATOM 5468 N N . GLY A 1 715 ? 9.661 -17.212 -18.525 1.00 75.81 715 GLY A N 1
ATOM 5469 C CA . GLY A 1 715 ? 9.059 -16.321 -17.532 1.00 75.81 715 GLY A CA 1
ATOM 5470 C C . GLY A 1 715 ? 9.353 -14.834 -17.741 1.00 75.81 715 GLY A C 1
ATOM 5471 O O . GLY A 1 715 ? 8.761 -14.024 -17.029 1.00 75.81 715 GLY A O 1
ATOM 5472 N N . LEU A 1 716 ? 10.228 -14.473 -18.690 1.00 77.38 716 LEU A N 1
ATOM 5473 C CA . LEU A 1 716 ? 10.717 -13.111 -18.889 1.00 77.38 716 LEU A CA 1
ATOM 5474 C C . LEU A 1 716 ? 9.579 -12.184 -19.324 1.00 77.38 716 LEU A C 1
ATOM 5476 O O . LEU A 1 716 ? 8.929 -12.410 -20.343 1.00 77.38 716 LEU A O 1
ATOM 5480 N N . GLN A 1 717 ? 9.367 -11.133 -18.537 1.00 78.38 717 GLN A N 1
ATOM 5481 C CA . GLN A 1 717 ? 8.378 -10.079 -18.757 1.00 78.38 717 GLN A CA 1
ATOM 5482 C C . GLN A 1 717 ? 9.030 -8.792 -19.266 1.00 78.38 717 GLN A C 1
ATOM 5484 O O . GLN A 1 717 ? 8.422 -8.049 -20.035 1.00 78.38 717 GLN A O 1
ATOM 5489 N N . TYR A 1 718 ? 10.278 -8.546 -18.872 1.00 71.94 718 TYR A N 1
ATOM 5490 C CA . TYR A 1 718 ? 10.979 -7.301 -19.148 1.00 71.94 718 TYR A CA 1
ATOM 5491 C C . TYR A 1 718 ? 12.411 -7.572 -19.610 1.00 71.94 718 TYR A C 1
ATOM 5493 O O . TYR A 1 718 ? 13.166 -8.252 -18.913 1.00 71.94 718 TYR A O 1
ATOM 5501 N N . LEU A 1 719 ? 12.780 -7.029 -20.772 1.00 83.56 719 LEU A N 1
ATOM 5502 C CA . LEU A 1 719 ? 14.125 -7.132 -21.337 1.00 83.56 719 LEU A CA 1
ATOM 5503 C C . LEU A 1 719 ? 14.641 -5.749 -21.755 1.00 83.56 719 LEU A C 1
ATOM 5505 O O . LEU A 1 719 ? 14.202 -5.203 -22.768 1.00 83.56 719 LEU A O 1
ATOM 5509 N N . TYR A 1 720 ? 15.592 -5.210 -20.990 1.00 77.81 720 TYR A N 1
ATOM 5510 C CA . TYR A 1 720 ? 16.250 -3.928 -21.241 1.00 77.81 720 TYR A CA 1
ATOM 5511 C C . TYR A 1 720 ? 17.720 -4.132 -21.619 1.00 77.81 720 TYR A C 1
ATOM 5513 O O . TYR A 1 720 ? 18.541 -4.524 -20.794 1.00 77.81 720 TYR A O 1
ATOM 5521 N N . LEU A 1 721 ? 18.062 -3.821 -22.865 1.00 83.81 721 LEU A N 1
ATOM 5522 C CA . LEU A 1 721 ? 19.406 -3.907 -23.449 1.00 83.81 721 LEU A CA 1
ATOM 5523 C C . LEU A 1 721 ? 19.907 -2.544 -23.967 1.00 83.81 721 LEU A C 1
ATOM 5525 O O . LEU A 1 721 ? 20.916 -2.481 -24.662 1.00 83.81 721 LEU A O 1
ATOM 5529 N N . VAL A 1 722 ? 19.178 -1.467 -23.661 1.00 80.31 722 VAL A N 1
ATOM 5530 C CA . VAL A 1 722 ? 19.402 -0.093 -24.144 1.00 80.31 722 VAL A CA 1
ATOM 5531 C C . VAL A 1 722 ? 20.849 0.388 -23.991 1.00 80.31 722 VAL A C 1
ATOM 5533 O O . VAL A 1 722 ? 21.464 0.107 -22.970 1.00 80.31 722 VAL A O 1
ATOM 5536 N N . ASN A 1 723 ? 21.358 1.169 -24.950 1.00 77.50 723 ASN A N 1
ATOM 5537 C CA . ASN A 1 723 ? 22.628 1.902 -24.840 1.00 77.50 723 ASN A CA 1
ATOM 5538 C C . ASN A 1 723 ? 23.796 0.987 -24.423 1.00 77.50 723 ASN A C 1
ATOM 5540 O O . ASN A 1 723 ? 24.293 1.023 -23.296 1.00 77.50 723 ASN A O 1
ATOM 5544 N N . ASN A 1 724 ? 24.139 0.089 -25.342 1.00 83.00 724 ASN A N 1
ATOM 5545 C CA . ASN A 1 724 ? 25.235 -0.875 -25.258 1.00 83.00 724 ASN A CA 1
ATOM 5546 C C . ASN A 1 724 ? 25.903 -0.985 -26.644 1.00 83.00 724 ASN A C 1
ATOM 5548 O O . ASN A 1 724 ? 25.602 -0.234 -27.570 1.00 83.00 724 ASN A O 1
ATOM 5552 N N . SER A 1 725 ? 26.827 -1.931 -26.816 1.00 88.06 725 SER A N 1
ATOM 5553 C CA . SER A 1 725 ? 27.479 -2.240 -28.096 1.00 88.06 725 SER A CA 1
ATOM 5554 C C . SER A 1 725 ? 27.090 -3.627 -28.635 1.00 88.06 725 SER A C 1
ATOM 5556 O O . SER A 1 725 ? 27.914 -4.298 -29.266 1.00 88.06 725 SER A O 1
ATOM 5558 N N . PHE A 1 726 ? 25.850 -4.086 -28.403 1.00 91.62 726 PHE A N 1
ATOM 5559 C CA . PHE A 1 726 ? 25.383 -5.370 -28.942 1.00 91.62 726 PHE A CA 1
ATOM 5560 C C . PHE A 1 726 ? 25.407 -5.365 -30.479 1.00 91.62 726 PHE A C 1
ATOM 5562 O O . PHE A 1 726 ? 25.051 -4.381 -31.119 1.00 91.62 726 PHE A O 1
ATOM 5569 N N . THR A 1 727 ? 25.816 -6.484 -31.075 1.00 91.25 727 THR A N 1
ATOM 5570 C CA . THR A 1 727 ? 25.995 -6.703 -32.523 1.00 91.25 727 THR A CA 1
ATOM 5571 C C . THR A 1 727 ? 25.230 -7.950 -32.985 1.00 91.25 727 THR A C 1
ATOM 5573 O O . THR A 1 727 ? 24.601 -8.641 -32.188 1.00 91.25 727 THR A O 1
ATOM 5576 N N . GLY A 1 728 ? 25.271 -8.281 -34.278 1.00 92.62 728 GLY A N 1
ATOM 5577 C CA . GLY A 1 728 ? 24.610 -9.481 -34.804 1.00 92.62 728 GLY A CA 1
ATOM 5578 C C . GLY A 1 728 ? 23.106 -9.289 -35.000 1.00 92.62 728 GLY A C 1
ATOM 5579 O O . GLY A 1 728 ? 22.664 -8.176 -35.274 1.00 92.62 728 GLY A O 1
ATOM 5580 N N . PHE A 1 729 ? 22.332 -10.374 -34.924 1.00 93.56 729 PHE A N 1
ATOM 5581 C CA . PHE A 1 729 ? 20.894 -10.380 -35.212 1.00 93.56 729 PHE A CA 1
ATOM 5582 C C . PHE A 1 729 ? 20.065 -10.433 -33.934 1.00 93.56 729 PHE A C 1
ATOM 5584 O O . PHE A 1 729 ? 20.493 -11.008 -32.933 1.00 93.56 729 PHE A O 1
ATOM 5591 N N . LEU A 1 730 ? 18.832 -9.931 -33.999 1.00 93.75 730 LEU A N 1
ATOM 5592 C CA . LEU A 1 730 ? 17.843 -10.234 -32.974 1.00 93.75 730 LEU A CA 1
ATOM 5593 C C . LEU A 1 730 ? 17.437 -11.725 -33.099 1.00 93.75 730 LEU A C 1
ATOM 5595 O O . LEU A 1 730 ? 16.961 -12.126 -34.164 1.00 93.75 730 LEU A O 1
ATOM 5599 N N . PRO A 1 731 ? 17.635 -12.576 -32.075 1.00 93.50 731 PRO A N 1
ATOM 5600 C CA . PRO A 1 731 ? 17.442 -14.018 -32.214 1.00 93.50 731 PRO A CA 1
ATOM 5601 C C . PRO A 1 731 ? 15.960 -14.391 -32.346 1.00 93.50 731 PRO A C 1
ATOM 5603 O O . PRO A 1 731 ? 15.110 -13.929 -31.585 1.00 93.50 731 PRO A O 1
ATOM 5606 N N . SER A 1 732 ? 15.636 -15.290 -33.281 1.00 91.81 732 SER A N 1
ATOM 5607 C CA . SER A 1 732 ? 14.253 -15.727 -33.534 1.00 91.81 732 SER A CA 1
ATOM 5608 C C . SER A 1 732 ? 13.616 -16.445 -32.339 1.00 91.81 732 SER A C 1
ATOM 5610 O O . SER A 1 732 ? 12.388 -16.426 -32.201 1.00 91.81 732 SER A O 1
ATOM 5612 N N . SER A 1 733 ? 14.434 -17.023 -31.452 1.00 92.69 733 SER A N 1
ATOM 5613 C CA . SER A 1 733 ? 14.001 -17.676 -30.215 1.00 92.69 733 SER A CA 1
ATOM 5614 C C . SER A 1 733 ? 13.277 -16.733 -29.250 1.00 92.69 733 SER A C 1
ATOM 5616 O O . SER A 1 733 ? 12.452 -17.221 -28.480 1.00 92.69 733 SER A O 1
ATOM 5618 N N . LEU A 1 734 ? 13.484 -15.408 -29.334 1.00 91.88 734 LEU A N 1
ATOM 5619 C CA . LEU A 1 734 ? 12.737 -14.421 -28.541 1.00 91.88 734 LEU A CA 1
ATOM 5620 C C . LEU A 1 734 ? 11.226 -14.591 -28.679 1.00 91.88 734 LEU A C 1
ATOM 5622 O O . LEU A 1 734 ? 10.518 -14.426 -27.697 1.00 91.88 734 LEU A O 1
ATOM 5626 N N . GLY A 1 735 ? 10.732 -15.020 -29.846 1.00 88.44 735 GLY A N 1
ATOM 5627 C CA . GLY A 1 735 ? 9.307 -15.291 -30.068 1.00 88.44 735 GLY A CA 1
ATOM 5628 C C . GLY A 1 735 ? 8.701 -16.404 -29.196 1.00 88.44 735 GLY A C 1
ATOM 5629 O O . GLY A 1 735 ? 7.490 -16.629 -29.255 1.00 88.44 735 GLY A O 1
ATOM 5630 N N . ARG A 1 736 ? 9.513 -17.119 -28.402 1.00 91.50 736 ARG A N 1
ATOM 5631 C CA . ARG A 1 736 ? 9.068 -18.093 -27.387 1.00 91.50 736 ARG A CA 1
ATOM 5632 C C . ARG A 1 736 ? 8.677 -17.439 -26.054 1.00 91.50 736 ARG A C 1
ATOM 5634 O O . ARG A 1 736 ? 7.988 -18.082 -25.267 1.00 91.50 736 ARG A O 1
ATOM 5641 N N . LEU A 1 737 ? 9.080 -16.192 -25.801 1.00 90.56 737 LEU A N 1
ATOM 5642 C CA . LEU A 1 737 ? 8.885 -15.484 -24.530 1.00 90.56 737 LEU A CA 1
ATOM 5643 C C . LEU A 1 737 ? 7.467 -14.912 -24.398 1.00 90.56 737 LEU A C 1
ATOM 5645 O O . LEU A 1 737 ? 7.254 -13.710 -24.465 1.00 90.56 737 LEU A O 1
ATOM 5649 N N . LYS A 1 738 ? 6.462 -15.773 -24.230 1.00 87.12 738 LYS A N 1
ATOM 5650 C CA . LYS A 1 738 ? 5.039 -15.381 -24.290 1.00 87.12 738 LYS A CA 1
ATOM 5651 C C . LYS A 1 738 ? 4.589 -14.361 -23.240 1.00 87.12 738 LYS A C 1
ATOM 5653 O O . LYS A 1 738 ? 3.592 -13.689 -23.476 1.00 87.12 738 LYS A O 1
ATOM 5658 N N . ASN A 1 739 ? 5.323 -14.232 -22.137 1.00 84.50 739 ASN A N 1
ATOM 5659 C CA . ASN A 1 739 ? 5.010 -13.303 -21.053 1.00 84.50 739 ASN A CA 1
ATOM 5660 C C . ASN A 1 739 ? 5.688 -11.931 -21.204 1.00 84.50 739 ASN A C 1
ATOM 5662 O O . ASN A 1 739 ? 5.495 -11.077 -20.341 1.00 84.50 739 ASN A O 1
ATOM 5666 N N . ILE A 1 740 ? 6.488 -11.710 -22.255 1.00 86.44 740 ILE A N 1
ATOM 5667 C CA . ILE A 1 740 ? 7.250 -10.470 -22.411 1.00 86.44 740 ILE A CA 1
ATOM 5668 C C . ILE A 1 740 ? 6.325 -9.289 -22.719 1.00 86.44 740 ILE A C 1
ATOM 5670 O O . ILE A 1 740 ? 5.627 -9.266 -23.730 1.00 86.44 740 ILE A O 1
ATOM 5674 N N . GLY A 1 741 ? 6.324 -8.310 -21.817 1.00 75.06 741 GLY A N 1
ATOM 5675 C CA . GLY A 1 741 ? 5.551 -7.079 -21.906 1.00 75.06 741 GLY A CA 1
ATOM 5676 C C . GLY A 1 741 ? 6.365 -5.904 -22.443 1.00 75.06 741 GLY A C 1
ATOM 5677 O O . GLY A 1 741 ? 5.817 -5.097 -23.192 1.00 75.06 741 GLY A O 1
ATOM 5678 N N . LEU A 1 742 ? 7.661 -5.817 -22.109 1.00 79.44 742 LEU A N 1
ATOM 5679 C CA . LEU A 1 742 ? 8.560 -4.750 -22.575 1.00 79.44 742 LEU A CA 1
ATOM 5680 C C . LEU A 1 742 ? 9.856 -5.324 -23.158 1.00 79.44 742 LEU A C 1
ATOM 5682 O O . LEU A 1 742 ? 10.550 -6.102 -22.499 1.00 79.44 742 LEU A O 1
ATOM 5686 N N . LEU A 1 743 ? 10.201 -4.887 -24.371 1.00 87.69 743 LEU A N 1
ATOM 5687 C CA . LEU A 1 743 ? 11.456 -5.219 -25.044 1.00 87.69 743 LEU A CA 1
ATOM 5688 C C . LEU A 1 743 ? 12.137 -3.944 -25.550 1.00 87.69 743 LEU A C 1
ATOM 5690 O O . LEU A 1 743 ? 11.747 -3.401 -26.587 1.00 87.69 743 LEU A O 1
ATOM 5694 N N . PHE A 1 744 ? 13.152 -3.471 -24.822 1.00 86.31 744 PHE A N 1
ATOM 5695 C CA . PHE A 1 744 ? 13.929 -2.277 -25.168 1.00 86.31 744 PHE A CA 1
ATOM 5696 C C . PHE A 1 744 ? 15.350 -2.677 -25.547 1.00 86.31 744 PHE A C 1
ATOM 5698 O O . PHE A 1 744 ? 16.115 -3.128 -24.701 1.00 86.31 744 PHE A O 1
ATOM 5705 N N . ALA A 1 745 ? 15.722 -2.480 -26.806 1.00 88.06 745 ALA A N 1
ATOM 5706 C CA . ALA A 1 745 ? 17.071 -2.741 -27.312 1.00 88.06 745 ALA A CA 1
ATOM 5707 C C . ALA A 1 745 ? 17.582 -1.597 -28.202 1.00 88.06 745 ALA A C 1
ATOM 5709 O O . ALA A 1 745 ? 18.406 -1.811 -29.090 1.00 88.06 745 ALA A O 1
ATOM 5710 N N . TYR A 1 746 ? 17.063 -0.385 -27.992 1.00 82.44 746 TYR A N 1
ATOM 5711 C CA . TYR A 1 746 ? 17.463 0.792 -28.753 1.00 82.44 746 TYR A CA 1
ATOM 5712 C C . TYR A 1 746 ? 18.887 1.256 -28.407 1.00 82.44 746 TYR A C 1
ATOM 5714 O O . TYR A 1 746 ? 19.416 0.902 -27.351 1.00 82.44 746 TYR A O 1
ATOM 5722 N N . ASP A 1 747 ? 19.495 2.037 -29.300 1.00 84.69 747 ASP A N 1
ATOM 5723 C CA . ASP A 1 747 ? 20.856 2.580 -29.157 1.00 84.69 747 ASP A CA 1
ATOM 5724 C C . ASP A 1 747 ? 21.911 1.468 -28.993 1.00 84.69 747 ASP A C 1
ATOM 5726 O O . ASP A 1 747 ? 22.532 1.285 -27.947 1.00 84.69 747 ASP A O 1
ATOM 5730 N N . ASN A 1 748 ? 22.016 0.629 -30.024 1.00 91.56 748 ASN A N 1
ATOM 5731 C CA . ASN A 1 748 ? 22.934 -0.509 -30.114 1.00 91.56 748 ASN A CA 1
ATOM 5732 C C . ASN A 1 748 ? 23.417 -0.675 -31.569 1.00 91.56 748 ASN A C 1
ATOM 5734 O O . ASN A 1 748 ? 23.074 0.108 -32.454 1.00 91.56 748 ASN A O 1
ATOM 5738 N N . ASN A 1 749 ? 24.213 -1.711 -31.848 1.00 93.56 749 ASN A N 1
ATOM 5739 C CA . ASN A 1 749 ? 24.708 -2.026 -33.192 1.00 93.56 749 ASN A CA 1
ATOM 5740 C C . ASN A 1 749 ? 24.086 -3.324 -33.761 1.00 93.56 749 ASN A C 1
ATOM 5742 O O . ASN A 1 749 ? 24.729 -4.054 -34.526 1.00 93.56 749 ASN A O 1
ATOM 5746 N N . LEU A 1 750 ? 22.843 -3.644 -33.367 1.00 95.12 750 LEU A N 1
ATOM 5747 C CA . LEU A 1 750 ? 22.103 -4.817 -33.849 1.00 95.12 750 LEU A CA 1
ATOM 5748 C C . LEU A 1 750 ? 21.724 -4.642 -35.323 1.00 95.12 750 LEU A C 1
ATOM 5750 O O . LEU A 1 750 ? 21.486 -3.534 -35.789 1.00 95.12 750 LEU A O 1
ATOM 5754 N N . SER A 1 751 ? 21.671 -5.735 -36.078 1.00 94.06 751 SER A N 1
ATOM 5755 C CA . SER A 1 751 ? 21.589 -5.711 -37.541 1.00 94.06 751 SER A CA 1
ATOM 5756 C C . SER A 1 751 ? 20.717 -6.828 -38.128 1.00 94.06 751 SER A C 1
ATOM 5758 O O . SER A 1 751 ? 20.232 -7.712 -37.422 1.00 94.06 751 SER A O 1
ATOM 5760 N N . GLY A 1 752 ? 20.511 -6.780 -39.448 1.00 93.44 752 GLY A N 1
ATOM 5761 C CA . GLY A 1 752 ? 19.687 -7.733 -40.200 1.00 93.44 752 GLY A CA 1
ATOM 5762 C C . GLY A 1 752 ? 18.185 -7.506 -40.033 1.00 93.44 752 GLY A C 1
ATOM 5763 O O . GLY A 1 752 ? 17.758 -6.436 -39.611 1.00 93.44 752 GLY A O 1
ATOM 5764 N N . SER A 1 753 ? 17.367 -8.490 -40.410 1.00 92.81 753 SER A N 1
ATOM 5765 C CA . SER A 1 753 ? 15.907 -8.355 -40.376 1.00 92.81 753 SER A CA 1
ATOM 5766 C C . SER A 1 753 ? 15.316 -8.593 -38.994 1.00 92.81 753 SER A C 1
ATOM 5768 O O . SER A 1 753 ? 15.719 -9.525 -38.299 1.00 92.81 753 SER A O 1
ATOM 5770 N N . ILE A 1 754 ? 14.280 -7.827 -38.654 1.00 93.12 754 ILE A N 1
ATOM 5771 C CA . ILE A 1 754 ? 13.435 -8.082 -37.484 1.00 93.12 754 ILE A CA 1
ATOM 5772 C C . ILE A 1 754 ? 12.732 -9.446 -37.676 1.00 93.12 754 ILE A C 1
ATOM 5774 O O . ILE A 1 754 ? 12.024 -9.620 -38.671 1.00 93.12 754 ILE A O 1
ATOM 5778 N N . PRO A 1 755 ? 12.910 -10.434 -36.778 1.00 93.88 755 PRO A N 1
ATOM 5779 C CA . PRO A 1 755 ? 12.319 -11.761 -36.934 1.00 93.88 755 PRO A CA 1
ATOM 5780 C C . PRO A 1 755 ? 10.787 -11.740 -36.968 1.00 93.88 755 PRO A C 1
ATOM 5782 O O . PRO A 1 755 ? 10.143 -11.127 -36.116 1.00 93.88 755 PRO A O 1
ATOM 5785 N N . LEU A 1 756 ? 10.189 -12.518 -37.880 1.00 91.62 756 LEU A N 1
ATOM 5786 C CA . LEU A 1 756 ? 8.729 -12.696 -37.948 1.00 91.62 756 LEU A CA 1
ATOM 5787 C C . LEU A 1 756 ? 8.142 -13.236 -36.633 1.00 91.62 756 LEU A C 1
ATOM 5789 O O . LEU A 1 756 ? 6.990 -12.949 -36.305 1.00 91.62 756 LEU A O 1
ATOM 5793 N N . THR A 1 757 ? 8.941 -13.992 -35.873 1.00 93.69 757 THR A N 1
ATOM 5794 C CA . THR A 1 757 ? 8.559 -14.593 -34.592 1.00 93.69 757 THR A CA 1
ATOM 5795 C C . THR A 1 757 ? 8.282 -13.568 -33.493 1.00 93.69 757 THR A C 1
ATOM 5797 O O . THR A 1 757 ? 7.636 -13.935 -32.518 1.00 93.69 757 THR A O 1
ATOM 5800 N N . ILE A 1 758 ? 8.671 -12.293 -33.640 1.00 91.94 758 ILE A N 1
ATOM 5801 C CA . ILE A 1 758 ? 8.250 -11.231 -32.707 1.00 91.94 758 ILE A CA 1
ATOM 5802 C C . ILE A 1 758 ? 6.725 -11.101 -32.674 1.00 91.94 758 ILE A C 1
ATOM 5804 O O . ILE A 1 758 ? 6.160 -10.873 -31.611 1.00 91.94 758 ILE A O 1
ATOM 5808 N N . GLY A 1 759 ? 6.037 -11.337 -33.796 1.00 86.88 759 GLY A N 1
ATOM 5809 C CA . GLY A 1 759 ? 4.570 -11.323 -33.846 1.00 86.88 759 GLY A CA 1
ATOM 5810 C C . GLY A 1 759 ? 3.890 -12.381 -32.965 1.00 86.88 759 GLY A C 1
ATOM 5811 O O . GLY A 1 759 ? 2.678 -12.353 -32.794 1.00 86.88 759 GLY A O 1
ATOM 5812 N N . ASN A 1 760 ? 4.648 -13.316 -32.383 1.00 91.75 760 ASN A N 1
ATOM 5813 C CA . ASN A 1 760 ? 4.132 -14.308 -31.443 1.00 91.75 760 ASN A CA 1
ATOM 5814 C C . ASN A 1 760 ? 4.015 -13.783 -29.998 1.00 91.75 760 ASN A C 1
ATOM 5816 O O . ASN A 1 760 ? 3.522 -14.528 -29.145 1.00 91.75 760 ASN A O 1
ATOM 5820 N N . LEU A 1 761 ? 4.497 -12.572 -29.705 1.00 92.12 761 LEU A N 1
ATOM 5821 C CA . LEU A 1 761 ? 4.601 -11.987 -28.363 1.00 92.12 761 LEU A CA 1
ATOM 5822 C C . LEU A 1 761 ? 3.336 -11.208 -27.978 1.00 92.12 761 LEU A C 1
ATOM 5824 O O . LEU A 1 761 ? 3.378 -10.006 -27.761 1.00 92.12 761 LEU A O 1
ATOM 5828 N N . THR A 1 762 ? 2.189 -11.878 -27.913 1.00 86.69 762 THR A N 1
ATOM 5829 C CA . THR A 1 762 ? 0.863 -11.235 -27.792 1.00 86.69 762 THR A CA 1
ATOM 5830 C C . THR A 1 762 ? 0.652 -10.381 -26.533 1.00 86.69 762 THR A C 1
ATOM 5832 O O . THR A 1 762 ? -0.270 -9.572 -26.509 1.00 86.69 762 THR A O 1
ATOM 5835 N N . GLU A 1 763 ? 1.490 -10.536 -25.504 1.00 86.38 763 GLU A N 1
ATOM 5836 C CA . GLU A 1 763 ? 1.477 -9.721 -24.276 1.00 86.38 763 GLU A CA 1
ATOM 5837 C C . GLU A 1 763 ? 2.348 -8.452 -24.358 1.00 86.38 763 GLU A C 1
ATOM 5839 O O . GLU A 1 763 ? 2.377 -7.663 -23.413 1.00 86.38 763 GLU A O 1
ATOM 5844 N N . LEU A 1 764 ? 3.048 -8.233 -25.478 1.00 84.00 764 LEU A N 1
ATOM 5845 C CA . LEU A 1 764 ? 3.995 -7.135 -25.644 1.00 84.00 764 LEU A CA 1
ATOM 5846 C C . LEU A 1 764 ? 3.270 -5.789 -25.763 1.00 84.00 764 LEU A C 1
ATOM 5848 O O . LEU A 1 764 ? 2.518 -5.550 -26.705 1.00 84.00 764 LEU A O 1
ATOM 5852 N N . ASN A 1 765 ? 3.559 -4.893 -24.822 1.00 71.00 765 ASN A N 1
ATOM 5853 C CA . ASN A 1 765 ? 3.024 -3.536 -24.769 1.00 71.00 765 ASN A CA 1
ATOM 5854 C C . ASN A 1 765 ? 3.972 -2.526 -25.427 1.00 71.00 765 ASN A C 1
ATOM 5856 O O . ASN A 1 765 ? 3.518 -1.565 -26.040 1.00 71.00 765 ASN A O 1
ATOM 5860 N N . TYR A 1 766 ? 5.287 -2.724 -25.316 1.00 72.75 766 TYR A N 1
ATOM 5861 C CA . TYR A 1 766 ? 6.263 -1.797 -25.888 1.00 72.75 766 TYR A CA 1
ATOM 5862 C C . TYR A 1 766 ? 7.412 -2.543 -26.562 1.00 72.75 766 TYR A C 1
ATOM 5864 O O . TYR A 1 766 ? 8.072 -3.386 -25.947 1.00 72.75 766 TYR A O 1
ATOM 5872 N N . LEU A 1 767 ? 7.685 -2.166 -27.809 1.00 85.62 767 LEU A N 1
ATOM 5873 C CA . LEU A 1 767 ? 8.803 -2.667 -28.601 1.00 85.62 767 LEU A CA 1
ATOM 5874 C C . LEU A 1 767 ? 9.644 -1.489 -29.088 1.00 85.62 767 LEU A C 1
ATOM 5876 O O . LEU A 1 767 ? 9.232 -0.794 -30.013 1.00 85.62 767 LEU A O 1
ATOM 5880 N N . LEU A 1 768 ? 10.808 -1.260 -28.478 1.00 83.62 768 LEU A N 1
ATOM 5881 C CA . LEU A 1 768 ? 11.698 -0.147 -28.832 1.00 83.62 768 LEU A CA 1
ATOM 5882 C C . LEU A 1 768 ? 13.038 -0.686 -29.341 1.00 83.62 768 LEU A C 1
ATOM 5884 O O . LEU A 1 768 ? 13.836 -1.227 -28.573 1.00 83.62 768 LEU A O 1
ATOM 5888 N N . LEU A 1 769 ? 13.267 -0.541 -30.643 1.00 86.62 769 LEU A N 1
ATOM 5889 C CA . LEU A 1 769 ? 14.445 -1.006 -31.382 1.00 86.62 769 LEU A CA 1
ATOM 5890 C C . LEU A 1 769 ? 15.132 0.143 -32.141 1.00 86.62 769 LEU A C 1
ATOM 5892 O O . LEU A 1 769 ? 15.875 -0.095 -33.096 1.00 86.62 769 LEU A O 1
ATOM 5896 N N . ASP A 1 770 ? 14.851 1.391 -31.765 1.00 84.88 770 ASP A N 1
ATOM 5897 C CA . ASP A 1 770 ? 15.387 2.585 -32.417 1.00 84.88 770 ASP A CA 1
ATOM 5898 C C . ASP A 1 770 ? 16.922 2.625 -32.404 1.00 84.88 770 ASP A C 1
ATOM 5900 O O . ASP A 1 770 ? 17.561 1.967 -31.586 1.00 84.88 770 ASP A O 1
ATOM 5904 N N . ALA A 1 771 ? 17.527 3.420 -33.288 1.00 85.75 771 ALA A N 1
ATOM 5905 C CA . ALA A 1 771 ? 18.976 3.661 -33.301 1.00 85.75 771 ALA A CA 1
ATOM 5906 C C . ALA A 1 771 ? 19.796 2.353 -33.312 1.00 85.75 771 ALA A C 1
ATOM 5908 O O . ALA A 1 771 ? 20.584 2.072 -32.414 1.00 85.75 771 ALA A O 1
ATOM 5909 N N . ASN A 1 772 ? 19.554 1.536 -34.334 1.00 91.38 772 ASN A N 1
ATOM 5910 C CA . ASN A 1 772 ? 20.260 0.287 -34.610 1.00 91.38 772 ASN A CA 1
ATOM 5911 C C . ASN A 1 772 ? 20.538 0.189 -36.125 1.00 91.38 772 ASN A C 1
ATOM 5913 O O . ASN A 1 772 ? 20.285 1.117 -36.894 1.00 91.38 772 ASN A O 1
ATOM 5917 N N . ASN A 1 773 ? 21.064 -0.945 -36.584 1.00 92.88 773 ASN A N 1
ATOM 5918 C CA . ASN A 1 773 ? 21.356 -1.224 -37.989 1.00 92.88 773 ASN A CA 1
ATOM 5919 C C . ASN A 1 773 ? 20.406 -2.283 -38.597 1.00 92.88 773 ASN A C 1
ATOM 5921 O O . ASN A 1 773 ? 20.797 -3.038 -39.497 1.00 92.88 773 ASN A O 1
ATOM 5925 N N . PHE A 1 774 ? 19.161 -2.384 -38.105 1.00 93.31 774 PHE A N 1
ATOM 5926 C CA . PHE A 1 774 ? 18.169 -3.316 -38.655 1.00 93.31 774 PHE A CA 1
ATOM 5927 C C . PHE A 1 774 ? 17.819 -2.957 -40.103 1.00 93.31 774 PHE A C 1
ATOM 5929 O O . PHE A 1 774 ? 17.684 -1.786 -40.448 1.00 93.31 774 PHE A O 1
ATOM 5936 N N . SER A 1 775 ? 17.652 -3.964 -40.956 1.00 88.94 775 SER A N 1
ATOM 5937 C CA . SER A 1 775 ? 17.378 -3.827 -42.390 1.00 88.94 775 SER A CA 1
ATOM 5938 C C . SER A 1 775 ? 16.278 -4.784 -42.861 1.00 88.94 775 SER A C 1
ATOM 5940 O O . SER A 1 775 ? 15.771 -5.595 -42.093 1.00 88.94 775 SER A O 1
ATOM 5942 N N . GLY A 1 776 ? 15.850 -4.685 -44.122 1.00 87.38 776 GLY A N 1
ATOM 5943 C CA . GLY A 1 776 ? 14.724 -5.479 -44.636 1.00 87.38 776 GLY A CA 1
ATOM 5944 C C . GLY A 1 776 ? 13.362 -4.859 -44.313 1.00 87.38 776 GLY A C 1
ATOM 5945 O O . GLY A 1 776 ? 13.271 -3.648 -44.116 1.00 87.38 776 GLY A O 1
ATOM 5946 N N . TRP A 1 777 ? 12.297 -5.663 -44.349 1.00 83.88 777 TRP A N 1
ATOM 5947 C CA . TRP A 1 777 ? 10.915 -5.185 -44.202 1.00 83.88 777 TRP A CA 1
ATOM 5948 C C . TRP A 1 777 ? 10.429 -5.265 -42.757 1.00 83.88 777 TRP A C 1
ATOM 5950 O O . TRP A 1 777 ? 10.836 -6.151 -42.007 1.00 83.88 777 TRP A O 1
ATOM 5960 N N . ILE A 1 778 ? 9.506 -4.372 -42.388 1.00 86.06 778 ILE A N 1
ATOM 5961 C CA . ILE A 1 778 ? 8.769 -4.474 -41.123 1.00 86.06 778 ILE A CA 1
ATOM 5962 C C . ILE A 1 778 ? 7.868 -5.721 -41.194 1.00 86.06 778 ILE A C 1
ATOM 5964 O O . ILE A 1 778 ? 7.025 -5.792 -42.094 1.00 86.06 778 ILE A O 1
ATOM 5968 N N . PRO A 1 779 ? 8.010 -6.702 -40.281 1.00 86.12 779 PRO A N 1
ATOM 5969 C CA . PRO A 1 779 ? 7.198 -7.914 -40.299 1.00 86.12 779 PRO A CA 1
ATOM 5970 C C . PRO A 1 779 ? 5.698 -7.614 -40.239 1.00 86.12 779 PRO A C 1
ATOM 5972 O O . PRO A 1 779 ? 5.224 -6.953 -39.316 1.00 86.12 779 PRO A O 1
ATOM 5975 N N . SER A 1 780 ? 4.923 -8.161 -41.179 1.00 82.00 780 SER A N 1
ATOM 5976 C CA . SER A 1 780 ? 3.455 -8.063 -41.144 1.00 82.00 780 SER A CA 1
ATOM 5977 C C . SER A 1 780 ? 2.858 -8.745 -39.909 1.00 82.00 780 SER A C 1
ATOM 5979 O O . SER A 1 780 ? 1.795 -8.343 -39.439 1.00 82.00 780 SER A O 1
ATOM 5981 N N . THR A 1 781 ? 3.569 -9.721 -39.337 1.00 86.06 781 THR A N 1
ATOM 5982 C CA . THR A 1 781 ? 3.199 -10.426 -38.104 1.00 86.06 781 THR A CA 1
ATOM 5983 C C . THR A 1 781 ? 3.147 -9.519 -36.873 1.00 86.06 781 THR A C 1
ATOM 5985 O O . THR A 1 781 ? 2.528 -9.907 -35.889 1.00 86.06 781 THR A O 1
ATOM 5988 N N . LEU A 1 782 ? 3.708 -8.301 -36.915 1.00 84.38 782 LEU A N 1
ATOM 5989 C CA . LEU A 1 782 ? 3.519 -7.311 -35.845 1.00 84.38 782 LEU A CA 1
ATOM 5990 C C . LEU A 1 782 ? 2.044 -6.906 -35.664 1.00 84.38 782 LEU A C 1
ATOM 5992 O O . LEU A 1 782 ? 1.677 -6.467 -34.581 1.00 84.38 782 LEU A O 1
ATOM 5996 N N . SER A 1 783 ? 1.187 -7.122 -36.671 1.00 77.06 783 SER A N 1
ATOM 5997 C CA . SER A 1 783 ? -0.271 -6.947 -36.547 1.00 77.06 783 SER A CA 1
ATOM 5998 C C . SER A 1 783 ? -0.923 -7.857 -35.499 1.00 77.06 783 SER A C 1
ATOM 6000 O O . SER A 1 783 ? -1.988 -7.528 -34.988 1.00 77.06 783 SER A O 1
ATOM 6002 N N . ASN A 1 784 ? -0.282 -8.973 -35.137 1.00 83.44 784 ASN A N 1
ATOM 6003 C CA . ASN A 1 784 ? -0.783 -9.888 -34.111 1.00 83.44 784 ASN A CA 1
ATOM 6004 C C . ASN A 1 784 ? -0.593 -9.348 -32.680 1.00 83.44 784 ASN A C 1
ATOM 6006 O O . ASN A 1 784 ? -1.107 -9.938 -31.730 1.00 83.44 784 ASN A O 1
ATOM 6010 N N . LEU A 1 785 ? 0.162 -8.258 -32.500 1.00 83.69 785 LEU A N 1
ATOM 6011 C CA . LEU A 1 785 ? 0.474 -7.672 -31.197 1.00 83.69 785 LEU A CA 1
ATOM 6012 C C . LEU A 1 785 ? -0.628 -6.700 -30.755 1.00 83.69 785 LEU A C 1
ATOM 6014 O O . LEU A 1 785 ? -0.437 -5.489 -30.712 1.00 83.69 785 LEU A O 1
ATOM 6018 N N . THR A 1 786 ? -1.803 -7.229 -30.420 1.00 80.31 786 THR A N 1
ATOM 6019 C CA . THR A 1 786 ? -3.004 -6.424 -30.123 1.00 80.31 786 THR A CA 1
ATOM 6020 C C . THR A 1 786 ? -2.908 -5.569 -28.854 1.00 80.31 786 THR A C 1
ATOM 6022 O O . THR A 1 786 ? -3.756 -4.709 -28.642 1.00 80.31 786 THR A O 1
ATOM 6025 N N . LYS A 1 787 ? -1.914 -5.814 -27.992 1.00 77.62 787 LYS A N 1
ATOM 6026 C CA . LYS A 1 787 ? -1.649 -5.048 -26.761 1.00 77.62 787 LYS A CA 1
ATOM 6027 C C . LYS A 1 787 ? -0.561 -3.981 -26.932 1.00 77.62 787 LYS A C 1
ATOM 6029 O O . LYS A 1 787 ? -0.250 -3.275 -25.979 1.00 77.62 787 LYS A O 1
ATOM 6034 N N . LEU A 1 788 ? 0.019 -3.851 -28.127 1.00 72.50 788 LEU A N 1
ATOM 6035 C CA . LEU A 1 788 ? 1.137 -2.950 -28.379 1.00 72.50 788 LEU A CA 1
ATOM 6036 C C . LEU A 1 788 ? 0.693 -1.483 -28.291 1.00 72.50 788 LEU A C 1
ATOM 6038 O O . LEU A 1 788 ? -0.102 -1.008 -29.096 1.00 72.50 788 LEU A O 1
ATOM 6042 N N . LEU A 1 789 ? 1.245 -0.763 -27.320 1.00 67.06 789 LEU A N 1
ATOM 6043 C CA . LEU A 1 789 ? 0.994 0.652 -27.056 1.00 67.06 789 LEU A CA 1
ATOM 6044 C C . LEU A 1 789 ? 2.011 1.555 -27.758 1.00 67.06 789 LEU A C 1
ATOM 6046 O O . LEU A 1 789 ? 1.663 2.651 -28.192 1.00 67.06 789 LEU A O 1
ATOM 6050 N N . ALA A 1 790 ? 3.264 1.105 -27.875 1.00 63.91 790 ALA A N 1
ATOM 6051 C CA . ALA A 1 790 ? 4.321 1.865 -28.533 1.00 63.91 790 ALA A CA 1
ATOM 6052 C C . ALA A 1 790 ? 5.266 0.973 -29.343 1.00 63.91 790 ALA A C 1
ATOM 6054 O O . ALA A 1 790 ? 5.681 -0.104 -28.900 1.00 63.91 790 ALA A O 1
ATOM 6055 N N . LEU A 1 791 ? 5.651 1.476 -30.516 1.00 79.06 791 LEU A N 1
ATOM 6056 C CA . LEU A 1 791 ? 6.604 0.843 -31.415 1.00 79.06 791 LEU A CA 1
ATOM 6057 C C . LEU A 1 791 ? 7.655 1.857 -31.870 1.00 79.06 791 LEU A C 1
ATOM 6059 O O . LEU A 1 791 ? 7.347 2.790 -32.608 1.00 79.06 791 LEU A O 1
ATOM 6063 N N . GLY A 1 792 ? 8.898 1.623 -31.473 1.00 75.25 792 GLY A N 1
ATOM 6064 C CA . GLY A 1 792 ? 10.054 2.412 -31.868 1.00 75.25 792 GLY A CA 1
ATOM 6065 C C . GLY A 1 792 ? 10.931 1.634 -32.844 1.00 75.25 792 GLY A C 1
ATOM 6066 O O . GLY A 1 792 ? 11.495 0.601 -32.495 1.00 75.25 792 GLY A O 1
ATOM 6067 N N . LEU A 1 793 ? 11.008 2.097 -34.092 1.00 81.75 793 LEU A N 1
ATOM 6068 C CA . LEU A 1 793 ? 11.829 1.512 -35.166 1.00 81.75 793 LEU A CA 1
ATOM 6069 C C . LEU A 1 793 ? 12.681 2.571 -35.882 1.00 81.75 793 LEU A C 1
ATOM 6071 O O . LEU A 1 793 ? 13.284 2.297 -36.923 1.00 81.75 793 LEU A O 1
ATOM 6075 N N . SER A 1 794 ? 12.695 3.798 -35.366 1.00 76.56 794 SER A N 1
ATOM 6076 C CA . SER A 1 794 ? 13.360 4.934 -35.995 1.00 76.56 794 SER A CA 1
ATOM 6077 C C . SER A 1 794 ? 14.878 4.742 -36.028 1.00 76.56 794 SER A C 1
ATOM 6079 O O . SER A 1 794 ? 15.434 3.925 -35.298 1.00 76.56 794 SER A O 1
ATOM 6081 N N . THR A 1 795 ? 15.570 5.476 -36.902 1.00 81.62 795 THR A N 1
ATOM 6082 C CA . THR A 1 795 ? 17.044 5.431 -36.976 1.00 81.62 795 THR A CA 1
ATOM 6083 C C . THR A 1 795 ? 17.568 3.996 -37.181 1.00 81.62 795 THR A C 1
ATOM 6085 O O . THR A 1 795 ? 18.440 3.519 -36.468 1.00 81.62 795 THR A O 1
ATOM 6088 N N . ASN A 1 796 ? 16.983 3.302 -38.160 1.00 85.19 796 ASN A N 1
ATOM 6089 C CA . ASN A 1 796 ? 17.396 1.992 -38.669 1.00 85.19 796 ASN A CA 1
ATOM 6090 C C . ASN A 1 796 ? 17.481 2.033 -40.207 1.00 85.19 796 ASN A C 1
ATOM 6092 O O . ASN A 1 796 ? 17.095 3.023 -40.833 1.00 85.19 796 ASN A O 1
ATOM 6096 N N . ASN A 1 797 ? 17.932 0.946 -40.835 1.00 87.00 797 ASN A N 1
ATOM 6097 C CA . ASN A 1 797 ? 18.037 0.785 -42.291 1.00 87.00 797 ASN A CA 1
ATOM 6098 C C . ASN A 1 797 ? 16.866 -0.032 -42.894 1.00 87.00 797 ASN A C 1
ATOM 6100 O O . ASN A 1 797 ? 17.042 -0.817 -43.832 1.00 87.00 797 ASN A O 1
ATOM 6104 N N . LEU A 1 798 ? 15.666 0.107 -42.318 1.00 83.75 798 LEU A N 1
ATOM 6105 C CA . LEU A 1 798 ? 14.454 -0.603 -42.742 1.00 83.75 798 LEU A CA 1
ATOM 6106 C C . LEU A 1 798 ? 13.917 -0.054 -44.075 1.00 83.75 798 LEU A C 1
ATOM 6108 O O . LEU A 1 798 ? 14.000 1.139 -44.362 1.00 83.75 798 LEU A O 1
ATOM 6112 N N . SER A 1 799 ? 13.337 -0.937 -44.885 1.00 75.69 799 SER A N 1
ATOM 6113 C CA . SER A 1 799 ? 12.854 -0.663 -46.245 1.00 75.69 799 SER A CA 1
ATOM 6114 C C . SER A 1 799 ? 11.443 -1.229 -46.460 1.00 75.69 799 SER A C 1
ATOM 6116 O O . SER A 1 799 ? 11.006 -2.114 -45.729 1.00 75.69 799 SER A O 1
ATOM 6118 N N . GLY A 1 800 ? 10.728 -0.743 -47.478 1.00 67.44 800 GLY A N 1
ATOM 6119 C CA . GLY A 1 800 ? 9.367 -1.191 -47.804 1.00 67.44 800 GLY A CA 1
ATOM 6120 C C . GLY A 1 800 ? 8.257 -0.289 -47.251 1.00 67.44 800 GLY A C 1
ATOM 6121 O O . GLY A 1 800 ? 8.512 0.718 -46.594 1.00 67.44 800 GLY A O 1
ATOM 6122 N N . HIS A 1 801 ? 7.008 -0.629 -47.576 1.00 57.62 801 HIS A N 1
ATOM 6123 C CA . HIS A 1 801 ? 5.830 0.122 -47.134 1.00 57.62 801 HIS A CA 1
ATOM 6124 C C . HIS A 1 801 ? 5.414 -0.321 -45.721 1.00 57.62 801 HIS A C 1
ATOM 6126 O O . HIS A 1 801 ? 5.454 -1.523 -45.444 1.00 57.62 801 HIS A O 1
ATOM 6132 N N . PRO A 1 802 ? 4.975 0.598 -44.840 1.00 58.72 802 PRO A N 1
ATOM 6133 C CA . PRO A 1 802 ? 4.390 0.218 -43.560 1.00 58.72 802 PRO A CA 1
ATOM 6134 C C . PRO A 1 802 ? 3.170 -0.694 -43.788 1.00 58.72 802 PRO A C 1
ATOM 6136 O O . PRO A 1 802 ? 2.324 -0.360 -44.624 1.00 58.72 802 PRO A O 1
ATOM 6139 N N . PRO A 1 803 ? 3.054 -1.831 -43.079 1.00 57.94 803 PRO A N 1
ATOM 6140 C CA . PRO A 1 803 ? 1.851 -2.659 -43.085 1.00 57.94 803 PRO A CA 1
ATOM 6141 C C . PRO A 1 803 ? 0.559 -1.854 -42.844 1.00 57.94 803 PRO A C 1
ATOM 6143 O O . PRO A 1 803 ? 0.554 -0.891 -42.081 1.00 57.94 803 PRO A O 1
ATOM 6146 N N . ALA A 1 804 ? -0.560 -2.276 -43.443 1.00 51.59 804 ALA A N 1
ATOM 6147 C CA . ALA A 1 804 ? -1.834 -1.540 -43.411 1.00 51.59 804 ALA A CA 1
ATOM 6148 C C . ALA A 1 804 ? -2.374 -1.241 -41.994 1.00 51.59 804 ALA A C 1
ATOM 6150 O O . ALA A 1 804 ? -3.082 -0.257 -41.809 1.00 51.59 804 ALA A O 1
ATOM 6151 N N . PHE A 1 805 ? -1.997 -2.025 -40.977 1.00 57.06 805 PHE A N 1
ATOM 6152 C CA . PHE A 1 805 ? -2.416 -1.791 -39.590 1.00 57.06 805 PHE A CA 1
ATOM 6153 C C . PHE A 1 805 ? -1.827 -0.507 -38.969 1.00 57.06 805 PHE A C 1
ATOM 6155 O O . PHE A 1 805 ? -2.388 0.008 -38.008 1.00 57.06 805 PHE A O 1
ATOM 6162 N N . PHE A 1 806 ? -0.757 0.067 -39.539 1.00 50.72 806 PHE A N 1
ATOM 6163 C CA . PHE A 1 806 ? -0.224 1.375 -39.124 1.00 50.72 806 PHE A CA 1
ATOM 6164 C C . PHE A 1 806 ? -1.133 2.559 -39.492 1.00 50.72 806 PHE A C 1
ATOM 6166 O O . PHE A 1 806 ? -0.839 3.688 -39.112 1.00 50.72 806 PHE A O 1
ATOM 6173 N N . GLN A 1 807 ? -2.216 2.323 -40.242 1.00 44.16 807 GLN A N 1
ATOM 6174 C CA . GLN A 1 807 ? -3.192 3.348 -40.622 1.00 44.16 807 GLN A CA 1
ATOM 6175 C C . GLN A 1 807 ? -4.346 3.494 -39.613 1.00 44.16 807 GLN A C 1
ATOM 6177 O O . GLN A 1 807 ? -5.221 4.329 -39.824 1.00 44.16 807 GLN A O 1
ATOM 6182 N N . CYS A 1 808 ? -4.362 2.711 -38.528 1.00 34.66 808 CYS A N 1
ATOM 6183 C CA . CYS A 1 808 ? -5.378 2.799 -37.479 1.00 34.66 808 CYS A CA 1
ATOM 6184 C C . CYS A 1 808 ? -4.896 3.722 -36.345 1.00 34.66 808 CYS A C 1
ATOM 6186 O O . CYS A 1 808 ? -3.785 3.554 -35.846 1.00 34.66 808 CYS A O 1
ATOM 6188 N N . GLU A 1 809 ? -5.734 4.666 -35.904 1.00 40.06 809 GLU A N 1
ATOM 6189 C CA . GLU A 1 809 ? -5.462 5.712 -34.891 1.00 40.06 809 GLU A CA 1
ATOM 6190 C C . GLU A 1 809 ? -5.149 5.197 -33.458 1.00 40.06 809 GLU A C 1
ATOM 6192 O O . GLU A 1 809 ? -5.236 5.947 -32.491 1.00 40.06 809 GLU A O 1
ATOM 6197 N N . GLN A 1 810 ? -4.774 3.924 -33.289 1.00 40.56 810 GLN A N 1
ATOM 6198 C CA . GLN A 1 810 ? -4.506 3.294 -31.988 1.00 40.56 810 GLN A CA 1
ATOM 6199 C C . GLN A 1 810 ? -3.032 3.327 -31.542 1.00 40.56 810 GLN A C 1
ATOM 6201 O O . GLN A 1 810 ? -2.754 3.038 -30.381 1.00 40.56 810 GLN A O 1
ATOM 6206 N N . LEU A 1 811 ? -2.080 3.698 -32.408 1.00 41.59 811 LEU A N 1
ATOM 6207 C CA . LEU A 1 811 ? -0.654 3.787 -32.056 1.00 41.59 811 LEU A CA 1
ATOM 6208 C C . LEU A 1 811 ? -0.248 5.243 -31.789 1.00 41.59 811 LEU A C 1
ATOM 6210 O O . LEU A 1 811 ? -0.000 6.017 -32.717 1.00 41.59 811 LEU A O 1
ATOM 6214 N N . ALA A 1 812 ? -0.132 5.623 -30.517 1.00 35.16 812 ALA A N 1
ATOM 6215 C CA . ALA A 1 812 ? 0.445 6.907 -30.134 1.00 35.16 812 ALA A CA 1
ATOM 6216 C C . ALA A 1 812 ? 1.974 6.868 -30.331 1.00 35.16 812 ALA A C 1
ATOM 6218 O O . ALA A 1 812 ? 2.714 6.457 -29.444 1.00 35.16 812 ALA A O 1
ATOM 6219 N N . GLY A 1 813 ? 2.450 7.294 -31.508 1.00 40.31 813 GLY A N 1
ATOM 6220 C CA . GLY A 1 813 ? 3.877 7.547 -31.755 1.00 40.31 813 GLY A CA 1
ATOM 6221 C C . GLY A 1 813 ? 4.525 6.704 -32.853 1.00 40.31 813 GLY A C 1
ATOM 6222 O O . GLY A 1 813 ? 5.551 6.075 -32.623 1.00 40.31 813 GLY A O 1
ATOM 6223 N N . VAL A 1 814 ? 3.978 6.719 -34.071 1.00 36.41 814 VAL A N 1
ATOM 6224 C CA . VAL A 1 814 ? 4.682 6.190 -35.251 1.00 36.41 814 VAL A CA 1
ATOM 6225 C C . VAL A 1 814 ? 5.580 7.290 -35.833 1.00 36.41 814 VAL A C 1
ATOM 6227 O O . VAL A 1 814 ? 5.125 8.129 -36.609 1.00 36.41 814 VAL A O 1
ATOM 6230 N N . ALA A 1 815 ? 6.870 7.303 -35.483 1.00 38.81 815 ALA A N 1
ATOM 6231 C CA . ALA A 1 815 ? 7.865 8.082 -36.226 1.00 38.81 815 ALA A CA 1
ATOM 6232 C C . ALA A 1 815 ? 8.169 7.353 -37.550 1.00 38.81 815 ALA A C 1
ATOM 6234 O O . ALA A 1 815 ? 8.790 6.292 -37.579 1.00 38.81 815 ALA A O 1
ATOM 6235 N N . ALA A 1 816 ? 7.630 7.891 -38.644 1.00 32.59 816 ALA A N 1
ATOM 6236 C CA . ALA A 1 816 ? 7.492 7.228 -39.935 1.00 32.59 816 ALA A CA 1
ATOM 6237 C C . ALA A 1 816 ? 8.811 6.825 -40.628 1.00 32.59 816 ALA A C 1
ATOM 6239 O O . ALA A 1 816 ? 9.789 7.571 -40.680 1.00 32.59 816 ALA A O 1
ATOM 6240 N N . VAL A 1 817 ? 8.746 5.659 -41.279 1.00 30.53 817 VAL A N 1
ATOM 6241 C CA . VAL A 1 817 ? 9.646 5.171 -42.334 1.00 30.53 817 VAL A CA 1
ATOM 6242 C C . VAL A 1 817 ? 9.839 6.253 -43.409 1.00 30.53 817 VAL A C 1
ATOM 6244 O O . VAL A 1 817 ? 8.870 6.746 -43.991 1.00 30.53 817 VAL A O 1
ATOM 6247 N N . ARG A 1 818 ? 11.095 6.616 -43.706 1.00 27.91 818 ARG A N 1
ATOM 6248 C CA . ARG A 1 818 ? 11.449 7.498 -44.834 1.00 27.91 818 ARG A CA 1
ATOM 6249 C C . ARG A 1 818 ? 10.937 6.899 -46.154 1.00 27.91 818 ARG A C 1
ATOM 6251 O O . ARG A 1 818 ? 11.341 5.806 -46.536 1.00 27.91 818 ARG A O 1
ATOM 6258 N N . ARG A 1 819 ? 10.105 7.643 -46.894 1.00 26.78 819 ARG A N 1
ATOM 6259 C CA . ARG A 1 819 ? 9.766 7.348 -48.301 1.00 26.78 819 ARG A CA 1
ATOM 6260 C C . ARG A 1 819 ? 11.006 7.532 -49.199 1.00 26.78 819 ARG A C 1
ATOM 6262 O O . ARG A 1 819 ? 11.525 8.640 -49.295 1.00 26.78 819 ARG A O 1
ATOM 6269 N N . CYS A 1 820 ? 11.441 6.484 -49.901 1.00 24.06 820 CYS A N 1
ATOM 6270 C CA . CYS A 1 820 ? 12.122 6.589 -51.210 1.00 24.06 820 CYS A CA 1
ATOM 6271 C C . CYS A 1 820 ? 11.041 6.898 -52.279 1.00 24.06 820 CYS A C 1
ATOM 6273 O O . CYS A 1 820 ? 9.935 6.390 -52.122 1.00 24.06 820 CYS A O 1
ATOM 6275 N N . ALA A 1 821 ? 11.171 7.667 -53.372 1.00 23.20 821 ALA A N 1
ATOM 6276 C CA . ALA A 1 821 ? 12.236 8.271 -54.210 1.00 23.20 821 ALA A CA 1
ATOM 6277 C C . ALA A 1 821 ? 11.573 9.435 -55.054 1.00 23.20 821 ALA A C 1
ATOM 6279 O O . ALA A 1 821 ? 10.398 9.683 -54.771 1.00 23.20 821 ALA A O 1
ATOM 6280 N N . PRO A 1 822 ? 12.149 10.122 -56.094 1.00 28.91 822 PRO A N 1
ATOM 6281 C CA . PRO A 1 822 ? 13.437 9.996 -56.803 1.00 28.91 822 PRO A CA 1
ATOM 6282 C C . PRO A 1 822 ? 14.246 11.326 -56.976 1.00 28.91 822 PRO A C 1
ATOM 6284 O O . PRO A 1 822 ? 13.985 12.329 -56.328 1.00 28.91 822 PRO A O 1
ATOM 6287 N N . ALA A 1 823 ? 15.282 11.253 -57.823 1.00 25.05 823 ALA A N 1
ATOM 6288 C CA . ALA A 1 823 ? 16.472 12.093 -58.048 1.00 25.05 823 ALA A CA 1
ATOM 6289 C C . ALA A 1 823 ? 16.381 13.643 -58.208 1.00 25.05 823 ALA A C 1
ATOM 6291 O O . ALA A 1 823 ? 15.347 14.202 -58.550 1.00 25.05 823 ALA A O 1
ATOM 6292 N N . ALA A 1 824 ? 17.591 14.245 -58.131 1.00 23.05 824 ALA A N 1
ATOM 6293 C CA . ALA A 1 824 ? 18.052 15.629 -58.402 1.00 23.05 824 ALA A CA 1
ATOM 6294 C C . ALA A 1 824 ? 17.832 16.639 -57.243 1.00 23.05 824 ALA A C 1
ATOM 6296 O O . ALA A 1 824 ? 16.726 16.795 -56.761 1.00 23.05 824 ALA A O 1
ATOM 6297 N N . VAL A 1 825 ? 18.824 17.351 -56.687 1.00 24.41 825 VAL A N 1
ATOM 6298 C CA . VAL A 1 825 ? 19.967 18.060 -57.285 1.00 24.41 825 VAL A CA 1
ATOM 6299 C C . VAL A 1 825 ? 21.159 18.076 -56.308 1.00 24.41 825 VAL A C 1
ATOM 6301 O O . VAL A 1 825 ? 21.013 18.262 -55.105 1.00 24.41 825 VAL A O 1
ATOM 6304 N N . SER A 1 826 ? 22.345 17.892 -56.892 1.00 24.95 826 SER A N 1
ATOM 6305 C CA . SER A 1 826 ? 23.689 18.277 -56.432 1.00 24.95 826 SER A CA 1
ATOM 6306 C C . SER A 1 826 ? 23.778 19.325 -55.306 1.00 24.95 826 SER A C 1
ATOM 6308 O O . SER A 1 826 ? 23.332 20.456 -55.482 1.00 24.95 826 SER A O 1
ATOM 6310 N N . ARG A 1 827 ? 24.535 19.008 -54.242 1.00 24.59 827 ARG A N 1
ATOM 6311 C CA . ARG A 1 827 ? 25.726 19.790 -53.840 1.00 24.59 827 ARG A CA 1
ATOM 6312 C C . ARG A 1 827 ? 26.642 18.986 -52.905 1.00 24.59 827 ARG A C 1
ATOM 6314 O O . ARG A 1 827 ? 26.201 18.332 -51.969 1.00 24.59 827 ARG A O 1
ATOM 6321 N N . ARG A 1 828 ? 27.930 19.015 -53.246 1.00 22.14 828 ARG A N 1
ATOM 6322 C CA . ARG A 1 828 ? 29.074 18.292 -52.670 1.00 22.14 828 ARG A CA 1
ATOM 6323 C C . ARG A 1 828 ? 29.688 19.028 -51.457 1.00 22.14 828 ARG A C 1
ATOM 6325 O O . ARG A 1 828 ? 29.966 20.210 -51.603 1.00 22.14 828 ARG A O 1
ATOM 6332 N N . PHE A 1 829 ? 30.025 18.243 -50.414 1.00 21.88 829 PHE A N 1
ATOM 6333 C CA . PHE A 1 829 ? 31.210 18.273 -49.504 1.00 21.88 829 PHE A CA 1
ATOM 6334 C C . PHE A 1 829 ? 31.490 19.500 -48.584 1.00 21.88 829 PHE A C 1
ATOM 6336 O O . PHE A 1 829 ? 30.974 20.574 -48.874 1.00 21.88 829 PHE A O 1
ATOM 6343 N N . PRO A 1 830 ? 32.334 19.389 -47.510 1.00 27.08 830 PRO A N 1
ATOM 6344 C CA . PRO A 1 830 ? 33.252 18.290 -47.143 1.00 27.08 830 PRO A CA 1
ATOM 6345 C C . PRO A 1 830 ? 33.185 17.745 -45.692 1.00 27.08 830 PRO A C 1
ATOM 6347 O O . PRO A 1 830 ? 32.506 18.265 -44.815 1.00 27.08 830 PRO A O 1
ATOM 6350 N N . ALA A 1 831 ? 33.938 16.659 -45.487 1.00 28.45 831 ALA A N 1
ATOM 6351 C CA . ALA A 1 831 ? 34.233 15.984 -44.225 1.00 28.45 831 ALA A CA 1
ATOM 6352 C C . ALA A 1 831 ? 35.013 16.855 -43.219 1.00 28.45 831 ALA A C 1
ATOM 6354 O O . ALA A 1 831 ? 35.898 17.607 -43.623 1.00 28.45 831 ALA A O 1
ATOM 6355 N N . ALA A 1 832 ? 34.765 16.662 -41.917 1.00 22.73 832 ALA A N 1
ATOM 6356 C CA . ALA A 1 832 ? 35.659 17.098 -40.843 1.00 22.73 832 ALA A CA 1
ATOM 6357 C C . ALA A 1 832 ? 35.565 16.164 -39.615 1.00 22.73 832 ALA A C 1
ATOM 6359 O O . ALA A 1 832 ? 34.576 16.150 -38.894 1.00 22.73 832 ALA A O 1
ATOM 6360 N N . THR A 1 833 ? 36.618 15.353 -39.469 1.00 22.44 833 THR A N 1
ATOM 6361 C CA . THR A 1 833 ? 37.369 15.011 -38.243 1.00 22.44 833 THR A CA 1
ATOM 6362 C C . THR A 1 833 ? 36.647 14.663 -36.935 1.00 22.44 833 THR A C 1
ATOM 6364 O O . THR A 1 833 ? 35.965 15.471 -36.315 1.00 22.44 833 THR A O 1
ATOM 6367 N N . ALA A 1 834 ? 36.979 13.464 -36.452 1.00 31.19 834 ALA A N 1
ATOM 6368 C CA . ALA A 1 834 ? 36.762 12.970 -35.104 1.00 31.19 834 ALA A CA 1
ATOM 6369 C C . ALA A 1 834 ? 37.357 13.884 -34.015 1.00 31.19 834 ALA A C 1
ATOM 6371 O O . ALA A 1 834 ? 38.550 14.178 -34.030 1.00 31.19 834 ALA A O 1
ATOM 6372 N N . SER A 1 835 ? 36.543 14.217 -33.014 1.00 22.25 835 SER A N 1
ATOM 6373 C CA . SER A 1 835 ? 36.990 14.517 -31.650 1.00 22.25 835 SER A CA 1
ATOM 6374 C C . SER A 1 835 ? 35.814 14.357 -30.682 1.00 22.25 835 SER A C 1
ATOM 6376 O O . SER A 1 835 ? 34.822 15.076 -30.790 1.00 22.25 835 SER A O 1
ATOM 6378 N N . ARG A 1 836 ? 35.920 13.406 -29.744 1.00 22.55 836 ARG A N 1
ATOM 6379 C CA . ARG A 1 836 ? 35.043 13.298 -28.566 1.00 22.55 836 ARG A CA 1
ATOM 6380 C C . ARG A 1 836 ? 35.246 14.534 -27.673 1.00 22.55 836 ARG A C 1
ATOM 6382 O O . ARG A 1 836 ? 36.394 14.765 -27.294 1.00 22.55 836 ARG A O 1
ATOM 6389 N N . PRO A 1 837 ? 34.202 15.274 -27.261 1.00 21.80 837 PRO A N 1
ATOM 6390 C CA . PRO A 1 837 ? 34.304 16.165 -26.119 1.00 21.80 837 PRO A CA 1
ATOM 6391 C C . PRO A 1 837 ? 33.888 15.430 -24.839 1.00 21.80 837 PRO A C 1
ATOM 6393 O O . PRO A 1 837 ? 32.782 14.910 -24.713 1.00 21.80 837 PRO A O 1
ATOM 6396 N N . SER A 1 838 ? 34.816 15.397 -23.891 1.00 23.53 838 SER A N 1
ATOM 6397 C CA . SER A 1 838 ? 34.610 15.133 -22.469 1.00 23.53 838 SER A CA 1
ATOM 6398 C C . SER A 1 838 ? 33.719 16.210 -21.840 1.00 23.53 838 SER A C 1
ATOM 6400 O O . SER A 1 838 ? 34.032 17.392 -21.982 1.00 23.53 838 SER A O 1
ATOM 6402 N N . PHE A 1 839 ? 32.682 15.828 -21.091 1.00 22.73 839 PHE A N 1
ATOM 6403 C CA . PHE A 1 839 ? 31.929 16.757 -20.242 1.00 22.73 839 PHE A CA 1
ATOM 6404 C C . PHE A 1 839 ? 32.150 16.434 -18.759 1.00 22.73 839 PHE A C 1
ATOM 6406 O O . PHE A 1 839 ? 31.828 15.349 -18.283 1.00 22.73 839 PHE A O 1
ATOM 6413 N N . GLN A 1 840 ? 32.754 17.397 -18.055 1.00 21.34 840 GLN A N 1
ATOM 6414 C CA . GLN A 1 840 ? 32.877 17.460 -16.598 1.00 21.34 840 GLN A CA 1
ATOM 6415 C C . GLN A 1 840 ? 31.528 17.845 -15.974 1.00 21.34 840 GLN A C 1
ATOM 6417 O O . GLN A 1 840 ? 30.866 18.767 -16.449 1.00 21.34 840 GLN A O 1
ATOM 6422 N N . TYR A 1 841 ? 31.159 17.182 -14.877 1.00 22.73 841 TYR A N 1
ATOM 6423 C CA . TYR A 1 841 ? 30.029 17.562 -14.029 1.00 22.73 841 TYR A CA 1
ATOM 6424 C C . TYR A 1 841 ? 30.372 18.815 -13.209 1.00 22.73 841 TYR A C 1
ATOM 6426 O O . TYR A 1 841 ? 31.296 18.803 -12.398 1.00 22.73 841 TYR A O 1
ATOM 6434 N N . GLY A 1 842 ? 29.613 19.893 -13.416 1.00 20.95 842 GLY A N 1
ATOM 6435 C CA . GLY A 1 842 ? 29.593 21.071 -12.551 1.00 20.95 842 GLY A CA 1
ATOM 6436 C C . GLY A 1 842 ? 28.400 21.005 -11.601 1.00 20.95 842 GLY A C 1
ATOM 6437 O O . GLY A 1 842 ? 27.258 20.922 -12.043 1.00 20.95 842 GLY A O 1
ATOM 6438 N N . VAL A 1 843 ? 28.681 21.030 -10.299 1.00 29.67 843 VAL A N 1
ATOM 6439 C CA . VAL A 1 843 ? 27.706 21.022 -9.201 1.00 29.67 843 VAL A CA 1
ATOM 6440 C C . VAL A 1 843 ? 26.972 22.367 -9.137 1.00 29.67 843 VAL A C 1
ATOM 6442 O O . VAL A 1 843 ? 27.606 23.415 -9.024 1.00 29.67 843 VAL A O 1
ATOM 6445 N N . GLY A 1 844 ? 25.637 22.335 -9.162 1.00 21.84 844 GLY A N 1
ATOM 6446 C CA . GLY A 1 844 ? 24.772 23.490 -8.920 1.00 21.84 844 GLY A CA 1
ATOM 6447 C C . GLY A 1 844 ? 23.403 23.051 -8.395 1.00 21.84 844 GLY A C 1
ATOM 6448 O O . GLY A 1 844 ? 22.682 22.331 -9.075 1.00 21.84 844 GLY A O 1
ATOM 6449 N N . ASN A 1 845 ? 23.078 23.474 -7.171 1.00 28.38 845 ASN A N 1
ATOM 6450 C CA . ASN A 1 845 ? 21.843 23.189 -6.434 1.00 28.38 845 ASN A CA 1
ATOM 6451 C C . ASN A 1 845 ? 20.562 23.429 -7.254 1.00 28.38 845 ASN A C 1
ATOM 6453 O O . ASN A 1 845 ? 20.286 24.569 -7.632 1.00 28.38 845 ASN A O 1
ATOM 6457 N N . ILE A 1 846 ? 19.727 22.395 -7.407 1.00 24.27 846 ILE A N 1
ATOM 6458 C CA . ILE A 1 846 ? 18.309 22.521 -7.773 1.00 24.27 846 ILE A CA 1
ATOM 6459 C C . ILE A 1 846 ? 17.500 21.570 -6.881 1.00 24.27 846 ILE A C 1
ATOM 6461 O O . ILE A 1 846 ? 17.825 20.396 -6.737 1.00 24.27 846 ILE A O 1
ATOM 6465 N N . ALA A 1 847 ? 16.474 22.122 -6.234 1.00 24.05 847 ALA A N 1
ATOM 6466 C CA . ALA A 1 847 ? 15.577 21.437 -5.316 1.00 24.05 847 ALA A CA 1
ATOM 6467 C C . ALA A 1 847 ? 14.795 20.309 -6.013 1.00 24.05 847 ALA A C 1
ATOM 6469 O O . ALA A 1 847 ? 14.173 20.518 -7.055 1.00 24.05 847 ALA A O 1
ATOM 6470 N N . SER A 1 848 ? 14.805 19.125 -5.400 1.00 27.20 848 SER A N 1
ATOM 6471 C CA . SER A 1 848 ? 14.172 17.909 -5.906 1.00 27.20 848 SER A CA 1
ATOM 6472 C C . SER A 1 848 ? 12.645 17.981 -5.803 1.00 27.20 848 SER A C 1
ATOM 6474 O 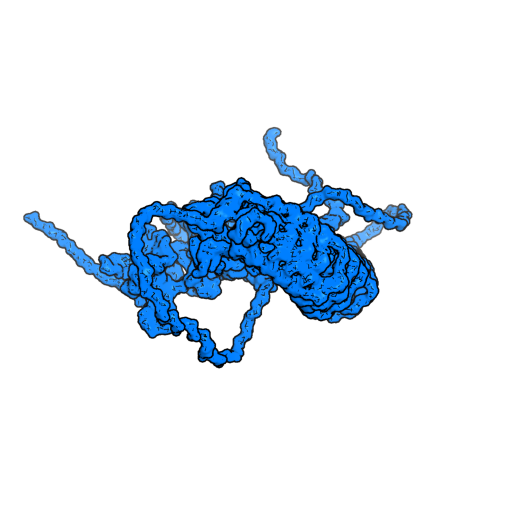O . SER A 1 848 ? 12.069 17.887 -4.716 1.00 27.20 848 SER A O 1
ATOM 6476 N N . THR A 1 849 ? 11.979 18.092 -6.949 1.00 24.36 849 THR A N 1
ATOM 6477 C CA . THR A 1 849 ? 10.579 17.682 -7.121 1.00 24.36 849 THR A CA 1
ATOM 6478 C C . THR A 1 849 ? 10.556 16.405 -7.954 1.00 24.36 849 THR A C 1
ATOM 6480 O O . THR A 1 849 ? 11.419 16.195 -8.797 1.00 24.36 849 THR A O 1
ATOM 6483 N N . HIS A 1 850 ? 9.609 15.515 -7.652 1.00 31.12 850 HIS A N 1
ATOM 6484 C CA . HIS A 1 850 ? 9.470 14.189 -8.252 1.00 31.12 850 HIS A CA 1
ATOM 6485 C C . HIS A 1 850 ? 9.364 14.249 -9.781 1.00 31.12 850 HIS A C 1
ATOM 6487 O O . HIS A 1 850 ? 8.282 14.445 -10.334 1.00 31.12 850 HIS A O 1
ATOM 6493 N N . GLY A 1 851 ? 10.478 14.003 -10.458 1.00 27.30 851 GLY A N 1
ATOM 6494 C CA . GLY A 1 851 ? 10.503 13.852 -11.899 1.00 27.30 851 GLY A CA 1
ATOM 6495 C C . GLY A 1 851 ? 11.919 13.663 -12.387 1.00 27.30 851 GLY A C 1
ATOM 6496 O O . GLY A 1 851 ? 12.475 14.619 -12.879 1.00 27.30 851 GLY A O 1
ATOM 6497 N N . ASP A 1 852 ? 12.478 12.454 -12.267 1.00 28.41 852 ASP A N 1
ATOM 6498 C CA . ASP A 1 852 ? 13.742 12.111 -12.946 1.00 28.41 852 ASP A CA 1
ATOM 6499 C C . ASP A 1 852 ? 13.764 10.735 -13.631 1.00 28.41 852 ASP A C 1
ATOM 6501 O O . ASP A 1 852 ? 14.716 10.400 -14.326 1.00 28.41 852 ASP A O 1
ATOM 6505 N N . ILE A 1 853 ? 12.647 9.996 -13.610 1.00 32.22 853 ILE A N 1
ATOM 6506 C CA . ILE A 1 853 ? 12.409 8.884 -14.558 1.00 32.22 853 ILE A CA 1
ATOM 6507 C C . ILE A 1 853 ? 11.575 9.363 -15.765 1.00 32.22 853 ILE A C 1
ATOM 6509 O O . ILE A 1 853 ? 11.678 8.818 -16.860 1.00 32.22 853 ILE A O 1
ATOM 6513 N N . TYR A 1 854 ? 10.823 10.462 -15.609 1.00 31.11 854 TYR A N 1
ATOM 6514 C CA . TYR A 1 854 ? 10.232 11.197 -16.736 1.00 31.11 854 TYR A CA 1
ATOM 6515 C C . TYR A 1 854 ? 11.259 12.075 -17.468 1.00 31.11 854 TYR A C 1
ATOM 6517 O O . TYR A 1 854 ? 11.103 12.298 -18.666 1.00 31.11 854 TYR A O 1
ATOM 6525 N N . SER A 1 855 ? 12.335 12.510 -16.803 1.00 28.75 855 SER A N 1
ATOM 6526 C CA . SER A 1 855 ? 13.375 13.352 -17.412 1.00 28.75 855 SER A CA 1
ATOM 6527 C C . SER A 1 855 ? 14.156 12.625 -18.502 1.00 28.75 855 SER A C 1
ATOM 6529 O O . SER A 1 855 ? 14.458 13.238 -19.516 1.00 28.75 855 SER A O 1
ATOM 6531 N N . TYR A 1 856 ? 14.383 11.313 -18.389 1.00 32.28 856 TYR A N 1
ATOM 6532 C CA . TYR A 1 856 ? 15.046 10.542 -19.451 1.00 32.28 856 TYR A CA 1
ATOM 6533 C C . TYR A 1 856 ? 14.149 10.282 -20.672 1.00 32.28 856 TYR A C 1
ATOM 6535 O O . TYR A 1 856 ? 14.647 10.227 -21.793 1.00 32.28 856 TYR A O 1
ATOM 6543 N N . GLY A 1 857 ? 12.827 10.187 -20.489 1.00 31.69 857 GLY A N 1
ATOM 6544 C CA . GLY A 1 857 ? 11.868 10.099 -21.599 1.00 31.69 857 GLY A CA 1
ATOM 6545 C C . GLY A 1 857 ? 11.574 11.452 -22.262 1.00 31.69 857 GLY A C 1
ATOM 6546 O O . GLY A 1 857 ? 11.358 11.517 -23.471 1.00 31.69 857 GLY A O 1
ATOM 6547 N N . ILE A 1 858 ? 11.605 12.547 -21.493 1.00 31.88 858 ILE A N 1
ATOM 6548 C CA . ILE A 1 858 ? 11.357 13.908 -21.993 1.00 31.88 858 ILE A CA 1
ATOM 6549 C C . ILE A 1 858 ? 12.604 14.509 -22.665 1.00 31.88 858 ILE A C 1
ATOM 6551 O O . ILE A 1 858 ? 12.451 15.176 -23.689 1.00 31.88 858 ILE A O 1
ATOM 6555 N N . LEU A 1 859 ? 13.828 14.195 -22.210 1.00 30.09 859 LEU A N 1
ATOM 6556 C CA . LEU A 1 859 ? 15.058 14.629 -22.899 1.00 30.09 859 LEU A CA 1
ATOM 6557 C C . LEU A 1 859 ? 15.146 14.079 -24.337 1.00 30.09 859 LEU A C 1
ATOM 6559 O O . LEU A 1 859 ? 15.705 14.728 -25.223 1.00 30.09 859 LEU A O 1
ATOM 6563 N N . VAL A 1 860 ? 14.559 12.900 -24.581 1.00 36.09 860 VAL A N 1
ATOM 6564 C CA . VAL A 1 860 ? 14.502 12.249 -25.902 1.00 36.09 860 VAL A CA 1
ATOM 6565 C C . VAL A 1 860 ? 13.408 12.864 -26.790 1.00 36.09 860 VAL A C 1
ATOM 6567 O O . VAL A 1 860 ? 13.596 13.002 -27.997 1.00 36.09 860 VAL A O 1
ATOM 6570 N N . LEU A 1 861 ? 12.297 13.344 -26.216 1.00 32.19 861 LEU A N 1
ATOM 6571 C CA . LEU A 1 861 ? 11.286 14.108 -26.963 1.00 32.19 861 LEU A CA 1
ATOM 6572 C C . LEU A 1 861 ? 11.806 15.486 -27.410 1.00 32.19 861 LEU A C 1
ATOM 6574 O O . LEU A 1 861 ? 11.493 15.916 -28.523 1.00 32.19 861 LEU A O 1
ATOM 6578 N N . GLU A 1 862 ? 12.639 16.156 -26.606 1.00 34.06 862 GLU A N 1
ATOM 6579 C CA . GLU A 1 862 ? 13.255 17.440 -26.982 1.00 34.06 862 GLU A CA 1
ATOM 6580 C C . GLU A 1 862 ? 14.293 17.297 -28.107 1.00 34.06 862 GLU A C 1
ATOM 6582 O O . GLU A 1 862 ? 14.343 18.136 -29.011 1.00 34.06 862 GLU A O 1
ATOM 6587 N N . THR A 1 863 ? 15.074 16.211 -28.110 1.00 35.16 863 THR A N 1
ATOM 6588 C CA . THR A 1 863 ? 16.089 15.949 -29.149 1.00 35.16 863 THR A CA 1
ATOM 6589 C C . THR A 1 863 ? 15.496 15.448 -30.468 1.00 35.16 863 THR A C 1
ATOM 6591 O O . THR A 1 863 ? 16.077 15.702 -31.522 1.00 35.16 863 THR A O 1
ATOM 6594 N N . VAL A 1 864 ? 14.326 14.799 -30.443 1.00 35.91 864 VAL A N 1
ATOM 6595 C CA . VAL A 1 864 ? 13.673 14.249 -31.647 1.00 35.91 864 VAL A CA 1
ATOM 6596 C C . VAL A 1 864 ? 12.681 15.230 -32.299 1.00 35.91 864 VAL A C 1
ATOM 6598 O O . VAL A 1 864 ? 12.462 15.153 -33.508 1.00 35.91 864 VAL A O 1
ATOM 6601 N N . THR A 1 865 ? 12.104 16.187 -31.555 1.00 38.59 865 THR A N 1
ATOM 6602 C CA . THR A 1 865 ? 11.069 17.110 -32.085 1.00 38.59 865 THR A CA 1
ATOM 6603 C C . THR A 1 865 ? 11.519 18.563 -32.281 1.00 38.59 865 THR A C 1
ATOM 6605 O O . THR A 1 865 ? 10.861 19.310 -33.010 1.00 38.59 865 THR A O 1
ATOM 6608 N N . GLY A 1 866 ? 12.630 18.985 -31.668 1.00 30.91 866 GLY A N 1
ATOM 6609 C CA . GLY A 1 866 ? 13.215 20.315 -31.868 1.00 30.91 866 GLY A CA 1
ATOM 6610 C C . GLY A 1 866 ? 12.386 21.505 -31.357 1.00 30.91 866 GLY A C 1
ATOM 6611 O O . GLY A 1 866 ? 12.627 22.628 -31.801 1.00 30.91 866 GLY A O 1
ATOM 6612 N N . LYS A 1 867 ? 11.420 21.315 -30.446 1.00 32.81 867 LYS A N 1
ATOM 6613 C CA . LYS A 1 867 ? 10.624 22.411 -29.854 1.00 32.81 867 LYS A CA 1
ATOM 6614 C C . LYS A 1 867 ? 10.614 22.354 -28.328 1.00 32.81 867 LYS A C 1
ATOM 6616 O O . LYS A 1 867 ? 10.468 21.280 -27.756 1.00 32.81 867 LYS A O 1
ATOM 6621 N N . ARG A 1 868 ? 10.722 23.525 -27.685 1.00 34.91 868 ARG A N 1
ATOM 6622 C CA . ARG A 1 868 ? 10.660 23.677 -26.221 1.00 34.91 868 ARG A CA 1
ATOM 6623 C C . ARG A 1 868 ? 9.227 23.960 -25.736 1.00 34.91 868 ARG A C 1
ATOM 6625 O O . ARG A 1 868 ? 8.488 24.648 -26.441 1.00 34.91 868 ARG A O 1
ATOM 6632 N N . PRO A 1 869 ? 8.834 23.537 -24.517 1.00 30.36 869 PRO A N 1
ATOM 6633 C CA . PRO A 1 869 ? 7.466 23.694 -23.991 1.00 30.36 869 PRO A CA 1
ATOM 6634 C C . PRO A 1 869 ? 7.037 25.127 -23.615 1.00 30.36 869 PRO A C 1
ATOM 6636 O O . PRO A 1 869 ? 6.012 25.306 -22.961 1.00 30.36 869 PRO A O 1
ATOM 6639 N N . THR A 1 870 ? 7.795 26.163 -23.985 1.00 35.62 870 THR A N 1
ATOM 6640 C CA . THR A 1 870 ? 7.509 27.564 -23.617 1.00 35.62 870 THR A CA 1
ATOM 6641 C C . THR A 1 870 ? 6.946 28.422 -24.752 1.00 35.62 870 THR A C 1
ATOM 6643 O O . THR A 1 870 ? 6.585 29.575 -24.512 1.00 35.62 870 THR A O 1
ATOM 6646 N N . ASP A 1 871 ? 6.807 27.892 -25.968 1.00 32.75 871 ASP A N 1
ATOM 6647 C CA . ASP A 1 871 ? 6.302 28.672 -27.103 1.00 32.75 871 ASP A CA 1
ATOM 6648 C C . ASP A 1 871 ? 4.764 28.760 -27.088 1.00 32.75 871 ASP A C 1
ATOM 6650 O O . ASP A 1 871 ? 4.036 27.954 -27.667 1.00 32.75 871 ASP A O 1
ATOM 6654 N N . ARG A 1 872 ? 4.256 29.786 -26.396 1.00 30.50 872 ARG A N 1
ATOM 6655 C CA . ARG A 1 872 ? 2.851 30.222 -26.421 1.00 30.50 872 ARG A CA 1
ATOM 6656 C C . ARG A 1 872 ? 2.454 30.748 -27.808 1.00 30.50 872 ARG A C 1
ATOM 6658 O O . ARG A 1 872 ? 2.721 31.915 -28.071 1.00 30.50 872 ARG A O 1
ATOM 6665 N N . ILE A 1 873 ? 1.681 30.003 -28.608 1.00 28.80 873 ILE A N 1
ATOM 6666 C CA . ILE A 1 873 ? 0.710 30.604 -29.554 1.00 28.80 873 ILE A CA 1
ATOM 6667 C C . ILE A 1 873 ? -0.543 29.719 -29.693 1.00 28.80 873 ILE A C 1
ATOM 6669 O O . ILE A 1 873 ? -0.607 28.864 -30.561 1.00 28.80 873 ILE A O 1
ATOM 6673 N N . PHE A 1 874 ? -1.549 29.963 -28.849 1.00 24.41 874 PHE A N 1
ATOM 6674 C CA . PHE A 1 874 ? -2.961 30.133 -29.237 1.00 24.41 874 PHE A CA 1
ATOM 6675 C C . PHE A 1 874 ? -3.656 30.884 -28.085 1.00 24.41 874 PHE A C 1
ATOM 6677 O O . PHE A 1 874 ? -3.825 30.355 -26.990 1.00 24.41 874 PHE A O 1
ATOM 6684 N N . ARG A 1 875 ? -3.983 32.166 -28.302 1.00 26.56 875 ARG A N 1
ATOM 6685 C CA . ARG A 1 875 ? -4.843 32.967 -27.410 1.00 26.56 875 ARG A CA 1
ATOM 6686 C C . ARG A 1 875 ? -6.315 32.680 -27.740 1.00 26.56 875 ARG A C 1
ATOM 6688 O O . ARG A 1 875 ? -6.645 32.713 -28.924 1.00 26.56 875 ARG A O 1
ATOM 6695 N N . PRO A 1 876 ? -7.212 32.555 -26.749 1.00 27.31 876 PRO A N 1
ATOM 6696 C CA . PRO A 1 876 ? -8.630 32.846 -26.923 1.00 27.31 876 PRO A CA 1
ATOM 6697 C C . PRO A 1 876 ? -8.978 34.214 -26.302 1.00 27.31 876 PRO A C 1
ATOM 6699 O O . PRO A 1 876 ? -8.524 34.529 -25.204 1.00 27.31 876 PRO A O 1
ATOM 6702 N N . GLY A 1 877 ? -9.796 35.017 -26.993 1.00 25.31 877 GLY A N 1
ATOM 6703 C CA . GLY A 1 877 ? -10.501 36.164 -26.399 1.00 25.31 877 GLY A CA 1
ATOM 6704 C C . GLY A 1 877 ? -10.385 37.489 -27.158 1.00 25.31 877 GLY A C 1
ATOM 6705 O O . GLY A 1 877 ? -9.548 38.324 -26.831 1.00 25.31 877 GLY A O 1
ATOM 6706 N N . LEU A 1 878 ? -11.278 37.697 -28.129 1.00 25.80 878 LEU A N 1
ATOM 6707 C CA . LEU A 1 878 ? -11.792 39.014 -28.511 1.00 25.80 878 LEU A CA 1
ATOM 6708 C C . LEU A 1 878 ? -13.078 39.218 -27.699 1.00 25.80 878 LEU A C 1
ATOM 6710 O O . LEU A 1 878 ? -14.017 38.438 -27.847 1.00 25.80 878 LEU A O 1
ATOM 6714 N N . SER A 1 879 ? -13.121 40.241 -26.849 1.00 25.73 879 SER A N 1
ATOM 6715 C CA . SER A 1 879 ? -14.368 40.823 -26.352 1.00 25.73 879 SER A CA 1
ATOM 6716 C C . SER A 1 879 ? -14.455 42.262 -26.841 1.00 25.73 879 SER A C 1
ATOM 6718 O O . SER A 1 879 ? -13.474 42.996 -26.751 1.00 25.73 879 SER A O 1
ATOM 6720 N N . LEU A 1 880 ? -15.640 42.610 -27.341 1.00 28.97 880 LEU A N 1
ATOM 6721 C CA . LEU A 1 880 ? -16.190 43.952 -27.540 1.00 28.97 880 LEU A CA 1
ATOM 6722 C C . LEU A 1 880 ? -15.448 45.074 -26.786 1.00 28.97 880 LEU A C 1
ATOM 6724 O O . LEU A 1 880 ? -15.521 45.140 -25.560 1.00 28.97 880 LEU A O 1
ATOM 6728 N N . HIS A 1 881 ? -14.799 45.978 -27.519 1.00 30.33 881 HIS A N 1
ATOM 6729 C CA . HIS A 1 881 ? -15.393 47.263 -27.897 1.00 30.33 881 HIS A CA 1
ATOM 6730 C C . HIS A 1 881 ? -14.704 47.847 -29.129 1.00 30.33 881 HIS A C 1
ATOM 6732 O O . HIS A 1 881 ? -13.471 47.660 -29.248 1.00 30.33 881 HIS A O 1
#

pLDDT: mean 71.03, std 23.17, range [20.95, 98.19]

Radius of gyration: 35.53 Å; chains: 1; bounding box: 127×85×120 Å

InterPro domains:
  IPR000719 Protein kinase domain [PS50011] (38-353)
  IPR000719 Protein kinase domain [SM00220] (38-342)
  IPR001245 Serine-threonine/tyrosine-protein kinase, catalytic domain [PF07714] (42-261)
  IPR001611 Leucine-rich repeat [PF00560] (468-489)
  IPR001611 Leucine-rich repeat [PF00560] (503-525)
  IPR001611 Leucine-rich repeat [PF00560] (527-549)
  IPR001611 Leucine-rich repeat [PF00560] (667-688)
  IPR001611 Leucine-rich repeat [PF00560] (716-737)
  IPR003591 Leucine-rich repeat, typical subtype [SM00369] (465-489)
  IPR003591 Leucine-rich repeat, typical subtype [SM00369] (501-524)
  IPR003591 Leucine-rich repeat, typical subtype [SM00369] (525-549)
  IPR003591 Leucine-rich repeat, typical subtype [SM00369] (572-596)
  IPR003591 Leucine-rich repeat, typical subtype [SM00369] (713-737)
  IPR003591 Leucine-rich repeat, typical subtype [SM00369] (761-784)
  IPR003591 Leucine-rich repeat, typical subtype [SM00369] (785-808)
  IPR008271 Serine/threonine-protein kinase, active site [PS00108] (173-185)
  IPR011009 Protein kinase-like domain superfamily [SSF56112] (13-339)
  IPR013210 Leucine-rich repeat-containing N-terminal, plant-type [PF08263] (397-435)
  IPR017441 Protein kinase, ATP binding site [PS00107] (44-71)
  IPR032675 Leucine-rich repeat domain superfamily [G3DSA:3.80.10.10] (398-489)